Protein 5WBI (pdb70)

Nearest PDB structures (foldseek):
  5wbj-assembly1_A  TM=9.954E-01  e=0.000E+00  Arabidopsis thaliana
  5wbl-assembly1_A  TM=9.939E-01  e=0.000E+00  Arabidopsis thaliana
  6bcu-assembly1_W  TM=9.319E-01  e=3.996E-87  Homo sapiens
  7ux2-assembly1_A  TM=9.245E-01  e=2.785E-86  Homo sapiens
  6zpn-assembly1_A  TM=8.623E-01  e=1.006E-73  Thermochaetoides thermophila DSM 1495

Secondary structure (DSSP, 8-state):
-GGGGGS-----S-SGGG--SS--TTTTSPPPPP--S--------EEEEEEEEEE-SS---SSS---SS-----SS--GGGGHHHHHHHHHHHHHHHHHHTTSSSSEEEEEES--HHHHHHHHHHHHHH-SSSEEEEEEEEEESPPPPTT-EEEEE-SSS-SEEEEEHHHHHHHS-SSEEEEEESSS-HHHHHHHHTTSPS-SSSSSS--SSEEEEESS-TT------TTS-S-HHHHHHHSHHHHHHHHHIIIII-SSSS-TTTTTT-SS-SS-TTSHHHHHHHHHHHHHHHHHHHHS-HHHHHHHHHS-HHHHHHHHHHHHHHHHHHTTT---EESS-----TT-TTHHHHHHHHHHHHHHHHHHHHS-----PPPTHHHHHHHHHHHHHHSS-SSSS--S-HHHHHHHTT-TTTHHHHHHHHHHHHHT-HHHHHHHHHHT-HHHHHHGGG---GGGHHHHHHHHHHHHTT-TTHHHHHHHTTTHHHHHHHHH-SS--HHHHHHHHHHHHHHHTT-HHHHHHHHHTTHHHHHHHH---HHHHHHHHHHHHHHHTT-HHHHHHHHHTTHHHHHGGGGSSS-HHHHHHHHHHHHHT-------THHHHHHHHHHHHHHHTT-S-HHHHHHHHHHHHHHHHHTHHHHHHHHHHH--HHHHHHHHHHHHHT-SSHHHHHHHHHHHHHTT----SSSPPP-HHHHHGGGTTS---HHHHHHHHHHHHHHHHHHHHHHHSPP---BSS-S--EE---SS-EEEEEE-SSSSEEEEEETT-EEEEEETTTTEEEEEEES---SS--EEEEEEE-TTSS-EEEEEETTSEEEEEESTTSTT--EEEEEEE------EEEEETTTTEEEEESSSSEEEEEETTTTEEEEEEE--SSS-EEEEEE-SSSTTEEEEEETTS-EEEEETTSSS-EEEEE--S-S-S-EEE--BPSSSSSEE---EETTSEEEEEETTT-SS-SEEEE--SS-EEEEEE-SSSSEEEEEESSSEEEEEETT--EEEEEE---SSTT-------EEEE-SSSSEEEEE-SSSEEEEEE--

Foldseek 3Di:
DLCCLLPFPFAFLPDCLLDADPDPQNWFDFFDDADFDQDDPFQAEAAAEEAEAAAQPPQAEPDDQPDPLFFAQALNDDLVVQDRPVSQVVSQVSLVVLLCVLPVRHYYHYDYLDDLVVVVVVLQVSCVRPVPHEYEYEYAHRRYDDADLQAWDWGAHDVRPDTDTDHPLSSDVSHFARYEYEDLFFAFVSNLVSVLVNDDADCDDDDGDHGNYKYKFQFHNPGGFFGDNLAHSHLLSCLQRVVLLSVLSCCLVPPVVNPPFPSCLSVVQDDDCCDCLGLNNVLNLLLLLLLLLLLVQQDDLVVNCVQQPRYSSSNSSNSSSLSSCASSVVRRGHIAMSVGGDRRYPDVRVVLSSVVSVVSSVCSVPCVVDVPSPDDRDCSLVVVLVQLVCCCPPVVDVPRDSSCLSSLQSCCPPPVCNQSSLVSLLSQLQAFLVSLSVNVSSPNPVSLLVVLPDPPPSNQLSSLSNLLSNCLRPLVCLVVCLVSVSLLSLLVCLVPPDDDLVSNLSSLLSLLSNLQVHVSSLVSCVVVVSVVSLLVVLCPQSNLLSSLSNLLSSLAVDQVSLVVCLVVVVCVSLLVQCVDLAVSSNLSSLSNLLRSDDVDDDDSVVVSLLSSLVSLLVCLQFQFVSNNLSSLLSLLRSCLNVLVPLLVLVVVVLVSSVSSNVSLVCQLVFQPVSSNVSSCLSCVSNPNNVVVSRDDTHSSSSSSVVSSHRPDVVQVVLLVVVVVLQVVLLVCQFPVDFFFWDQDFLDQQFPVQQFKWQAKDAQQPAQKIWTAHQQGWIWIARSVVGDTQEIDRSDDDPDGGWADWDWAPSSGQTWIWTAGQQQKIWTWGPRRHNYRIDTSGIHHDDCARKHWDAASNQQWIWIFWQDQWIFIARSNSSGRPDTHGPPDNGTFQEKEDDNSDPQWIWTWGQQQKIFIFNNPDPNGTPDIAREDDHGGTQNYWYQAADNARWTQTGCGQCAKTFTGHPPPDRYGPDIDRGDNGAWQDKEHANRHQKIKTDGLQFKIWIAGNVGDTSDIHGHDDDDPDRGQRSQNYWYARHSFRKIWTIGRHGTITIIHRD

Organism: Arabidopsis thaliana (NCBI:txid3702)

Solvent-accessible surface area: 46013 Å² total; per-residue (Å²): 115,107,37,80,33,21,4,20,124,42,80,5,5,73,98,104,26,11,54,35,94,181,49,90,40,33,10,28,68,59,66,167,134,73,140,47,142,27,114,76,197,128,140,36,88,0,9,0,0,1,0,1,1,0,2,28,17,88,90,61,16,113,58,81,50,186,82,112,88,37,8,33,60,1,3,54,25,62,2,113,82,75,57,89,81,132,0,22,100,38,3,0,148,48,4,14,76,21,0,70,76,37,14,92,187,8,142,39,49,61,50,62,10,2,24,22,70,81,2,102,150,9,1,88,65,0,37,167,127,5,174,95,77,2,2,0,6,0,6,2,7,22,0,5,22,64,6,31,90,135,5,41,5,52,2,4,29,177,76,124,106,114,57,43,59,2,39,2,65,64,1,5,61,25,1,106,77,14,1,0,0,0,0,0,2,18,0,0,80,40,0,14,65,14,13,37,133,54,69,122,180,45,111,70,86,73,126,33,38,50,61,34,8,1,1,0,0,0,0,33,58,141,16,53,23,21,37,47,80,73,10,3,14,4,3,0,0,1,0,0,1,22,0,7,52,1,4,0,17,16,22,0,53,119,64,53,127,105,155,155,25,78,41,53,18,7,82,136,18,47,38,156,70,136,52,100,142,32,8,35,0,10,4,11,17,1,3,28,0,0,0,5,0,0,1,26,56,47,14,85,53,139,40,2,20,67,0,8,47,31,1,109,0,1,3,7,0,0,28,0,1,1,1,0,8,27,0,0,76,43,8,131,2,60,9,12,1,39,15,111,13,57,106,2,72,118,39,120,0,0,78,27,6,34,116,5,0,79,63,6,2,74,19,2,50,118,12,36,155,80,134,38,119,132,33,132,91,14,57,8,1,67,103,19,1,67,42,0,50,95,42,7,77,168,36,55,87,136,140,176,63,5,31,17,0,0,0,0,11,27,0,0,67,17,144,101,31,45,81,71,0,0,55,8,0,1,113,0,0,27,41,14,66,62,0,3,31,40,0,6,8,0,17,0,19,68,66,0,25,116,5,15,152,38,126,60,96,110,5,46,83,26,1,0,41,0,0,0,8,0,5,22,43,0,74,34,0,12,78,43,0,4,157,93,36,3,23,50,31,0,10,178,8,0,99,15,116,43,68,122,39,64,41,48,0,12,0,0,1,0,0,0,5,0,0,13,73,28,140,148,0,8,75,6,0,18,160,36,85,0,2,37,17,0,6,47,53,13,181,115,56,38,12,28,13,0,0,0,0,1,1,0,20,0,0,48,43,9,126,100,0,7,61,73,0,36,111,33,74,0,51,110,57,0,24,77,17,18,81,54,44,54,0,32,0,0,0,0,0,0,13,0,0,2,4,2,1,82,187,205,89,105,71,128,70,58,164,18,11,35,29,2,0,97,17,0,16,114,10,16,50,18,2,0,19,7,0,6,4,2,0,0,15,1,0,0,21,3,0,64,41,35,40,146,78,0,84,138,20,8,66,102,107,117,118,23,59,34,75,0,0,129,6,1,55,54,3,10,150,6,4,13,88,82,1,0,47,5,0,120,90,0,13,26,14,7,56,59,185,120,148,107,89,18,14,125,31,9,0,13,12,45,6,14,29,75,1,63,84,84,89,115,161,123,105,63,60,113,26,82,122,52,22,116,66,0,65,111,33,8,46,117,6,83,153,70,111,28,64,164,18,58,92,112,60,102,13,105,17,57,4,177,3,132,59,0,0,47,29,9,19,5,20,2,41,40,33,17,0,0,0,0,1,69,44,2,68,0,51,0,18,23,37,125,119,68,59,103,47,8,44,10,77,0,18,131,59,119,125,79,13,17,33,59,10,11,12,0,4,39,13,20,95,15,3,0,0,0,0,3,44,95,0,7,0,11,0,27,34,61,8,28,53,184,51,149,54,52,42,11,2,0,2,51,0,25,139,90,98,2,29,1,14,14,0,30,59,19,1,29,0,0,0,1,0,94,48,80,41,1,8,2,2,15,2,115,72,2,33,63,67,70,59,1,67,1,117,33,182,41,4,1,30,6,15,12,3,3,81,19,69,18,0,28,1,0,0,0,0,35,35,0,5,1,30,9,2,40,6,143,20,122,107,20,44,80,38,57,16,118,18,11,181,128,101,49,117,0,36,12,16,23,24,28,25,25,67,84,38,10,1,0,0,0,0,0,47,20,1,21,0,13,1,0,30,34,144,114,77,172,92,41,155,49,68,12,123,1,13,236,24,46,3,31,5,26,7,28,3,70,11,0,38,0,0,0,0,0,1,37,116,25,29,1,33,0,10,10,20,135,30,116,89,15,14,68,12,150,23,162,43,103,155,196,42,131,146,6,31,26,0,43,2,11,30,17,3,14,4,62,35,19,0,0,0,0,0,25,38,20,62,0,7,1,15,31,20,157

B-factor: mean 74.92, std 31.13, range [25.06, 229.4]

Sequence (1058 aa):
ATSMAYLPQTIVLCELRHDASEASAPLGTSEIVLVPKWRLKERMKTGCVALVLCLNITVDPPDVIKISPCARIEAWIDPFSMAPPKALETIGKNLSTQYERWQPRARYKVQLDPTVDEVRKLCLTCRKYAKTERVLFHYNGHGVPKPTANGEIWVFNKSYTQYIPLPISELDSWLKTPSIYVFDCSAARMILNAFAELHDWGSSGSSGSSRDCILLAACDVHETLPQSVEFPADVFTSCLTTPIKMALKWFCRRSLLKEIIDESLIDRIPGRQNDRKTLLGELNWIFTAVTDTIAWNVLPHELFQRLFRQDLLVASLFRNFLLAERIMRSANCNPISHPMLPPTHQHHMWDAWDMAAEICLSQLPQLVLDPSTEFQPSPFFTEQLTAFEVWLDHGSEHKKPPEQLPIVLQVLLSQCHRFRALVLLGRFLDMGSWAVDLALSVGIFPYVLKLLQTTTNELRQILVFIWTKILALDKSCQIDLVKDGGHTYFIRFLDSSGAFPEQRAMAAFVLAVIVDGHRRGQEACLEANLIGVCLGHLEEPLFLQWLCLCLGKLWEDFMEAQIMGREANAFEKLAPLLSEPQPEVRAAAVFALGTLLDEFDDDEKIRAEDAIIKSLLDVVSDGSPLVRAEVAVALARFAFGHKQHLKLAAASYWAVYSQCVRAMFALAKDPSPRIASLGRRVLSIIGIEERSLLPLSTIYGWSCGHFSKPLSQEIAAKREEKEKFALEHIAKCQHSSISKLNNNPIANWDTRFETGTKTALLHPFSPIVVAADENERIRVWNYEEATLLNGFDNHDFPDKGISKLCLINELDDSLLLVASCDGSVRIWKNYATKGKQKLVTGFSSIQLNAVVDWQQQSGYLYASGETSTVTLWDLEKEQLVRSVPSESECGVTALSASQVHGGQLAAGFADGSLRLYDVRSPEPLVCATRPHQKVERVVGLSFQPGLDPAKVVSASQAGDIQFLDLRTTRDTYLTIDAHRGSLTALAVHRHAPIIASGSAKQLIKVFSLQGEQLGIIRYYPSFMAQKIGSVSCLTFHPYQVLLAAGAADSFVSIYTHD

Structure (mmCIF, N/CA/C/O backbone):
data_5WBI
#
_entry.id   5WBI
#
_cell.length_a   89.123
_cell.length_b   112.551
_cell.length_c   134.127
_cell.angle_alpha   90.00
_cell.angle_beta   90.00
_cell.angle_gamma   90.00
#
_symmetry.space_group_name_H-M   'P 21 21 21'
#
loop_
_atom_site.group_PDB
_atom_site.id
_atom_site.type_symbol
_atom_site.label_atom_id
_atom_site.label_alt_id
_atom_site.label_comp_id
_atom_site.label_asym_id
_atom_site.label_entity_id
_atom_site.label_seq_id
_atom_site.pdbx_PDB_ins_code
_atom_site.Cartn_x
_atom_site.Cartn_y
_atom_site.Cartn_z
_atom_site.occupancy
_atom_site.B_iso_or_equiv
_atom_site.auth_seq_id
_atom_site.auth_comp_id
_atom_site.auth_asym_id
_atom_site.auth_atom_id
_atom_site.pdbx_PDB_model_num
ATOM 1 N N . ALA A 1 64 ? -17.445 -2.837 -18.022 1.00 117.53 61 ALA A N 1
ATOM 2 C CA . ALA A 1 64 ? -16.916 -1.566 -18.618 1.00 119.66 61 ALA A CA 1
ATOM 3 C C . ALA A 1 64 ? -16.398 -0.600 -17.535 1.00 121.56 61 ALA A C 1
ATOM 4 O O . ALA A 1 64 ? -16.409 -0.929 -16.347 1.00 118.57 61 ALA A O 1
ATOM 6 N N . THR A 1 65 ? -15.925 0.575 -17.956 1.00 125.59 62 THR A N 1
ATOM 7 C CA . THR A 1 65 ? -15.412 1.621 -17.043 1.00 120.82 62 THR A CA 1
ATOM 8 C C . THR A 1 65 ? -16.452 2.141 -16.040 1.00 112.87 62 THR A C 1
ATOM 9 O O . THR A 1 65 ? -16.096 2.564 -14.937 1.00 105.54 62 THR A O 1
ATOM 13 N N . SER A 1 66 ? -17.727 2.106 -16.428 1.00 113.32 63 SER A N 1
ATOM 14 C CA . SER A 1 66 ? -18.834 2.554 -15.574 1.00 110.87 63 SER A CA 1
ATOM 15 C C . SER A 1 66 ? -19.074 1.698 -14.316 1.00 110.62 63 SER A C 1
ATOM 16 O O . SER A 1 66 ? -19.884 2.078 -13.469 1.00 110.80 63 SER A O 1
ATOM 19 N N . MET A 1 67 ? -18.379 0.562 -14.190 1.00 109.72 64 MET A N 1
ATOM 20 C CA . MET A 1 67 ? -18.395 -0.234 -12.954 1.00 105.23 64 MET A CA 1
ATOM 21 C C . MET A 1 67 ? -17.747 0.468 -11.754 1.00 94.01 64 MET A C 1
ATOM 22 O O . MET A 1 67 ? -17.912 0.014 -10.624 1.00 91.79 64 MET A O 1
ATOM 27 N N . ALA A 1 68 ? -17.013 1.558 -11.993 1.00 88.00 65 ALA A N 1
ATOM 28 C CA . ALA A 1 68 ? -16.542 2.442 -10.918 1.00 79.14 65 ALA A CA 1
ATOM 29 C C . ALA A 1 68 ? -17.667 3.222 -10.217 1.00 73.39 65 ALA A C 1
ATOM 30 O O . ALA A 1 68 ? -17.416 3.835 -9.181 1.00 73.62 65 ALA A O 1
ATOM 32 N N . TYR A 1 69 ? -18.880 3.223 -10.783 1.00 69.63 66 TYR A N 1
ATOM 33 C CA . TYR A 1 69 ? -20.092 3.670 -10.065 1.00 67.55 66 TYR A CA 1
ATOM 34 C C . TYR A 1 69 ? -20.728 2.586 -9.171 1.00 66.35 66 TYR A C 1
ATOM 35 O O . TYR A 1 69 ? -21.667 2.874 -8.429 1.00 63.88 66 TYR A O 1
ATOM 44 N N . LEU A 1 70 ? -20.207 1.362 -9.216 1.00 69.17 67 LEU A N 1
ATOM 45 C CA . LEU A 1 70 ? -20.952 0.175 -8.809 1.00 71.46 67 LEU A CA 1
ATOM 46 C C . LEU A 1 70 ? -20.075 -0.742 -7.928 1.00 70.83 67 LEU A C 1
ATOM 47 O O . LEU A 1 70 ? -19.814 -1.900 -8.279 1.00 71.08 67 LEU A O 1
ATOM 52 N N . PRO A 1 71 ? -19.629 -0.229 -6.765 1.00 67.57 68 PRO A N 1
ATOM 53 C CA . PRO A 1 71 ? -18.616 -0.933 -5.975 1.00 68.72 68 PRO A CA 1
ATOM 54 C C . PRO A 1 71 ? -19.137 -2.174 -5.243 1.00 72.36 68 PRO A C 1
ATOM 55 O O . PRO A 1 71 ? -20.081 -2.080 -4.457 1.00 70.52 68 PRO A O 1
ATOM 59 N N . GLN A 1 72 ? -18.516 -3.323 -5.507 1.00 79.24 69 GLN A N 1
ATOM 60 C CA . GLN A 1 72 ? -18.781 -4.551 -4.746 1.00 82.48 69 GLN A CA 1
ATOM 61 C C . GLN A 1 72 ? -17.966 -4.470 -3.459 1.00 82.30 69 GLN A C 1
ATOM 62 O O . GLN A 1 72 ? -16.893 -5.063 -3.350 1.00 88.69 69 GLN A O 1
ATOM 68 N N . THR A 1 73 ? -18.473 -3.700 -2.501 1.00 77.34 70 THR A N 1
ATOM 69 C CA . THR A 1 73 ? -17.736 -3.378 -1.281 1.00 77.15 70 THR A CA 1
ATOM 70 C C . THR A 1 73 ? -18.723 -3.180 -0.134 1.00 76.42 70 THR A C 1
ATOM 71 O O . THR A 1 73 ? -19.118 -2.058 0.180 1.00 82.51 70 THR A O 1
ATOM 75 N N . ILE A 1 74 ? -19.116 -4.291 0.477 1.00 74.47 71 ILE A N 1
ATOM 76 C CA . ILE A 1 74 ? -20.061 -4.293 1.594 1.00 72.30 71 ILE A CA 1
ATOM 77 C C . ILE A 1 74 ? -19.291 -4.048 2.901 1.00 70.20 71 ILE A C 1
ATOM 78 O O . ILE A 1 74 ? -18.134 -4.453 3.040 1.00 69.73 71 ILE A O 1
ATOM 83 N N . VAL A 1 75 ? -19.949 -3.376 3.844 1.00 68.68 72 VAL A N 1
ATOM 84 C CA . VAL A 1 75 ? -19.327 -2.869 5.077 1.00 65.01 72 VAL A CA 1
ATOM 85 C C . VAL A 1 75 ? -20.333 -2.962 6.246 1.00 62.22 72 VAL A C 1
ATOM 86 O O . VAL A 1 75 ? -21.525 -2.711 6.060 1.00 58.28 72 VAL A O 1
ATOM 90 N N . LEU A 1 76 ? -19.837 -3.324 7.435 1.00 61.33 73 LEU A N 1
ATOM 91 C CA . LEU A 1 76 ? -20.643 -3.431 8.674 1.00 59.15 73 LEU A CA 1
ATOM 92 C C . LEU A 1 76 ? -21.750 -4.500 8.613 1.00 60.53 73 LEU A C 1
ATOM 93 O O . LEU A 1 76 ? -22.877 -4.268 9.059 1.00 60.37 73 LEU A O 1
ATOM 98 N N . CYS A 1 77 ? -21.417 -5.668 8.065 1.00 61.79 74 CYS A N 1
ATOM 99 C CA . CYS A 1 77 ? -22.367 -6.787 7.932 1.00 63.91 74 CYS A CA 1
ATOM 100 C C . CYS A 1 77 ? -21.936 -8.064 8.647 1.00 67.39 74 CYS A C 1
ATOM 101 O O . CYS A 1 77 ? -22.594 -9.104 8.532 1.00 70.02 74 CYS A O 1
ATOM 104 N N . GLU A 1 78 ? -20.859 -7.978 9.416 1.00 78.26 75 GLU A N 1
ATOM 105 C CA . GLU A 1 78 ? -20.315 -9.138 10.093 1.00 78.53 75 GLU A CA 1
ATOM 106 C C . GLU A 1 78 ? -21.208 -9.502 11.283 1.00 79.63 75 GLU A C 1
ATOM 107 O O . GLU A 1 78 ? -22.161 -8.782 11.620 1.00 80.77 75 GLU A O 1
ATOM 113 N N . LEU A 1 79 ? -20.885 -10.626 11.913 1.00 77.40 76 LEU A N 1
ATOM 114 C CA . LEU A 1 79 ? -21.636 -11.123 13.062 1.00 76.08 76 LEU A CA 1
ATOM 115 C C . LEU A 1 79 ? -21.376 -10.322 14.342 1.00 73.77 76 LEU A C 1
ATOM 116 O O . LEU A 1 79 ? -22.121 -10.471 15.306 1.00 75.59 76 LEU A O 1
ATOM 121 N N . ARG A 1 80 ? -20.330 -9.488 14.361 1.00 70.73 77 ARG A N 1
ATOM 122 C CA . ARG A 1 80 ? -20.061 -8.598 15.505 1.00 67.26 77 ARG A CA 1
ATOM 123 C C . ARG A 1 80 ? -21.030 -7.417 15.632 1.00 70.69 77 ARG A C 1
ATOM 124 O O . ARG A 1 80 ? -21.103 -6.821 16.704 1.00 70.84 77 ARG A O 1
ATOM 132 N N . HIS A 1 81 ? -21.759 -7.086 14.558 1.00 75.98 78 HIS A N 1
ATOM 133 C CA . HIS A 1 81 ? -22.795 -6.032 14.582 1.00 80.57 78 HIS A CA 1
ATOM 134 C C . HIS A 1 81 ? -24.202 -6.651 14.403 1.00 94.78 78 HIS A C 1
ATOM 135 O O . HIS A 1 81 ? -25.094 -6.018 13.825 1.00 99.44 78 HIS A O 1
ATOM 142 N N . ASP A 1 82 ? -24.411 -7.864 14.919 1.00 104.97 79 ASP A N 1
ATOM 143 C CA . ASP A 1 82 ? -25.554 -8.707 14.491 1.00 114.14 79 ASP A CA 1
ATOM 144 C C . ASP A 1 82 ? -26.952 -8.196 14.896 1.00 122.67 79 ASP A C 1
ATOM 145 O O . ASP A 1 82 ? -27.087 -7.249 15.675 1.00 119.64 79 ASP A O 1
ATOM 150 N N . ALA A 1 83 ? -27.977 -8.885 14.385 1.00 135.70 80 ALA A N 1
ATOM 151 C CA . ALA A 1 83 ? -29.300 -8.304 14.147 1.00 144.72 80 ALA A CA 1
ATOM 152 C C . ALA A 1 83 ? -30.448 -8.772 15.075 1.00 152.29 80 ALA A C 1
ATOM 153 O O . ALA A 1 83 ? -30.479 -8.394 16.250 1.00 146.04 80 ALA A O 1
ATOM 155 N N . SER A 1 84 ? -31.368 -9.595 14.557 1.00 161.21 81 SER A N 1
ATOM 156 C CA . SER A 1 84 ? -32.737 -9.684 15.091 1.00 167.12 81 SER A CA 1
ATOM 157 C C . SER A 1 84 ? -32.868 -10.569 16.331 1.00 173.10 81 SER A C 1
ATOM 158 O O . SER A 1 84 ? -32.957 -10.049 17.445 1.00 180.10 81 SER A O 1
ATOM 161 N N . GLU A 1 85 ? -32.848 -11.892 16.150 1.00 171.26 82 GLU A N 1
ATOM 162 C CA . GLU A 1 85 ? -33.068 -12.838 17.259 1.00 166.36 82 GLU A CA 1
ATOM 163 C C . GLU A 1 85 ? -31.778 -13.173 18.044 1.00 170.23 82 GLU A C 1
ATOM 164 O O . GLU A 1 85 ? -31.638 -14.277 18.581 1.00 169.84 82 GLU A O 1
ATOM 170 N N . ALA A 1 86 ? -30.847 -12.215 18.102 1.00 173.87 83 ALA A N 1
ATOM 171 C CA . ALA A 1 86 ? -29.702 -12.260 19.007 1.00 177.66 83 ALA A CA 1
ATOM 172 C C . ALA A 1 86 ? -29.141 -10.849 19.227 1.00 182.53 83 ALA A C 1
ATOM 173 O O . ALA A 1 86 ? -28.675 -10.208 18.280 1.00 180.35 83 ALA A O 1
ATOM 175 N N . SER A 1 87 ? -29.198 -10.378 20.477 1.00 189.52 84 SER A N 1
ATOM 176 C CA . SER A 1 87 ? -28.448 -9.194 20.924 1.00 186.68 84 SER A CA 1
ATOM 177 C C . SER A 1 87 ? -27.090 -9.589 21.547 1.00 191.24 84 SER A C 1
ATOM 178 O O . SER A 1 87 ? -26.539 -8.853 22.371 1.00 193.92 84 SER A O 1
ATOM 181 N N . ALA A 1 88 ? -26.570 -10.753 21.141 1.00 191.00 85 ALA A N 1
ATOM 182 C CA . ALA A 1 88 ? -25.230 -11.242 21.496 1.00 181.19 85 ALA A CA 1
ATOM 183 C C . ALA A 1 88 ? -24.060 -10.259 21.289 1.00 179.38 85 ALA A C 1
ATOM 184 O O . ALA A 1 88 ? -23.192 -10.184 22.160 1.00 181.57 85 ALA A O 1
ATOM 186 N N . PRO A 1 89 ? -24.016 -9.527 20.144 1.00 174.12 86 PRO A N 1
ATOM 187 C CA . PRO A 1 89 ? -22.888 -8.618 19.835 1.00 167.91 86 PRO A CA 1
ATOM 188 C C . PRO A 1 89 ? -22.437 -7.626 20.941 1.00 162.15 86 PRO A C 1
ATOM 189 O O . PRO A 1 89 ? -22.842 -6.462 20.942 1.00 158.07 86 PRO A O 1
ATOM 193 N N . LEU A 1 90 ? -21.593 -8.126 21.853 1.00 163.41 87 LEU A N 1
ATOM 194 C CA . LEU A 1 90 ? -20.959 -7.360 22.965 1.00 165.21 87 LEU A CA 1
ATOM 195 C C . LEU A 1 90 ? -21.885 -6.406 23.749 1.00 165.57 87 LEU A C 1
ATOM 196 O O . LEU A 1 90 ? -21.999 -5.211 23.444 1.00 152.39 87 LEU A O 1
ATOM 201 N N . GLY A 1 91 ? -22.509 -6.956 24.787 1.00 171.01 88 GLY A N 1
ATOM 202 C CA . GLY A 1 91 ? -23.497 -6.236 25.591 1.00 175.86 88 GLY A CA 1
ATOM 203 C C . GLY A 1 91 ? -24.147 -7.149 26.616 1.00 181.03 88 GLY A C 1
ATOM 204 O O . GLY A 1 91 ? -24.187 -6.833 27.807 1.00 178.18 88 GLY A O 1
ATOM 205 N N . THR A 1 92 ? -24.665 -8.277 26.129 1.00 190.05 89 THR A N 1
ATOM 206 C CA . THR A 1 92 ? -25.161 -9.373 26.974 1.00 194.87 89 THR A CA 1
ATOM 207 C C . THR A 1 92 ? -24.068 -10.429 27.184 1.00 206.04 89 THR A C 1
ATOM 208 O O . THR A 1 92 ? -23.198 -10.610 26.327 1.00 212.17 89 THR A O 1
ATOM 212 N N . SER A 1 93 ? -24.130 -11.124 28.320 1.00 215.99 90 SER A N 1
ATOM 213 C CA . SER A 1 93 ? -23.231 -12.251 28.604 1.00 212.18 90 SER A CA 1
ATOM 214 C C . SER A 1 93 ? -23.670 -13.488 27.817 1.00 219.40 90 SER A C 1
ATOM 215 O O . SER A 1 93 ? -24.771 -13.512 27.255 1.00 229.15 90 SER A O 1
ATOM 218 N N . GLU A 1 94 ? -22.811 -14.510 27.780 1.00 213.28 91 GLU A N 1
ATOM 219 C CA . GLU A 1 94 ? -23.133 -15.763 27.075 1.00 209.87 91 GLU A CA 1
ATOM 220 C C . GLU A 1 94 ? -24.249 -16.537 27.782 1.00 214.41 91 GLU A C 1
ATOM 221 O O . GLU A 1 94 ? -24.392 -16.458 29.006 1.00 229.40 91 GLU A O 1
ATOM 227 N N . ILE A 1 95 ? -25.028 -17.279 26.996 1.00 202.87 92 ILE A N 1
ATOM 228 C CA . ILE A 1 95 ? -26.197 -18.010 27.499 1.00 194.53 92 ILE A CA 1
ATOM 229 C C . ILE A 1 95 ? -25.737 -19.171 28.394 1.00 185.85 92 ILE A C 1
ATOM 230 O O . ILE A 1 95 ? -24.885 -19.969 27.996 1.00 174.80 92 ILE A O 1
ATOM 235 N N . VAL A 1 96 ? -26.306 -19.240 29.601 1.00 184.83 93 VAL A N 1
ATOM 236 C CA . VAL A 1 96 ? -25.952 -20.255 30.606 1.00 177.07 93 VAL A CA 1
ATOM 237 C C . VAL A 1 96 ? -26.762 -21.533 30.334 1.00 178.24 93 VAL A C 1
ATOM 238 O O . VAL A 1 96 ? -27.928 -21.465 29.932 1.00 187.18 93 VAL A O 1
ATOM 242 N N . LEU A 1 97 ? -26.139 -22.686 30.586 1.00 167.71 94 LEU A N 1
ATOM 243 C CA . LEU A 1 97 ? -26.635 -24.000 30.115 1.00 158.06 94 LEU A CA 1
ATOM 244 C C . LEU A 1 97 ? -27.469 -24.788 31.143 1.00 150.93 94 LEU A C 1
ATOM 245 O O . LEU A 1 97 ? -27.503 -24.448 32.328 1.00 149.34 94 LEU A O 1
ATOM 250 N N . VAL A 1 98 ? -28.142 -25.835 30.655 1.00 159.90 95 VAL A N 1
ATOM 251 C CA . VAL A 1 98 ? -28.950 -26.748 31.487 1.00 157.28 95 VAL A CA 1
ATOM 252 C C . VAL A 1 98 ? -28.988 -28.175 30.865 1.00 149.47 95 VAL A C 1
ATOM 253 O O . VAL A 1 98 ? -29.983 -28.574 30.252 1.00 150.62 95 VAL A O 1
ATOM 257 N N . PRO A 1 99 ? -27.887 -28.950 31.018 1.00 137.12 96 PRO A N 1
ATOM 258 C CA . PRO A 1 99 ? -27.804 -30.292 30.421 1.00 128.23 96 PRO A CA 1
ATOM 259 C C . PRO A 1 99 ? -28.578 -31.364 31.191 1.00 125.87 96 PRO A C 1
ATOM 260 O O . PRO A 1 99 ? -28.998 -31.132 32.325 1.00 128.46 96 PRO A O 1
ATOM 264 N N . LYS A 1 100 ? -28.747 -32.529 30.565 1.00 121.91 97 LYS A N 1
ATOM 265 C CA . LYS A 1 100 ? -29.507 -33.647 31.147 1.00 123.15 97 LYS A CA 1
ATOM 266 C C . LYS A 1 100 ? -28.918 -35.023 30.772 1.00 114.91 97 LYS A C 1
ATOM 267 O O . LYS A 1 100 ? -29.645 -35.948 30.388 1.00 113.98 97 LYS A O 1
ATOM 273 N N . TRP A 1 101 ? -27.597 -35.140 30.902 1.00 106.45 98 TRP A N 1
ATOM 274 C CA . TRP A 1 101 ? -26.871 -36.412 30.727 1.00 100.35 98 TRP A CA 1
ATOM 275 C C . TRP A 1 101 ? -25.979 -36.706 31.946 1.00 102.78 98 TRP A C 1
ATOM 276 O O . TRP A 1 101 ? -25.037 -37.497 31.865 1.00 92.46 98 TRP A O 1
ATOM 287 N N . ARG A 1 102 ? -26.329 -36.107 33.086 1.00 118.80 99 ARG A N 1
ATOM 288 C CA . ARG A 1 102 ? -25.423 -35.964 34.232 1.00 127.72 99 ARG A CA 1
ATOM 289 C C . ARG A 1 102 ? -25.703 -36.978 35.352 1.00 133.08 99 ARG A C 1
ATOM 290 O O . ARG A 1 102 ? -25.931 -36.597 36.511 1.00 135.63 99 ARG A O 1
ATOM 298 N N . LEU A 1 103 ? -25.667 -38.266 35.004 1.00 136.47 100 LEU A N 1
ATOM 299 C CA . LEU A 1 103 ? -25.766 -39.338 35.999 1.00 132.42 100 LEU A CA 1
ATOM 300 C C . LEU A 1 103 ? -24.413 -39.461 36.695 1.00 136.75 100 LEU A C 1
ATOM 301 O O . LEU A 1 103 ? -23.394 -39.682 36.038 1.00 136.56 100 LEU A O 1
ATOM 306 N N . LYS A 1 104 ? -24.400 -39.268 38.011 1.00 142.97 101 LYS A N 1
ATOM 307 C CA . LYS A 1 104 ? -23.182 -39.442 38.813 1.00 143.71 101 LYS A CA 1
ATOM 308 C C . LYS A 1 104 ? -23.125 -40.820 39.482 1.00 142.70 101 LYS A C 1
ATOM 309 O O . LYS A 1 104 ? -22.036 -41.369 39.683 1.00 142.98 101 LYS A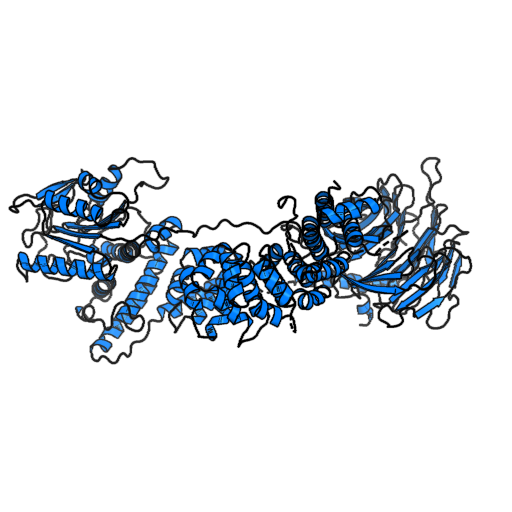 O 1
ATOM 315 N N . GLU A 1 105 ? -24.295 -41.370 39.817 1.00 137.63 102 GLU A N 1
ATOM 316 C CA . GLU A 1 105 ? -24.397 -42.675 40.465 1.00 131.11 102 GLU A CA 1
ATOM 317 C C . GLU A 1 105 ? -24.081 -43.775 39.460 1.00 122.97 102 GLU A C 1
ATOM 318 O O . GLU A 1 105 ? -24.873 -44.028 38.556 1.00 119.24 102 GLU A O 1
ATOM 324 N N . ARG A 1 106 ? -22.905 -44.388 39.595 1.00 120.00 103 ARG A N 1
ATOM 325 C CA . ARG A 1 106 ? -22.583 -45.628 38.886 1.00 114.00 103 ARG A CA 1
ATOM 326 C C . ARG A 1 106 ? -22.652 -46.714 39.969 1.00 110.96 103 ARG A C 1
ATOM 327 O O . ARG A 1 106 ? -21.885 -46.691 40.935 1.00 114.03 103 ARG A O 1
ATOM 335 N N . MET A 1 107 ? -23.624 -47.617 39.830 1.00 103.97 104 MET A N 1
ATOM 336 C CA . MET A 1 107 ? -23.915 -48.632 40.845 1.00 101.95 104 MET A CA 1
ATOM 337 C C . MET A 1 107 ? -23.223 -49.952 40.547 1.00 97.04 104 MET A C 1
ATOM 338 O O . MET A 1 107 ? -22.926 -50.265 39.391 1.00 93.04 104 MET A O 1
ATOM 343 N N . LYS A 1 108 ? -22.998 -50.725 41.607 1.00 97.24 105 LYS A N 1
ATOM 344 C CA . LYS A 1 108 ? -22.258 -51.982 41.543 1.00 95.75 105 LYS A CA 1
ATOM 345 C C . LYS A 1 108 ? -23.067 -53.085 42.218 1.00 93.59 105 LYS A C 1
ATOM 346 O O . LYS A 1 108 ? -23.400 -52.968 43.397 1.00 96.60 105 LYS A O 1
ATOM 352 N N . THR A 1 109 ? -23.403 -54.138 41.471 1.00 86.46 106 THR A N 1
ATOM 353 C CA . THR A 1 109 ? -24.065 -55.318 42.043 1.00 84.76 106 THR A CA 1
ATOM 354 C C . THR A 1 109 ? -22.994 -56.183 42.718 1.00 84.81 106 THR A C 1
ATOM 355 O O . THR A 1 109 ? -22.274 -56.928 42.049 1.00 83.71 106 THR A O 1
ATOM 359 N N . GLY A 1 110 ? -22.910 -56.080 44.045 1.00 86.85 107 GLY A N 1
ATOM 360 C CA . GLY A 1 110 ? -21.821 -56.674 44.829 1.00 88.04 107 GLY A CA 1
ATOM 361 C C . GLY A 1 110 ? -21.993 -58.134 45.216 1.00 87.37 107 GLY A C 1
ATOM 362 O O . GLY A 1 110 ? -21.045 -58.914 45.116 1.00 87.74 107 GLY A O 1
ATOM 363 N N . CYS A 1 111 ? -23.189 -58.497 45.678 1.00 87.14 108 CYS A N 1
ATOM 364 C CA . CYS A 1 111 ? -23.488 -59.871 46.114 1.00 87.25 108 CYS A CA 1
ATOM 365 C C . CYS A 1 111 ? -24.472 -60.547 45.152 1.00 84.65 108 CYS A C 1
ATOM 366 O O . CYS A 1 111 ? -25.356 -59.891 44.597 1.00 82.00 108 CYS A O 1
ATOM 369 N N . VAL A 1 112 ? -24.297 -61.856 44.955 1.00 84.96 109 VAL A N 1
ATOM 370 C CA . VAL A 1 112 ? -25.108 -62.650 44.020 1.00 83.37 109 VAL A CA 1
ATOM 371 C C . VAL A 1 112 ? -25.466 -63.999 44.661 1.00 85.65 109 VAL A C 1
ATOM 372 O O . VAL A 1 112 ? -24.617 -64.884 44.764 1.00 85.67 109 VAL A O 1
ATOM 376 N N . ALA A 1 113 ? -26.719 -64.140 45.093 1.00 88.16 110 ALA A N 1
ATOM 377 C CA . ALA A 1 113 ? -27.239 -65.406 45.621 1.00 90.54 110 ALA A CA 1
ATOM 378 C C . ALA A 1 113 ? -27.925 -66.194 44.510 1.00 89.67 110 ALA A C 1
ATOM 379 O O . ALA A 1 113 ? -28.691 -65.622 43.732 1.00 87.70 110 ALA A O 1
ATOM 381 N N . LEU A 1 114 ? -27.655 -67.499 44.453 1.00 92.59 111 LEU A N 1
ATOM 382 C CA . LEU A 1 114 ? -28.200 -68.395 43.422 1.00 93.12 111 LEU A CA 1
ATOM 383 C C . LEU A 1 114 ? -29.022 -69.525 44.065 1.00 97.99 111 LEU A C 1
ATOM 384 O O . LEU A 1 114 ? -28.467 -70.534 44.510 1.00 98.70 111 LEU A O 1
ATOM 389 N N . VAL A 1 115 ? -30.343 -69.336 44.113 1.00 101.79 112 VAL A N 1
ATOM 390 C CA . VAL A 1 115 ? -31.275 -70.300 44.719 1.00 106.54 112 VAL A CA 1
ATOM 391 C C . VAL A 1 115 ? -31.779 -71.290 43.667 1.00 106.55 112 VAL A C 1
ATOM 392 O O . VAL A 1 115 ? -32.291 -70.886 42.619 1.00 104.27 112 VAL A O 1
ATOM 396 N N . LEU A 1 116 ? -31.656 -72.580 43.977 1.00 109.73 113 LEU A N 1
ATOM 397 C CA . LEU A 1 116 ? -31.982 -73.661 43.049 1.00 109.75 113 LEU A CA 1
ATOM 398 C C . LEU A 1 116 ? -32.925 -74.681 43.684 1.00 111.50 113 LEU A C 1
ATOM 399 O O . LEU A 1 116 ? -32.492 -75.564 44.431 1.00 112.48 113 LEU A O 1
ATOM 404 N N . CYS A 1 117 ? -34.217 -74.534 43.389 1.00 110.36 114 CYS A N 1
ATOM 405 C CA . CYS A 1 117 ? -35.240 -75.494 43.796 1.00 112.75 114 CYS A CA 1
ATOM 406 C C . CYS A 1 117 ? -35.550 -76.437 42.629 1.00 113.34 114 CYS A C 1
ATOM 407 O O . CYS A 1 117 ? -36.405 -76.151 41.785 1.00 114.70 114 CYS A O 1
ATOM 410 N N . LEU A 1 118 ? -34.825 -77.552 42.580 1.00 112.80 115 LEU A N 1
ATOM 411 C CA . LEU A 1 118 ? -35.048 -78.594 41.575 1.00 112.69 115 LEU A CA 1
ATOM 412 C C . LEU A 1 118 ? -34.707 -79.972 42.140 1.00 115.20 115 LEU A C 1
ATOM 413 O O . LEU A 1 118 ? -33.568 -80.440 42.030 1.00 115.39 115 LEU A O 1
ATOM 418 N N . ASN A 1 119 ? -35.706 -80.608 42.750 1.00 115.90 116 ASN A N 1
ATOM 419 C CA . ASN A 1 119 ? -35.553 -81.955 43.301 1.00 118.74 116 ASN A CA 1
ATOM 420 C C . ASN A 1 119 ? -35.408 -82.918 42.122 1.00 120.94 116 ASN A C 1
ATOM 421 O O . ASN A 1 119 ? -36.362 -83.142 41.377 1.00 121.72 116 ASN A O 1
ATOM 426 N N . ILE A 1 120 ? -34.204 -83.458 41.949 1.00 123.66 117 ILE A N 1
ATOM 427 C CA . ILE A 1 120 ? -33.834 -84.178 40.724 1.00 125.78 117 ILE A CA 1
ATOM 428 C C . ILE A 1 120 ? -34.577 -85.516 40.624 1.00 130.21 117 ILE A C 1
ATOM 429 O O . ILE A 1 120 ? -34.472 -86.354 41.518 1.00 132.91 117 ILE A O 1
ATOM 434 N N . THR A 1 121 ? -35.332 -85.674 39.530 1.00 132.10 118 THR A N 1
ATOM 435 C CA . THR A 1 121 ? -36.225 -86.826 39.245 1.00 137.55 118 THR A CA 1
ATOM 436 C C . THR A 1 121 ? -37.621 -86.677 39.876 1.00 137.73 118 THR A C 1
ATOM 437 O O . THR A 1 121 ? -38.622 -86.985 39.222 1.00 138.04 118 THR A O 1
ATOM 441 N N . VAL A 1 122 ? -37.685 -86.216 41.127 1.00 137.47 119 VAL A N 1
ATOM 442 C CA . VAL A 1 122 ? -38.963 -85.954 41.808 1.00 137.93 119 VAL A CA 1
ATOM 443 C C . VAL A 1 122 ? -39.599 -84.692 41.198 1.00 134.44 119 VAL A C 1
ATOM 444 O O . VAL A 1 122 ? -39.330 -83.570 41.637 1.00 134.89 119 VAL A O 1
ATOM 448 N N . ASP A 1 123 ? -40.437 -84.896 40.181 1.00 131.70 120 ASP A N 1
ATOM 449 C CA . ASP A 1 123 ? -41.076 -83.796 39.443 1.00 126.43 120 ASP A CA 1
ATOM 450 C C . ASP A 1 123 ? -42.286 -83.279 40.231 1.00 127.23 120 ASP A C 1
ATOM 451 O O . ASP A 1 123 ? -42.918 -84.056 40.949 1.00 131.16 120 ASP A O 1
ATOM 456 N N . PRO A 1 124 ? -42.621 -81.973 40.102 1.00 124.36 121 PRO A N 1
ATOM 457 C CA . PRO A 1 124 ? -43.752 -81.425 40.864 1.00 124.06 121 PRO A CA 1
ATOM 458 C C . PRO A 1 124 ? -45.108 -81.838 40.275 1.00 124.38 121 PRO A C 1
ATOM 459 O O . PRO A 1 124 ? -45.174 -82.191 39.092 1.00 122.57 121 PRO A O 1
ATOM 463 N N . PRO A 1 125 ? -46.191 -81.767 41.079 1.00 125.72 122 PRO A N 1
ATOM 464 C CA . PRO A 1 125 ? -47.507 -82.238 40.638 1.00 128.15 122 PRO A CA 1
ATOM 465 C C . PRO A 1 125 ? -48.329 -81.216 39.819 1.00 128.22 122 PRO A C 1
ATOM 466 O O . PRO A 1 125 ? -49.561 -81.255 39.865 1.00 132.13 122 PRO A O 1
ATOM 470 N N . ASP A 1 126 ? -47.667 -80.348 39.050 1.00 126.11 123 ASP A N 1
ATOM 471 C CA . ASP A 1 126 ? -48.346 -79.280 38.306 1.00 126.64 123 ASP A CA 1
ATOM 472 C C . ASP A 1 126 ? -48.855 -79.731 36.935 1.00 131.04 123 ASP A C 1
ATOM 473 O O . ASP A 1 126 ? -50.067 -79.766 36.720 1.00 132.09 123 ASP A O 1
ATOM 478 N N . VAL A 1 127 ? -47.938 -80.050 36.012 1.00 135.95 124 VAL A N 1
ATOM 479 C CA . VAL A 1 127 ? -48.293 -80.455 34.631 1.00 139.15 124 VAL A CA 1
ATOM 480 C C . VAL A 1 127 ? -47.387 -81.586 34.102 1.00 141.56 124 VAL A C 1
ATOM 481 O O . VAL A 1 127 ? -47.827 -82.734 33.995 1.00 141.48 124 VAL A O 1
ATOM 485 N N . ILE A 1 128 ? -46.131 -81.248 33.793 1.00 143.53 125 ILE A N 1
ATOM 486 C CA . ILE A 1 128 ? -45.150 -82.132 33.112 1.00 147.11 125 ILE A CA 1
ATOM 487 C C . ILE A 1 128 ? -45.791 -83.090 32.059 1.00 150.10 125 ILE A C 1
ATOM 488 O O . ILE A 1 128 ? -46.352 -82.603 31.077 1.00 147.29 125 ILE A O 1
ATOM 493 N N . LYS A 1 129 ? -45.686 -84.410 32.235 1.00 155.36 126 LYS A N 1
ATOM 494 C CA . LYS A 1 129 ? -46.389 -85.436 31.439 1.00 159.28 126 LYS A CA 1
ATOM 495 C C . LYS A 1 129 ? -45.915 -85.733 29.992 1.00 157.01 126 LYS A C 1
ATOM 496 O O . LYS A 1 129 ? -46.373 -86.717 29.407 1.00 162.43 126 LYS A O 1
ATOM 502 N N . ILE A 1 130 ? -45.016 -84.920 29.428 1.00 148.35 127 ILE A N 1
ATOM 503 C CA . ILE A 1 130 ? -44.456 -85.192 28.090 1.00 146.45 127 ILE A CA 1
ATOM 504 C C . ILE A 1 130 ? -43.289 -86.179 28.222 1.00 147.48 127 ILE A C 1
ATOM 505 O O . ILE A 1 130 ? -42.455 -86.033 29.113 1.00 144.23 127 ILE A O 1
ATOM 510 N N . SER A 1 131 ? -43.244 -87.176 27.333 1.00 151.53 128 SER A N 1
ATOM 511 C CA . SER A 1 131 ? -42.244 -88.262 27.398 1.00 152.66 128 SER A CA 1
ATOM 512 C C . SER A 1 131 ? -40.817 -87.873 26.971 1.00 150.02 128 SER A C 1
ATOM 513 O O . SER A 1 131 ? -39.857 -88.393 27.550 1.00 149.77 128 SER A O 1
ATOM 516 N N . PRO A 1 132 ? -40.666 -87.005 25.943 1.00 147.18 129 PRO A N 1
ATOM 517 C CA . PRO A 1 132 ? -39.348 -86.386 25.736 1.00 141.64 129 PRO A CA 1
ATOM 518 C C . PRO A 1 132 ? -38.851 -85.605 26.968 1.00 134.99 129 PRO A C 1
ATOM 519 O O . PRO A 1 132 ? -37.867 -86.025 27.577 1.00 134.08 129 PRO A O 1
ATOM 523 N N . CYS A 1 133 ? -39.544 -84.521 27.336 1.00 129.20 130 CYS A N 1
ATOM 524 C CA . CYS A 1 133 ? -39.255 -83.714 28.539 1.00 124.26 130 CYS A CA 1
ATOM 525 C C . CYS A 1 133 ? -37.834 -83.124 28.605 1.00 120.12 130 CYS A C 1
ATOM 526 O O . CYS A 1 133 ? -36.859 -83.846 28.820 1.00 124.97 130 CYS A O 1
ATOM 529 N N . ALA A 1 134 ? -37.726 -81.808 28.442 1.00 111.80 131 ALA A N 1
ATOM 530 C CA . ALA A 1 134 ? -36.446 -81.120 28.590 1.00 106.13 131 ALA A CA 1
ATOM 531 C C . ALA A 1 134 ? -36.077 -81.026 30.064 1.00 106.82 131 ALA A C 1
ATOM 532 O O . ALA A 1 134 ? -36.933 -80.747 30.903 1.00 106.09 131 ALA A O 1
ATOM 534 N N . ARG A 1 135 ? -34.811 -81.291 30.372 1.00 110.34 132 ARG A N 1
ATOM 535 C CA . ARG A 1 135 ? -34.260 -81.040 31.707 1.00 113.35 132 ARG A CA 1
ATOM 536 C C . ARG A 1 135 ? -32.744 -80.802 31.645 1.00 107.14 132 ARG A C 1
ATOM 537 O O . ARG A 1 135 ? -31.985 -81.355 32.436 1.00 107.08 132 ARG A O 1
ATOM 545 N N . ILE A 1 136 ? -32.316 -79.980 30.687 1.00 101.35 133 ILE A N 1
ATOM 546 C CA . ILE A 1 136 ? -30.943 -79.480 30.639 1.00 98.02 133 ILE A CA 1
ATOM 547 C C . ILE A 1 136 ? -30.944 -78.157 31.397 1.00 94.83 133 ILE A C 1
ATOM 548 O O . ILE A 1 136 ? -31.739 -77.270 31.084 1.00 91.36 133 ILE A O 1
ATOM 553 N N . GLU A 1 137 ? -30.063 -78.036 32.391 1.00 95.87 134 GLU A N 1
ATOM 554 C CA . GLU A 1 137 ? -29.984 -76.838 33.238 1.00 95.64 134 GLU A CA 1
ATOM 555 C C . GLU A 1 137 ? -28.530 -76.413 33.471 1.00 94.29 134 GLU A C 1
ATOM 556 O O . GLU A 1 137 ? -27.747 -77.158 34.068 1.00 97.58 134 GLU A O 1
ATOM 562 N N . ALA A 1 138 ? -28.199 -75.208 32.994 1.00 88.71 135 ALA A N 1
ATOM 563 C CA . ALA A 1 138 ? -26.823 -74.707 32.893 1.00 86.49 135 ALA A CA 1
ATOM 564 C C . ALA A 1 138 ? -25.925 -75.631 32.047 1.00 89.20 135 ALA A C 1
ATOM 565 O O . ALA A 1 138 ? -24.739 -75.799 32.340 1.00 92.34 135 ALA A O 1
ATOM 567 N N . TRP A 1 139 ? -26.514 -76.213 30.996 1.00 89.93 136 TRP A N 1
ATOM 568 C CA . TRP A 1 139 ? -25.826 -77.098 30.032 1.00 90.55 136 TRP A CA 1
ATOM 569 C C . TRP A 1 139 ? -25.281 -78.406 30.636 1.00 94.42 136 TRP A C 1
ATOM 570 O O . TRP A 1 139 ? -24.163 -78.832 30.330 1.00 94.27 136 TRP A O 1
ATOM 581 N N . ILE A 1 140 ? -26.097 -79.030 31.488 1.00 98.51 137 ILE A N 1
ATOM 582 C CA . ILE A 1 140 ? -25.778 -80.311 32.144 1.00 104.65 137 ILE A CA 1
ATOM 583 C C . ILE A 1 140 ? -27.045 -81.170 32.183 1.00 108.15 137 ILE A C 1
ATOM 584 O O . ILE A 1 140 ? -28.152 -80.638 32.250 1.00 108.30 137 ILE A O 1
ATOM 589 N N . ASP A 1 141 ? -26.872 -82.490 32.148 1.00 112.87 138 ASP A N 1
ATOM 590 C CA . ASP A 1 141 ? -27.960 -83.443 32.383 1.00 116.26 138 ASP A CA 1
ATOM 591 C C . ASP A 1 141 ? -27.902 -83.907 33.852 1.00 120.90 138 ASP A C 1
ATOM 592 O O . ASP A 1 141 ? -26.920 -84.543 34.250 1.00 124.61 138 ASP A O 1
ATOM 597 N N . PRO A 1 142 ? -28.944 -83.599 34.658 1.00 121.14 139 PRO A N 1
ATOM 598 C CA . PRO A 1 142 ? -28.938 -83.980 36.077 1.00 123.31 139 PRO A CA 1
ATOM 599 C C . PRO A 1 142 ? -29.183 -85.470 36.344 1.00 127.40 139 PRO A C 1
ATOM 600 O O . PRO A 1 142 ? -28.871 -85.949 37.438 1.00 129.32 139 PRO A O 1
ATOM 604 N N . PHE A 1 143 ? -29.744 -86.184 35.366 1.00 128.19 140 PHE A N 1
ATOM 605 C CA . PHE A 1 143 ? -29.945 -87.634 35.469 1.00 132.30 140 PHE A CA 1
ATOM 606 C C . PHE A 1 143 ? -28.633 -88.419 35.306 1.00 134.87 140 PHE A C 1
ATOM 607 O O . PHE A 1 143 ? -28.537 -89.562 35.760 1.00 137.91 140 PHE A O 1
ATOM 615 N N . SER A 1 144 ? -27.633 -87.804 34.667 1.00 132.93 141 SER A N 1
ATOM 616 C CA . SER A 1 144 ? -26.324 -88.433 34.440 1.00 135.41 141 SER A CA 1
ATOM 617 C C . SER A 1 144 ? -25.279 -88.187 35.551 1.00 136.62 141 SER A C 1
ATOM 618 O O . SER A 1 144 ? -24.096 -88.479 35.343 1.00 139.79 141 SER A O 1
ATOM 621 N N . MET A 1 145 ? -25.697 -87.652 36.705 1.00 134.63 142 MET A N 1
ATOM 622 C CA . MET A 1 145 ? -24.790 -87.426 37.849 1.00 133.35 142 MET A CA 1
ATOM 623 C C . MET A 1 145 ? -25.437 -87.629 39.239 1.00 132.69 142 MET A C 1
ATOM 624 O O . MET A 1 145 ? -24.945 -87.077 40.229 1.00 132.94 142 MET A O 1
ATOM 629 N N . ALA A 1 146 ? -26.512 -88.423 39.320 1.00 131.76 143 ALA A N 1
ATOM 630 C CA . ALA A 1 146 ? -27.258 -88.661 40.577 1.00 132.67 143 ALA A CA 1
ATOM 631 C C . ALA A 1 146 ? -27.880 -87.370 41.164 1.00 129.34 143 ALA A C 1
ATOM 632 O O . ALA A 1 146 ? -27.756 -86.301 40.564 1.00 124.75 143 ALA A O 1
ATOM 634 N N . PRO A 1 147 ? -28.607 -87.472 42.299 1.00 131.98 144 PRO A N 1
ATOM 635 C CA . PRO A 1 147 ? -29.041 -86.242 42.983 1.00 129.78 144 PRO A CA 1
ATOM 636 C C . PRO A 1 147 ? -27.939 -85.244 43.419 1.00 128.16 144 PRO A C 1
ATOM 637 O O . PRO A 1 147 ? -27.997 -84.085 43.005 1.00 123.83 144 PRO A O 1
ATOM 641 N N . PRO A 1 148 ? -26.944 -85.682 44.228 1.00 131.76 145 PRO A N 1
ATOM 642 C CA . PRO A 1 148 ? -26.049 -84.701 44.869 1.00 130.56 145 PRO A CA 1
ATOM 643 C C . PRO A 1 148 ? -25.031 -84.012 43.947 1.00 127.25 145 PRO A C 1
ATOM 644 O O . PRO A 1 148 ? -24.943 -82.782 43.953 1.00 122.85 145 PRO A O 1
ATOM 648 N N . LYS A 1 149 ? -24.282 -84.791 43.169 1.00 129.13 146 LYS A N 1
ATOM 649 C CA . LYS A 1 149 ? -23.183 -84.250 42.357 1.00 128.44 146 LYS A CA 1
ATOM 650 C C . LYS A 1 149 ? -23.628 -83.597 41.036 1.00 124.85 146 LYS A C 1
ATOM 651 O O . LYS A 1 149 ? -22.846 -82.873 40.418 1.00 125.27 146 LYS A O 1
ATOM 657 N N . ALA A 1 150 ? -24.863 -83.858 40.603 1.00 122.10 147 ALA A N 1
ATOM 658 C CA . ALA A 1 150 ? -25.496 -83.077 39.530 1.00 116.39 147 ALA A CA 1
ATOM 659 C C . ALA A 1 150 ? -25.791 -81.664 40.021 1.00 112.17 147 ALA A C 1
ATOM 660 O O . ALA A 1 150 ? -25.464 -80.676 39.361 1.00 106.76 147 ALA A O 1
ATOM 662 N N . LEU A 1 151 ? -26.416 -81.600 41.193 1.00 113.41 148 LEU A N 1
ATOM 663 C CA . LEU A 1 151 ? -26.833 -80.342 41.815 1.00 111.46 148 LEU A CA 1
ATOM 664 C C . LEU A 1 151 ? -25.645 -79.447 42.211 1.00 109.40 148 LEU A C 1
ATOM 665 O O . LEU A 1 151 ? -25.775 -78.220 42.218 1.00 107.34 148 LEU A O 1
ATOM 670 N N . GLU A 1 152 ? -24.503 -80.061 42.540 1.00 109.22 149 GLU A N 1
ATOM 671 C CA . GLU A 1 152 ? -23.240 -79.329 42.737 1.00 106.45 149 GLU A CA 1
ATOM 672 C C . GLU A 1 152 ? -22.784 -78.658 41.448 1.00 104.43 149 GLU A C 1
ATOM 673 O O . GLU A 1 152 ? -22.510 -77.456 41.428 1.00 102.85 149 GLU A O 1
ATOM 679 N N . THR A 1 153 ? -22.699 -79.457 40.383 1.00 104.75 150 THR A N 1
ATOM 680 C CA . THR A 1 153 ? -22.188 -79.006 39.082 1.00 101.72 150 THR A CA 1
ATOM 681 C C . THR A 1 153 ? -23.099 -77.972 38.409 1.00 98.27 150 THR A C 1
ATOM 682 O O . THR A 1 153 ? -22.606 -77.032 37.781 1.00 96.32 150 THR A O 1
ATOM 686 N N . ILE A 1 154 ? -24.414 -78.146 38.542 1.00 97.42 151 ILE A N 1
ATOM 687 C CA . ILE A 1 154 ? -25.379 -77.159 38.039 1.00 94.53 151 ILE A CA 1
ATOM 688 C C . ILE A 1 154 ? -25.247 -75.866 38.846 1.00 93.21 151 ILE A C 1
ATOM 689 O O . ILE A 1 154 ? -25.272 -74.775 38.273 1.00 92.58 151 ILE A O 1
ATOM 694 N N . GLY A 1 155 ? -25.090 -75.995 40.162 1.00 94.81 152 GLY A N 1
ATOM 695 C CA . GLY A 1 155 ? -24.806 -74.855 41.036 1.00 94.02 152 GLY A CA 1
ATOM 696 C C . GLY A 1 155 ? -23.494 -74.154 40.718 1.00 93.07 152 GLY A C 1
ATOM 697 O O . GLY A 1 155 ? -23.423 -72.922 40.759 1.00 92.16 152 GLY A O 1
ATOM 698 N N . LYS A 1 156 ? -22.462 -74.940 40.401 1.00 93.47 153 LYS A N 1
ATOM 699 C CA . LYS A 1 156 ? -21.143 -74.409 40.033 1.00 91.96 153 LYS A CA 1
ATOM 700 C C . LYS A 1 156 ? -21.151 -73.724 38.671 1.00 88.80 153 LYS A C 1
ATOM 701 O O . LYS A 1 156 ? -20.571 -72.647 38.517 1.00 88.89 153 LYS A O 1
ATOM 707 N N . ASN A 1 157 ? -21.778 -74.364 37.685 1.00 87.16 154 ASN A N 1
ATOM 708 C CA . ASN A 1 157 ? -21.819 -73.826 36.320 1.00 84.33 154 ASN A CA 1
ATOM 709 C C . ASN A 1 157 ? -22.594 -72.519 36.237 1.00 80.85 154 ASN A C 1
ATOM 710 O O . ASN A 1 157 ? -22.106 -71.555 35.651 1.00 77.84 154 ASN A O 1
ATOM 715 N N . LEU A 1 158 ? -23.783 -72.492 36.839 1.00 80.97 155 LEU A N 1
ATOM 716 C CA . LEU A 1 158 ? -24.631 -71.292 36.849 1.00 79.01 155 LEU A CA 1
ATOM 717 C C . LEU A 1 158 ? -23.937 -70.059 37.453 1.00 76.87 155 LEU A C 1
ATOM 718 O O . LEU A 1 158 ? -24.151 -68.940 36.982 1.00 73.41 155 LEU A O 1
ATOM 723 N N . SER A 1 159 ? -23.124 -70.265 38.490 1.00 77.91 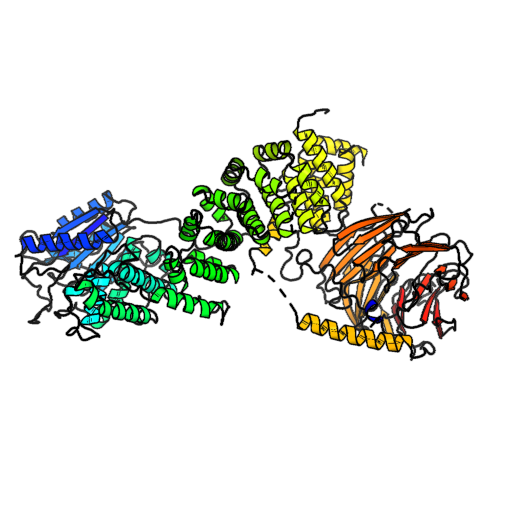156 SER A N 1
ATOM 724 C CA . SER A 1 159 ? -22.289 -69.189 39.031 1.00 77.61 156 SER A CA 1
ATOM 725 C C . SER A 1 159 ? -21.182 -68.821 38.033 1.00 76.55 156 SER A C 1
ATOM 726 O O . SER A 1 159 ? -20.946 -67.640 37.796 1.00 75.63 156 SER A O 1
ATOM 729 N N . THR A 1 160 ? -20.536 -69.829 37.440 1.00 76.30 157 THR A N 1
ATOM 730 C CA . THR A 1 160 ? -19.496 -69.611 36.414 1.00 75.15 157 THR A CA 1
ATOM 731 C C . THR A 1 160 ? -20.031 -68.841 35.190 1.00 72.18 157 THR A C 1
ATOM 732 O O . THR A 1 160 ? -19.314 -68.018 34.615 1.00 70.56 157 THR A O 1
ATOM 736 N N . GLN A 1 161 ? -21.283 -69.111 34.809 1.00 71.36 158 GLN A N 1
ATOM 737 C CA . GLN A 1 161 ? -21.960 -68.386 33.721 1.00 68.67 158 GLN A CA 1
ATOM 738 C C . GLN A 1 161 ? -22.258 -66.922 34.091 1.00 68.35 158 GLN A C 1
ATOM 739 O O . GLN A 1 161 ? -22.054 -66.016 33.274 1.00 67.05 158 GLN A O 1
ATOM 745 N N . TYR A 1 162 ? -22.769 -66.709 35.305 1.00 69.76 159 TYR A N 1
ATOM 746 C CA . TYR A 1 162 ? -22.997 -65.355 35.857 1.00 69.55 159 TYR A CA 1
ATOM 747 C C . TYR A 1 162 ? -21.701 -64.577 36.126 1.00 71.17 159 TYR A C 1
ATOM 748 O O . TYR A 1 162 ? -21.678 -63.347 36.035 1.00 69.79 159 TYR A O 1
ATOM 757 N N . GLU A 1 163 ? -20.638 -65.302 36.475 1.00 74.13 160 GLU A N 1
ATOM 758 C CA . GLU A 1 163 ? -19.351 -64.701 36.847 1.00 76.36 160 GLU A CA 1
ATOM 759 C C . GLU A 1 163 ? -18.690 -63.948 35.699 1.00 75.20 160 GLU A C 1
ATOM 760 O O . GLU A 1 163 ? -17.977 -62.980 35.938 1.00 75.71 160 GLU A O 1
ATOM 766 N N . ARG A 1 164 ? -18.931 -64.382 34.462 1.00 74.52 161 ARG A N 1
ATOM 767 C CA . ARG A 1 164 ? -18.315 -63.744 33.289 1.00 74.58 161 ARG A CA 1
ATOM 768 C C . ARG A 1 164 ? -18.846 -62.317 33.001 1.00 74.39 161 ARG A C 1
ATOM 769 O O . ARG A 1 164 ? -18.134 -61.502 32.409 1.00 73.26 161 ARG A O 1
ATOM 777 N N . TRP A 1 165 ? -20.082 -62.029 33.421 1.00 75.12 162 TRP A N 1
ATOM 778 C CA . TRP A 1 165 ? -20.670 -60.686 33.283 1.00 75.55 162 TRP A CA 1
ATOM 779 C C . TRP A 1 165 ? -20.169 -59.712 34.357 1.00 80.37 162 TRP A C 1
ATOM 780 O O . TRP A 1 165 ? -19.887 -58.549 34.055 1.00 80.75 162 TRP A O 1
ATOM 791 N N . GLN A 1 166 ? -20.073 -60.187 35.600 1.00 84.30 163 GLN A N 1
ATOM 792 C CA . GLN A 1 166 ? -19.493 -59.416 36.705 1.00 87.69 163 GLN A CA 1
ATOM 793 C C . GLN A 1 166 ? -18.455 -60.287 37.431 1.00 91.72 163 GLN A C 1
ATOM 794 O O . GLN A 1 166 ? -18.811 -61.049 38.330 1.00 93.48 163 GLN A O 1
ATOM 800 N N . PRO A 1 167 ? -17.168 -60.187 37.035 1.00 95.33 164 PRO A N 1
ATOM 801 C CA . PRO A 1 167 ? -16.131 -61.055 37.617 1.00 97.58 164 PRO A CA 1
ATOM 802 C C . PRO A 1 167 ? -15.754 -60.728 39.060 1.00 98.40 164 PRO A C 1
ATOM 803 O O . PRO A 1 167 ? -15.349 -61.627 39.798 1.00 98.36 164 PRO A O 1
ATOM 807 N N . ARG A 1 168 ? -15.897 -59.462 39.447 1.00 98.40 165 ARG A N 1
ATOM 808 C CA . ARG A 1 168 ? -15.505 -58.999 40.777 1.00 100.97 165 ARG A CA 1
ATOM 809 C C . ARG A 1 168 ? -16.772 -58.728 41.584 1.00 100.23 165 ARG A C 1
ATOM 810 O O . ARG A 1 168 ? -17.163 -57.585 41.822 1.00 101.94 165 ARG A O 1
ATOM 818 N N . ALA A 1 169 ? -17.418 -59.832 41.951 1.00 98.66 166 ALA A N 1
ATOM 819 C CA . ALA A 1 169 ? -18.542 -59.864 42.889 1.00 99.71 166 ALA A CA 1
ATOM 820 C C . ALA A 1 169 ? -18.472 -61.185 43.655 1.00 102.08 166 ALA A C 1
ATOM 821 O O . ALA A 1 169 ? -17.630 -62.033 43.344 1.00 101.35 166 ALA A O 1
ATOM 823 N N . ARG A 1 170 ? -19.344 -61.357 44.650 1.00 105.25 167 ARG A N 1
ATOM 824 C CA . ARG A 1 170 ? -19.401 -62.606 45.426 1.00 108.04 167 ARG A CA 1
ATOM 825 C C . ARG A 1 170 ? -20.626 -63.434 45.085 1.00 105.00 167 ARG A C 1
ATOM 826 O O . ARG A 1 170 ? -21.719 -62.900 44.899 1.00 103.80 167 ARG A O 1
ATOM 834 N N . TYR A 1 171 ? -20.417 -64.748 45.033 1.00 104.58 168 TYR A N 1
ATOM 835 C CA . TYR A 1 171 ? -21.374 -65.689 44.464 1.00 103.45 168 TYR A CA 1
ATOM 836 C C . TYR A 1 171 ? -21.728 -66.793 45.462 1.00 105.03 168 TYR A C 1
ATOM 837 O O . TYR A 1 171 ? -20.932 -67.698 45.710 1.00 105.89 168 TYR A O 1
ATOM 846 N N . LYS A 1 172 ? -22.931 -66.694 46.027 1.00 106.31 169 LYS A N 1
ATOM 847 C CA . LYS A 1 172 ? -23.420 -67.626 47.041 1.00 110.51 169 LYS A CA 1
ATOM 848 C C . LYS A 1 172 ? -24.404 -68.615 46.413 1.00 109.25 169 LYS A C 1
ATOM 849 O O . LYS A 1 172 ? -25.362 -68.208 45.756 1.00 107.39 169 LYS A O 1
ATOM 855 N N . VAL A 1 173 ? -24.158 -69.909 46.618 1.00 110.56 170 VAL A N 1
ATOM 856 C CA . VAL A 1 173 ? -24.970 -70.980 46.030 1.00 110.72 170 VAL A CA 1
ATOM 857 C C . VAL A 1 173 ? -25.663 -71.778 47.144 1.00 114.96 170 VAL A C 1
ATOM 858 O O . VAL A 1 173 ? -25.024 -72.158 48.128 1.00 118.11 170 VAL A O 1
ATOM 862 N N . GLN A 1 174 ? -26.967 -72.016 46.980 1.00 115.50 171 GLN A N 1
ATOM 863 C CA . GLN A 1 174 ? -27.740 -72.892 47.873 1.00 118.88 171 GLN A CA 1
ATOM 864 C C . GLN A 1 174 ? -28.702 -73.780 47.085 1.00 117.45 171 GLN A C 1
ATOM 865 O O . GLN A 1 174 ? -29.246 -73.368 46.057 1.00 115.14 171 GLN A O 1
ATOM 871 N N . LEU A 1 175 ? -28.920 -74.987 47.603 1.00 119.22 172 LEU A N 1
ATOM 872 C CA . LEU A 1 175 ? -29.514 -76.088 46.846 1.00 119.56 172 LEU A CA 1
ATOM 873 C C . LEU A 1 175 ? -30.727 -76.671 47.584 1.00 124.46 172 LEU A C 1
ATOM 874 O O . LEU A 1 175 ? -30.579 -77.234 48.673 1.00 128.81 172 LEU A O 1
ATOM 879 N N . ASP A 1 176 ? -31.915 -76.528 46.987 1.00 124.32 173 ASP A N 1
ATOM 880 C CA . ASP A 1 176 ? -33.188 -77.003 47.566 1.00 126.86 173 ASP A CA 1
ATOM 881 C C . ASP A 1 176 ? -33.375 -76.559 49.027 1.00 129.25 173 ASP A C 1
ATOM 882 O O . ASP A 1 176 ? -33.565 -77.396 49.914 1.00 134.40 173 ASP A O 1
ATOM 887 N N . PRO A 1 177 ? -33.329 -75.238 49.278 1.00 126.73 174 PRO A N 1
ATOM 888 C CA . PRO A 1 177 ? -33.204 -74.751 50.649 1.00 129.09 174 PRO A CA 1
ATOM 889 C C . PRO A 1 177 ? -34.502 -74.764 51.469 1.00 131.46 174 PRO A C 1
ATOM 890 O O . PRO A 1 177 ? -35.598 -74.883 50.916 1.00 128.98 174 PRO A O 1
ATOM 894 N N . THR A 1 178 ? -34.342 -74.660 52.789 1.00 134.63 175 THR A N 1
ATOM 895 C CA . THR A 1 178 ? -35.439 -74.416 53.733 1.00 135.62 175 THR A CA 1
ATOM 896 C C . THR A 1 178 ? -35.800 -72.926 53.672 1.00 134.37 175 THR A C 1
ATOM 897 O O . THR A 1 178 ? -35.065 -72.129 53.080 1.00 133.50 175 THR A O 1
ATOM 901 N N . VAL A 1 179 ? -36.927 -72.552 54.273 1.00 135.93 176 VAL A N 1
ATOM 902 C CA . VAL A 1 179 ? -37.295 -71.135 54.420 1.00 135.85 176 VAL A CA 1
ATOM 903 C C . VAL A 1 179 ? -36.200 -70.371 55.170 1.00 137.57 176 VAL A C 1
ATOM 904 O O . VAL A 1 179 ? -35.735 -69.327 54.703 1.00 137.10 176 VAL A O 1
ATOM 908 N N . ASP A 1 180 ? -35.789 -70.912 56.316 1.00 139.29 177 ASP A N 1
ATOM 909 C CA . ASP A 1 180 ? -34.786 -70.271 57.180 1.00 138.19 177 ASP A CA 1
ATOM 910 C C . ASP A 1 180 ? -33.352 -70.293 56.617 1.00 134.13 177 ASP A C 1
ATOM 911 O O . ASP A 1 180 ? -32.503 -69.523 57.074 1.00 136.51 177 ASP A O 1
ATOM 916 N N . GLU A 1 181 ? -33.087 -71.165 55.642 1.00 128.27 178 GLU A N 1
ATOM 917 C CA . GLU A 1 181 ? -31.809 -71.167 54.912 1.00 124.42 178 GLU A CA 1
ATOM 918 C C . GLU A 1 181 ? -31.703 -69.988 53.937 1.00 120.53 178 GLU A C 1
ATOM 919 O O . GLU A 1 181 ? -30.642 -69.369 53.818 1.00 117.58 178 GLU A O 1
ATOM 925 N N . VAL A 1 182 ? -32.806 -69.698 53.245 1.00 120.02 179 VAL A N 1
ATOM 926 C CA . VAL A 1 182 ? -32.928 -68.508 52.381 1.00 118.20 179 VAL A CA 1
ATOM 927 C C . VAL A 1 182 ? -32.877 -67.212 53.222 1.00 120.70 179 VAL A C 1
ATOM 928 O O . VAL A 1 182 ? -32.342 -66.193 52.772 1.00 121.59 179 VAL A O 1
ATOM 932 N N . ARG A 1 183 ? -33.430 -67.273 54.434 1.00 121.67 180 ARG A N 1
ATOM 933 C CA . ARG A 1 183 ? -33.383 -66.172 55.417 1.00 121.52 180 ARG A CA 1
ATOM 934 C C . ARG A 1 183 ? -31.947 -65.765 55.759 1.00 118.82 180 ARG A C 1
ATOM 935 O O . ARG A 1 183 ? -31.634 -64.576 55.837 1.00 117.21 180 ARG A O 1
ATOM 943 N N . LYS A 1 184 ? -31.090 -66.766 55.957 1.00 117.72 181 LYS A N 1
ATOM 944 C CA . LYS A 1 184 ? -29.670 -66.553 56.277 1.00 118.09 181 LYS A CA 1
ATOM 945 C C . LYS A 1 184 ? -28.780 -66.262 55.058 1.00 115.46 181 LYS A C 1
ATOM 946 O O . LYS A 1 184 ? -27.599 -65.958 55.224 1.00 113.33 181 LYS A O 1
ATOM 952 N N . LEU A 1 185 ? -29.333 -66.375 53.850 1.00 116.46 182 LEU A N 1
ATOM 953 C CA . LEU A 1 185 ? -28.702 -65.806 52.648 1.00 118.43 182 LEU A CA 1
ATOM 954 C C . LEU A 1 185 ? -28.974 -64.305 52.592 1.00 121.11 182 LEU A C 1
ATOM 955 O O . LEU A 1 185 ? -28.049 -63.494 52.660 1.00 122.57 182 LEU A O 1
ATOM 960 N N . CYS A 1 186 ? -30.256 -63.959 52.488 1.00 123.13 183 CYS A N 1
ATOM 961 C CA . CYS A 1 186 ? -30.699 -62.583 52.232 1.00 125.47 183 CYS A CA 1
ATOM 962 C C . CYS A 1 186 ? -30.202 -61.545 53.249 1.00 128.69 183 CYS A C 1
ATOM 963 O O . CYS A 1 186 ? -29.898 -60.412 52.868 1.00 130.47 183 CYS A O 1
ATOM 966 N N . LEU A 1 187 ? -30.114 -61.932 54.523 1.00 130.77 184 LEU A N 1
ATOM 967 C CA . LEU A 1 187 ? -29.585 -61.039 55.574 1.00 132.00 184 LEU A CA 1
ATOM 968 C C . LEU A 1 187 ? -28.074 -60.814 55.452 1.00 128.58 184 LEU A C 1
ATOM 969 O O . LEU A 1 187 ? -27.598 -59.697 55.670 1.00 130.58 184 LEU A O 1
ATOM 974 N N . THR A 1 188 ? -27.333 -61.873 55.120 1.00 122.91 185 THR A N 1
ATOM 975 C CA . THR A 1 188 ? -25.882 -61.781 54.910 1.00 120.48 185 THR A CA 1
ATOM 976 C C . THR A 1 188 ? -25.545 -60.942 53.677 1.00 117.77 185 THR A C 1
ATOM 977 O O . THR A 1 188 ? -24.557 -60.204 53.677 1.00 121.07 185 THR A O 1
ATOM 981 N N . CYS A 1 189 ? -26.365 -61.068 52.634 1.00 112.77 186 CYS A N 1
ATOM 982 C CA . CYS A 1 189 ? -26.179 -60.321 51.389 1.00 107.70 186 CYS A CA 1
ATOM 983 C C . CYS A 1 189 ? -26.417 -58.808 51.534 1.00 106.87 186 CYS A C 1
ATOM 984 O O . CYS A 1 189 ? -25.843 -58.026 50.774 1.00 106.42 186 CYS A O 1
ATOM 987 N N . ARG A 1 190 ? -27.256 -58.403 52.493 1.00 107.15 187 ARG A N 1
ATOM 988 C CA . ARG A 1 190 ? -27.357 -56.988 52.898 1.00 108.17 187 ARG A CA 1
ATOM 989 C C . ARG A 1 190 ? -26.139 -56.548 53.703 1.00 109.32 187 ARG A C 1
ATOM 990 O O . ARG A 1 190 ? -25.592 -55.469 53.472 1.00 109.41 187 ARG A O 1
ATOM 998 N N . LYS A 1 191 ? -25.741 -57.380 54.661 1.00 110.07 188 LYS A N 1
ATOM 999 C CA . LYS A 1 191 ? -24.560 -57.117 55.488 1.00 111.91 188 LYS A CA 1
ATOM 1000 C C . LYS A 1 191 ? -23.244 -57.131 54.698 1.00 108.86 188 LYS A C 1
ATOM 1001 O O . LYS A 1 191 ? -22.277 -56.484 55.107 1.00 111.80 188 LYS A O 1
ATOM 1007 N N . TYR A 1 192 ? -23.209 -57.862 53.583 1.00 103.21 189 TYR A N 1
ATOM 1008 C CA . TYR A 1 192 ? -22.056 -57.844 52.679 1.00 100.06 189 TYR A CA 1
ATOM 1009 C C . TYR A 1 192 ? -22.050 -56.626 51.748 1.00 97.58 189 TYR A C 1
ATOM 1010 O O . TYR A 1 192 ? -20.981 -56.105 51.420 1.00 97.06 189 TYR A O 1
ATOM 1019 N N . ALA A 1 193 ? -23.237 -56.198 51.316 1.00 95.95 190 ALA A N 1
ATOM 1020 C CA . ALA A 1 193 ? -23.396 -55.087 50.372 1.00 94.44 190 ALA A CA 1
ATOM 1021 C C . ALA A 1 193 ? -24.537 -54.168 50.808 1.00 95.73 190 ALA A C 1
ATOM 1022 O O . ALA A 1 193 ? -25.673 -54.322 50.352 1.00 95.34 190 ALA A O 1
ATOM 1024 N N . LYS A 1 194 ? -24.235 -53.217 51.691 1.00 98.43 191 LYS A N 1
ATOM 1025 C CA . LYS A 1 194 ? -25.275 -52.348 52.267 1.00 100.34 191 LYS A CA 1
ATOM 1026 C C . LYS A 1 194 ? -25.983 -51.487 51.206 1.00 97.62 191 LYS A C 1
ATOM 1027 O O . LYS A 1 194 ? -27.197 -51.622 51.015 1.00 96.31 191 LYS A O 1
ATOM 1033 N N . THR A 1 195 ? -25.222 -50.639 50.512 1.00 96.37 192 THR A N 1
ATOM 1034 C CA . THR A 1 195 ? -25.746 -49.758 49.459 1.00 94.28 192 THR A CA 1
ATOM 1035 C C . THR A 1 195 ? -25.538 -50.355 48.060 1.00 89.75 192 THR A C 1
ATOM 1036 O O . THR A 1 195 ? -26.232 -49.978 47.113 1.00 87.26 192 THR A O 1
ATOM 1040 N N . GLU A 1 196 ? -24.571 -51.265 47.932 1.00 88.84 193 GLU A N 1
ATOM 1041 C CA . GLU A 1 196 ? -24.367 -52.008 46.691 1.00 86.00 193 GLU A CA 1
ATOM 1042 C C . GLU A 1 196 ? -25.513 -52.995 46.470 1.00 85.44 193 GLU A C 1
ATOM 1043 O O . GLU A 1 196 ? -26.093 -53.521 47.425 1.00 85.64 193 GLU A O 1
ATOM 1049 N N . ARG A 1 197 ? -25.816 -53.240 45.197 1.00 84.91 194 ARG A N 1
ATOM 1050 C CA . ARG A 1 197 ? -26.977 -54.040 44.802 1.00 84.96 194 ARG A CA 1
ATOM 1051 C C . ARG A 1 197 ? -26.715 -55.535 45.019 1.00 86.23 194 ARG A C 1
ATOM 1052 O O . ARG A 1 197 ? -25.564 -55.984 45.019 1.00 86.43 194 ARG A O 1
ATOM 1060 N N . VAL A 1 198 ? -27.798 -56.283 45.230 1.00 87.76 195 VAL A N 1
ATOM 1061 C CA . VAL A 1 198 ? -27.761 -57.740 45.389 1.00 87.64 195 VAL A CA 1
ATOM 1062 C C . VAL A 1 198 ? -28.640 -58.369 44.309 1.00 85.77 195 VAL A C 1
ATOM 1063 O O . VAL A 1 198 ? -29.697 -57.827 43.969 1.00 85.84 195 VAL A O 1
ATOM 1067 N N . LEU A 1 199 ? -28.193 -59.512 43.788 1.00 84.34 196 LEU A N 1
ATOM 1068 C CA . LEU A 1 199 ? -28.912 -60.262 42.758 1.00 82.51 196 LEU A CA 1
ATOM 1069 C C . LEU A 1 199 ? -29.387 -61.609 43.311 1.00 84.25 196 LEU A C 1
ATOM 1070 O O . LEU A 1 199 ? -28.578 -62.509 43.535 1.00 86.13 196 LEU A O 1
ATOM 1075 N N . PHE A 1 200 ? -30.695 -61.734 43.531 1.00 85.14 197 PHE A N 1
ATOM 1076 C CA . PHE A 1 200 ? -31.310 -62.976 44.017 1.00 87.19 197 PHE A CA 1
ATOM 1077 C C . PHE A 1 200 ? -31.914 -63.763 42.847 1.00 87.07 197 PHE A C 1
ATOM 1078 O O . PHE A 1 200 ? -33.018 -63.459 42.386 1.00 87.72 197 PHE A O 1
ATOM 1086 N N . HIS A 1 201 ? -31.181 -64.767 42.371 1.00 87.29 198 HIS A N 1
ATOM 1087 C CA . HIS A 1 201 ? -31.632 -65.623 41.268 1.00 86.32 198 HIS A CA 1
ATOM 1088 C C . HIS A 1 201 ? -32.425 -66.806 41.822 1.00 87.15 198 HIS A C 1
ATOM 1089 O O . HIS A 1 201 ? -31.936 -67.523 42.699 1.00 87.65 198 HIS A O 1
ATOM 1096 N N . TYR A 1 202 ? -33.636 -67.007 41.300 1.00 87.29 199 TYR A N 1
ATOM 1097 C CA . TYR A 1 202 ? -34.501 -68.121 41.708 1.00 90.05 199 TYR A CA 1
ATOM 1098 C C . TYR A 1 202 ? -34.751 -69.083 40.541 1.00 87.90 199 TYR A C 1
ATOM 1099 O O . TYR A 1 202 ? -34.897 -68.657 39.390 1.00 86.93 199 TYR A O 1
ATOM 1108 N N . ASN A 1 203 ? -34.790 -70.378 40.859 1.00 87.44 200 ASN A N 1
ATOM 1109 C CA . ASN A 1 203 ? -35.050 -71.443 39.888 1.00 85.89 200 ASN A CA 1
ATOM 1110 C C . ASN A 1 203 ? -36.021 -72.447 40.518 1.00 87.67 200 ASN A C 1
ATOM 1111 O O . ASN A 1 203 ? -35.648 -73.168 41.448 1.00 88.52 200 ASN A O 1
ATOM 1116 N N . GLY A 1 204 ? -37.253 -72.484 40.002 1.00 87.68 201 GLY A N 1
ATOM 1117 C CA . GLY A 1 204 ? -38.327 -73.336 40.539 1.00 89.57 201 GLY A CA 1
ATOM 1118 C C . GLY A 1 204 ? -38.885 -74.336 39.538 1.00 89.11 201 GLY A C 1
ATOM 1119 O O . GLY A 1 204 ? -40.089 -74.343 39.267 1.00 89.44 201 GLY A O 1
ATOM 1120 N N . HIS A 1 205 ? -38.009 -75.184 39.001 1.00 87.86 202 HIS A N 1
ATOM 1121 C CA . HIS A 1 205 ? -38.396 -76.220 38.035 1.00 87.95 202 HIS A CA 1
ATOM 1122 C C . HIS A 1 205 ? -38.823 -77.522 38.700 1.00 90.28 202 HIS A C 1
ATOM 1123 O O . HIS A 1 205 ? -39.572 -78.294 38.097 1.00 90.29 202 HIS A O 1
ATOM 1130 N N . GLY A 1 206 ? -38.328 -77.774 39.916 1.00 91.95 203 GLY A N 1
ATOM 1131 C CA . GLY A 1 206 ? -38.735 -78.941 40.716 1.00 95.61 203 GLY A CA 1
ATOM 1132 C C . GLY A 1 206 ? -39.601 -78.622 41.923 1.00 97.01 203 GLY A C 1
ATOM 1133 O O . GLY A 1 206 ? -39.514 -79.301 42.948 1.00 100.18 203 GLY A O 1
ATOM 1134 N N . VAL A 1 207 ? -40.438 -77.592 41.798 1.00 94.67 204 VAL A N 1
ATOM 1135 C CA . VAL A 1 207 ? -41.412 -77.218 42.827 1.00 95.27 204 VAL A CA 1
ATOM 1136 C C . VAL A 1 207 ? -42.694 -76.750 42.145 1.00 94.28 204 VAL A C 1
ATOM 1137 O O . VAL A 1 207 ? -42.668 -76.433 40.954 1.00 91.64 204 VAL A O 1
ATOM 1141 N N . PRO A 1 208 ? -43.821 -76.708 42.887 1.00 96.62 205 PRO A N 1
ATOM 1142 C CA . PRO A 1 208 ? -45.034 -76.118 42.309 1.00 96.18 205 PRO A CA 1
ATOM 1143 C C . PRO A 1 208 ? -44.888 -74.629 41.980 1.00 93.78 205 PRO A C 1
ATOM 1144 O O . PRO A 1 208 ? -44.012 -73.950 42.520 1.00 92.51 205 PRO A O 1
ATOM 1148 N N . LYS A 1 209 ? -45.745 -74.147 41.086 1.00 93.83 206 LYS A N 1
ATOM 1149 C CA . LYS A 1 209 ? -45.671 -72.768 40.591 1.00 92.82 206 LYS A CA 1
ATOM 1150 C C . LYS A 1 209 ? -46.207 -71.748 41.611 1.00 93.87 206 LYS A C 1
ATOM 1151 O O . LYS A 1 209 ? -46.955 -72.128 42.511 1.00 96.32 206 LYS A O 1
ATOM 1157 N N . PRO A 1 210 ? -45.824 -70.454 41.478 1.00 93.41 207 PRO A N 1
ATOM 1158 C CA . PRO A 1 210 ? -46.242 -69.458 42.474 1.00 95.21 207 PRO A CA 1
ATOM 1159 C C . PRO A 1 210 ? -47.739 -69.153 42.470 1.00 97.59 207 PRO A C 1
ATOM 1160 O O . PRO A 1 210 ? -48.413 -69.296 41.443 1.00 96.16 207 PRO A O 1
ATOM 1164 N N . THR A 1 211 ? -48.227 -68.706 43.622 1.00 100.90 208 THR A N 1
ATOM 1165 C CA . THR A 1 211 ? -49.655 -68.562 43.872 1.00 105.25 208 THR A CA 1
ATOM 1166 C C . THR A 1 211 ? -50.157 -67.161 43.539 1.00 106.71 208 THR A C 1
ATOM 1167 O O . THR A 1 211 ? -49.368 -66.230 43.363 1.00 104.45 208 THR A O 1
ATOM 1171 N N . ALA A 1 212 ? -51.481 -67.028 43.477 1.00 111.37 209 ALA A N 1
ATOM 1172 C CA . ALA A 1 212 ? -52.148 -65.727 43.338 1.00 114.56 209 ALA A CA 1
ATOM 1173 C C . ALA A 1 212 ? -51.908 -64.817 44.551 1.00 118.79 209 ALA A C 1
ATOM 1174 O O . ALA A 1 212 ? -51.893 -63.590 44.418 1.00 119.21 209 ALA A O 1
ATOM 1176 N N . ASN A 1 213 ? -51.727 -65.427 45.723 1.00 122.55 210 ASN A N 1
ATOM 1177 C CA . ASN A 1 213 ? -51.384 -64.700 46.951 1.00 125.63 210 ASN A CA 1
ATOM 1178 C C . ASN A 1 213 ? -49.981 -64.070 46.927 1.00 124.76 210 ASN A C 1
ATOM 1179 O O . ASN A 1 213 ? -49.748 -63.076 47.618 1.00 129.32 210 ASN A O 1
ATOM 1184 N N . GLY A 1 214 ? -49.065 -64.639 46.138 1.00 120.25 211 GLY A N 1
ATOM 1185 C CA . GLY A 1 214 ? -47.669 -64.197 46.089 1.00 115.82 211 GLY A CA 1
ATOM 1186 C C . GLY A 1 214 ? -46.852 -65.058 47.028 1.00 115.13 211 GLY A C 1
ATOM 1187 O O . GLY A 1 214 ? -46.458 -64.615 48.111 1.00 113.93 211 GLY A O 1
ATOM 1188 N N . GLU A 1 215 ? -46.599 -66.292 46.598 1.00 114.70 212 GLU A N 1
ATOM 1189 C CA . GLU A 1 215 ? -46.041 -67.331 47.466 1.00 116.16 212 GLU A CA 1
ATOM 1190 C C . GLU A 1 215 ? -45.095 -68.238 46.664 1.00 113.77 212 GLU A C 1
ATOM 1191 O O . GLU A 1 215 ? -45.537 -69.145 45.953 1.00 114.41 212 GLU A O 1
ATOM 1197 N N . ILE A 1 216 ? -43.797 -67.951 46.764 1.00 110.72 213 ILE A N 1
ATOM 1198 C CA . ILE A 1 216 ? -42.743 -68.780 46.165 1.00 107.52 213 ILE A CA 1
ATOM 1199 C C . ILE A 1 216 ? -42.590 -70.065 46.987 1.00 108.86 213 ILE A C 1
ATOM 1200 O O . ILE A 1 216 ? -42.563 -70.010 48.216 1.00 113.28 213 ILE A O 1
ATOM 1205 N N . TRP A 1 217 ? -42.482 -71.207 46.303 1.00 105.99 214 TRP A N 1
ATOM 1206 C CA . TRP A 1 217 ? -42.391 -72.520 46.958 1.00 106.83 214 TRP A CA 1
ATOM 1207 C C . TRP A 1 217 ? -40.937 -72.965 47.151 1.00 106.96 214 TRP A C 1
ATOM 1208 O O . TRP A 1 217 ? -40.121 -72.852 46.236 1.00 105.28 214 TRP A O 1
ATOM 1219 N N . VAL A 1 218 ? -40.632 -73.466 48.348 1.00 110.00 215 VAL A N 1
ATOM 1220 C CA . VAL A 1 218 ? -39.297 -73.977 48.698 1.00 110.89 215 VAL A CA 1
ATOM 1221 C C . VAL A 1 218 ? -39.492 -75.340 49.385 1.00 114.59 215 VAL A C 1
ATOM 1222 O O . VAL A 1 218 ? -40.613 -75.846 49.421 1.00 116.97 215 VAL A O 1
ATOM 1226 N N . PHE A 1 219 ? -38.419 -75.929 49.918 1.00 115.67 216 PHE A N 1
ATOM 1227 C CA . PHE A 1 219 ? -38.474 -77.255 50.562 1.00 119.17 216 PHE A CA 1
ATOM 1228 C C . PHE A 1 219 ? -38.419 -77.182 52.092 1.00 123.64 216 PHE A C 1
ATOM 1229 O O . PHE A 1 219 ? -38.360 -76.095 52.669 1.00 126.26 216 PHE A O 1
ATOM 1237 N N . ASN A 1 220 ? -38.488 -78.348 52.733 1.00 125.36 217 ASN A N 1
ATOM 1238 C CA . ASN A 1 220 ? -38.211 -78.495 54.164 1.00 127.83 217 ASN A CA 1
ATOM 1239 C C . ASN A 1 220 ? -36.936 -79.334 54.352 1.00 128.22 217 ASN A C 1
ATOM 1240 O O . ASN A 1 220 ? -36.266 -79.673 53.374 1.00 125.76 217 ASN A O 1
ATOM 1245 N N . LYS A 1 221 ? -36.608 -79.660 55.603 1.00 131.80 218 LYS A N 1
ATOM 1246 C CA . LYS A 1 221 ? -35.378 -80.395 55.936 1.00 132.87 218 LYS A CA 1
ATOM 1247 C C . LYS A 1 221 ? -35.355 -81.802 55.330 1.00 134.56 218 LYS A C 1
ATOM 1248 O O . LYS A 1 221 ? -34.400 -82.170 54.641 1.00 134.08 218 LYS A O 1
ATOM 1254 N N . SER A 1 222 ? -36.424 -82.561 55.574 1.00 136.70 219 SER A N 1
ATOM 1255 C CA . SER A 1 222 ? -36.538 -83.966 55.140 1.00 137.07 219 SER A CA 1
ATOM 1256 C C . SER A 1 222 ? -36.925 -84.186 53.665 1.00 133.20 219 SER A C 1
ATOM 1257 O O . SER A 1 222 ? -36.919 -85.326 53.199 1.00 133.05 219 SER A O 1
ATOM 1260 N N . TYR A 1 223 ? -37.264 -83.108 52.952 1.00 129.88 220 TYR A N 1
ATOM 1261 C CA . TYR A 1 223 ? -37.695 -83.149 51.539 1.00 127.28 220 TYR A CA 1
ATOM 1262 C C . TYR A 1 223 ? -39.033 -83.875 51.337 1.00 128.51 220 TYR A C 1
ATOM 1263 O O . TYR A 1 223 ? -39.216 -84.610 50.361 1.00 127.10 220 TYR A O 1
ATOM 1272 N N . THR A 1 224 ? -39.960 -83.641 52.268 1.00 130.72 221 THR A N 1
ATOM 1273 C CA . THR A 1 224 ? -41.320 -84.184 52.216 1.00 133.43 221 THR A CA 1
ATOM 1274 C C . THR A 1 224 ? -42.320 -83.165 51.661 1.00 131.08 221 THR A C 1
ATOM 1275 O O . THR A 1 224 ? -43.078 -83.473 50.739 1.00 130.01 221 THR A O 1
ATOM 1279 N N . GLN A 1 225 ? -42.309 -81.958 52.230 1.00 130.77 222 GLN A N 1
ATOM 1280 C CA . GLN A 1 225 ? -43.270 -80.898 51.901 1.00 129.72 222 GLN A CA 1
ATOM 1281 C C . GLN A 1 225 ? -42.660 -79.770 51.068 1.00 126.07 222 GLN A C 1
ATOM 1282 O O . GLN A 1 225 ? -41.463 -79.484 51.174 1.00 123.88 222 GLN A O 1
ATOM 1288 N N . TYR A 1 226 ? -43.504 -79.128 50.258 1.00 125.84 223 TYR A N 1
ATOM 1289 C CA . TYR A 1 226 ? -43.176 -77.852 49.616 1.00 123.76 223 TYR A CA 1
ATOM 1290 C C . TYR A 1 226 ? -43.621 -76.710 50.541 1.00 125.07 223 TYR A C 1
ATOM 1291 O O . TYR A 1 226 ? -44.817 -76.454 50.673 1.00 126.06 223 TYR A O 1
ATOM 1300 N N . ILE A 1 227 ? -42.665 -76.038 51.184 1.00 124.98 224 ILE A N 1
ATOM 1301 C CA . ILE A 1 227 ? -42.973 -74.978 52.156 1.00 125.86 224 ILE A CA 1
ATOM 1302 C C . ILE A 1 227 ? -43.270 -73.661 51.416 1.00 124.02 224 ILE A C 1
ATOM 1303 O O . ILE A 1 227 ? -42.508 -73.278 50.529 1.00 120.66 224 ILE A O 1
ATOM 1308 N N . PRO A 1 228 ? -44.375 -72.968 51.777 1.00 127.08 225 PRO A N 1
ATOM 1309 C CA . PRO A 1 228 ? -44.698 -71.677 51.160 1.00 125.17 225 PRO A CA 1
ATOM 1310 C C . PRO A 1 228 ? -43.934 -70.497 51.778 1.00 124.42 225 PRO A C 1
ATOM 1311 O O . PRO A 1 228 ? -44.116 -70.198 52.959 1.00 127.03 225 PRO A O 1
ATOM 1315 N N . LEU A 1 229 ? -43.094 -69.843 50.974 1.00 121.71 226 LEU A N 1
ATOM 1316 C CA . LEU A 1 229 ? -42.360 -68.637 51.378 1.00 120.48 226 LEU A CA 1
ATOM 1317 C C . LEU A 1 229 ? -42.957 -67.416 50.666 1.00 119.53 226 LEU A C 1
ATOM 1318 O O . LEU A 1 229 ? -42.797 -67.283 49.449 1.00 114.52 226 LEU A O 1
ATOM 1323 N N . PRO A 1 230 ? -43.649 -66.523 51.412 1.00 123.71 227 PRO A N 1
ATOM 1324 C CA . PRO A 1 230 ? -44.224 -65.337 50.762 1.00 123.15 227 PRO A CA 1
ATOM 1325 C C . PRO A 1 230 ? -43.195 -64.336 50.232 1.00 120.27 227 PRO A C 1
ATOM 1326 O O . PRO A 1 230 ? -42.032 -64.335 50.649 1.00 119.08 227 PRO A O 1
ATOM 1330 N N . ILE A 1 231 ? -43.659 -63.487 49.322 1.00 118.17 228 ILE A N 1
ATOM 1331 C CA . ILE A 1 231 ? -42.841 -62.442 48.711 1.00 114.92 228 ILE A CA 1
ATOM 1332 C C . ILE A 1 231 ? -42.563 -61.322 49.713 1.00 117.45 228 ILE A C 1
ATOM 1333 O O . ILE A 1 231 ? -41.485 -60.730 49.690 1.00 116.51 228 ILE A O 1
ATOM 1338 N N . SER A 1 232 ? -43.540 -61.038 50.577 1.00 121.46 229 SER A N 1
ATOM 1339 C CA . SER A 1 232 ? -43.407 -60.035 51.644 1.00 124.77 229 SER A CA 1
ATOM 1340 C C . SER A 1 232 ? -42.175 -60.251 52.526 1.00 126.05 229 SER A C 1
ATOM 1341 O O . SER A 1 232 ? -41.495 -59.291 52.898 1.00 129.66 229 SER A O 1
ATOM 1344 N N . GLU A 1 233 ? -41.897 -61.512 52.851 1.00 124.59 230 GLU A N 1
ATOM 1345 C CA . GLU A 1 233 ? -40.758 -61.865 53.702 1.00 124.57 230 GLU A CA 1
ATOM 1346 C C . GLU A 1 233 ? -39.414 -61.746 52.976 1.00 119.67 230 GLU A C 1
ATOM 1347 O O . GLU A 1 233 ? -38.438 -61.309 53.575 1.00 120.72 230 GLU A O 1
ATOM 1353 N N . LEU A 1 234 ? -39.369 -62.114 51.694 1.00 114.24 231 LEU A N 1
ATOM 1354 C CA . LEU A 1 234 ? -38.186 -61.874 50.850 1.00 109.55 231 LEU A CA 1
ATOM 1355 C C . LEU A 1 234 ? -37.804 -60.395 50.806 1.00 108.13 231 LEU A C 1
ATOM 1356 O O . LEU A 1 234 ? -36.671 -60.032 51.126 1.00 107.54 231 LEU A O 1
ATOM 1361 N N . ASP A 1 235 ? -38.769 -59.559 50.422 1.00 107.30 232 ASP A N 1
ATOM 1362 C CA . ASP A 1 235 ? -38.566 -58.111 50.245 1.00 106.72 232 ASP A CA 1
ATOM 1363 C C . ASP A 1 235 ? -38.185 -57.378 51.539 1.00 109.89 232 ASP A C 1
ATOM 1364 O O . ASP A 1 235 ? -37.528 -56.338 51.488 1.00 110.28 232 ASP A O 1
ATOM 1369 N N . SER A 1 236 ? -38.598 -57.917 52.685 1.00 112.73 233 SER A N 1
ATOM 1370 C CA . SER A 1 236 ? -38.167 -57.403 53.990 1.00 117.10 233 SER A CA 1
ATOM 1371 C C . SER A 1 236 ? -36.694 -57.713 54.319 1.00 117.94 233 SER A C 1
ATOM 1372 O O . SER A 1 236 ? -36.104 -57.047 55.173 1.00 120.75 233 SER A O 1
ATOM 1375 N N . TRP A 1 237 ? -36.118 -58.723 53.660 1.00 116.39 234 TRP A N 1
ATOM 1376 C CA . TRP A 1 237 ? -34.687 -59.059 53.792 1.00 117.07 234 TRP A CA 1
ATOM 1377 C C . TRP A 1 237 ? -33.802 -58.426 52.707 1.00 114.12 234 TRP A C 1
ATOM 1378 O O . TRP A 1 237 ? -32.579 -58.395 52.857 1.00 113.75 234 TRP A O 1
ATOM 1389 N N . LEU A 1 238 ? -34.411 -57.944 51.621 1.00 112.37 235 LEU A N 1
ATOM 1390 C CA . LEU A 1 238 ? -33.686 -57.344 50.496 1.00 110.06 235 LEU A CA 1
ATOM 1391 C C . LEU A 1 238 ? -34.341 -56.023 50.081 1.00 108.03 235 LEU A C 1
ATOM 1392 O O . LEU A 1 238 ? -35.351 -56.020 49.371 1.00 107.26 235 LEU A O 1
ATOM 1397 N N . LYS A 1 239 ? -33.758 -54.908 50.520 1.00 107.62 236 LYS A N 1
ATOM 1398 C CA . LYS A 1 239 ? -34.359 -53.578 50.354 1.00 108.59 236 LYS A CA 1
ATOM 1399 C C . LYS A 1 239 ? -33.558 -52.688 49.395 1.00 106.12 236 LYS A C 1
ATOM 1400 O O . LYS A 1 239 ? -32.466 -53.064 48.981 1.00 102.46 236 LYS A O 1
ATOM 1406 N N . THR A 1 240 ? -34.124 -51.513 49.086 1.00 109.26 237 THR A N 1
ATOM 1407 C CA . THR A 1 240 ? -33.721 -50.583 47.991 1.00 110.58 237 THR A CA 1
ATOM 1408 C C . THR A 1 240 ? -32.845 -51.184 46.854 1.00 108.69 237 THR A C 1
ATOM 1409 O O . THR A 1 240 ? -33.420 -51.676 45.877 1.00 108.25 237 THR A O 1
ATOM 1413 N N . PRO A 1 241 ? -31.486 -51.154 46.958 1.00 107.57 238 PRO A N 1
ATOM 1414 C CA . PRO A 1 241 ? -30.756 -51.687 45.802 1.00 102.24 238 PRO A CA 1
ATOM 1415 C C . PRO A 1 241 ? -30.815 -53.220 45.743 1.00 98.74 238 PRO A C 1
ATOM 1416 O O . PRO A 1 241 ? -30.074 -53.898 46.448 1.00 100.22 238 PRO A O 1
ATOM 1420 N N . SER A 1 242 ? -31.716 -53.746 44.916 1.00 94.11 239 SER A N 1
ATOM 1421 C CA . SER A 1 242 ? -31.836 -55.194 44.706 1.00 90.18 239 SER A CA 1
ATOM 1422 C C . SER A 1 242 ? -32.375 -55.515 43.311 1.00 85.83 239 SER A C 1
ATOM 1423 O O . SER A 1 242 ? -33.016 -54.673 42.672 1.00 85.26 239 SER A O 1
ATOM 1426 N N . ILE A 1 243 ? -32.094 -56.733 42.849 1.00 82.16 240 ILE A N 1
ATOM 1427 C CA . ILE A 1 243 ? -32.596 -57.228 41.561 1.00 78.81 240 ILE A CA 1
ATOM 1428 C C . ILE A 1 243 ? -32.875 -58.735 41.633 1.00 76.34 240 ILE A C 1
ATOM 1429 O O . ILE A 1 243 ? -32.063 -59.497 42.147 1.00 75.38 240 ILE A O 1
ATOM 1434 N N . TYR A 1 244 ? -34.036 -59.145 41.126 1.00 75.64 241 TYR A N 1
ATOM 1435 C CA . TYR A 1 244 ? -34.456 -60.546 41.141 1.00 75.72 241 TYR A CA 1
ATOM 1436 C C . TYR A 1 244 ? -34.540 -61.097 39.725 1.00 73.65 241 TYR A C 1
ATOM 1437 O O . TYR A 1 244 ? -34.885 -60.369 38.794 1.00 73.61 241 TYR A O 1
ATOM 1446 N N . VAL A 1 245 ? -34.227 -62.383 39.577 1.00 73.62 242 VAL A N 1
ATOM 1447 C CA . VAL A 1 245 ? -34.438 -63.128 38.329 1.00 72.95 242 VAL A CA 1
ATOM 1448 C C . VAL A 1 245 ? -35.271 -64.351 38.694 1.00 75.89 242 VAL A C 1
ATOM 1449 O O . VAL A 1 245 ? -34.826 -65.181 39.494 1.00 78.49 242 VAL A O 1
ATOM 1453 N N . PHE A 1 246 ? -36.468 -64.455 38.115 1.00 76.45 243 PHE A N 1
ATOM 1454 C CA . PHE A 1 246 ? -37.366 -65.586 38.369 1.00 78.51 243 PHE A CA 1
ATOM 1455 C C . PHE A 1 246 ? -37.470 -66.489 37.138 1.00 78.73 243 PHE A C 1
ATOM 1456 O O . PHE A 1 246 ? -38.157 -66.153 36.168 1.00 78.37 243 PHE A O 1
ATOM 1464 N N . ASP A 1 247 ? -36.757 -67.617 37.185 1.00 79.97 244 ASP A N 1
ATOM 1465 C CA . ASP A 1 247 ? -36.860 -68.669 36.173 1.00 82.15 244 ASP A CA 1
ATOM 1466 C C . ASP A 1 247 ? -37.714 -69.802 36.737 1.00 85.31 244 ASP A C 1
ATOM 1467 O O . ASP A 1 247 ? -37.219 -70.867 37.115 1.00 86.38 244 ASP A O 1
ATOM 1472 N N . CYS A 1 248 ? -39.010 -69.526 36.814 1.00 88.25 245 CYS A N 1
ATOM 1473 C CA . CYS A 1 248 ? -40.023 -70.505 37.191 1.00 92.37 245 CYS A CA 1
ATOM 1474 C C . CYS A 1 248 ? -41.140 -70.416 36.157 1.00 93.30 245 CYS A C 1
ATOM 1475 O O . CYS A 1 248 ? -41.027 -69.653 35.193 1.00 93.21 245 CYS A O 1
ATOM 1478 N N . SER A 1 249 ? -42.207 -71.191 36.346 1.00 95.46 246 SER A N 1
ATOM 1479 C CA . SER A 1 249 ? -43.346 -71.167 35.427 1.00 94.79 246 SER A CA 1
ATOM 1480 C C . SER A 1 249 ? -44.114 -69.838 35.548 1.00 92.73 246 SER A C 1
ATOM 1481 O O . SER A 1 249 ? -43.698 -68.852 34.946 1.00 91.76 246 SER A O 1
ATOM 1484 N N . ALA A 1 250 ? -45.190 -69.783 36.334 1.00 91.71 247 ALA A N 1
ATOM 1485 C CA . ALA A 1 250 ? -46.028 -68.580 36.385 1.00 90.58 247 ALA A CA 1
ATOM 1486 C C . ALA A 1 250 ? -45.325 -67.440 37.135 1.00 89.34 247 ALA A C 1
ATOM 1487 O O . ALA A 1 250 ? -45.529 -67.252 38.335 1.00 92.14 247 ALA A O 1
ATOM 1489 N N . ALA A 1 251 ? -44.502 -66.682 36.411 1.00 85.37 248 ALA A N 1
ATOM 1490 C CA . ALA A 1 251 ? -43.622 -65.671 37.018 1.00 83.39 248 ALA A CA 1
ATOM 1491 C C . ALA A 1 251 ? -44.322 -64.352 37.360 1.00 82.89 248 ALA A C 1
ATOM 1492 O O . ALA A 1 251 ? -43.994 -63.733 38.371 1.00 81.95 248 ALA A O 1
ATOM 1494 N N . ARG A 1 252 ? -45.273 -63.926 36.525 1.00 83.31 249 ARG A N 1
ATOM 1495 C CA . ARG A 1 252 ? -46.141 -62.763 36.822 1.00 85.03 249 ARG A CA 1
ATOM 1496 C C . ARG A 1 252 ? -46.781 -62.817 38.212 1.00 89.45 249 ARG A C 1
ATOM 1497 O O . ARG A 1 252 ? -46.978 -61.782 38.851 1.00 90.74 249 ARG A O 1
ATOM 1505 N N . MET A 1 253 ? -47.113 -64.026 38.662 1.00 92.38 250 MET A N 1
ATOM 1506 C CA . MET A 1 253 ? -47.636 -64.247 40.017 1.00 96.78 250 MET A CA 1
ATOM 1507 C C . MET A 1 253 ? -46.678 -63.756 41.120 1.00 98.68 250 MET A C 1
ATOM 1508 O O . MET A 1 253 ? -47.109 -63.537 42.256 1.00 101.58 250 MET A O 1
ATOM 1513 N N . ILE A 1 254 ? -45.392 -63.609 40.784 1.00 97.09 251 ILE A N 1
ATOM 1514 C CA . ILE A 1 254 ? -44.395 -62.964 41.647 1.00 96.97 251 ILE A CA 1
ATOM 1515 C C . ILE A 1 254 ? -44.321 -61.446 41.412 1.00 97.89 251 ILE A C 1
ATOM 1516 O O . ILE A 1 254 ? -44.326 -60.674 42.373 1.00 100.15 251 ILE A O 1
ATOM 1521 N N . LEU A 1 255 ? -44.243 -61.022 40.148 1.00 96.45 252 LEU A N 1
ATOM 1522 C CA . LEU A 1 255 ? -44.164 -59.585 39.812 1.00 95.86 252 LEU A CA 1
ATOM 1523 C C . LEU A 1 255 ? -45.384 -58.797 40.289 1.00 98.40 252 LEU A C 1
ATOM 1524 O O . LEU A 1 255 ? -45.243 -57.670 40.761 1.00 99.35 252 LEU A O 1
ATOM 1529 N N . ASN A 1 256 ? -46.571 -59.393 40.153 1.00 100.57 253 ASN A N 1
ATOM 1530 C CA . ASN A 1 256 ? -47.816 -58.799 40.666 1.00 103.74 253 ASN A CA 1
ATOM 1531 C C . ASN A 1 256 ? -47.832 -58.741 42.195 1.00 104.42 253 ASN A C 1
ATOM 1532 O O . ASN A 1 256 ? -48.374 -57.796 42.772 1.00 106.69 253 ASN A O 1
ATOM 1537 N N . ALA A 1 257 ? -47.253 -59.758 42.836 1.00 102.13 254 ALA A N 1
ATOM 1538 C CA . ALA A 1 257 ? -47.131 -59.802 44.299 1.00 103.53 254 ALA A CA 1
ATOM 1539 C C . ALA A 1 257 ? -46.199 -58.714 44.835 1.00 103.10 254 ALA A C 1
ATOM 1540 O O . ALA A 1 257 ? -46.493 -58.090 45.857 1.00 105.08 254 ALA A O 1
ATOM 1542 N N . PHE A 1 258 ? -45.081 -58.503 44.143 1.00 100.19 255 PHE A N 1
ATOM 1543 C CA . PHE A 1 258 ? -44.147 -57.417 44.471 1.00 100.12 255 PHE A CA 1
ATOM 1544 C C . PHE A 1 258 ? -44.768 -56.026 44.311 1.00 102.90 255 PHE A C 1
ATOM 1545 O O . PHE A 1 258 ? -44.551 -55.156 45.154 1.00 105.46 255 PHE A O 1
ATOM 1553 N N . ALA A 1 259 ? -45.531 -55.824 43.237 1.00 103.99 256 ALA A N 1
ATOM 1554 C CA . ALA A 1 259 ? -46.189 -54.536 42.966 1.00 108.13 256 ALA A CA 1
ATOM 1555 C C . ALA A 1 259 ? -47.202 -54.133 44.050 1.00 115.44 256 ALA A C 1
ATOM 1556 O O . ALA A 1 259 ? -47.378 -52.941 44.330 1.00 117.58 256 ALA A O 1
ATOM 1558 N N . GLU A 1 260 ? -47.851 -55.132 44.651 1.00 119.19 257 GLU A N 1
ATOM 1559 C CA . GLU A 1 260 ? -48.840 -54.921 45.713 1.00 124.35 257 GLU A CA 1
ATOM 1560 C C . GLU A 1 260 ? -48.257 -54.905 47.137 1.00 128.78 257 GLU A C 1
ATOM 1561 O O . GLU A 1 260 ? -49.013 -54.750 48.102 1.00 135.75 257 GLU A O 1
ATOM 1567 N N . LEU A 1 261 ? -46.939 -55.062 47.279 1.00 127.67 258 LEU A N 1
ATOM 1568 C CA . LEU A 1 261 ? -46.276 -54.879 48.578 1.00 131.55 258 LEU A CA 1
ATOM 1569 C C . LEU A 1 261 ? -46.349 -53.421 49.011 1.00 138.57 258 LEU A C 1
ATOM 1570 O O . LEU A 1 261 ? -46.880 -53.106 50.080 1.00 141.81 258 LEU A O 1
ATOM 1575 N N . HIS A 1 262 ? -45.817 -52.546 48.158 1.00 142.38 259 HIS A N 1
ATOM 1576 C CA . HIS A 1 262 ? -45.641 -51.129 48.473 1.00 150.07 259 HIS A CA 1
ATOM 1577 C C . HIS A 1 262 ? -46.706 -50.269 47.791 1.00 154.38 259 HIS A C 1
ATOM 1578 O O . HIS A 1 262 ? -47.139 -50.564 46.672 1.00 149.21 259 HIS A O 1
ATOM 1585 N N . ASP A 1 263 ? -47.104 -49.201 48.483 1.00 162.86 260 ASP A N 1
ATOM 1586 C CA . ASP A 1 263 ? -48.257 -48.382 48.101 1.00 166.76 260 ASP A CA 1
ATOM 1587 C C . ASP A 1 263 ? -48.012 -47.576 46.821 1.00 170.71 260 ASP A C 1
ATOM 1588 O O . ASP A 1 263 ? -46.884 -47.162 46.540 1.00 169.93 260 ASP A O 1
ATOM 1593 N N . TRP A 1 264 ? -49.087 -47.362 46.060 1.00 175.75 261 TRP A N 1
ATOM 1594 C CA . TRP A 1 264 ? -49.040 -46.570 44.830 1.00 176.92 261 TRP A CA 1
ATOM 1595 C C . TRP A 1 264 ? -48.997 -45.076 45.146 1.00 184.42 261 TRP A C 1
ATOM 1596 O O . TRP A 1 264 ? -49.620 -44.609 46.104 1.00 186.58 261 TRP A O 1
ATOM 1607 N N . GLY A 1 265 ? -48.272 -44.342 44.308 1.00 188.33 262 GLY A N 1
ATOM 1608 C CA . GLY A 1 265 ? -47.885 -42.957 44.574 1.00 196.83 262 GLY A CA 1
ATOM 1609 C C . GLY A 1 265 ? -46.394 -42.834 44.315 1.00 201.34 262 GLY A C 1
ATOM 1610 O O . GLY A 1 265 ? -45.889 -43.423 43.358 1.00 196.82 262 GLY A O 1
ATOM 1611 N N . SER A 1 266 ? -45.696 -42.083 45.171 1.00 211.08 263 SER A N 1
ATOM 1612 C CA . SER A 1 266 ? -44.232 -41.900 45.102 1.00 212.67 263 SER A CA 1
ATOM 1613 C C . SER A 1 266 ? -43.751 -41.262 43.784 1.00 211.68 263 SER A C 1
ATOM 1614 O O . SER A 1 266 ? -43.372 -40.088 43.772 1.00 212.88 263 SER A O 1
ATOM 1617 N N . SER A 1 267 ? -43.773 -42.035 42.694 1.00 207.78 264 SER A N 1
ATOM 1618 C CA . SER A 1 267 ? -43.410 -41.562 41.353 1.00 201.82 264 SER A CA 1
ATOM 1619 C C . SER A 1 267 ? -44.650 -41.466 40.460 1.00 197.17 264 SER A C 1
ATOM 1620 O O . SER A 1 267 ? -45.729 -41.948 40.821 1.00 197.19 264 SER A O 1
ATOM 1623 N N . GLY A 1 268 ? -44.480 -40.847 39.291 1.00 189.04 265 GLY A N 1
ATOM 1624 C CA . GLY A 1 268 ? -45.572 -40.646 38.325 1.00 183.27 265 GLY A CA 1
ATOM 1625 C C . GLY A 1 268 ? -45.622 -41.631 37.164 1.00 174.48 265 GLY A C 1
ATOM 1626 O O . GLY A 1 268 ? -46.240 -41.341 36.138 1.00 165.78 265 GLY A O 1
ATOM 1627 N N . SER A 1 269 ? -44.993 -42.796 37.331 1.00 175.94 266 SER A N 1
ATOM 1628 C CA . SER A 1 269 ? -44.888 -43.815 36.278 1.00 176.17 266 SER A CA 1
ATOM 1629 C C . SER A 1 269 ? -46.098 -44.784 36.310 1.00 178.56 266 SER A C 1
ATOM 1630 O O . SER A 1 269 ? -47.119 -44.478 36.938 1.00 177.52 266 SER A O 1
ATOM 1633 N N . SER A 1 270 ? -45.992 -45.923 35.613 1.00 175.74 267 SER A N 1
ATOM 1634 C CA . SER A 1 270 ? -47.085 -46.909 35.501 1.00 169.44 267 SER A CA 1
ATOM 1635 C C . SER A 1 270 ? -47.510 -47.517 36.846 1.00 164.33 267 SER A C 1
ATOM 1636 O O . SER A 1 270 ? -48.676 -47.410 37.238 1.00 161.52 267 SER A O 1
ATOM 1639 N N . GLY A 1 271 ? -46.565 -48.153 37.538 1.00 158.03 268 GLY A N 1
ATOM 1640 C CA . GLY A 1 271 ? -46.824 -48.751 38.855 1.00 153.76 268 GLY A CA 1
ATOM 1641 C C . GLY A 1 271 ? -45.554 -49.166 39.578 1.00 146.28 268 GLY A C 1
ATOM 1642 O O . GLY A 1 271 ? -45.255 -50.356 39.681 1.00 143.25 268 GLY A O 1
ATOM 1643 N N . SER A 1 272 ? -44.823 -48.174 40.091 1.00 144.47 269 SER A N 1
ATOM 1644 C CA . SER A 1 272 ? -43.493 -48.382 40.681 1.00 141.67 269 SER A CA 1
ATOM 1645 C C . SER A 1 272 ? -43.089 -47.245 41.639 1.00 142.93 269 SER A C 1
ATOM 1646 O O . SER A 1 272 ? -43.516 -46.099 41.470 1.00 142.82 269 SER A O 1
ATOM 1649 N N . SER A 1 273 ? -42.262 -47.581 42.633 1.00 142.93 270 SER A N 1
ATOM 1650 C CA . SER A 1 273 ? -41.766 -46.612 43.637 1.00 144.87 270 SER A CA 1
ATOM 1651 C C . SER A 1 273 ? -40.323 -46.899 44.099 1.00 141.37 270 SER A C 1
ATOM 1652 O O . SER A 1 273 ? -39.464 -46.011 44.058 1.00 140.44 270 SER A O 1
ATOM 1655 N N . ARG A 1 274 ? -40.080 -48.131 44.549 1.00 135.73 271 ARG A N 1
ATOM 1656 C CA . ARG A 1 274 ? -38.748 -48.596 44.985 1.00 128.30 271 ARG A CA 1
ATOM 1657 C C . ARG A 1 274 ? -37.696 -48.652 43.874 1.00 119.56 271 ARG A C 1
ATOM 1658 O O . ARG A 1 274 ? -38.003 -48.465 42.696 1.00 118.00 271 ARG A O 1
ATOM 1666 N N . ASP A 1 275 ? -36.457 -48.937 44.282 1.00 113.98 272 ASP A N 1
ATOM 1667 C CA . ASP A 1 275 ? -35.358 -49.295 43.376 1.00 107.56 272 ASP A CA 1
ATOM 1668 C C . ASP A 1 275 ? -35.218 -50.832 43.266 1.00 102.87 272 ASP A C 1
ATOM 1669 O O . ASP A 1 275 ? -34.106 -51.355 43.138 1.00 101.74 272 ASP A O 1
ATOM 1674 N N . CYS A 1 276 ? -36.352 -51.542 43.290 1.00 99.77 273 CYS A N 1
ATOM 1675 C CA . CYS A 1 276 ? -36.395 -53.007 43.225 1.00 94.83 273 CYS A CA 1
ATOM 1676 C C . CYS A 1 276 ? -36.735 -53.468 41.803 1.00 91.22 273 CYS A C 1
ATOM 1677 O O . CYS A 1 276 ? -37.875 -53.330 41.353 1.00 90.66 273 CYS A O 1
ATOM 1680 N N . ILE A 1 277 ? -35.740 -54.025 41.114 1.00 89.17 274 ILE A N 1
ATOM 1681 C CA . ILE A 1 277 ? -35.840 -54.389 39.695 1.00 87.47 274 ILE A CA 1
ATOM 1682 C C . ILE A 1 277 ? -36.116 -55.888 39.566 1.00 84.67 274 ILE A C 1
ATOM 1683 O O . ILE A 1 277 ? -35.541 -56.683 40.304 1.00 84.10 274 ILE A O 1
ATOM 1688 N N . LEU A 1 278 ? -36.965 -56.275 38.613 1.00 82.71 275 LEU A N 1
ATOM 1689 C CA . LEU A 1 278 ? -37.397 -57.679 38.479 1.00 82.33 275 LEU A CA 1
ATOM 1690 C C . LEU A 1 278 ? -37.291 -58.167 37.033 1.00 80.41 275 LEU A C 1
ATOM 1691 O O . LEU A 1 278 ? -37.528 -57.405 36.099 1.00 81.42 275 LEU A O 1
ATOM 1696 N N . LEU A 1 279 ? -36.907 -59.435 36.871 1.00 78.67 276 LEU A N 1
ATOM 1697 C CA . LEU A 1 279 ? -36.872 -60.118 35.574 1.00 75.57 276 LEU A CA 1
ATOM 1698 C C . LEU A 1 279 ? -37.642 -61.434 35.693 1.00 75.09 276 LEU A C 1
ATOM 1699 O O . LEU A 1 279 ? -37.292 -62.284 36.520 1.00 73.95 276 LEU A O 1
ATOM 1704 N N . ALA A 1 280 ? -38.678 -61.590 34.865 1.00 74.86 277 ALA A N 1
ATOM 1705 C CA . ALA A 1 280 ? -39.619 -62.713 34.961 1.00 75.99 277 ALA A CA 1
ATOM 1706 C C . ALA A 1 280 ? -39.803 -63.451 33.628 1.00 74.24 277 ALA A C 1
ATOM 1707 O O . ALA A 1 280 ? -39.932 -62.827 32.573 1.00 72.26 277 ALA A O 1
ATOM 1709 N N . ALA A 1 281 ? -39.858 -64.781 33.706 1.00 74.80 278 ALA A N 1
ATOM 1710 C CA . ALA A 1 281 ? -39.783 -65.661 32.528 1.00 74.35 278 ALA A CA 1
ATOM 1711 C C . ALA A 1 281 ? -41.040 -65.691 31.650 1.00 75.39 278 ALA A C 1
ATOM 1712 O O . ALA A 1 281 ? -40.927 -65.720 30.424 1.00 73.77 278 ALA A O 1
ATOM 1714 N N . CYS A 1 282 ? -42.222 -65.721 32.269 1.00 78.19 279 CYS A N 1
ATOM 1715 C CA . CYS A 1 282 ? -43.493 -65.777 31.530 1.00 80.10 279 CYS A CA 1
ATOM 1716 C C . CYS A 1 282 ? -44.700 -65.343 32.382 1.00 83.05 279 CYS A C 1
ATOM 1717 O O . CYS A 1 282 ? -44.550 -65.059 33.570 1.00 83.90 279 CYS A O 1
ATOM 1720 N N . ASP A 1 283 ? -45.886 -65.301 31.763 1.00 84.96 280 ASP A N 1
ATOM 1721 C CA . ASP A 1 283 ? -47.132 -64.811 32.410 1.00 86.62 280 ASP A CA 1
ATOM 1722 C C . ASP A 1 283 ? -47.693 -65.710 33.526 1.00 87.36 280 ASP A C 1
ATOM 1723 O O . ASP A 1 283 ? -47.152 -66.780 33.809 1.00 86.64 280 ASP A O 1
ATOM 1728 N N . VAL A 1 284 ? -48.779 -65.242 34.151 1.00 88.67 281 VAL A N 1
ATOM 1729 C CA . VAL A 1 284 ? -49.551 -66.003 35.152 1.00 90.68 281 VAL A CA 1
ATOM 1730 C C . VAL A 1 284 ? -50.007 -67.356 34.596 1.00 90.85 281 VAL A C 1
ATOM 1731 O O . VAL A 1 284 ? -49.844 -68.389 35.245 1.00 91.05 281 VAL A O 1
ATOM 1735 N N . HIS A 1 285 ? -50.581 -67.319 33.394 1.00 90.64 282 HIS A N 1
ATOM 1736 C CA . HIS A 1 285 ? -51.188 -68.498 32.754 1.00 92.16 282 HIS A CA 1
ATOM 1737 C C . HIS A 1 285 ? -50.232 -69.381 31.933 1.00 89.63 282 HIS A C 1
ATOM 1738 O O . HIS A 1 285 ? -50.660 -70.398 31.393 1.00 91.25 282 HIS A O 1
ATOM 1745 N N . GLU A 1 286 ? -48.958 -69.004 31.842 1.00 86.45 283 GLU A N 1
ATOM 1746 C CA . GLU A 1 286 ? -48.016 -69.663 30.941 1.00 85.33 283 GLU A CA 1
ATOM 1747 C C . GLU A 1 286 ? -47.070 -70.602 31.688 1.00 86.11 283 GLU A C 1
ATOM 1748 O O . GLU A 1 286 ? -46.657 -70.316 32.815 1.00 85.44 283 GLU A O 1
ATOM 1754 N N . THR A 1 287 ? -46.751 -71.724 31.037 1.00 87.73 284 THR A N 1
ATOM 1755 C CA . THR A 1 287 ? -45.828 -72.741 31.549 1.00 87.30 284 THR A CA 1
ATOM 1756 C C . THR A 1 287 ? -44.551 -72.704 30.721 1.00 84.72 284 THR A C 1
ATOM 1757 O O . THR A 1 287 ? -44.601 -72.426 29.522 1.00 83.90 284 THR A O 1
ATOM 1761 N N . LEU A 1 288 ? -43.414 -72.989 31.357 1.00 84.16 285 LEU A N 1
ATOM 1762 C CA . LEU A 1 288 ? -42.129 -73.063 30.645 1.00 82.64 285 LEU A CA 1
ATOM 1763 C C . LEU A 1 288 ? -42.095 -74.283 29.722 1.00 84.91 285 LEU A C 1
ATOM 1764 O O . LEU A 1 288 ? -42.765 -75.282 29.999 1.00 87.32 285 LEU A O 1
ATOM 1769 N N . PRO A 1 289 ? -41.320 -74.206 28.619 1.00 84.91 286 PRO A N 1
ATOM 1770 C CA . PRO A 1 289 ? -41.354 -75.296 27.640 1.00 86.02 286 PRO A CA 1
ATOM 1771 C C . PRO A 1 289 ? -40.819 -76.624 28.174 1.00 87.68 286 PRO A C 1
ATOM 1772 O O . PRO A 1 289 ? -39.895 -76.645 28.996 1.00 87.68 286 PRO A O 1
ATOM 1776 N N . GLN A 1 290 ? -41.431 -77.708 27.705 1.00 88.92 287 GLN A N 1
ATOM 1777 C CA . GLN A 1 290 ? -41.022 -79.075 28.017 1.00 90.37 287 GLN A CA 1
ATOM 1778 C C . GLN A 1 290 ? -40.352 -79.752 26.807 1.00 90.37 287 GLN A C 1
ATOM 1779 O O . GLN A 1 290 ? -39.960 -80.917 26.887 1.00 92.10 287 GLN A O 1
ATOM 1785 N N . SER A 1 291 ? -40.198 -79.009 25.709 1.00 88.82 288 SER A N 1
ATOM 1786 C CA . SER A 1 291 ? -39.648 -79.529 24.457 1.00 90.24 288 SER A CA 1
ATOM 1787 C C . SER A 1 291 ? -38.121 -79.637 24.532 1.00 90.76 288 SER A C 1
ATOM 1788 O O . SER A 1 291 ? -37.463 -78.715 25.018 1.00 88.76 288 SER A O 1
ATOM 1791 N N . VAL A 1 292 ? -37.575 -80.738 24.003 1.00 92.97 289 VAL A N 1
ATOM 1792 C CA . VAL A 1 292 ? -36.141 -81.084 24.152 1.00 92.72 289 VAL A CA 1
ATOM 1793 C C . VAL A 1 292 ? -35.232 -80.130 23.356 1.00 89.87 289 VAL A C 1
ATOM 1794 O O . VAL A 1 292 ? -34.083 -79.904 23.742 1.00 87.50 289 VAL A O 1
ATOM 1798 N N . GLU A 1 293 ? -35.749 -79.587 22.250 1.00 89.98 290 GLU A N 1
ATOM 1799 C CA . GLU A 1 293 ? -35.081 -78.494 21.515 1.00 88.73 290 GLU A CA 1
ATOM 1800 C C . GLU A 1 293 ? -34.764 -77.261 22.382 1.00 85.11 290 GLU A C 1
ATOM 1801 O O . GLU A 1 293 ? -33.844 -76.513 22.068 1.00 83.21 290 GLU A O 1
ATOM 1807 N N . PHE A 1 294 ? -35.542 -77.040 23.442 1.00 83.75 291 PHE A N 1
ATOM 1808 C CA . PHE A 1 294 ? -35.192 -76.077 24.487 1.00 79.86 291 PHE A CA 1
ATOM 1809 C C . PHE A 1 294 ? -34.624 -76.829 25.693 1.00 79.46 291 PHE A C 1
ATOM 1810 O O . PHE A 1 294 ? -34.903 -78.017 25.866 1.00 80.97 291 PHE A O 1
ATOM 1818 N N . PRO A 1 295 ? -33.806 -76.148 26.517 1.00 77.13 292 PRO A N 1
ATOM 1819 C CA . PRO A 1 295 ? -33.515 -76.669 27.858 1.00 78.24 292 PRO A CA 1
ATOM 1820 C C . PRO A 1 295 ? -34.656 -76.358 28.834 1.00 78.29 292 PRO A C 1
ATOM 1821 O O . PRO A 1 295 ? -35.603 -75.656 28.476 1.00 76.42 292 PRO A O 1
ATOM 1825 N N . ALA A 1 296 ? -34.550 -76.859 30.063 1.00 80.52 293 ALA A N 1
ATOM 1826 C CA . ALA A 1 296 ? -35.483 -76.491 31.138 1.00 82.16 293 ALA A CA 1
ATOM 1827 C C . ALA A 1 296 ? -35.019 -75.209 31.834 1.00 81.87 293 ALA A C 1
ATOM 1828 O O . ALA A 1 296 ? -35.391 -74.941 32.975 1.00 83.76 293 ALA A O 1
ATOM 1830 N N . ASP A 1 297 ? -34.235 -74.407 31.122 1.00 80.18 294 ASP A N 1
ATOM 1831 C CA . ASP A 1 297 ? -33.420 -73.366 31.711 1.00 77.58 294 ASP A CA 1
ATOM 1832 C C . ASP A 1 297 ? -33.248 -72.238 30.699 1.00 74.80 294 ASP A C 1
ATOM 1833 O O . ASP A 1 297 ? -32.201 -71.598 30.644 1.00 74.92 294 ASP A O 1
ATOM 1838 N N . VAL A 1 298 ? -34.301 -71.985 29.924 1.00 74.23 295 VAL A N 1
ATOM 1839 C CA . VAL A 1 298 ? -34.205 -71.181 28.700 1.00 72.49 295 VAL A CA 1
ATOM 1840 C C . VAL A 1 298 ? -33.996 -69.724 29.080 1.00 71.11 295 VAL A C 1
ATOM 1841 O O . VAL A 1 298 ? -33.184 -69.026 28.472 1.00 70.82 295 VAL A O 1
ATOM 1845 N N . PHE A 1 299 ? -34.734 -69.281 30.092 1.00 70.78 296 PHE A N 1
ATOM 1846 C CA . PHE A 1 299 ? -34.643 -67.908 30.567 1.00 69.65 296 PHE A CA 1
ATOM 1847 C C . PHE A 1 299 ? -33.261 -67.623 31.163 1.00 67.96 296 PHE A C 1
ATOM 1848 O O . PHE A 1 299 ? -32.621 -66.640 30.794 1.00 66.49 296 PHE A O 1
ATOM 1856 N N . THR A 1 300 ? -32.799 -68.499 32.055 1.00 67.56 297 THR A N 1
ATOM 1857 C CA . THR A 1 300 ? -31.460 -68.378 32.656 1.00 66.36 297 THR A CA 1
ATOM 1858 C C . THR A 1 300 ? -30.342 -68.458 31.614 1.00 64.88 297 THR A C 1
ATOM 1859 O O . THR A 1 300 ? -29.338 -67.752 31.723 1.00 63.36 297 THR A O 1
ATOM 1863 N N . SER A 1 301 ? -30.519 -69.330 30.622 1.00 64.97 298 SER A N 1
ATOM 1864 C CA . SER A 1 301 ? -29.566 -69.458 29.515 1.00 63.31 298 SER A CA 1
ATOM 1865 C C . SER A 1 301 ? -29.603 -68.260 28.570 1.00 60.52 298 SER A C 1
ATOM 1866 O O . SER A 1 301 ? -28.565 -67.851 28.071 1.00 58.94 298 SER A O 1
ATOM 1869 N N . CYS A 1 302 ? -30.788 -67.704 28.328 1.00 59.92 299 CYS A N 1
ATOM 1870 C CA . CYS A 1 302 ? -30.917 -66.475 27.534 1.00 58.52 299 CYS A CA 1
ATOM 1871 C C . CYS A 1 302 ? -30.201 -65.306 28.206 1.00 57.92 299 CYS A C 1
ATOM 1872 O O . CYS A 1 302 ? -29.426 -64.611 27.562 1.00 57.71 299 CYS A O 1
ATOM 1875 N N . LEU A 1 303 ? -30.461 -65.110 29.497 1.00 58.53 300 LEU A N 1
ATOM 1876 C CA . LEU A 1 303 ? -29.895 -63.987 30.261 1.00 58.39 300 LEU A CA 1
ATOM 1877 C C . LEU A 1 303 ? -28.393 -64.121 30.508 1.00 57.96 300 LEU A C 1
ATOM 1878 O O . LEU A 1 303 ? -27.665 -63.125 30.509 1.00 56.45 300 LEU A O 1
ATOM 1883 N N . THR A 1 304 ? -27.946 -65.354 30.734 1.00 58.72 301 THR A N 1
ATOM 1884 C CA . THR A 1 304 ? -26.591 -65.620 31.204 1.00 59.48 301 THR A CA 1
ATOM 1885 C C . THR A 1 304 ? -25.651 -66.145 30.108 1.00 58.31 301 THR A C 1
ATOM 1886 O O . THR A 1 304 ? -24.466 -65.815 30.117 1.00 58.18 301 THR A O 1
ATOM 1890 N N . THR A 1 305 ? -26.172 -66.942 29.175 1.00 57.78 302 THR A N 1
ATOM 1891 C CA . THR A 1 305 ? -25.394 -67.461 28.037 1.00 57.12 302 THR A CA 1
ATOM 1892 C C . THR A 1 305 ? -26.104 -67.140 26.706 1.00 56.45 302 THR A C 1
ATOM 1893 O O . THR A 1 305 ? -26.550 -68.053 26.003 1.00 57.42 302 THR A O 1
ATOM 1897 N N . PRO A 1 306 ? -26.221 -65.838 26.363 1.00 54.87 303 PRO A N 1
ATOM 1898 C CA . PRO A 1 306 ? -27.039 -65.380 25.235 1.00 54.13 303 PRO A CA 1
ATOM 1899 C C . PRO A 1 306 ? -26.566 -65.825 23.845 1.00 54.83 303 PRO A C 1
ATOM 1900 O O . PRO A 1 306 ? -27.409 -66.169 23.024 1.00 54.82 303 PRO A O 1
ATOM 1904 N N . ILE A 1 307 ? -25.253 -65.817 23.586 1.00 46.43 304 ILE A N 1
ATOM 1905 C CA . ILE A 1 307 ? -24.703 -66.182 22.261 1.00 46.85 304 ILE A CA 1
ATOM 1906 C C . ILE A 1 307 ? -24.894 -67.678 21.987 1.00 48.37 304 ILE A C 1
ATOM 1907 O O . ILE A 1 307 ? -25.369 -68.062 20.916 1.00 48.18 304 ILE A O 1
ATOM 1912 N N . LYS A 1 308 ? -24.503 -68.502 22.957 1.00 49.47 305 LYS A N 1
ATOM 1913 C CA . LYS A 1 308 ? -24.691 -69.951 22.889 1.00 51.17 305 LYS A CA 1
ATOM 1914 C C . LYS A 1 308 ? -26.164 -70.289 22.681 1.00 53.13 305 LYS A C 1
ATOM 1915 O O . LYS A 1 308 ? -26.510 -71.070 21.802 1.00 55.31 305 LYS A O 1
ATOM 1921 N N . MET A 1 309 ? -27.023 -69.677 23.489 1.00 53.50 306 MET A N 1
ATOM 1922 C CA . MET A 1 309 ? -28.468 -69.859 23.377 1.00 54.55 306 MET A CA 1
ATOM 1923 C C . MET A 1 309 ? -29.042 -69.320 22.055 1.00 54.27 306 MET A C 1
ATOM 1924 O O . MET A 1 309 ? -29.901 -69.963 21.451 1.00 56.82 306 MET A O 1
ATOM 1929 N N . ALA A 1 310 ? -28.574 -68.153 21.614 1.00 52.73 307 ALA A N 1
ATOM 1930 C CA . ALA A 1 310 ? -29.057 -67.539 20.364 1.00 52.76 307 ALA A CA 1
ATOM 1931 C C . ALA A 1 310 ? -28.707 -68.362 19.123 1.00 53.67 307 ALA A C 1
ATOM 1932 O O . ALA A 1 310 ? -29.524 -68.467 18.207 1.00 54.52 307 ALA A O 1
ATOM 1934 N N . LEU A 1 311 ? -27.500 -68.933 19.102 1.00 53.51 308 LEU A N 1
ATOM 1935 C CA . LEU A 1 311 ? -27.030 -69.747 17.972 1.00 54.35 308 LEU A CA 1
ATOM 1936 C C . LEU A 1 311 ? -27.704 -71.120 17.906 1.00 57.62 308 LEU A C 1
ATOM 1937 O O . LEU A 1 311 ? -28.083 -71.563 16.824 1.00 59.83 308 LEU A O 1
ATOM 1942 N N . LYS A 1 312 ? -27.832 -71.796 19.047 1.00 59.40 309 LYS A N 1
ATOM 1943 C CA . LYS A 1 312 ? -28.523 -73.097 19.108 1.00 63.19 309 LYS A CA 1
ATOM 1944 C C . LYS A 1 312 ? -29.991 -72.973 18.703 1.00 64.88 309 LYS A C 1
ATOM 1945 O O . LYS A 1 312 ? -30.526 -73.843 18.016 1.00 68.15 309 LYS A O 1
ATOM 1951 N N . TRP A 1 313 ? -30.622 -71.880 19.123 1.00 63.94 310 TRP A N 1
ATOM 1952 C CA . TRP A 1 313 ? -31.979 -71.531 18.693 1.00 65.73 310 TRP A CA 1
ATOM 1953 C C . TRP A 1 313 ? -32.060 -71.230 17.193 1.00 67.18 310 TRP A C 1
ATOM 1954 O O . TRP A 1 313 ? -33.029 -71.596 16.537 1.00 69.47 310 TRP A O 1
ATOM 1965 N N . PHE A 1 314 ? -31.048 -70.545 16.672 1.00 68.44 311 PHE A N 1
ATOM 1966 C CA . PHE A 1 314 ? -30.945 -70.253 15.238 1.00 73.77 311 PHE A CA 1
ATOM 1967 C C . PHE A 1 314 ? -30.828 -71.518 14.377 1.00 77.96 311 PHE A C 1
ATOM 1968 O O . PHE A 1 314 ? -31.334 -71.547 13.257 1.00 79.88 311 PHE A O 1
ATOM 1976 N N . CYS A 1 315 ? -30.154 -72.548 14.890 1.00 80.26 312 CYS A N 1
ATOM 1977 C CA . CYS A 1 315 ? -30.022 -73.822 14.173 1.00 84.36 312 CYS A CA 1
ATOM 1978 C C . CYS A 1 315 ? -31.351 -74.556 14.130 1.00 89.32 312 CYS A C 1
ATOM 1979 O O . CYS A 1 315 ? -31.868 -74.840 13.054 1.00 93.63 312 CYS A O 1
ATOM 1982 N N . ARG A 1 316 ? -31.901 -74.826 15.313 1.00 91.48 313 ARG A N 1
ATOM 1983 C CA . ARG A 1 316 ? -33.144 -75.589 15.466 1.00 96.57 313 ARG A CA 1
ATOM 1984 C C . ARG A 1 316 ? -34.341 -74.887 14.823 1.00 100.34 313 ARG A C 1
ATOM 1985 O O . ARG A 1 316 ? -35.118 -75.516 14.105 1.00 101.36 313 ARG A O 1
ATOM 1993 N N . ARG A 1 317 ? -34.468 -73.584 15.075 1.00 107.94 314 ARG A N 1
ATOM 1994 C CA . ARG A 1 317 ? -35.679 -72.824 14.739 1.00 117.17 314 ARG A CA 1
ATOM 1995 C C . ARG A 1 317 ? -35.505 -71.834 13.564 1.00 122.80 314 ARG A C 1
ATOM 1996 O O . ARG A 1 317 ? -36.069 -70.737 13.592 1.00 124.54 314 ARG A O 1
ATOM 2004 N N . SER A 1 318 ? -34.741 -72.223 12.538 1.00 130.01 315 SER A N 1
ATOM 2005 C CA . SER A 1 318 ? -34.649 -71.446 11.275 1.00 136.26 315 SER A CA 1
ATOM 2006 C C . SER A 1 318 ? -33.929 -72.192 10.133 1.00 135.26 315 SER A C 1
ATOM 2007 O O . SER A 1 318 ? -34.479 -72.320 9.037 1.00 138.46 315 SER A O 1
ATOM 2010 N N . LEU A 1 319 ? -32.710 -72.665 10.390 1.00 130.63 316 LEU A N 1
ATOM 2011 C CA . LEU A 1 319 ? -31.937 -73.442 9.403 1.00 133.02 316 LEU A CA 1
ATOM 2012 C C . LEU A 1 319 ? -32.276 -74.939 9.385 1.00 131.33 316 LEU A C 1
ATOM 2013 O O . LEU A 1 319 ? -31.821 -75.660 8.495 1.00 124.68 316 LEU A O 1
ATOM 2018 N N . LEU A 1 320 ? -33.055 -75.392 10.373 1.00 135.00 317 LEU A N 1
ATOM 2019 C CA . LEU A 1 320 ? -33.444 -76.805 10.552 1.00 141.86 317 LEU A CA 1
ATOM 2020 C C . LEU A 1 320 ? -32.306 -77.743 11.024 1.00 141.00 317 LEU A C 1
ATOM 2021 O O . LEU A 1 320 ? -32.418 -78.961 10.886 1.00 147.84 317 LEU A O 1
ATOM 2026 N N . LYS A 1 321 ? -31.224 -77.173 11.565 1.00 135.22 318 LYS A N 1
ATOM 2027 C CA . LYS A 1 321 ? -30.172 -77.876 12.346 1.00 131.82 318 LYS A CA 1
ATOM 2028 C C . LYS A 1 321 ? -29.342 -79.012 11.703 1.00 128.48 318 LYS A C 1
ATOM 2029 O O . LYS A 1 321 ? -28.129 -79.058 11.908 1.00 127.67 318 LYS A O 1
ATOM 2035 N N . GLU A 1 322 ? -29.971 -79.902 10.936 1.00 128.09 319 GLU A N 1
ATOM 2036 C CA . GLU A 1 322 ? -29.337 -81.159 10.482 1.00 129.08 319 GLU A CA 1
ATOM 2037 C C . GLU A 1 322 ? -28.129 -81.029 9.534 1.00 127.15 319 GLU A C 1
ATOM 2038 O O . GLU A 1 322 ? -27.471 -82.032 9.245 1.00 129.27 319 GLU A O 1
ATOM 2044 N N . ILE A 1 323 ? -27.848 -79.812 9.058 1.00 122.27 320 ILE A N 1
ATOM 2045 C CA . ILE A 1 323 ? -26.616 -79.501 8.315 1.00 116.94 320 ILE A CA 1
ATOM 2046 C C . ILE A 1 323 ? -25.460 -79.197 9.273 1.00 111.75 320 ILE A C 1
ATOM 2047 O O . ILE A 1 323 ? -24.435 -79.885 9.255 1.00 110.96 320 ILE A O 1
ATOM 2052 N N . ILE A 1 324 ? -25.644 -78.165 10.102 1.00 106.81 321 ILE A N 1
ATOM 2053 C CA . ILE A 1 324 ? -24.557 -77.589 10.925 1.00 99.57 321 ILE A CA 1
ATOM 2054 C C . ILE A 1 324 ? -24.533 -78.192 12.325 1.00 95.31 321 ILE A C 1
ATOM 2055 O O . ILE A 1 324 ? -25.376 -77.868 13.161 1.00 92.83 321 ILE A O 1
ATOM 2060 N N . ASP A 1 325 ? -23.558 -79.074 12.552 1.00 95.05 322 ASP A N 1
ATOM 2061 C CA . ASP A 1 325 ? -23.353 -79.750 13.836 1.00 94.27 322 ASP A CA 1
ATOM 2062 C C . ASP A 1 325 ? -23.450 -78.759 15.004 1.00 90.96 322 ASP A C 1
ATOM 2063 O O . ASP A 1 325 ? -22.752 -77.743 15.027 1.00 85.92 322 ASP A O 1
ATOM 2068 N N . GLU A 1 326 ? -24.333 -79.072 15.951 1.00 93.20 323 GLU A N 1
ATOM 2069 C CA . GLU A 1 326 ? -24.705 -78.157 17.030 1.00 92.20 323 GLU A CA 1
ATOM 2070 C C . GLU A 1 326 ? -23.757 -78.207 18.237 1.00 95.07 323 GLU A C 1
ATOM 2071 O O . GLU A 1 326 ? -23.855 -77.365 19.133 1.00 95.48 323 GLU A O 1
ATOM 2077 N N . SER A 1 327 ? -22.854 -79.190 18.267 1.00 98.65 324 SER A N 1
ATOM 2078 C CA . SER A 1 327 ? -21.751 -79.200 19.234 1.00 99.57 324 SER A CA 1
ATOM 2079 C C . SER A 1 327 ? -20.590 -78.282 18.809 1.00 98.53 324 SER A C 1
ATOM 2080 O O . SER A 1 327 ? -19.677 -78.059 19.602 1.00 104.71 324 SER A O 1
ATOM 2083 N N . LEU A 1 328 ? -20.615 -77.767 17.573 1.00 91.76 325 LEU A N 1
ATOM 2084 C CA . LEU A 1 328 ? -19.679 -76.709 17.144 1.00 85.06 325 LEU A CA 1
ATOM 2085 C C . LEU A 1 328 ? -19.930 -75.382 17.859 1.00 81.27 325 LEU A C 1
ATOM 2086 O O . LEU A 1 328 ? -19.016 -74.568 17.982 1.00 80.73 325 LEU A O 1
ATOM 2091 N N . ILE A 1 329 ? -21.164 -75.167 18.314 1.00 79.43 326 ILE A N 1
ATOM 2092 C CA . ILE A 1 329 ? -21.530 -73.976 19.083 1.00 76.86 326 ILE A CA 1
ATOM 2093 C C . ILE A 1 329 ? -20.889 -74.014 20.479 1.00 79.64 326 ILE A C 1
ATOM 2094 O O . ILE A 1 329 ? -20.545 -72.968 21.035 1.00 79.02 326 ILE A O 1
ATOM 2099 N N . ASP A 1 330 ? -20.733 -75.216 21.034 1.00 83.67 327 ASP A N 1
ATOM 2100 C CA . ASP A 1 330 ? -19.963 -75.416 22.272 1.00 86.09 327 ASP A CA 1
ATOM 2101 C C . ASP A 1 330 ? -18.459 -75.185 22.049 1.00 87.81 327 ASP A C 1
ATOM 2102 O O . ASP A 1 330 ? -17.742 -74.833 22.986 1.00 87.52 327 ASP A O 1
ATOM 2107 N N . ARG A 1 331 ? -18.003 -75.399 20.810 1.00 90.53 328 ARG A N 1
ATOM 2108 C CA . ARG A 1 331 ? -16.593 -75.305 20.408 1.00 91.82 328 ARG A CA 1
ATOM 2109 C C . ARG A 1 331 ? -16.280 -74.103 19.498 1.00 88.05 328 ARG A C 1
ATOM 2110 O O . ARG A 1 331 ? -15.482 -74.233 18.560 1.00 90.19 328 ARG A O 1
ATOM 2118 N N . ILE A 1 332 ? -16.897 -72.947 19.755 1.00 82.08 329 ILE A N 1
ATOM 2119 C CA . ILE A 1 332 ? -16.648 -71.745 18.940 1.00 77.92 329 ILE A CA 1
ATOM 2120 C C . ILE A 1 332 ? -15.258 -71.203 19.296 1.00 76.24 329 ILE A C 1
ATOM 2121 O O . ILE A 1 332 ? -14.951 -71.055 20.482 1.00 75.06 329 ILE A O 1
ATOM 2126 N N . PRO A 1 333 ? -14.414 -70.914 18.278 1.00 76.84 330 PRO A N 1
ATOM 2127 C CA . PRO A 1 333 ? -13.036 -70.481 18.539 1.00 78.64 330 PRO A CA 1
ATOM 2128 C C . PRO A 1 333 ? -12.919 -69.075 19.126 1.00 77.53 330 PRO A C 1
ATOM 2129 O O . PRO A 1 333 ? -13.677 -68.177 18.748 1.00 74.29 330 PRO A O 1
ATOM 2133 N N . GLY A 1 334 ? -11.961 -68.909 20.039 1.00 80.97 331 GLY A N 1
ATOM 2134 C CA . GLY A 1 334 ? -11.688 -67.631 20.695 1.00 80.85 331 GLY A CA 1
ATOM 2135 C C . GLY A 1 334 ? -12.381 -67.493 22.036 1.00 80.43 331 GLY A C 1
ATOM 2136 O O . GLY A 1 334 ? -12.964 -68.452 22.549 1.00 81.66 331 GLY A O 1
ATOM 2137 N N . ARG A 1 335 ? -12.309 -66.285 22.593 1.00 80.72 332 ARG A N 1
ATOM 2138 C CA . ARG A 1 335 ? -12.945 -65.948 23.877 1.00 81.19 332 ARG A CA 1
ATOM 2139 C C . ARG A 1 335 ? -13.830 -64.708 23.713 1.00 77.31 332 ARG A C 1
ATOM 2140 O O . ARG A 1 335 ? -13.770 -64.017 22.686 1.00 74.66 332 ARG A O 1
ATOM 2148 N N . GLN A 1 336 ? -14.649 -64.456 24.734 1.00 76.12 333 GLN A N 1
ATOM 2149 C CA . GLN A 1 336 ? -15.680 -63.401 24.723 1.00 75.42 333 GLN A CA 1
ATOM 2150 C C . GLN A 1 336 ? -15.133 -61.978 24.573 1.00 76.43 333 GLN A C 1
ATOM 2151 O O . GLN A 1 336 ? -15.781 -61.124 23.967 1.00 76.79 333 GLN A O 1
ATOM 2157 N N . ASN A 1 337 ? -13.945 -61.741 25.124 1.00 79.25 334 ASN A N 1
ATOM 2158 C CA . ASN A 1 337 ? -13.330 -60.410 25.161 1.00 80.20 334 ASN A CA 1
ATOM 2159 C C . ASN A 1 337 ? -12.592 -60.030 23.871 1.00 78.81 334 ASN A C 1
ATOM 2160 O O . ASN A 1 337 ? -12.576 -58.858 23.503 1.00 81.36 334 ASN A O 1
ATOM 2165 N N . ASP A 1 338 ? -11.971 -61.003 23.201 1.00 77.26 335 ASP A N 1
ATOM 2166 C CA . ASP A 1 338 ? -11.230 -60.738 21.962 1.00 76.51 335 ASP A CA 1
ATOM 2167 C C . ASP A 1 338 ? -12.165 -60.426 20.808 1.00 72.22 335 ASP A C 1
ATOM 2168 O O . ASP A 1 338 ? -12.744 -61.333 20.218 1.00 73.37 335 ASP A O 1
ATOM 2173 N N . ARG A 1 339 ? -12.287 -59.144 20.480 1.00 69.21 336 ARG A N 1
ATOM 2174 C CA . ARG A 1 339 ? -13.046 -58.700 19.305 1.00 66.51 336 ARG A CA 1
ATOM 2175 C C . ARG A 1 339 ? -12.394 -59.087 17.969 1.00 67.50 336 ARG A C 1
ATOM 2176 O O . ARG A 1 339 ? -13.058 -59.074 16.933 1.00 64.96 336 ARG A O 1
ATOM 2184 N N . LYS A 1 340 ? -11.104 -59.426 17.998 1.00 72.08 337 LYS A N 1
ATOM 2185 C CA . LYS A 1 340 ? -10.406 -59.960 16.827 1.00 77.73 337 LYS A CA 1
ATOM 2186 C C . LYS A 1 340 ? -10.561 -61.491 16.650 1.00 76.00 337 LYS A C 1
ATOM 2187 O O . LYS A 1 340 ? -9.943 -62.068 15.753 1.00 80.54 337 LYS A O 1
ATOM 2193 N N . THR A 1 341 ? -11.376 -62.140 17.488 1.00 70.87 338 THR A N 1
ATOM 2194 C CA . THR A 1 341 ? -11.745 -63.555 17.311 1.00 68.80 338 THR A CA 1
ATOM 2195 C C . THR A 1 341 ? -13.233 -63.687 16.982 1.00 64.38 338 THR A C 1
ATOM 2196 O O . THR A 1 341 ? -13.986 -62.715 17.069 1.00 63.61 338 THR A O 1
ATOM 2200 N N . LEU A 1 342 ? -13.649 -64.894 16.606 1.00 61.90 339 LEU A N 1
ATOM 2201 C CA . LEU A 1 342 ? -15.032 -65.136 16.200 1.00 58.69 339 LEU A CA 1
ATOM 2202 C C . LEU A 1 342 ? -15.985 -65.000 17.376 1.00 56.13 339 LEU A C 1
ATOM 2203 O O . LEU A 1 342 ? -16.927 -64.213 17.311 1.00 54.45 339 LEU A O 1
ATOM 2208 N N . LEU A 1 343 ? -15.738 -65.760 18.442 1.00 56.01 340 LEU A N 1
ATOM 2209 C CA . LEU A 1 343 ? -16.616 -65.745 19.619 1.00 54.69 340 LEU A CA 1
ATOM 2210 C C . LEU A 1 343 ? -16.818 -64.331 20.171 1.00 54.19 340 LEU A C 1
ATOM 2211 O O . LEU A 1 343 ? -17.929 -63.973 20.554 1.00 51.89 340 LEU A O 1
ATOM 2216 N N . GLY A 1 344 ? -15.741 -63.544 20.200 1.00 56.12 341 GLY A N 1
ATOM 2217 C CA . GLY A 1 344 ? -15.778 -62.188 20.731 1.00 55.64 341 GLY A CA 1
ATOM 2218 C C . GLY A 1 344 ? -16.491 -61.199 19.829 1.00 54.46 341 GLY A C 1
ATOM 2219 O O . GLY A 1 344 ? -17.333 -60.439 20.303 1.00 55.42 341 GLY A O 1
ATOM 2220 N N . GLU A 1 345 ? -16.168 -61.204 18.536 1.00 53.43 342 GLU A N 1
ATOM 2221 C CA . GLU A 1 345 ? -16.852 -60.341 17.559 1.00 52.11 342 GLU A CA 1
ATOM 2222 C C . GLU A 1 345 ? -18.349 -60.635 17.504 1.00 50.53 342 GLU A C 1
ATOM 2223 O O . GLU A 1 345 ? -19.169 -59.727 17.386 1.00 49.68 342 GLU A O 1
ATOM 2229 N N . LEU A 1 346 ? -18.681 -61.917 17.570 1.00 50.68 343 LEU A N 1
ATOM 2230 C CA . LEU A 1 346 ? -20.063 -62.373 17.626 1.00 50.30 343 LEU A CA 1
ATOM 2231 C C . LEU A 1 346 ? -20.745 -61.857 18.886 1.00 49.47 343 LEU A C 1
ATOM 2232 O O . LEU A 1 346 ? -21.895 -61.437 18.839 1.00 51.37 343 LEU A O 1
ATOM 2237 N N . ASN A 1 347 ? -20.015 -61.885 20.000 1.00 48.61 344 ASN A N 1
ATOM 2238 C CA . ASN A 1 347 ? -20.472 -61.325 21.283 1.00 47.34 344 ASN A CA 1
ATOM 2239 C C . ASN A 1 347 ? -20.610 -59.798 21.243 1.00 45.63 344 ASN A C 1
ATOM 2240 O O . ASN A 1 347 ? -21.605 -59.233 21.705 1.00 44.68 344 ASN A O 1
ATOM 2245 N N . TRP A 1 348 ? -19.578 -59.160 20.700 1.00 44.85 345 TRP A N 1
ATOM 2246 C CA . TRP A 1 348 ? -19.505 -57.717 20.477 1.00 44.20 345 TRP A CA 1
ATOM 2247 C C . TRP A 1 348 ? -20.663 -57.201 19.621 1.00 44.55 345 TRP A C 1
ATOM 2248 O O . TRP A 1 348 ? -21.282 -56.197 19.971 1.00 45.96 345 TRP A O 1
ATOM 2259 N N . ILE A 1 349 ? -20.954 -57.881 18.514 1.00 44.87 346 ILE A N 1
ATOM 2260 C CA . ILE A 1 349 ? -22.060 -57.479 17.625 1.00 45.87 346 ILE A CA 1
ATOM 2261 C C . ILE A 1 349 ? -23.414 -57.517 18.351 1.00 45.44 346 ILE A C 1
ATOM 2262 O O . ILE A 1 349 ? -24.221 -56.596 18.203 1.00 44.42 346 ILE A O 1
ATOM 2267 N N . PHE A 1 350 ? -23.637 -58.583 19.124 1.00 45.80 347 PHE A N 1
ATOM 2268 C CA . PHE A 1 350 ? -24.861 -58.776 19.926 1.00 46.12 347 PHE A CA 1
ATOM 2269 C C . PHE A 1 350 ? -25.075 -57.662 20.958 1.00 46.44 347 PHE A C 1
ATOM 2270 O O . PHE A 1 350 ? -26.207 -57.242 21.200 1.00 46.88 347 PHE A O 1
ATOM 2278 N N . THR A 1 351 ? -23.990 -57.207 21.576 1.00 46.41 348 THR A N 1
ATOM 2279 C CA . THR A 1 351 ? -24.054 -56.065 22.480 1.00 47.71 348 THR A CA 1
ATOM 2280 C C . THR A 1 351 ? -24.452 -54.804 21.705 1.00 47.99 348 THR A C 1
ATOM 2281 O O . THR A 1 351 ? -25.387 -54.114 22.095 1.00 49.03 348 THR A O 1
ATOM 2285 N N . ALA A 1 352 ? -23.754 -54.532 20.604 1.00 47.39 349 ALA A N 1
ATOM 2286 C CA . ALA A 1 352 ? -24.083 -53.414 19.716 1.00 47.36 349 ALA A CA 1
ATOM 2287 C C . ALA A 1 352 ? -25.534 -53.460 19.218 1.00 47.90 349 ALA A C 1
ATOM 2288 O O . ALA A 1 352 ? -26.235 -52.448 19.259 1.00 47.94 349 ALA A O 1
ATOM 2290 N N . VAL A 1 353 ? -25.973 -54.633 18.761 1.00 48.47 350 VAL A N 1
ATOM 2291 C CA . VAL A 1 353 ? -27.348 -54.833 18.272 1.00 49.89 350 VAL A CA 1
ATOM 2292 C C . VAL A 1 353 ? -28.358 -54.551 19.369 1.00 50.52 350 VAL A C 1
ATOM 2293 O O . VAL A 1 353 ? -29.232 -53.702 19.224 1.00 51.69 350 VAL A O 1
ATOM 2297 N N . THR A 1 354 ? -28.219 -55.280 20.464 1.00 50.79 351 THR A N 1
ATOM 2298 C CA . THR A 1 354 ? -29.205 -55.269 21.529 1.00 52.10 351 THR A CA 1
ATOM 2299 C C . THR A 1 354 ? -29.252 -53.930 22.272 1.00 51.75 351 THR A C 1
ATOM 2300 O O . THR A 1 354 ? -30.334 -53.459 22.626 1.00 52.45 351 THR A O 1
ATOM 2304 N N . ASP A 1 355 ? -28.088 -53.326 22.494 1.00 50.66 352 ASP A N 1
ATOM 2305 C CA . ASP A 1 355 ? -27.998 -51.964 23.033 1.00 50.94 352 ASP A CA 1
ATOM 2306 C C . ASP A 1 355 ? -28.636 -50.908 22.112 1.00 52.10 352 ASP A C 1
ATOM 2307 O O . ASP A 1 355 ? -29.209 -49.932 22.599 1.00 53.89 352 ASP A O 1
ATOM 2312 N N . THR A 1 356 ? -28.521 -51.095 20.798 1.00 51.78 353 THR A N 1
ATOM 2313 C CA . THR A 1 356 ? -29.203 -50.232 19.820 1.00 53.88 353 THR A CA 1
ATOM 2314 C C . THR A 1 356 ? -30.727 -50.383 19.867 1.00 56.19 353 THR A C 1
ATOM 2315 O O . THR A 1 356 ? -31.453 -49.403 19.683 1.00 57.57 353 THR A O 1
ATOM 2319 N N . ILE A 1 357 ? -31.203 -51.607 20.096 1.00 57.85 354 ILE A N 1
ATOM 2320 C CA . ILE A 1 357 ? -32.638 -51.859 20.279 1.00 60.77 354 ILE A CA 1
ATOM 2321 C C . ILE A 1 357 ? -33.132 -51.149 21.544 1.00 62.84 354 ILE A C 1
ATOM 2322 O O . ILE A 1 357 ? -34.197 -50.541 21.540 1.00 66.27 354 ILE A O 1
ATOM 2327 N N . ALA A 1 358 ? -32.351 -51.223 22.615 1.00 62.33 355 ALA A N 1
ATOM 2328 C CA . ALA A 1 358 ? -32.705 -50.566 23.871 1.00 64.16 355 ALA A CA 1
ATOM 2329 C C . ALA A 1 358 ? -32.734 -49.039 23.763 1.00 65.68 355 ALA A C 1
ATOM 2330 O O . ALA A 1 358 ? -33.594 -48.402 24.366 1.00 68.28 355 ALA A O 1
ATOM 2332 N N . TRP A 1 359 ? -31.814 -48.456 22.996 1.00 65.58 356 TRP A N 1
ATOM 2333 C CA . TRP A 1 359 ? -31.718 -46.994 22.899 1.00 68.94 356 TRP A CA 1
ATOM 2334 C C . TRP A 1 359 ? -32.823 -46.363 22.053 1.00 72.21 356 TRP A C 1
ATOM 2335 O O . TRP A 1 359 ? -33.374 -45.332 22.439 1.00 77.97 356 TRP A O 1
ATOM 2346 N N . ASN A 1 360 ? -33.126 -46.960 20.902 1.00 71.55 357 ASN A N 1
ATOM 2347 C CA . ASN A 1 360 ? -34.203 -46.461 20.031 1.00 72.83 357 ASN A CA 1
ATOM 2348 C C . ASN A 1 360 ? -35.598 -46.606 20.635 1.00 72.81 357 ASN A C 1
ATOM 2349 O O . ASN A 1 360 ? -36.468 -45.782 20.373 1.00 77.23 357 ASN A O 1
ATOM 2354 N N . VAL A 1 361 ? -35.798 -47.641 21.446 1.00 70.49 358 VAL A N 1
ATOM 2355 C CA . VAL A 1 361 ? -37.125 -48.009 21.943 1.00 72.56 358 VAL A CA 1
ATOM 2356 C C . VAL A 1 361 ? -37.483 -47.318 23.264 1.00 74.29 358 VAL A C 1
ATOM 2357 O O . VAL A 1 361 ? -38.606 -46.831 23.409 1.00 77.89 358 VAL A O 1
ATOM 2361 N N . LEU A 1 362 ? -36.545 -47.283 24.214 1.00 73.30 359 LEU A N 1
ATOM 2362 C CA . LEU A 1 362 ? -36.787 -46.701 25.551 1.00 74.22 359 LEU A CA 1
ATOM 2363 C C . LEU A 1 362 ? -36.547 -45.189 25.623 1.00 77.15 359 LEU A C 1
ATOM 2364 O O . LEU A 1 362 ? -35.742 -44.656 24.856 1.00 76.59 359 LEU A O 1
ATOM 2369 N N . PRO A 1 363 ? -37.229 -44.498 26.567 1.00 81.45 360 PRO A N 1
ATOM 2370 C CA . PRO A 1 363 ? -36.928 -43.083 26.817 1.00 83.15 360 PRO A CA 1
ATOM 2371 C C . PRO A 1 363 ? -35.596 -42.906 27.549 1.00 80.71 360 PRO A C 1
ATOM 2372 O O . PRO A 1 363 ? -35.156 -43.813 28.261 1.00 77.70 360 PRO A O 1
ATOM 2376 N N . HIS A 1 364 ? -34.978 -41.741 27.362 1.00 81.83 361 HIS A N 1
ATOM 2377 C CA . HIS A 1 364 ? -33.659 -41.420 27.926 1.00 82.31 361 HIS A CA 1
ATOM 2378 C C . HIS A 1 364 ? -33.501 -41.911 29.369 1.00 81.23 361 HIS A C 1
ATOM 2379 O O . HIS A 1 364 ? -32.550 -42.626 29.678 1.00 79.27 361 HIS A O 1
ATOM 2386 N N . GLU A 1 365 ? -34.455 -41.551 30.226 1.00 82.70 362 GLU A N 1
ATOM 2387 C CA . GLU A 1 365 ? -34.361 -41.793 31.677 1.00 82.36 362 GLU A CA 1
ATOM 2388 C C . GLU A 1 365 ? -34.328 -43.279 32.059 1.00 77.01 362 GLU A C 1
ATOM 2389 O O . GLU A 1 365 ? -33.574 -43.675 32.950 1.00 75.20 362 GLU A O 1
ATOM 2395 N N . LEU A 1 366 ? -35.147 -44.088 31.391 1.00 74.19 363 LEU A N 1
ATOM 2396 C CA . LEU A 1 366 ? -35.201 -45.530 31.660 1.00 71.32 363 LEU A CA 1
ATOM 2397 C C . LEU A 1 366 ? -34.006 -46.245 31.052 1.00 67.84 363 LEU A C 1
ATOM 2398 O O . LEU A 1 366 ? -33.380 -47.082 31.709 1.00 66.73 363 LEU A O 1
ATOM 2403 N N . PHE A 1 367 ? -33.717 -45.926 29.790 1.00 65.75 364 PHE A N 1
ATOM 2404 C CA . PHE A 1 367 ? -32.545 -46.462 29.101 1.00 61.96 364 PHE A CA 1
ATOM 2405 C C . PHE A 1 367 ? -31.281 -46.226 29.910 1.00 60.94 364 PHE A C 1
ATOM 2406 O O . PHE A 1 367 ? -30.512 -47.148 30.161 1.00 59.09 364 PHE A O 1
ATOM 2414 N N . GLN A 1 368 ? -31.082 -44.978 30.309 1.00 63.31 365 GLN A N 1
ATOM 2415 C CA . GLN A 1 368 ? -29.927 -44.604 31.113 1.00 65.07 365 GLN A CA 1
ATOM 2416 C C . GLN A 1 368 ? -29.850 -45.445 32.400 1.00 65.90 365 GLN A C 1
ATOM 2417 O O . GLN A 1 368 ? -28.775 -45.924 32.761 1.00 65.70 365 GLN A O 1
ATOM 2423 N N . ARG A 1 369 ? -30.992 -45.642 33.063 1.00 66.79 366 ARG A N 1
ATOM 2424 C CA . ARG A 1 369 ? -31.048 -46.405 34.318 1.00 67.51 366 ARG A CA 1
ATOM 2425 C C . ARG A 1 369 ? -30.622 -47.866 34.148 1.00 67.09 366 ARG A C 1
ATOM 2426 O O . ARG A 1 369 ? -29.719 -48.341 34.844 1.00 66.87 366 ARG A O 1
ATOM 2434 N N . LEU A 1 370 ? -31.287 -48.564 33.227 1.00 67.28 367 LEU A N 1
ATOM 2435 C CA . LEU A 1 370 ? -31.152 -50.019 33.089 1.00 66.42 367 LEU A CA 1
ATOM 2436 C C . LEU A 1 370 ? -29.919 -50.467 32.307 1.00 64.73 367 LEU A C 1
ATOM 2437 O O . LEU A 1 370 ? -29.332 -51.496 32.636 1.00 64.36 367 LEU A O 1
ATOM 2442 N N . PHE A 1 371 ? -29.532 -49.693 31.292 1.00 63.83 368 PHE A N 1
ATOM 2443 C CA . PHE A 1 371 ? -28.424 -50.050 30.389 1.00 62.00 368 PHE A CA 1
ATOM 2444 C C . PHE A 1 371 ? -27.105 -49.261 30.576 1.00 60.49 368 PHE A C 1
ATOM 2445 O O . PHE A 1 371 ? -26.133 -49.548 29.873 1.00 59.56 368 PHE A O 1
ATOM 2453 N N . ARG A 1 372 ? -27.063 -48.289 31.496 1.00 59.68 369 ARG A N 1
ATOM 2454 C CA . ARG A 1 372 ? -25.843 -47.483 31.743 1.00 59.81 369 ARG A CA 1
ATOM 2455 C C . ARG A 1 372 ? -25.305 -47.431 33.176 1.00 61.07 369 ARG A C 1
ATOM 2456 O O . ARG A 1 372 ? -24.102 -47.271 33.365 1.00 61.46 369 ARG A O 1
ATOM 2464 N N . GLN A 1 373 ? -26.179 -47.567 34.168 1.00 62.47 370 GLN A N 1
ATOM 2465 C CA . GLN A 1 373 ? -25.831 -47.309 35.571 1.00 65.48 370 GLN A CA 1
ATOM 2466 C C . GLN A 1 373 ? -25.003 -48.444 36.187 1.00 64.83 370 GLN A C 1
ATOM 2467 O O . GLN A 1 373 ? -23.960 -48.198 36.789 1.00 66.46 370 GLN A O 1
ATOM 2473 N N . ASP A 1 374 ? -25.489 -49.676 36.029 1.00 62.60 371 ASP A N 1
ATOM 2474 C CA . ASP A 1 374 ? -24.853 -50.883 36.568 1.00 62.69 371 ASP A CA 1
ATOM 2475 C C . ASP A 1 374 ? -24.584 -51.840 35.421 1.00 58.94 371 ASP A C 1
ATOM 2476 O O . ASP A 1 374 ? -25.486 -52.148 34.653 1.00 56.88 371 ASP A O 1
ATOM 2481 N N . LEU A 1 375 ? -23.354 -52.338 35.339 1.00 64.03 372 LEU A N 1
ATOM 2482 C CA . LEU A 1 375 ? -22.920 -53.158 34.205 1.00 62.15 372 LEU A CA 1
ATOM 2483 C C . LEU A 1 375 ? -23.594 -54.525 34.159 1.00 60.95 372 LEU A C 1
ATOM 2484 O O . LEU A 1 375 ? -23.838 -55.053 33.069 1.00 59.61 372 LEU A O 1
ATOM 2489 N N . LEU A 1 376 ? -23.880 -55.100 35.329 1.00 61.64 373 LEU A N 1
ATOM 2490 C CA . LEU A 1 376 ? -24.588 -56.380 35.404 1.00 60.76 373 LEU A CA 1
ATOM 2491 C C . LEU A 1 376 ? -26.055 -56.209 35.045 1.00 60.59 373 LEU A C 1
ATOM 2492 O O . LEU A 1 376 ? -26.600 -57.004 34.281 1.00 59.79 373 LEU A O 1
ATOM 2497 N N . VAL A 1 377 ? -26.679 -55.163 35.590 1.00 61.96 374 VAL A N 1
ATOM 2498 C CA . VAL A 1 377 ? -28.085 -54.843 35.294 1.00 61.59 374 VAL A CA 1
ATOM 2499 C C . VAL A 1 377 ? -28.251 -54.503 33.805 1.00 60.59 374 VAL A C 1
ATOM 2500 O O . VAL A 1 377 ? -29.272 -54.844 33.212 1.00 61.09 374 VAL A O 1
ATOM 2504 N N . ALA A 1 378 ? -27.251 -53.849 33.210 1.00 60.03 375 ALA A N 1
ATOM 2505 C CA . ALA A 1 378 ? -27.204 -53.654 31.752 1.00 58.65 375 ALA A CA 1
ATOM 2506 C C . ALA A 1 378 ? -27.149 -54.986 30.997 1.00 57.82 375 ALA A C 1
ATOM 2507 O O . ALA A 1 378 ? -27.973 -55.233 30.114 1.00 57.65 375 ALA A O 1
ATOM 2509 N N . SER A 1 379 ? -26.184 -55.834 31.356 1.00 57.82 376 SER A N 1
ATOM 2510 C CA . SER A 1 379 ? -25.999 -57.142 30.710 1.00 56.28 376 SER A CA 1
ATOM 2511 C C . SER A 1 379 ? -27.247 -58.003 30.802 1.00 55.25 376 SER A C 1
ATOM 2512 O O . SER A 1 379 ? -27.671 -58.589 29.806 1.00 54.65 376 SER A O 1
ATOM 2515 N N . LEU A 1 380 ? -27.836 -58.062 31.992 1.00 55.36 377 LEU A N 1
ATOM 2516 C CA . LEU A 1 380 ? -29.061 -58.829 32.196 1.00 55.12 377 LEU A CA 1
ATOM 2517 C C . LEU A 1 380 ? -30.225 -58.287 31.374 1.00 54.62 377 LEU A C 1
ATOM 2518 O O . LEU A 1 380 ? -30.988 -59.072 30.814 1.00 55.23 377 LEU A O 1
ATOM 2523 N N . PHE A 1 381 ? -30.348 -56.964 31.274 1.00 54.26 378 PHE A N 1
ATOM 2524 C CA . PHE A 1 381 ? -31.407 -56.362 30.440 1.00 53.98 378 PHE A CA 1
ATOM 2525 C C . PHE A 1 381 ? -31.151 -56.444 28.935 1.00 52.23 378 PHE A C 1
ATOM 2526 O O . PHE A 1 381 ? -32.100 -56.542 28.156 1.00 51.57 378 PHE A O 1
ATOM 2534 N N . ARG A 1 382 ? -29.884 -56.400 28.533 1.00 51.57 379 ARG A N 1
ATOM 2535 C CA . ARG A 1 382 ? -29.515 -56.649 27.132 1.00 50.62 379 ARG A CA 1
ATOM 2536 C C . ARG A 1 382 ? -29.891 -58.091 26.761 1.00 50.30 379 ARG A C 1
ATOM 2537 O O . ARG A 1 382 ? -30.634 -58.337 25.811 1.00 49.39 379 ARG A O 1
ATOM 2545 N N . ASN A 1 383 ? -29.415 -59.036 27.557 1.00 50.71 380 ASN A N 1
ATOM 2546 C CA . ASN A 1 383 ? -29.674 -60.448 27.293 1.00 51.13 380 ASN A CA 1
ATOM 2547 C C . ASN A 1 383 ? -31.153 -60.835 27.528 1.00 52.14 380 ASN A C 1
ATOM 2548 O O . ASN A 1 383 ? -31.632 -61.826 26.968 1.00 52.60 380 ASN A O 1
ATOM 2553 N N . PHE A 1 384 ? -31.871 -60.055 28.338 1.00 52.67 381 PHE A N 1
ATOM 2554 C CA . PHE A 1 384 ? -33.329 -60.202 28.461 1.00 53.22 381 PHE A CA 1
ATOM 2555 C C . PHE A 1 384 ? -34.046 -60.006 27.120 1.00 53.17 381 PHE A C 1
ATOM 2556 O O . PHE A 1 384 ? -35.007 -60.710 26.836 1.00 53.79 381 PHE A O 1
ATOM 2564 N N . LEU A 1 385 ? -33.579 -59.063 26.301 1.00 53.17 382 LEU A N 1
ATOM 2565 C CA . LEU A 1 385 ? -34.179 -58.827 24.979 1.00 53.98 382 LEU A CA 1
ATOM 2566 C C . LEU A 1 385 ? -34.056 -60.025 24.014 1.00 54.51 382 LEU A C 1
ATOM 2567 O O . LEU A 1 385 ? -34.838 -60.120 23.060 1.00 55.31 382 LEU A O 1
ATOM 2572 N N . LEU A 1 386 ? -33.085 -60.916 24.253 1.00 54.14 383 LEU A N 1
ATOM 2573 C CA . LEU A 1 386 ? -33.044 -62.225 23.582 1.00 54.36 383 LEU A CA 1
ATOM 2574 C C . LEU A 1 386 ? -34.166 -63.129 24.096 1.00 55.29 383 LEU A C 1
ATOM 2575 O O . LEU A 1 386 ? -34.887 -63.726 23.298 1.00 55.67 383 LEU A O 1
ATOM 2580 N N . ALA A 1 387 ? -34.295 -63.236 25.420 1.00 55.67 384 ALA A N 1
ATOM 2581 C CA . ALA A 1 387 ? -35.378 -64.013 26.037 1.00 57.19 384 ALA A CA 1
ATOM 2582 C C . ALA A 1 387 ? -36.726 -63.559 25.507 1.00 58.62 384 ALA A C 1
ATOM 2583 O O . ALA A 1 387 ? -37.530 -64.377 25.066 1.00 59.81 384 ALA A O 1
ATOM 2585 N N . GLU A 1 388 ? -36.948 -62.247 25.522 1.00 59.68 385 GLU A N 1
ATOM 2586 C CA . GLU A 1 388 ? -38.122 -61.629 24.885 1.00 61.82 385 GLU A CA 1
ATOM 2587 C C . GLU A 1 388 ? -38.501 -62.356 23.588 1.00 60.78 385 GLU A C 1
ATOM 2588 O O . GLU A 1 388 ? -39.632 -62.814 23.429 1.00 61.00 385 GLU A O 1
ATOM 2594 N N . ARG A 1 389 ? -37.517 -62.495 22.705 1.00 58.82 386 ARG A N 1
ATOM 2595 C CA . ARG A 1 389 ? -37.691 -63.078 21.378 1.00 58.97 386 ARG A CA 1
ATOM 2596 C C . ARG A 1 389 ? -37.742 -64.618 21.351 1.00 60.58 386 ARG A C 1
ATOM 2597 O O . ARG A 1 389 ? -38.601 -65.201 20.674 1.00 61.89 386 ARG A O 1
ATOM 2605 N N . ILE A 1 390 ? -36.811 -65.263 22.060 1.00 60.98 387 ILE A N 1
ATOM 2606 C CA . ILE A 1 390 ? -36.692 -66.738 22.075 1.00 61.99 387 ILE A CA 1
ATOM 2607 C C . ILE A 1 390 ? -37.828 -67.392 22.863 1.00 64.35 387 ILE A C 1
ATOM 2608 O O . ILE A 1 390 ? -38.414 -68.368 22.393 1.00 65.80 387 ILE A O 1
ATOM 2613 N N . MET A 1 391 ? -38.133 -66.857 24.048 1.00 65.45 388 MET A N 1
ATOM 2614 C CA . MET A 1 391 ? -39.251 -67.360 24.870 1.00 68.04 388 MET A CA 1
ATOM 2615 C C . MET A 1 391 ? -40.592 -67.233 24.132 1.00 70.02 388 MET A C 1
ATOM 2616 O O . MET A 1 391 ? -41.501 -68.028 24.364 1.00 70.29 388 MET A O 1
ATOM 2621 N N . ARG A 1 392 ? -40.698 -66.241 23.243 1.00 72.23 389 ARG A N 1
ATOM 2622 C CA . ARG A 1 392 ? -41.881 -66.036 22.385 1.00 75.56 389 ARG A CA 1
ATOM 2623 C C . ARG A 1 392 ? -42.202 -67.254 21.506 1.00 76.76 389 ARG A C 1
ATOM 2624 O O . ARG A 1 392 ? -43.371 -67.573 21.296 1.00 78.67 389 ARG A O 1
ATOM 2632 N N . SER A 1 393 ? -41.163 -67.931 21.010 1.00 76.54 390 SER A N 1
ATOM 2633 C CA . SER A 1 393 ? -41.325 -69.166 20.219 1.00 77.51 390 SER A CA 1
ATOM 2634 C C . SER A 1 393 ? -41.649 -70.421 21.053 1.00 79.29 390 SER A C 1
ATOM 2635 O O . SER A 1 393 ? -41.871 -71.493 20.484 1.00 81.68 390 SER A O 1
ATOM 2638 N N . ALA A 1 394 ? -41.660 -70.287 22.381 1.00 79.89 391 ALA A N 1
ATOM 2639 C CA . ALA A 1 394 ? -41.956 -71.381 23.308 1.00 82.79 391 ALA A CA 1
ATOM 2640 C C . ALA A 1 394 ? -43.225 -71.113 24.147 1.00 85.25 391 ALA A C 1
ATOM 2641 O O . ALA A 1 394 ? -43.339 -71.599 25.280 1.00 85.65 391 ALA A O 1
ATOM 2643 N N . ASN A 1 395 ? -44.174 -70.361 23.575 1.00 86.79 392 ASN A N 1
ATOM 2644 C CA . ASN A 1 395 ? -45.456 -70.016 24.225 1.00 88.62 392 ASN A CA 1
ATOM 2645 C C . ASN A 1 395 ? -45.281 -69.293 25.569 1.00 85.83 392 ASN A C 1
ATOM 2646 O O . ASN A 1 395 ? -46.005 -69.578 26.531 1.00 87.26 392 ASN A O 1
ATOM 2651 N N . CYS A 1 396 ? -44.326 -68.362 25.621 1.00 82.37 393 CYS A N 1
ATOM 2652 C CA . CYS A 1 396 ? -44.001 -67.615 26.848 1.00 80.18 393 CYS A CA 1
ATOM 2653 C C . CYS A 1 396 ? -43.760 -66.127 26.557 1.00 78.71 393 CYS A C 1
ATOM 2654 O O . CYS A 1 396 ? -43.083 -65.781 25.585 1.00 76.57 393 CYS A O 1
ATOM 2657 N N . ASN A 1 397 ? -44.316 -65.264 27.412 1.00 79.46 394 ASN A N 1
ATOM 2658 C CA . ASN A 1 397 ? -44.184 -63.803 27.301 1.00 78.10 394 ASN A CA 1
ATOM 2659 C C . ASN A 1 397 ? -43.505 -63.252 28.558 1.00 75.79 394 ASN A C 1
ATOM 2660 O O . ASN A 1 397 ? -44.169 -63.081 29.584 1.00 76.70 394 ASN A O 1
ATOM 2665 N N . PRO A 1 398 ? -42.186 -62.965 28.489 1.00 72.96 395 PRO A N 1
ATOM 2666 C CA . PRO A 1 398 ? -41.500 -62.557 29.709 1.00 72.20 395 PRO A CA 1
ATOM 2667 C C . PRO A 1 398 ? -41.741 -61.089 30.023 1.00 71.98 395 PRO A C 1
ATOM 2668 O O . PRO A 1 398 ? -42.135 -60.315 29.139 1.00 70.15 395 PRO A O 1
ATOM 2672 N N . ILE A 1 399 ? -41.488 -60.727 31.279 1.00 72.98 396 ILE A N 1
ATOM 2673 C CA . ILE A 1 399 ? -41.771 -59.385 31.797 1.00 74.82 396 ILE A CA 1
ATOM 2674 C C . ILE A 1 399 ? -40.671 -58.951 32.760 1.00 74.93 396 ILE A C 1
ATOM 2675 O O . ILE A 1 399 ? -39.969 -59.777 33.353 1.00 74.61 396 ILE A O 1
ATOM 2680 N N . SER A 1 400 ? -40.548 -57.637 32.900 1.00 75.08 397 SER A N 1
ATOM 2681 C CA . SER A 1 400 ? -39.602 -57.007 33.802 1.00 75.39 397 SER A CA 1
ATOM 2682 C C . SER A 1 400 ? -40.358 -55.954 34.589 1.00 77.95 397 SER A C 1
ATOM 2683 O O . SER A 1 400 ? -41.380 -55.466 34.112 1.00 77.40 397 SER A O 1
ATOM 2686 N N . HIS A 1 401 ? -39.878 -55.599 35.783 1.00 81.75 398 HIS A N 1
ATOM 2687 C CA . HIS A 1 401 ? -40.626 -54.653 36.629 1.00 86.62 398 HIS A CA 1
ATOM 2688 C C . HIS A 1 401 ? -40.595 -53.233 36.062 1.00 88.94 398 HIS A C 1
ATOM 2689 O O . HIS A 1 401 ? -41.645 -52.577 36.002 1.00 95.71 398 HIS A O 1
ATOM 2696 N N . PRO A 1 402 ? -39.405 -52.742 35.667 1.00 84.66 399 PRO A N 1
ATOM 2697 C CA . PRO A 1 402 ? -39.425 -51.611 34.735 1.00 84.34 399 PRO A CA 1
ATOM 2698 C C . PRO A 1 402 ? -39.841 -52.126 33.347 1.00 82.61 399 PRO A C 1
ATOM 2699 O O . PRO A 1 402 ? -39.003 -52.404 32.491 1.00 82.31 399 PRO A O 1
ATOM 2703 N N . MET A 1 403 ? -41.155 -52.252 33.166 1.00 83.85 400 MET A N 1
ATOM 2704 C CA . MET A 1 403 ? -41.772 -53.002 32.059 1.00 84.00 400 MET A CA 1
ATOM 2705 C C . MET A 1 403 ? -40.989 -53.094 30.757 1.00 82.77 400 MET A C 1
ATOM 2706 O O . MET A 1 403 ? -40.722 -54.193 30.275 1.00 85.43 400 MET A O 1
ATOM 2711 N N . LEU A 1 404 ? -40.636 -51.931 30.215 1.00 80.36 401 LEU A N 1
ATOM 2712 C CA . LEU A 1 404 ? -40.120 -51.764 28.847 1.00 78.20 401 LEU A CA 1
ATOM 2713 C C . LEU A 1 404 ? -41.051 -52.306 27.728 1.00 76.52 401 LEU A C 1
ATOM 2714 O O . LEU A 1 404 ? -41.571 -53.416 27.835 1.00 74.40 401 LEU A O 1
ATOM 2719 N N . PRO A 1 405 ? -41.262 -51.523 26.645 1.00 77.42 402 PRO A N 1
ATOM 2720 C CA . PRO A 1 405 ? -42.247 -51.910 25.627 1.00 78.56 402 PRO A CA 1
ATOM 2721 C C . PRO A 1 405 ? -41.739 -52.993 24.658 1.00 77.37 402 PRO A C 1
ATOM 2722 O O . PRO A 1 405 ? -40.554 -53.336 24.705 1.00 76.37 402 PRO A O 1
ATOM 2726 N N . PRO A 1 406 ? -42.628 -53.536 23.792 1.00 78.69 403 PRO A N 1
ATOM 2727 C CA . PRO A 1 406 ? -42.236 -54.624 22.880 1.00 77.97 403 PRO A CA 1
ATOM 2728 C C . PRO A 1 406 ? -40.926 -54.392 22.100 1.00 76.16 403 PRO A C 1
ATOM 2729 O O . PRO A 1 406 ? -40.764 -53.357 21.449 1.00 75.23 403 PRO A O 1
ATOM 2733 N N . THR A 1 407 ? -40.008 -55.354 22.210 1.00 75.66 404 THR A N 1
ATOM 2734 C CA . THR A 1 407 ? -38.693 -55.319 21.547 1.00 75.69 404 THR A CA 1
ATOM 2735 C C . THR A 1 407 ? -38.480 -56.385 20.457 1.00 74.47 404 THR A C 1
ATOM 2736 O O . THR A 1 407 ? -37.654 -56.187 19.562 1.00 70.96 404 THR A O 1
ATOM 2740 N N . HIS A 1 408 ? -39.208 -57.503 20.531 1.00 73.32 405 HIS A N 1
ATOM 2741 C CA . HIS A 1 408 ? -39.103 -58.570 19.525 1.00 74.19 405 HIS A CA 1
ATOM 2742 C C . HIS A 1 408 ? -39.531 -58.100 18.135 1.00 75.80 405 HIS A C 1
ATOM 2743 O O . HIS A 1 408 ? -40.379 -57.221 17.994 1.00 76.79 405 HIS A O 1
ATOM 2750 N N . GLN A 1 409 ? -38.933 -58.721 17.123 1.00 76.93 406 GLN A N 1
ATOM 2751 C CA . GLN A 1 409 ? -39.027 -58.290 15.719 1.00 79.47 406 GLN A CA 1
ATOM 2752 C C . GLN A 1 409 ? -38.996 -56.769 15.497 1.00 75.09 406 GLN A C 1
ATOM 2753 O O . GLN A 1 409 ? -39.873 -56.188 14.859 1.00 74.60 406 GLN A O 1
ATOM 2759 N N . HIS A 1 410 ? -37.964 -56.148 16.060 1.00 71.17 407 HIS A N 1
ATOM 2760 C CA . HIS A 1 410 ? -37.549 -54.806 15.679 1.00 70.79 407 HIS A CA 1
ATOM 2761 C C . HIS A 1 410 ? -36.569 -54.943 14.518 1.00 71.11 407 HIS A C 1
ATOM 2762 O O . HIS A 1 410 ? -35.735 -55.852 14.514 1.00 67.38 407 HIS A O 1
ATOM 2769 N N . HIS A 1 411 ? -36.693 -54.057 13.528 1.00 76.88 408 HIS A N 1
ATOM 2770 C CA . HIS A 1 411 ? -35.650 -53.868 12.512 1.00 80.26 408 HIS A CA 1
ATOM 2771 C C . HIS A 1 411 ? -34.334 -53.576 13.238 1.00 81.19 408 HIS A C 1
ATOM 2772 O O . HIS A 1 411 ? -34.106 -52.450 13.684 1.00 90.14 408 HIS A O 1
ATOM 2779 N N . MET A 1 412 ? -33.513 -54.619 13.368 1.00 75.61 409 MET A N 1
ATOM 2780 C CA . MET A 1 412 ? -32.209 -54.606 14.067 1.00 70.86 409 MET A CA 1
ATOM 2781 C C . MET A 1 412 ? -31.807 -56.037 14.422 1.00 66.08 409 MET A C 1
ATOM 2782 O O . MET A 1 412 ? -30.632 -56.398 14.327 1.00 66.15 409 MET A O 1
ATOM 2787 N N . TRP A 1 413 ? -32.779 -56.835 14.866 1.00 62.22 410 TRP A N 1
ATOM 2788 C CA . TRP A 1 413 ? -32.612 -58.291 14.950 1.00 59.01 410 TRP A CA 1
ATOM 2789 C C . TRP A 1 413 ? -32.341 -58.912 13.565 1.00 58.31 410 TRP A C 1
ATOM 2790 O O . TRP A 1 413 ? -31.635 -59.915 13.462 1.00 57.90 410 TRP A O 1
ATOM 2801 N N . ASP A 1 414 ? -32.918 -58.320 12.518 1.00 57.94 411 ASP A N 1
ATOM 2802 C CA . ASP A 1 414 ? -32.561 -58.622 11.127 1.00 57.99 411 ASP A CA 1
ATOM 2803 C C . ASP A 1 414 ? -31.046 -58.602 10.919 1.00 56.02 411 ASP A C 1
ATOM 2804 O O . ASP A 1 414 ? -30.470 -59.570 10.412 1.00 56.15 411 ASP A O 1
ATOM 2809 N N . ALA A 1 415 ? -30.412 -57.506 11.334 1.00 54.64 412 ALA A N 1
ATOM 2810 C CA . ALA A 1 415 ? -28.947 -57.356 11.247 1.00 53.33 412 ALA A CA 1
ATOM 2811 C C . ALA A 1 415 ? -28.180 -58.415 12.044 1.00 51.08 412 ALA A C 1
ATOM 2812 O O . ALA A 1 415 ? -27.111 -58.858 11.612 1.00 50.45 412 ALA A O 1
ATOM 2814 N N . TRP A 1 416 ? -28.721 -58.797 13.203 1.00 50.14 413 TRP A N 1
ATOM 2815 C CA . TRP A 1 416 ? -28.154 -59.882 14.019 1.00 48.95 413 TRP A CA 1
ATOM 2816 C C . TRP A 1 416 ? -28.290 -61.240 13.345 1.00 51.55 413 TRP A C 1
ATOM 2817 O O . TRP A 1 416 ? -27.363 -62.053 13.399 1.00 51.17 413 TRP A O 1
ATOM 2828 N N . ASP A 1 417 ? -29.456 -61.491 12.749 1.00 55.30 414 ASP A N 1
ATOM 2829 C CA . ASP A 1 417 ? -29.734 -62.780 12.100 1.00 58.31 414 ASP A CA 1
ATOM 2830 C C . ASP A 1 417 ? -28.816 -62.967 10.910 1.00 61.76 414 ASP A C 1
ATOM 2831 O O . ASP A 1 417 ? -28.265 -64.053 10.705 1.00 62.65 414 ASP A O 1
ATOM 2836 N N . MET A 1 418 ? -28.665 -61.895 10.135 1.00 65.19 415 MET A N 1
ATOM 2837 C CA . MET A 1 418 ? -27.644 -61.819 9.096 1.00 69.44 415 MET A CA 1
ATOM 2838 C C . MET A 1 418 ? -26.253 -62.149 9.638 1.00 66.31 415 MET A C 1
ATOM 2839 O O . MET A 1 418 ? -25.580 -63.038 9.119 1.00 68.40 415 MET A O 1
ATOM 2844 N N . ALA A 1 419 ? -25.853 -61.443 10.690 1.00 62.98 416 ALA A N 1
ATOM 2845 C CA . ALA A 1 419 ? -24.533 -61.614 11.309 1.00 61.95 416 ALA A CA 1
ATOM 2846 C C . ALA A 1 419 ? -24.268 -63.032 11.820 1.00 60.53 416 ALA A C 1
ATOM 2847 O O . ALA A 1 419 ? -23.192 -63.579 11.590 1.00 62.54 416 ALA A O 1
ATOM 2849 N N . ALA A 1 420 ? -25.249 -63.611 12.509 1.00 59.61 417 ALA A N 1
ATOM 2850 C CA . ALA A 1 420 ? -25.136 -64.968 13.059 1.00 59.03 417 ALA A CA 1
ATOM 2851 C C . ALA A 1 420 ? -25.055 -66.060 11.989 1.00 61.03 417 ALA A C 1
ATOM 2852 O O . ALA A 1 420 ? -24.285 -67.011 12.145 1.00 60.49 417 ALA A O 1
ATOM 2854 N N . GLU A 1 421 ? -25.846 -65.932 10.919 1.00 63.06 418 GLU A N 1
ATOM 2855 C CA . GLU A 1 421 ? -25.866 -66.943 9.845 1.00 65.68 418 GLU A CA 1
ATOM 2856 C C . GLU A 1 421 ? -24.514 -67.017 9.131 1.00 66.19 418 GLU A C 1
ATOM 2857 O O . GLU A 1 421 ? -23.961 -68.107 8.960 1.00 67.23 418 GLU A O 1
ATOM 2863 N N . ILE A 1 422 ? -23.993 -65.856 8.730 1.00 65.66 419 ILE A N 1
ATOM 2864 C CA . ILE A 1 422 ? -22.677 -65.754 8.073 1.00 67.40 419 ILE A CA 1
ATOM 2865 C C . ILE A 1 422 ? -21.604 -66.355 8.979 1.00 71.42 419 ILE A C 1
ATOM 2866 O O . ILE A 1 422 ? -20.757 -67.113 8.512 1.00 75.25 419 ILE A O 1
ATOM 2871 N N . CYS A 1 423 ? -21.658 -66.014 10.268 1.00 74.54 420 CYS A N 1
ATOM 2872 C CA . CYS A 1 423 ? -20.769 -66.595 11.286 1.00 77.86 420 CYS A CA 1
ATOM 2873 C C . CYS A 1 423 ? -20.890 -68.121 11.375 1.00 79.85 420 CYS A C 1
ATOM 2874 O O . CYS A 1 423 ? -19.875 -68.819 11.428 1.00 81.97 420 CYS A O 1
ATOM 2877 N N . LEU A 1 424 ? -22.123 -68.626 11.400 1.00 80.11 421 LEU A N 1
ATOM 2878 C CA . LEU A 1 424 ? -22.370 -70.075 11.483 1.00 81.69 421 LEU A CA 1
ATOM 2879 C C . LEU A 1 424 ? -21.897 -70.854 10.246 1.00 83.08 421 LEU A C 1
ATOM 2880 O O . LEU A 1 424 ? -21.504 -72.013 10.375 1.00 86.88 421 LEU A O 1
ATOM 2885 N N . SER A 1 425 ? -21.932 -70.234 9.065 1.00 81.60 422 SER A N 1
ATOM 2886 C CA . SER A 1 425 ? -21.430 -70.880 7.841 1.00 84.73 422 SER A CA 1
ATOM 2887 C C . SER A 1 425 ? -19.906 -71.038 7.875 1.00 85.48 422 SER A C 1
ATOM 2888 O O . SER A 1 425 ? -19.357 -72.031 7.390 1.00 91.16 422 SER A O 1
ATOM 2891 N N . GLN A 1 426 ? -19.242 -70.050 8.466 1.00 82.32 423 GLN A N 1
ATOM 2892 C CA . GLN A 1 426 ? -17.788 -70.053 8.659 1.00 81.98 423 GLN A CA 1
ATOM 2893 C C . GLN A 1 426 ? -17.308 -71.078 9.705 1.00 79.03 423 GLN A C 1
ATOM 2894 O O . GLN A 1 426 ? -16.159 -71.519 9.657 1.00 80.56 423 GLN A O 1
ATOM 2900 N N . LEU A 1 427 ? -18.195 -71.442 10.635 1.00 74.95 424 LEU A N 1
ATOM 2901 C CA . LEU A 1 427 ? -17.881 -72.312 11.783 1.00 73.16 424 LEU A CA 1
ATOM 2902 C C . LEU A 1 427 ? -17.421 -73.722 11.398 1.00 75.62 424 LEU A C 1
ATOM 2903 O O . LEU A 1 427 ? -16.585 -74.319 12.088 1.00 76.85 424 LEU A O 1
ATOM 2908 N N . PRO A 1 428 ? -17.977 -74.248 10.308 1.00 75.67 425 PRO A N 1
ATOM 2909 C CA . PRO A 1 428 ? -17.567 -75.540 9.752 1.00 77.47 425 PRO A CA 1
ATOM 2910 C C . PRO A 1 428 ? -16.056 -75.623 9.480 1.00 79.31 425 PRO A C 1
ATOM 2911 O O . PRO A 1 428 ? -15.418 -76.635 9.769 1.00 80.79 425 PRO A O 1
ATOM 2913 N N . GLN A 1 429 ? -15.496 -74.542 8.946 1.00 79.01 426 GLN A N 1
ATOM 2914 C CA . GLN A 1 429 ? -14.105 -74.511 8.486 1.00 80.85 426 GLN A CA 1
ATOM 2915 C C . GLN A 1 429 ? -13.102 -74.256 9.612 1.00 79.12 426 GLN A C 1
ATOM 2916 O O . GLN A 1 429 ? -12.043 -74.888 9.656 1.00 80.09 426 GLN A O 1
ATOM 2922 N N . LEU A 1 430 ? -13.429 -73.324 10.508 1.00 75.28 427 LEU A N 1
ATOM 2923 C CA . LEU A 1 430 ? -12.510 -72.922 11.578 1.00 74.34 427 LEU A CA 1
ATOM 2924 C C . LEU A 1 430 ? -12.210 -74.041 12.563 1.00 76.18 427 LEU A C 1
ATOM 2925 O O . LEU A 1 430 ? -11.100 -74.122 13.083 1.00 79.93 427 LEU A O 1
ATOM 2930 N N . VAL A 1 431 ? -13.196 -74.894 12.825 1.00 76.16 428 VAL A N 1
ATOM 2931 C CA . VAL A 1 431 ? -13.013 -76.032 13.733 1.00 77.88 428 VAL A CA 1
ATOM 2932 C C . VAL A 1 431 ? -12.133 -77.128 13.115 1.00 81.85 428 VAL A C 1
ATOM 2933 O O . VAL A 1 431 ? -11.365 -77.759 13.841 1.00 83.22 428 VAL A O 1
ATOM 2937 N N . LEU A 1 432 ? -12.245 -77.347 11.798 1.00 84.14 429 LEU A N 1
ATOM 2938 C CA . LEU A 1 432 ? -11.444 -78.365 11.088 1.00 88.84 429 LEU A CA 1
ATOM 2939 C C . LEU A 1 432 ? -9.961 -78.193 11.380 1.00 93.79 429 LEU A C 1
ATOM 2940 O O . LEU A 1 432 ? -9.311 -79.115 11.880 1.00 96.48 429 LEU A O 1
ATOM 2945 N N . ASP A 1 433 ? -9.448 -77.007 11.058 1.00 97.76 430 ASP A N 1
ATOM 2946 C CA . ASP A 1 433 ? -8.080 -76.604 11.411 1.00 103.51 430 ASP A CA 1
ATOM 2947 C C . ASP A 1 433 ? -8.102 -75.166 11.937 1.00 101.87 430 ASP A C 1
ATOM 2948 O O . ASP A 1 433 ? -8.761 -74.311 11.336 1.00 98.03 430 ASP A O 1
ATOM 2953 N N . PRO A 1 434 ? -7.406 -74.888 13.064 1.00 105.21 431 PRO A N 1
ATOM 2954 C CA . PRO A 1 434 ? -7.300 -73.487 13.481 1.00 106.98 431 PRO A CA 1
ATOM 2955 C C . PRO A 1 434 ? -6.393 -72.697 12.524 1.00 113.64 431 PRO A C 1
ATOM 2956 O O . PRO A 1 434 ? -5.221 -72.441 12.812 1.00 115.62 431 PRO A O 1
ATOM 2960 N N . SER A 1 435 ? -6.969 -72.331 11.380 1.00 118.43 432 SER A N 1
ATOM 2961 C CA . SER A 1 435 ? -6.284 -71.559 10.350 1.00 124.03 432 SER A CA 1
ATOM 2962 C C . SER A 1 435 ? -6.383 -70.064 10.630 1.00 129.43 432 SER A C 1
ATOM 2963 O O . SER A 1 435 ? -5.711 -69.273 9.966 1.00 134.19 432 SER A O 1
ATOM 2966 N N . THR A 1 436 ? -7.231 -69.693 11.599 1.00 133.20 433 THR A N 1
ATOM 2967 C CA . THR A 1 436 ? -7.640 -68.306 11.875 1.00 137.98 433 THR A CA 1
ATOM 2968 C C . THR A 1 436 ? -7.923 -67.490 10.597 1.00 140.74 433 THR A C 1
ATOM 2969 O O . THR A 1 436 ? -7.634 -66.292 10.532 1.00 148.29 433 THR A O 1
ATOM 2973 N N . GLU A 1 437 ? -8.525 -68.153 9.603 1.00 135.42 434 GLU A N 1
ATOM 2974 C CA . GLU A 1 437 ? -8.976 -67.505 8.374 1.00 129.93 434 GLU A CA 1
ATOM 2975 C C . GLU A 1 437 ? -10.373 -66.993 8.684 1.00 120.68 434 GLU A C 1
ATOM 2976 O O . GLU A 1 437 ? -11.380 -67.490 8.169 1.00 122.66 434 GLU A O 1
ATOM 2982 N N . PHE A 1 438 ? -10.394 -65.980 9.546 1.00 109.10 435 PHE A N 1
ATOM 2983 C CA . PHE A 1 438 ? -11.593 -65.491 10.203 1.00 100.42 435 PHE A CA 1
ATOM 2984 C C . PHE A 1 438 ? -11.946 -64.143 9.582 1.00 96.98 435 PHE A C 1
ATOM 2985 O O . PHE A 1 438 ? -11.288 -63.135 9.854 1.00 99.29 435 PHE A O 1
ATOM 2993 N N . GLN A 1 439 ? -12.960 -64.146 8.717 1.00 90.32 436 GLN A N 1
ATOM 2994 C CA . GLN A 1 439 ? -13.473 -62.915 8.123 1.00 85.95 436 GLN A CA 1
ATOM 2995 C C . GLN A 1 439 ? -14.207 -62.131 9.208 1.00 79.16 436 GLN A C 1
ATOM 2996 O O . GLN A 1 439 ? -15.077 -62.696 9.875 1.00 76.98 436 GLN A O 1
ATOM 3002 N N . PRO A 1 440 ? -13.838 -60.848 9.422 1.00 76.58 437 PRO A N 1
ATOM 3003 C CA . PRO A 1 440 ? -14.686 -59.997 10.262 1.00 72.50 437 PRO A CA 1
ATOM 3004 C C . PRO A 1 440 ? -16.040 -59.759 9.590 1.00 71.19 437 PRO A C 1
ATOM 3005 O O . PRO A 1 440 ? -16.092 -59.579 8.369 1.00 73.42 437 PRO A O 1
ATOM 3009 N N . SER A 1 441 ? -17.121 -59.796 10.368 1.00 87.52 438 SER A N 1
ATOM 3010 C CA . SER A 1 441 ? -18.456 -59.513 9.839 1.00 83.80 438 SER A CA 1
ATOM 3011 C C . SER A 1 441 ? -18.523 -58.084 9.319 1.00 79.87 438 SER A C 1
ATOM 3012 O O . SER A 1 441 ? -17.949 -57.181 9.927 1.00 80.43 438 SER A O 1
ATOM 3015 N N . PRO A 1 442 ? -19.232 -57.869 8.201 1.00 78.19 439 PRO A N 1
ATOM 3016 C CA . PRO A 1 442 ? -19.389 -56.513 7.674 1.00 75.51 439 PRO A CA 1
ATOM 3017 C C . PRO A 1 442 ? -20.328 -55.604 8.495 1.00 71.88 439 PRO A C 1
ATOM 3018 O O . PRO A 1 442 ? -20.413 -54.411 8.199 1.00 71.34 439 PRO A O 1
ATOM 3022 N N . PHE A 1 443 ? -21.021 -56.172 9.489 1.00 69.83 440 PHE A N 1
ATOM 3023 C CA . PHE A 1 443 ? -21.910 -55.449 10.418 1.00 66.31 440 PHE A CA 1
ATOM 3024 C C . PHE A 1 443 ? -21.524 -54.010 10.769 1.00 64.86 440 PHE A C 1
ATOM 3025 O O . PHE A 1 443 ? -22.360 -53.108 10.680 1.00 65.52 440 PHE A O 1
ATOM 3033 N N . PHE A 1 444 ? -20.282 -53.798 11.197 1.00 64.82 441 PHE A N 1
ATOM 3034 C CA . PHE A 1 444 ? -19.843 -52.459 11.626 1.00 63.34 441 PHE A CA 1
ATOM 3035 C C . PHE A 1 444 ? -19.628 -51.508 10.446 1.00 64.80 441 PHE A C 1
ATOM 3036 O O . PHE A 1 444 ? -20.059 -50.350 10.499 1.00 64.41 441 PHE A O 1
ATOM 3044 N N . THR A 1 445 ? -18.974 -51.995 9.390 1.00 67.33 442 THR A N 1
ATOM 3045 C CA . THR A 1 445 ? -18.814 -51.227 8.146 1.00 67.53 442 THR A CA 1
ATOM 3046 C C . THR A 1 445 ? -20.175 -50.852 7.555 1.00 66.77 442 THR A C 1
ATOM 3047 O O . THR A 1 445 ? -20.393 -49.699 7.170 1.00 65.19 442 THR A O 1
ATOM 3051 N N . GLU A 1 446 ? -21.079 -51.829 7.499 1.00 67.42 443 GLU A N 1
ATOM 3052 C CA . GLU A 1 446 ? -22.404 -51.638 6.903 1.00 67.62 443 GLU A CA 1
ATOM 3053 C C . GLU A 1 446 ? -23.209 -50.548 7.594 1.00 66.46 443 GLU A C 1
ATOM 3054 O O . GLU A 1 446 ? -23.726 -49.647 6.927 1.00 67.15 443 GLU A O 1
ATOM 3060 N N . GLN A 1 447 ? -23.292 -50.611 8.922 1.00 65.13 444 GLN A N 1
ATOM 3061 C CA . GLN A 1 447 ? -24.121 -49.654 9.664 1.00 63.65 444 GLN A CA 1
ATOM 3062 C C . GLN A 1 447 ? -23.493 -48.270 9.846 1.00 60.47 444 GLN A C 1
ATOM 3063 O O . GLN A 1 447 ? -24.216 -47.292 10.022 1.00 59.87 444 GLN A O 1
ATOM 3069 N N . LEU A 1 448 ? -22.173 -48.170 9.760 1.00 58.97 445 LEU A N 1
ATOM 3070 C CA . LEU A 1 448 ? -21.546 -46.860 9.608 1.00 58.31 445 LEU A CA 1
ATOM 3071 C C . LEU A 1 448 ? -21.955 -46.213 8.278 1.00 60.41 445 LEU A C 1
ATOM 3072 O O . LEU A 1 448 ? -22.191 -45.007 8.227 1.00 60.63 445 LEU A O 1
ATOM 3077 N N . THR A 1 449 ? -22.048 -47.011 7.211 1.00 63.53 446 THR A N 1
ATOM 3078 C CA . THR A 1 449 ? -22.554 -46.522 5.915 1.00 64.45 446 THR A CA 1
ATOM 3079 C C . THR A 1 449 ? -24.042 -46.165 6.014 1.00 64.59 446 THR A C 1
ATOM 3080 O O . THR A 1 449 ? -24.486 -45.212 5.379 1.00 66.06 446 THR A O 1
ATOM 3084 N N . ALA A 1 450 ? -24.802 -46.925 6.804 1.00 63.43 447 ALA A N 1
ATOM 3085 C CA . ALA A 1 450 ? -26.204 -46.593 7.094 1.00 64.08 447 ALA A CA 1
ATOM 3086 C C . ALA A 1 450 ? -26.347 -45.291 7.885 1.00 63.49 447 ALA A C 1
ATOM 3087 O O . ALA A 1 450 ? -27.266 -44.515 7.628 1.00 66.12 447 ALA A O 1
ATOM 3089 N N . PHE A 1 451 ? -25.446 -45.070 8.843 1.00 61.88 448 PHE A N 1
ATOM 3090 C CA . PHE A 1 451 ? -25.350 -43.798 9.587 1.00 61.03 448 PHE A CA 1
ATOM 3091 C C . PHE A 1 451 ? -25.029 -42.619 8.653 1.00 61.50 448 PHE A C 1
ATOM 3092 O O . PHE A 1 451 ? -25.573 -41.528 8.822 1.00 60.57 448 PHE A O 1
ATOM 3100 N N . GLU A 1 452 ? -24.141 -42.854 7.682 1.00 63.39 449 GLU A N 1
ATOM 3101 C CA . GLU A 1 452 ? -23.813 -41.869 6.633 1.00 66.27 449 GLU A CA 1
ATOM 3102 C C . GLU A 1 452 ? -25.011 -41.413 5.804 1.00 69.64 449 GLU A C 1
ATOM 3103 O O . GLU A 1 452 ? -25.095 -40.243 5.424 1.00 70.19 449 GLU A O 1
ATOM 3109 N N . VAL A 1 453 ? -25.904 -42.349 5.492 1.00 72.03 450 VAL A N 1
ATOM 3110 C CA . VAL A 1 453 ? -27.104 -42.054 4.703 1.00 76.74 450 VAL A CA 1
ATOM 3111 C C . VAL A 1 453 ? -28.041 -41.097 5.459 1.00 79.05 450 VAL A C 1
ATOM 3112 O O . VAL A 1 453 ? -28.737 -40.291 4.837 1.00 82.56 450 VAL A O 1
ATOM 3116 N N . TRP A 1 454 ? -28.043 -41.184 6.789 1.00 77.75 451 TRP A N 1
ATOM 3117 C CA . TRP A 1 454 ? -28.812 -40.268 7.634 1.00 78.89 451 TRP A CA 1
ATOM 3118 C C . TRP A 1 454 ? -28.211 -38.861 7.665 1.00 81.25 451 TRP A C 1
ATOM 3119 O O . TRP A 1 454 ? -28.943 -37.874 7.594 1.00 85.86 451 TRP A O 1
ATOM 3130 N N . LEU A 1 455 ? -26.886 -38.778 7.784 1.00 81.10 452 LEU A N 1
ATOM 3131 C CA . LEU A 1 455 ? -26.172 -37.491 7.775 1.00 81.94 452 LEU A CA 1
ATOM 3132 C C . LEU A 1 455 ? -26.261 -36.769 6.422 1.00 87.32 452 LEU A C 1
ATOM 3133 O O . LEU A 1 455 ? -26.422 -35.552 6.386 1.00 89.31 452 LEU A O 1
ATOM 3138 N N . ASP A 1 456 ? -26.142 -37.518 5.325 1.00 91.62 453 ASP A N 1
ATOM 3139 C CA . ASP A 1 456 ? -26.190 -36.944 3.976 1.00 97.74 453 ASP A CA 1
ATOM 3140 C C . ASP A 1 456 ? -27.618 -36.538 3.594 1.00 106.10 453 ASP A C 1
ATOM 3141 O O . ASP A 1 456 ? -27.944 -35.350 3.604 1.00 106.37 453 ASP A O 1
ATOM 3146 N N . HIS A 1 457 ? -28.461 -37.528 3.291 1.00 116.46 454 HIS A N 1
ATOM 3147 C CA . HIS A 1 457 ? -29.840 -37.300 2.831 1.00 126.57 454 HIS A CA 1
ATOM 3148 C C . HIS A 1 457 ? -30.817 -37.416 4.012 1.00 131.87 454 HIS A C 1
ATOM 3149 O O . HIS A 1 457 ? -31.063 -38.512 4.521 1.00 131.51 454 HIS A O 1
ATOM 3156 N N . GLY A 1 458 ? -31.370 -36.276 4.429 1.00 136.38 455 GLY A N 1
ATOM 3157 C CA . GLY A 1 458 ? -32.211 -36.181 5.625 1.00 138.20 455 GLY A CA 1
ATOM 3158 C C . GLY A 1 458 ? -31.401 -35.697 6.813 1.00 138.49 455 GLY A C 1
ATOM 3159 O O . GLY A 1 458 ? -31.423 -36.309 7.881 1.00 138.07 455 GLY A O 1
ATOM 3160 N N . SER A 1 459 ? -30.709 -34.575 6.623 1.00 144.59 456 SER A N 1
ATOM 3161 C CA . SER A 1 459 ? -29.759 -34.029 7.602 1.00 147.22 456 SER A CA 1
ATOM 3162 C C . SER A 1 459 ? -30.440 -33.050 8.575 1.00 149.43 456 SER A C 1
ATOM 3163 O O . SER A 1 459 ? -30.012 -31.899 8.721 1.00 155.88 456 SER A O 1
ATOM 3166 N N . GLU A 1 460 ? -31.479 -33.530 9.259 1.00 140.90 457 GLU A N 1
ATOM 3167 C CA . GLU A 1 460 ? -32.390 -32.678 10.039 1.00 134.23 457 GLU A CA 1
ATOM 3168 C C . GLU A 1 460 ? -32.587 -33.249 11.442 1.00 127.62 457 GLU A C 1
ATOM 3169 O O . GLU A 1 460 ? -32.004 -34.279 11.779 1.00 117.62 457 GLU A O 1
ATOM 3175 N N . HIS A 1 461 ? -33.413 -32.579 12.251 1.00 130.30 458 HIS A N 1
ATOM 3176 C CA . HIS A 1 461 ? -33.891 -33.149 13.522 1.00 125.61 458 HIS A CA 1
ATOM 3177 C C . HIS A 1 461 ? -35.188 -33.898 13.166 1.00 127.88 458 HIS A C 1
ATOM 3178 O O . HIS A 1 461 ? -36.297 -33.446 13.477 1.00 129.82 458 HIS A O 1
ATOM 3185 N N . LYS A 1 462 ? -35.029 -35.030 12.478 1.00 123.81 459 LYS A N 1
ATOM 3186 C CA . LYS A 1 462 ? -36.149 -35.859 12.019 1.00 125.77 459 LYS A CA 1
ATOM 3187 C C . LYS A 1 462 ? -36.027 -37.246 12.649 1.00 122.85 459 LYS A C 1
ATOM 3188 O O . LYS A 1 462 ? -35.847 -38.254 11.956 1.00 123.63 459 LYS A O 1
ATOM 3194 N N . LYS A 1 463 ? -36.127 -37.258 13.980 1.00 118.19 460 LYS A N 1
ATOM 3195 C CA . LYS A 1 463 ? -35.999 -38.456 14.826 1.00 113.02 460 LYS A CA 1
ATOM 3196 C C . LYS A 1 463 ? -34.573 -39.040 14.761 1.00 106.42 460 LYS A C 1
ATOM 3197 O O . LYS A 1 463 ? -34.075 -39.316 13.669 1.00 103.87 460 LYS A O 1
ATOM 3203 N N . PRO A 1 464 ? -33.912 -39.229 15.930 1.00 103.17 461 PRO A N 1
ATOM 3204 C CA . PRO A 1 464 ? -32.488 -39.613 16.016 1.00 96.13 461 PRO A CA 1
ATOM 3205 C C . PRO A 1 464 ? -32.022 -40.742 15.077 1.00 92.19 461 PRO A C 1
ATOM 3206 O O . PRO A 1 464 ? -32.817 -41.617 14.729 1.00 90.92 461 PRO A O 1
ATOM 3210 N N . PRO A 1 465 ? -30.722 -40.742 14.710 1.00 89.92 462 PRO A N 1
ATOM 3211 C CA . PRO A 1 465 ? -30.174 -41.546 13.607 1.00 87.27 462 PRO A CA 1
ATOM 3212 C C . PRO A 1 465 ? -30.113 -43.072 13.782 1.00 86.21 462 PRO A C 1
ATOM 3213 O O . PRO A 1 465 ? -29.753 -43.754 12.822 1.00 89.69 462 PRO A O 1
ATOM 3217 N N . GLU A 1 466 ? -30.401 -43.600 14.976 1.00 83.62 463 GLU A N 1
ATOM 3218 C CA . GLU A 1 466 ? -30.510 -45.065 15.229 1.00 81.15 463 GLU A CA 1
ATOM 3219 C C . GLU A 1 466 ? -29.172 -45.823 15.317 1.00 75.39 463 GLU A C 1
ATOM 3220 O O . GLU A 1 466 ? -29.056 -46.772 16.091 1.00 72.59 463 GLU A O 1
ATOM 3226 N N . GLN A 1 467 ? -28.176 -45.405 14.540 1.00 72.43 464 GLN A N 1
ATOM 3227 C CA . GLN A 1 467 ? -26.860 -46.045 14.531 1.00 69.36 464 GLN A CA 1
ATOM 3228 C C . GLN A 1 467 ? -25.930 -45.469 15.613 1.00 65.67 464 GLN A C 1
ATOM 3229 O O . GLN A 1 467 ? -24.859 -46.030 15.852 1.00 65.02 464 GLN A O 1
ATOM 3235 N N . LEU A 1 468 ? -26.322 -44.352 16.236 1.00 63.13 465 LEU A N 1
ATOM 3236 C CA . LEU A 1 468 ? -25.551 -43.720 17.329 1.00 60.22 465 LEU A CA 1
ATOM 3237 C C . LEU A 1 468 ? -24.917 -44.687 18.336 1.00 58.74 465 LEU A C 1
ATOM 3238 O O . LEU A 1 468 ? -23.733 -44.550 18.642 1.00 60.48 465 LEU A O 1
ATOM 3243 N N . PRO A 1 469 ? -25.704 -45.638 18.880 1.00 56.83 466 PRO A N 1
ATOM 3244 C CA . PRO A 1 469 ? -25.096 -46.640 19.766 1.00 55.82 466 PRO A CA 1
ATOM 3245 C C . PRO A 1 469 ? -24.034 -47.535 19.103 1.00 54.20 466 PRO A C 1
ATOM 3246 O O . PRO A 1 469 ? -23.116 -47.985 19.779 1.00 53.21 466 PRO A O 1
ATOM 3250 N N . ILE A 1 470 ? -24.174 -47.795 17.805 1.00 54.36 467 ILE A N 1
ATOM 3251 C CA . ILE A 1 470 ? -23.203 -48.593 17.044 1.00 54.50 467 ILE A CA 1
ATOM 3252 C C . ILE A 1 470 ? -21.993 -47.746 16.642 1.00 53.56 467 ILE A C 1
ATOM 3253 O O . ILE A 1 470 ? -20.882 -48.265 16.537 1.00 53.53 467 ILE A O 1
ATOM 3258 N N . VAL A 1 471 ? -22.206 -46.453 16.421 1.00 54.32 468 VAL A N 1
ATOM 3259 C CA . VAL A 1 471 ? -21.096 -45.496 16.266 1.00 56.41 468 VAL A CA 1
ATOM 3260 C C . VAL A 1 471 ? -20.252 -45.424 17.556 1.00 56.69 468 VAL A C 1
ATOM 3261 O O . VAL A 1 471 ? -19.053 -45.172 17.501 1.00 56.81 468 VAL A O 1
ATOM 3265 N N . LEU A 1 472 ? -20.891 -45.647 18.703 1.00 58.37 469 LEU A N 1
ATOM 3266 C CA . LEU A 1 472 ? -20.209 -45.764 19.995 1.00 59.40 469 LEU A CA 1
ATOM 3267 C C . LEU A 1 472 ? -19.352 -47.037 20.129 1.00 57.57 469 LEU A C 1
ATOM 3268 O O . LEU A 1 472 ? -18.188 -46.966 20.513 1.00 56.15 469 LEU A O 1
ATOM 3273 N N . GLN A 1 473 ? -19.950 -48.190 19.836 1.00 57.72 470 GLN A N 1
ATOM 3274 C CA . GLN A 1 473 ? -19.297 -49.505 19.986 1.00 58.93 470 GLN A CA 1
ATOM 3275 C C . GLN A 1 473 ? -18.036 -49.665 19.140 1.00 61.52 470 GLN A C 1
ATOM 3276 O O . GLN A 1 473 ? -17.104 -50.379 19.515 1.00 64.88 470 GLN A O 1
ATOM 3282 N N . VAL A 1 474 ? -18.025 -48.998 17.996 1.00 62.24 471 VAL A N 1
ATOM 3283 C CA . VAL A 1 474 ? -16.893 -49.007 17.080 1.00 65.37 471 VAL A CA 1
ATOM 3284 C C . VAL A 1 474 ? -15.681 -48.184 17.569 1.00 65.16 471 VAL A C 1
ATOM 3285 O O . VAL A 1 474 ? -14.544 -48.507 17.227 1.00 66.50 471 VAL A O 1
ATOM 3289 N N . LEU A 1 475 ? -15.922 -47.150 18.376 1.00 65.07 472 LEU A N 1
ATOM 3290 C CA . LEU A 1 475 ? -14.928 -46.087 18.652 1.00 67.09 472 LEU A CA 1
ATOM 3291 C C . LEU A 1 475 ? -13.488 -46.467 19.024 1.00 69.95 472 LEU A C 1
ATOM 3292 O O . LEU A 1 475 ? -12.603 -45.633 18.841 1.00 73.77 472 LEU A O 1
ATOM 3297 N N . LEU A 1 476 ? -13.249 -47.665 19.571 1.00 69.77 473 LEU A N 1
ATOM 3298 C CA . LEU A 1 476 ? -11.874 -48.098 19.921 1.00 70.23 473 LEU A CA 1
ATOM 3299 C C . LEU A 1 476 ? -11.313 -49.260 19.075 1.00 72.59 473 LEU A C 1
ATOM 3300 O O . LEU A 1 476 ? -10.175 -49.679 19.304 1.00 78.93 473 LEU A O 1
ATOM 3305 N N . SER A 1 477 ? -12.078 -49.762 18.102 1.00 69.21 474 SER A N 1
ATOM 3306 C CA . SER A 1 477 ? -11.563 -50.755 17.147 1.00 70.40 474 SER A CA 1
ATOM 3307 C C . SER A 1 477 ? -10.779 -50.049 16.048 1.00 70.11 474 SER A C 1
ATOM 3308 O O . SER A 1 477 ? -11.334 -49.187 15.380 1.00 67.99 474 SER A O 1
ATOM 3311 N N . GLN A 1 478 ? -9.520 -50.444 15.844 1.00 73.36 475 GLN A N 1
ATOM 3312 C CA . GLN A 1 478 ? -8.629 -49.811 14.854 1.00 74.51 475 GLN A CA 1
ATOM 3313 C C . GLN A 1 478 ? -9.173 -49.782 13.413 1.00 73.85 475 GLN A C 1
ATOM 3314 O O . GLN A 1 478 ? -9.012 -48.778 12.716 1.00 72.89 475 GLN A O 1
ATOM 3320 N N . CYS A 1 479 ? -9.813 -50.871 12.982 1.00 75.07 476 CYS A N 1
ATOM 3321 C CA . CYS A 1 479 ? -10.281 -51.008 11.586 1.00 75.65 476 CYS A CA 1
ATOM 3322 C C . CYS A 1 479 ? -11.423 -50.043 11.184 1.00 73.53 476 CYS A C 1
ATOM 3323 O O . CYS A 1 479 ? -11.556 -49.734 10.000 1.00 75.54 476 CYS A O 1
ATOM 3326 N N . HIS A 1 480 ? -12.235 -49.574 12.135 1.00 72.01 477 HIS A N 1
ATOM 3327 C CA . HIS A 1 480 ? -13.281 -48.568 11.832 1.00 70.91 477 HIS A CA 1
ATOM 3328 C C . HIS A 1 480 ? -13.240 -47.318 12.745 1.00 67.66 477 HIS A C 1
ATOM 3329 O O . HIS A 1 480 ? -14.205 -46.543 12.798 1.00 62.56 477 HIS A O 1
ATOM 3336 N N . ARG A 1 481 ? -12.111 -47.105 13.419 1.00 70.05 478 ARG A N 1
ATOM 3337 C CA . ARG A 1 481 ? -11.965 -46.027 14.408 1.00 68.45 478 ARG A CA 1
ATOM 3338 C C . ARG A 1 481 ? -12.121 -44.647 13.789 1.00 66.32 478 ARG A C 1
ATOM 3339 O O . ARG A 1 481 ? -12.970 -43.862 14.211 1.00 65.85 478 ARG A O 1
ATOM 3347 N N . PHE A 1 482 ? -11.294 -44.375 12.782 1.00 66.57 479 PHE A N 1
ATOM 3348 C CA . PHE A 1 482 ? -11.160 -43.040 12.208 1.00 63.81 479 PHE A CA 1
ATOM 3349 C C . PHE A 1 482 ? -12.465 -42.518 11.613 1.00 60.75 479 PHE A C 1
ATOM 3350 O O . PHE A 1 482 ? -12.908 -41.432 11.978 1.00 59.46 479 PHE A O 1
ATOM 3358 N N . ARG A 1 483 ? -13.086 -43.294 10.724 1.00 60.73 480 ARG A N 1
ATOM 3359 C CA . ARG A 1 483 ? -14.327 -42.856 10.059 1.00 59.66 480 ARG A CA 1
ATOM 3360 C C . ARG A 1 483 ? -15.512 -42.698 11.025 1.00 58.52 480 ARG A C 1
ATOM 3361 O O . ARG A 1 483 ? -16.349 -41.815 10.827 1.00 58.09 480 ARG A O 1
ATOM 3369 N N . ALA A 1 484 ? -15.570 -43.546 12.057 1.00 57.71 481 ALA A N 1
ATOM 3370 C CA . ALA A 1 484 ? -16.601 -43.453 13.103 1.00 54.98 481 ALA A CA 1
ATOM 3371 C C . ALA A 1 484 ? -16.528 -42.127 13.867 1.00 52.86 481 ALA A C 1
ATOM 3372 O O . ALA A 1 484 ? -17.556 -41.505 14.144 1.00 50.99 481 ALA A O 1
ATOM 3374 N N . LEU A 1 485 ? -15.309 -41.710 14.201 1.00 52.87 482 LEU A N 1
ATOM 3375 C CA . LEU A 1 485 ? -15.073 -40.390 14.789 1.00 52.67 482 LEU A CA 1
ATOM 3376 C C . LEU A 1 485 ? -15.378 -39.259 13.800 1.00 53.55 482 LEU A C 1
ATOM 3377 O O . LEU A 1 485 ? -16.001 -38.266 14.176 1.00 55.00 482 LEU A O 1
ATOM 3382 N N . VAL A 1 486 ? -14.946 -39.407 12.548 1.00 53.54 483 VAL A N 1
ATOM 3383 C CA . VAL A 1 486 ? -15.242 -38.413 11.509 1.00 53.66 483 VAL A CA 1
ATOM 3384 C C . VAL A 1 486 ? -16.755 -38.248 11.350 1.00 52.61 483 VAL A C 1
ATOM 3385 O O . VAL A 1 486 ? -17.263 -37.130 11.360 1.00 53.07 483 VAL A O 1
ATOM 3389 N N . LEU A 1 487 ? -17.468 -39.359 11.215 1.00 52.79 484 LEU A N 1
ATOM 3390 C CA . LEU A 1 487 ? -18.931 -39.320 11.114 1.00 53.74 484 LEU A CA 1
ATOM 3391 C C . LEU A 1 487 ? -19.592 -38.791 12.386 1.00 53.91 484 LEU A C 1
ATOM 3392 O O . LEU A 1 487 ? -20.608 -38.100 12.307 1.00 54.95 484 LEU A O 1
ATOM 3397 N N . LEU A 1 488 ? -19.019 -39.108 13.546 1.00 53.91 485 LEU A N 1
ATOM 3398 C CA . LEU A 1 488 ? -19.499 -38.552 14.810 1.00 54.15 485 LEU A CA 1
ATOM 3399 C C . LEU A 1 488 ? -19.344 -37.025 14.854 1.00 54.54 485 LEU A C 1
ATOM 3400 O O . LEU A 1 488 ? -20.264 -36.324 15.265 1.00 53.78 485 LEU A O 1
ATOM 3405 N N . GLY A 1 489 ? -18.191 -36.518 14.420 1.00 55.94 486 GLY A N 1
ATOM 3406 C CA . GLY A 1 489 ? -17.961 -35.068 14.326 1.00 57.55 486 GLY A CA 1
ATOM 3407 C C . GLY A 1 489 ? -18.932 -34.388 13.371 1.00 59.08 486 GLY A C 1
ATOM 3408 O O . GLY A 1 489 ? -19.533 -33.361 13.694 1.00 59.71 486 GLY A O 1
ATOM 3409 N N . ARG A 1 490 ? -19.084 -34.986 12.195 1.00 59.04 487 ARG A N 1
ATOM 3410 C CA . ARG A 1 490 ? -20.097 -34.584 11.220 1.00 59.67 487 ARG A CA 1
ATOM 3411 C C . ARG A 1 490 ? -21.492 -34.510 11.855 1.00 59.41 487 ARG A C 1
ATOM 3412 O O . ARG A 1 490 ? -22.248 -33.584 11.588 1.00 59.75 487 ARG A O 1
ATOM 3420 N N . PHE A 1 491 ? -21.810 -35.488 12.702 1.00 60.51 488 PHE A N 1
ATOM 3421 C CA . PHE A 1 491 ? -23.066 -35.509 13.461 1.00 63.02 488 PHE A CA 1
ATOM 3422 C C . PHE A 1 491 ? -23.139 -34.436 14.556 1.00 64.47 488 PHE A C 1
ATOM 3423 O O . PHE A 1 491 ? -24.167 -33.776 14.704 1.00 67.25 488 PHE A O 1
ATOM 3431 N N . LEU A 1 492 ? -22.069 -34.278 15.334 1.00 63.10 489 LEU A N 1
ATOM 3432 C CA . LEU A 1 492 ? -22.027 -33.245 16.388 1.00 63.41 489 LEU A CA 1
ATOM 3433 C C . LEU A 1 492 ? -22.177 -31.827 15.816 1.00 65.48 489 LEU A C 1
ATOM 3434 O O . LEU A 1 492 ? -22.725 -30.947 16.480 1.00 66.69 489 LEU A O 1
ATOM 3439 N N . ASP A 1 493 ? -21.688 -31.629 14.588 1.00 67.59 490 ASP A N 1
ATOM 3440 C CA . ASP A 1 493 ? -21.700 -30.331 13.892 1.00 70.59 490 ASP A CA 1
ATOM 3441 C C . ASP A 1 493 ? -23.081 -29.704 13.720 1.00 71.55 490 ASP A C 1
ATOM 3442 O O . ASP A 1 493 ? -23.247 -28.505 13.947 1.00 74.97 490 ASP A O 1
ATOM 3447 N N . MET A 1 494 ? -24.060 -30.514 13.324 1.00 70.51 491 MET A N 1
ATOM 3448 C CA . MET A 1 494 ? -25.395 -29.998 12.952 1.00 73.03 491 MET A CA 1
ATOM 3449 C C . MET A 1 494 ? -26.209 -29.326 14.079 1.00 74.38 491 MET A C 1
ATOM 3450 O O . MET A 1 494 ? -27.201 -28.643 13.790 1.00 78.37 491 MET A O 1
ATOM 3455 N N . GLY A 1 495 ? -25.794 -29.492 15.337 1.00 70.95 492 GLY A N 1
ATOM 3456 C CA . GLY A 1 495 ? -26.311 -28.651 16.423 1.00 71.96 492 GLY A CA 1
ATOM 3457 C C . GLY A 1 495 ? -25.988 -29.109 17.831 1.00 69.37 492 GLY A C 1
ATOM 3458 O O . GLY A 1 495 ? -25.295 -30.101 18.030 1.00 68.83 492 GLY A O 1
ATOM 3459 N N . SER A 1 496 ? -26.497 -28.363 18.806 1.00 69.99 493 SER A N 1
ATOM 3460 C CA . SER A 1 496 ? -26.375 -28.708 20.224 1.00 68.74 493 SER A CA 1
ATOM 3461 C C . SER A 1 496 ? -27.178 -29.961 20.561 1.00 68.84 493 SER A C 1
ATOM 3462 O O . SER A 1 496 ? -26.705 -30.822 21.300 1.00 67.02 493 SER A O 1
ATOM 3465 N N . TRP A 1 497 ? -28.399 -30.029 20.029 1.00 72.24 494 TRP A N 1
ATOM 3466 C CA . TRP A 1 497 ? -29.277 -31.215 20.107 1.00 73.34 494 TRP A CA 1
ATOM 3467 C C . TRP A 1 497 ? -28.574 -32.542 19.799 1.00 70.64 494 TRP A C 1
ATOM 3468 O O . TRP A 1 497 ? -28.859 -33.559 20.439 1.00 70.00 494 TRP A O 1
ATOM 3479 N N . ALA A 1 498 ? -27.669 -32.515 18.817 1.00 69.49 495 ALA A N 1
ATOM 3480 C CA . ALA A 1 498 ? -26.892 -33.689 18.405 1.00 67.55 495 ALA A CA 1
ATOM 3481 C C . ALA A 1 498 ? -25.816 -34.035 19.429 1.00 65.93 495 ALA A C 1
ATOM 3482 O O . ALA A 1 498 ? -25.591 -35.211 19.726 1.00 66.77 495 ALA A O 1
ATOM 3484 N N . VAL A 1 499 ? -25.158 -33.006 19.959 1.00 64.94 496 VAL A N 1
ATOM 3485 C CA . VAL A 1 499 ? -24.143 -33.173 21.003 1.00 63.72 496 VAL A CA 1
ATOM 3486 C C . VAL A 1 499 ? -24.779 -33.759 22.270 1.00 63.50 496 VAL A C 1
ATOM 3487 O O . VAL A 1 499 ? -24.169 -34.593 22.938 1.00 61.95 496 VAL A O 1
ATOM 3491 N N . ASP A 1 500 ? -26.001 -33.331 22.585 1.00 65.86 497 ASP A N 1
ATOM 3492 C CA . ASP A 1 500 ? -26.718 -33.824 23.763 1.00 67.65 497 ASP A CA 1
ATOM 3493 C C . ASP A 1 500 ? -27.082 -35.301 23.648 1.00 66.65 497 ASP A C 1
ATOM 3494 O O . ASP A 1 500 ? -27.045 -36.019 24.647 1.00 66.10 497 ASP A O 1
ATOM 3499 N N . LEU A 1 501 ? -27.452 -35.731 22.437 1.00 66.09 498 LEU A N 1
ATOM 3500 C CA . LEU A 1 501 ? -27.731 -37.150 22.140 1.00 64.35 498 LEU A CA 1
ATOM 3501 C C . LEU A 1 501 ? -26.471 -37.996 22.225 1.00 61.36 498 LEU A C 1
ATOM 3502 O O . LEU A 1 501 ? -26.484 -39.079 22.808 1.00 60.67 498 LEU A O 1
ATOM 3507 N N . ALA A 1 502 ? -25.399 -37.498 21.612 1.00 59.92 499 ALA A N 1
ATOM 3508 C CA . ALA A 1 502 ? -24.094 -38.154 21.640 1.00 59.03 499 ALA A CA 1
ATOM 3509 C C . ALA A 1 502 ? -23.637 -38.428 23.079 1.00 61.86 499 ALA A C 1
ATOM 3510 O O . ALA A 1 502 ? -23.381 -39.583 23.451 1.00 63.77 499 ALA A O 1
ATOM 3512 N N . LEU A 1 503 ? -23.575 -37.365 23.880 1.00 62.94 500 LEU A N 1
ATOM 3513 C CA . LEU A 1 503 ? -23.221 -37.459 25.306 1.00 64.36 500 LEU A CA 1
ATOM 3514 C C . LEU A 1 503 ? -24.203 -38.343 26.097 1.00 65.79 500 LEU A C 1
ATOM 3515 O O . LEU A 1 503 ? -23.795 -39.082 26.995 1.00 65.43 500 LEU A O 1
ATOM 3520 N N . SER A 1 504 ? -25.487 -38.254 25.749 1.00 67.20 501 SER A N 1
ATOM 3521 C CA . SER A 1 504 ? -26.541 -39.074 26.362 1.00 69.75 501 SER A CA 1
ATOM 3522 C C . SER A 1 504 ? -26.355 -40.584 26.159 1.00 68.32 501 SER A C 1
ATOM 3523 O O . SER A 1 504 ? -26.588 -41.364 27.089 1.00 67.94 501 SER A O 1
ATOM 3526 N N . VAL A 1 505 ? -25.964 -40.991 24.950 1.00 67.55 502 VAL A N 1
ATOM 3527 C CA . VAL A 1 505 ? -25.729 -42.409 24.648 1.00 67.86 502 VAL A CA 1
ATOM 3528 C C . VAL A 1 505 ? -24.592 -42.926 25.526 1.00 69.12 502 VAL A C 1
ATOM 3529 O O . VAL A 1 505 ? -24.826 -43.741 26.416 1.00 75.10 502 VAL A O 1
ATOM 3533 N N . GLY A 1 506 ? -23.377 -42.445 25.282 1.00 64.75 503 GLY A N 1
ATOM 3534 C CA . GLY A 1 506 ? -22.253 -42.715 26.184 1.00 62.99 503 GLY A CA 1
ATOM 3535 C C . GLY A 1 506 ? -20.894 -42.409 25.601 1.00 60.56 503 GLY A C 1
ATOM 3536 O O . GLY A 1 506 ? -19.940 -43.149 25.827 1.00 59.90 503 GLY A O 1
ATOM 3537 N N . ILE A 1 507 ? -20.802 -41.294 24.884 1.00 60.04 504 ILE A N 1
ATOM 3538 C CA . ILE A 1 507 ? -19.625 -40.964 24.073 1.00 60.05 504 ILE A CA 1
ATOM 3539 C C . ILE A 1 507 ? -18.469 -40.422 24.908 1.00 60.87 504 ILE A C 1
ATOM 3540 O O . ILE A 1 507 ? -17.304 -40.621 24.545 1.00 62.59 504 ILE A O 1
ATOM 3545 N N . PHE A 1 508 ? -18.798 -39.773 26.027 1.00 59.06 505 PHE A N 1
ATOM 3546 C CA . PHE A 1 508 ? -17.828 -39.014 26.812 1.00 56.90 505 PHE A CA 1
ATOM 3547 C C . PHE A 1 508 ? -16.562 -39.782 27.233 1.00 57.20 505 PHE A C 1
ATOM 3548 O O . PHE A 1 508 ? -15.458 -39.324 26.945 1.00 57.77 505 PHE A O 1
ATOM 3556 N N . PRO A 1 509 ? -16.709 -40.942 27.901 1.00 57.97 506 PRO A N 1
ATOM 3557 C CA . PRO A 1 509 ? -15.505 -41.638 28.375 1.00 59.68 506 PRO A CA 1
ATOM 3558 C C . PRO A 1 509 ? -14.604 -42.189 27.263 1.00 60.01 506 PRO A C 1
ATOM 3559 O O . PRO A 1 509 ? -13.387 -42.264 27.451 1.00 60.79 506 PRO A O 1
ATOM 3563 N N . TYR A 1 510 ? -15.197 -42.569 26.128 1.00 59.82 507 TYR A N 1
ATOM 3564 C CA . TYR A 1 510 ? -14.433 -43.072 24.979 1.00 60.13 507 TYR A CA 1
ATOM 3565 C C . TYR A 1 510 ? -13.653 -41.943 24.317 1.00 57.92 507 TYR A C 1
ATOM 3566 O O . TYR A 1 510 ? -12.443 -42.046 24.099 1.00 57.93 507 TYR A O 1
ATOM 3575 N N . VAL A 1 511 ? -14.371 -40.872 24.008 1.00 55.96 508 VAL A N 1
ATOM 3576 C CA . VAL A 1 511 ? -13.790 -39.621 23.521 1.00 54.32 508 VAL A CA 1
ATOM 3577 C C . VAL A 1 511 ? -12.693 -39.078 24.460 1.00 56.25 508 VAL A C 1
ATOM 3578 O O . VAL A 1 511 ? -11.698 -38.519 23.992 1.00 56.60 508 VAL A O 1
ATOM 3582 N N . LEU A 1 512 ? -12.870 -39.253 25.769 1.00 58.43 509 LEU A N 1
ATOM 3583 C CA . LEU A 1 512 ? -11.836 -38.893 26.751 1.00 61.16 509 LEU A CA 1
ATOM 3584 C C . LEU A 1 512 ? -10.645 -39.866 26.712 1.00 64.42 509 LEU A C 1
ATOM 3585 O O . LEU A 1 512 ? -9.496 -39.437 26.831 1.00 65.80 509 LEU A O 1
ATOM 3590 N N . LYS A 1 513 ? -10.922 -41.164 26.557 1.00 66.92 510 LYS A N 1
ATOM 3591 C CA . LYS A 1 513 ? -9.863 -42.188 26.409 1.00 70.82 510 LYS A CA 1
ATOM 3592 C C . LYS A 1 513 ? -8.962 -41.943 25.193 1.00 69.38 510 LYS A C 1
ATOM 3593 O O . LYS A 1 513 ? -7.739 -42.084 25.290 1.00 71.32 510 LYS A O 1
ATOM 3599 N N . LEU A 1 514 ? -9.573 -41.563 24.069 1.00 65.98 511 LEU A N 1
ATOM 3600 C CA . LEU A 1 514 ? -8.848 -41.281 22.815 1.00 65.61 511 LEU A CA 1
ATOM 3601 C C . LEU A 1 514 ? -7.870 -40.086 22.861 1.00 66.89 511 LEU A C 1
ATOM 3602 O O . LEU A 1 514 ? -7.070 -39.918 21.940 1.00 67.86 511 LEU A O 1
ATOM 3607 N N . LEU A 1 515 ? -7.919 -39.271 23.919 1.00 66.85 512 LEU A N 1
ATOM 3608 C CA . LEU A 1 515 ? -6.905 -38.225 24.153 1.00 67.65 512 LEU A CA 1
ATOM 3609 C C . LEU A 1 515 ? -5.510 -38.761 24.501 1.00 69.82 512 LEU A C 1
ATOM 3610 O O . LEU A 1 515 ? -4.566 -37.984 24.601 1.00 70.65 512 LEU A O 1
ATOM 3615 N N . GLN A 1 516 ? -5.382 -40.070 24.702 1.00 71.79 513 GLN A N 1
ATOM 3616 C CA . GLN A 1 516 ? -4.097 -40.698 25.000 1.00 76.79 513 GLN A CA 1
ATOM 3617 C C . GLN A 1 516 ? -3.403 -41.337 23.787 1.00 79.16 513 GLN A C 1
ATOM 3618 O O . GLN A 1 516 ? -2.321 -41.901 23.929 1.00 81.54 513 GLN A O 1
ATOM 3624 N N . THR A 1 517 ? -4.003 -41.236 22.602 1.00 80.73 514 THR A N 1
ATOM 3625 C CA . THR A 1 517 ? -3.479 -41.910 21.413 1.00 86.69 514 THR A CA 1
ATOM 3626 C C . THR A 1 517 ? -2.282 -41.155 20.865 1.00 89.54 514 THR A C 1
ATOM 3627 O O . THR A 1 517 ? -2.343 -39.939 20.692 1.00 90.31 514 THR A O 1
ATOM 3631 N N . THR A 1 518 ? -1.199 -41.880 20.596 1.00 94.74 515 THR A N 1
ATOM 3632 C CA . THR A 1 518 ? -0.043 -41.317 19.890 1.00 100.12 515 THR A CA 1
ATOM 3633 C C . THR A 1 518 ? -0.349 -41.143 18.392 1.00 103.80 515 THR A C 1
ATOM 3634 O O . THR A 1 518 ? 0.162 -40.218 17.756 1.00 105.42 515 THR A O 1
ATOM 3638 N N . THR A 1 519 ? -1.162 -42.052 17.844 1.00 106.90 516 THR A N 1
ATOM 3639 C CA . THR A 1 519 ? -1.707 -41.963 16.477 1.00 107.88 516 THR A CA 1
ATOM 3640 C C . THR A 1 519 ? -2.080 -40.531 16.077 1.00 102.06 516 THR A C 1
ATOM 3641 O O . THR A 1 519 ? -3.138 -40.017 16.462 1.00 98.81 516 THR A O 1
ATOM 3645 N N . ASN A 1 520 ? -1.200 -39.905 15.298 1.00 100.41 517 ASN A N 1
ATOM 3646 C CA . ASN A 1 520 ? -1.414 -38.539 14.816 1.00 98.04 517 ASN A CA 1
ATOM 3647 C C . ASN A 1 520 ? -2.530 -38.423 13.773 1.00 94.41 517 ASN A C 1
ATOM 3648 O O . ASN A 1 520 ? -3.003 -37.320 13.510 1.00 92.19 517 ASN A O 1
ATOM 3653 N N . GLU A 1 521 ? -2.944 -39.543 13.179 1.00 95.99 518 GLU A N 1
ATOM 3654 C CA . GLU A 1 521 ? -4.080 -39.549 12.249 1.00 97.37 518 GLU A CA 1
ATOM 3655 C C . GLU A 1 521 ? -5.409 -39.190 12.923 1.00 92.16 518 GLU A C 1
ATOM 3656 O O . GLU A 1 521 ? -6.277 -38.578 12.297 1.00 92.45 518 GLU A O 1
ATOM 3662 N N . LEU A 1 522 ? -5.559 -39.571 14.191 1.00 88.19 519 LEU A N 1
ATOM 3663 C CA . LEU A 1 522 ? -6.793 -39.328 14.949 1.00 82.98 519 LEU A CA 1
ATOM 3664 C C . LEU A 1 522 ? -6.863 -37.955 15.619 1.00 79.12 519 LEU A C 1
ATOM 3665 O O . LEU A 1 522 ? -7.906 -37.595 16.172 1.00 75.49 519 LEU A O 1
ATOM 3670 N N . ARG A 1 523 ? -5.775 -37.190 15.578 1.00 78.57 520 ARG A N 1
ATOM 3671 C CA . ARG A 1 523 ? -5.607 -36.099 16.531 1.00 78.17 520 ARG A CA 1
ATOM 3672 C C . ARG A 1 523 ? -6.349 -34.802 16.182 1.00 74.98 520 ARG A C 1
ATOM 3673 O O . ARG A 1 523 ? -6.831 -34.118 17.084 1.00 73.53 520 ARG A O 1
ATOM 3681 N N . GLN A 1 524 ? -6.458 -34.477 14.896 1.00 74.54 521 GLN A N 1
ATOM 3682 C CA . GLN A 1 524 ? -7.202 -33.284 14.458 1.00 72.36 521 GLN A CA 1
ATOM 3683 C C . GLN A 1 524 ? -8.723 -33.414 14.634 1.00 66.33 521 GLN A C 1
ATOM 3684 O O . GLN A 1 524 ? -9.375 -32.457 15.048 1.00 65.96 521 GLN A O 1
ATOM 3690 N N . ILE A 1 525 ? -9.275 -34.589 14.324 1.00 62.29 522 ILE A N 1
ATOM 3691 C CA . ILE A 1 525 ? -10.726 -34.836 14.427 1.00 57.80 522 ILE A CA 1
ATOM 3692 C C . ILE A 1 525 ? -11.204 -34.856 15.899 1.00 55.63 522 ILE A C 1
ATOM 3693 O O . ILE A 1 525 ? -12.291 -34.365 16.205 1.00 55.94 522 ILE A O 1
ATOM 3698 N N . LEU A 1 526 ? -10.391 -35.406 16.801 1.00 53.89 523 LEU A N 1
ATOM 3699 C CA . LEU A 1 526 ? -10.664 -35.327 18.246 1.00 51.78 523 LEU A CA 1
ATOM 3700 C C . LEU A 1 526 ? -10.839 -33.887 18.748 1.00 49.88 523 LEU A C 1
ATOM 3701 O O . LEU A 1 526 ? -11.685 -33.634 19.611 1.00 49.11 523 LEU A O 1
ATOM 3706 N N . VAL A 1 527 ? -10.045 -32.957 18.212 1.00 48.83 524 VAL A N 1
ATOM 3707 C CA . VAL A 1 527 ? -10.159 -31.539 18.581 1.00 47.84 524 VAL A CA 1
ATOM 3708 C C . VAL A 1 527 ? -11.507 -30.968 18.142 1.00 45.64 524 VAL A C 1
ATOM 3709 O O . VAL A 1 527 ? -12.130 -30.208 18.890 1.00 45.28 524 VAL A O 1
ATOM 3713 N N . PHE A 1 528 ? -11.951 -31.332 16.939 1.00 44.50 525 PHE A N 1
ATOM 3714 C CA . PHE A 1 528 ? -13.280 -30.940 16.466 1.00 43.71 525 PHE A CA 1
ATOM 3715 C C . PHE A 1 528 ? -14.380 -31.450 17.390 1.00 43.46 525 PHE A C 1
ATOM 3716 O O . PHE A 1 528 ? -15.307 -30.718 17.717 1.00 43.76 525 PHE A O 1
ATOM 3724 N N . ILE A 1 529 ? -14.261 -32.706 17.805 1.00 43.93 526 ILE A N 1
ATOM 3725 C CA . ILE A 1 529 ? -15.233 -33.338 18.700 1.00 44.08 526 ILE A CA 1
ATOM 3726 C C . ILE A 1 529 ? -15.284 -32.619 20.047 1.00 44.84 526 ILE A C 1
ATOM 3727 O O . ILE A 1 529 ? -16.361 -32.250 20.515 1.00 45.70 526 ILE A O 1
ATOM 3732 N N . TRP A 1 530 ? -14.119 -32.412 20.649 1.00 45.41 527 TRP A N 1
ATOM 3733 C CA . TRP A 1 530 ? -14.025 -31.675 21.913 1.00 46.68 527 TRP A CA 1
ATOM 3734 C C . TRP A 1 530 ? -14.408 -30.200 21.811 1.00 47.28 527 TRP A C 1
ATOM 3735 O O . TRP A 1 530 ? -14.885 -29.620 22.789 1.00 47.99 527 TRP A O 1
ATOM 3746 N N . THR A 1 531 ? -14.199 -29.595 20.643 1.00 47.05 528 THR A N 1
ATOM 3747 C CA . THR A 1 531 ? -14.657 -28.228 20.400 1.00 48.05 528 THR A CA 1
ATOM 3748 C C . THR A 1 531 ? -16.189 -28.156 20.465 1.00 48.66 528 THR A C 1
ATOM 3749 O O . THR A 1 531 ? -16.746 -27.278 21.115 1.00 49.79 528 THR A O 1
ATOM 3753 N N . LYS A 1 532 ? -16.858 -29.097 19.810 1.00 49.04 529 LYS A N 1
ATOM 3754 C CA . LYS A 1 532 ? -18.327 -29.120 19.760 1.00 50.64 529 LYS A CA 1
ATOM 3755 C C . LYS A 1 532 ? -18.964 -29.514 21.098 1.00 51.69 529 LYS A C 1
ATOM 3756 O O . LYS A 1 532 ? -20.044 -29.009 21.438 1.00 54.31 529 LYS A O 1
ATOM 3762 N N . ILE A 1 533 ? -18.298 -30.406 21.843 1.00 50.01 530 ILE A N 1
ATOM 3763 C CA . ILE A 1 533 ? -18.733 -30.802 23.197 1.00 50.17 530 ILE A CA 1
ATOM 3764 C C . ILE A 1 533 ? -18.608 -29.648 24.199 1.00 51.51 530 ILE A C 1
ATOM 3765 O O . ILE A 1 533 ? -19.597 -29.261 24.825 1.00 53.37 530 ILE A O 1
ATOM 3770 N N . LEU A 1 534 ? -17.401 -29.107 24.344 1.00 50.68 531 LEU A N 1
ATOM 3771 C CA . LEU A 1 534 ? -17.152 -28.008 25.285 1.00 52.10 531 LEU A CA 1
ATOM 3772 C C . LEU A 1 534 ? -17.959 -26.745 24.968 1.00 53.73 531 LEU A C 1
ATOM 3773 O O . LEU A 1 534 ? -18.341 -26.017 25.879 1.00 56.38 531 LEU A O 1
ATOM 3778 N N . ALA A 1 535 ? -18.230 -26.501 23.688 1.00 53.21 532 ALA A N 1
ATOM 3779 C CA . ALA A 1 535 ? -19.106 -25.398 23.274 1.00 55.64 532 ALA A CA 1
ATOM 3780 C C . ALA A 1 535 ? -20.575 -25.602 23.683 1.00 57.47 532 ALA A C 1
ATOM 3781 O O . ALA A 1 535 ? -21.352 -24.644 23.678 1.00 59.75 532 ALA A O 1
ATOM 3783 N N . LEU A 1 536 ? -20.955 -26.844 23.995 1.00 56.97 533 LEU A N 1
ATOM 3784 C CA . LEU A 1 536 ? -22.235 -27.141 24.643 1.00 59.15 533 LEU A CA 1
ATOM 3785 C C . LEU A 1 536 ? -22.071 -27.102 26.154 1.00 61.60 533 LEU A C 1
ATOM 3786 O O . LEU A 1 536 ? -22.650 -26.243 26.812 1.00 65.87 533 LEU A O 1
ATOM 3791 N N . ASP A 1 537 ? -21.283 -28.029 26.697 1.00 61.25 534 ASP A N 1
ATOM 3792 C CA . ASP A 1 537 ? -21.193 -28.225 28.149 1.00 64.74 534 ASP A CA 1
ATOM 3793 C C . ASP A 1 537 ? -19.831 -27.787 28.672 1.00 65.81 534 ASP A C 1
ATOM 3794 O O . ASP A 1 537 ? -18.830 -28.467 28.458 1.00 64.89 534 ASP A O 1
ATOM 3799 N N . LYS A 1 538 ? -19.806 -26.645 29.356 1.00 55.81 535 LYS A N 1
ATOM 3800 C CA . LYS A 1 538 ? -18.575 -26.113 29.946 1.00 56.00 535 LYS A CA 1
ATOM 3801 C C . LYS A 1 538 ? -18.081 -27.007 31.086 1.00 55.29 535 LYS A C 1
ATOM 3802 O O . LYS A 1 538 ? -16.874 -27.187 31.251 1.00 52.16 535 LYS A O 1
ATOM 3808 N N . SER A 1 539 ? -19.007 -27.596 31.844 1.00 58.02 536 SER A N 1
ATOM 3809 C CA . SER A 1 539 ? -18.647 -28.399 33.024 1.00 61.35 536 SER A CA 1
ATOM 3810 C C . SER A 1 539 ? -17.611 -29.509 32.765 1.00 61.66 536 SER A C 1
ATOM 3811 O O . SER A 1 539 ? -16.930 -29.934 33.700 1.00 63.82 536 SER A O 1
ATOM 3814 N N . CYS A 1 540 ? -17.483 -29.956 31.510 1.00 60.64 537 CYS A N 1
ATOM 3815 C CA . CYS A 1 540 ? -16.429 -30.904 31.097 1.00 59.79 537 CYS A CA 1
ATOM 3816 C C . CYS A 1 540 ? -14.992 -30.451 31.407 1.00 60.10 537 CYS A C 1
ATOM 3817 O O . CYS A 1 540 ? -14.073 -31.275 31.382 1.00 62.29 537 CYS A O 1
ATOM 3820 N N . GLN A 1 541 ? -14.800 -29.153 31.663 1.00 59.64 538 GLN A N 1
ATOM 3821 C CA . GLN A 1 541 ? -13.643 -28.639 32.419 1.00 60.64 538 GLN A CA 1
ATOM 3822 C C . GLN A 1 541 ? -13.073 -29.643 33.412 1.00 61.18 538 GLN A C 1
ATOM 3823 O O . GLN A 1 541 ? -11.893 -29.991 33.369 1.00 60.73 538 GLN A O 1
ATOM 3829 N N . ILE A 1 542 ? -13.954 -30.087 34.306 1.00 61.33 539 ILE A N 1
ATOM 3830 C CA . ILE A 1 542 ? -13.580 -30.809 35.513 1.00 62.54 539 ILE A CA 1
ATOM 3831 C C . ILE A 1 542 ? -13.056 -32.184 35.133 1.00 61.18 539 ILE A C 1
ATOM 3832 O O . ILE A 1 542 ? -12.018 -32.612 35.627 1.00 63.01 539 ILE A O 1
ATOM 3837 N N . ASP A 1 543 ? -13.774 -32.853 34.238 1.00 59.68 540 ASP A N 1
ATOM 3838 C CA . ASP A 1 543 ? -13.415 -34.202 33.806 1.00 59.56 540 ASP A CA 1
ATOM 3839 C C . ASP A 1 543 ? -12.088 -34.203 33.066 1.00 57.82 540 ASP A C 1
ATOM 3840 O O . ASP A 1 543 ? -11.232 -35.052 33.315 1.00 59.72 540 ASP A O 1
ATOM 3845 N N . LEU A 1 544 ? -11.937 -33.253 32.148 1.00 55.51 541 LEU A N 1
ATOM 3846 C CA . LEU A 1 544 ? -10.729 -33.144 31.336 1.00 55.38 541 LEU A CA 1
ATOM 3847 C C . LEU A 1 544 ? -9.473 -32.994 32.179 1.00 56.94 541 LEU A C 1
ATOM 3848 O O . LEU A 1 544 ? -8.477 -33.663 31.927 1.00 60.21 541 LEU A O 1
ATOM 3853 N N . VAL A 1 545 ? -9.530 -32.127 33.182 1.00 58.41 542 VAL A N 1
ATOM 3854 C CA . VAL A 1 545 ? -8.365 -31.855 34.027 1.00 61.92 542 VAL A CA 1
ATOM 3855 C C . VAL A 1 545 ? -8.054 -33.055 34.935 1.00 65.69 542 VAL A C 1
ATOM 3856 O O . VAL A 1 545 ? -6.901 -33.473 35.021 1.00 66.26 542 VAL A O 1
ATOM 3860 N N . LYS A 1 546 ? -9.080 -33.609 35.583 1.00 69.67 543 LYS A N 1
ATOM 3861 C CA . LYS A 1 546 ? -8.934 -34.796 36.450 1.00 74.63 543 LYS A CA 1
ATOM 3862 C C . LYS A 1 546 ? -8.237 -35.990 35.784 1.00 75.10 543 LYS A C 1
ATOM 3863 O O . LYS A 1 546 ? -7.522 -36.733 36.456 1.00 77.27 543 LYS A O 1
ATOM 3869 N N . ASP A 1 547 ? -8.449 -36.161 34.478 1.00 74.97 544 ASP A N 1
ATOM 3870 C CA . ASP A 1 547 ? -7.838 -37.248 33.698 1.00 77.14 544 ASP A CA 1
ATOM 3871 C C . ASP A 1 547 ? -6.721 -36.769 32.735 1.00 72.73 544 ASP A C 1
ATOM 3872 O O . ASP A 1 547 ? -6.427 -37.433 31.732 1.00 73.47 544 ASP A O 1
ATOM 3877 N N . GLY A 1 548 ? -6.099 -35.629 33.045 1.00 67.00 545 GLY A N 1
ATOM 3878 C CA . GLY A 1 548 ? -4.942 -35.120 32.292 1.00 64.45 545 GLY A CA 1
ATOM 3879 C C . GLY A 1 548 ? -5.133 -34.802 30.815 1.00 60.97 545 GLY A C 1
ATOM 3880 O O . GLY A 1 548 ? -4.161 -34.743 30.057 1.00 59.25 545 GLY A O 1
ATOM 3881 N N . GLY A 1 549 ? -6.379 -34.583 30.407 1.00 59.39 546 GLY A N 1
ATOM 3882 C CA . GLY A 1 549 ? -6.707 -34.271 29.018 1.00 57.34 546 GLY A CA 1
ATOM 3883 C C . GLY A 1 549 ? -6.276 -32.880 28.594 1.00 54.79 546 GLY A C 1
ATOM 3884 O O . GLY A 1 549 ? -6.097 -32.626 27.407 1.00 55.73 546 GLY A O 1
ATOM 3885 N N . HIS A 1 550 ? -6.124 -31.977 29.562 1.00 52.75 547 HIS A N 1
ATOM 3886 C CA . HIS A 1 550 ? -5.617 -30.621 29.308 1.00 51.35 547 HIS A CA 1
ATOM 3887 C C . HIS A 1 550 ? -4.249 -30.584 28.602 1.00 54.80 547 HIS A C 1
ATOM 3888 O O . HIS A 1 550 ? -3.975 -29.656 27.843 1.00 55.90 547 HIS A O 1
ATOM 3895 N N . THR A 1 551 ? -3.400 -31.581 28.861 1.00 59.34 548 THR A N 1
ATOM 3896 C CA . THR A 1 551 ? -2.085 -31.699 28.207 1.00 61.98 548 THR A CA 1
ATOM 3897 C C . THR A 1 551 ? -2.206 -31.870 26.695 1.00 60.19 548 THR A C 1
ATOM 3898 O O . THR A 1 551 ? -1.438 -31.279 25.941 1.00 63.30 548 THR A O 1
ATOM 3902 N N . TYR A 1 552 ? -3.163 -32.690 26.271 1.00 58.08 549 TYR A N 1
ATOM 3903 C CA . TYR A 1 552 ? -3.358 -33.031 24.857 1.00 58.73 549 TYR A CA 1
ATOM 3904 C C . TYR A 1 552 ? -3.485 -31.818 23.935 1.00 58.24 549 TYR A C 1
ATOM 3905 O O . TYR A 1 552 ? -2.943 -31.822 22.828 1.00 61.18 549 TYR A O 1
ATOM 3914 N N . PHE A 1 553 ? -4.199 -30.796 24.403 1.00 55.31 550 PHE A N 1
ATOM 3915 C CA . PHE A 1 553 ? -4.480 -29.596 23.612 1.00 54.31 550 PHE A CA 1
ATOM 3916 C C . PHE A 1 553 ? -3.335 -28.588 23.622 1.00 54.17 550 PHE A C 1
ATOM 3917 O O . PHE A 1 553 ? -3.165 -27.840 22.659 1.00 54.59 550 PHE A O 1
ATOM 3925 N N . ILE A 1 554 ? -2.552 -28.582 24.700 1.00 54.13 551 ILE A N 1
ATOM 3926 C CA . ILE A 1 554 ? -1.326 -27.780 24.782 1.00 54.50 551 ILE A CA 1
ATOM 3927 C C . ILE A 1 554 ? -0.272 -28.339 23.815 1.00 58.59 551 ILE A C 1
ATOM 3928 O O . ILE A 1 554 ? 0.406 -27.570 23.125 1.00 61.16 551 ILE A O 1
ATOM 3933 N N . ARG A 1 555 ? -0.129 -29.667 23.778 1.00 60.42 552 ARG A N 1
ATOM 3934 C CA . ARG A 1 555 ? 0.761 -30.327 22.814 1.00 64.59 552 ARG A CA 1
ATOM 3935 C C . ARG A 1 555 ? 0.319 -30.071 21.365 1.00 64.49 552 ARG A C 1
ATOM 3936 O O . ARG A 1 555 ? 1.159 -29.896 20.479 1.00 67.03 552 ARG A O 1
ATOM 3944 N N . PHE A 1 556 ? -0.994 -30.033 21.137 1.00 62.34 553 PHE A N 1
ATOM 3945 C CA . PHE A 1 556 ? -1.547 -29.731 19.812 1.00 63.42 553 PHE A CA 1
ATOM 3946 C C . PHE A 1 556 ? -1.176 -28.330 19.324 1.00 67.13 553 PHE A C 1
ATOM 3947 O O . PHE A 1 556 ? -0.894 -28.165 18.140 1.00 71.94 553 PHE A O 1
ATOM 3955 N N . LEU A 1 557 ? -1.191 -27.330 20.210 1.00 66.77 554 LEU A N 1
ATOM 3956 C CA . LEU A 1 557 ? -0.797 -25.958 19.829 1.00 67.98 554 LEU A CA 1
ATOM 3957 C C . LEU A 1 557 ? 0.656 -25.871 19.353 1.00 73.94 554 LEU A C 1
ATOM 3958 O O . LEU A 1 557 ? 0.941 -25.143 18.398 1.00 73.65 554 LEU A O 1
ATOM 3963 N N . ASP A 1 558 ? 1.556 -26.608 20.014 1.00 79.07 555 ASP A N 1
ATOM 3964 C CA . ASP A 1 558 ? 2.951 -26.747 19.552 1.00 87.48 555 ASP A CA 1
ATOM 3965 C C . ASP A 1 558 ? 3.065 -27.499 18.222 1.00 94.58 555 ASP A C 1
ATOM 3966 O O . ASP A 1 558 ? 4.049 -27.322 17.504 1.00 100.02 555 ASP A O 1
ATOM 3971 N N . SER A 1 559 ? 2.081 -28.357 17.939 1.00 94.47 556 SER A N 1
ATOM 3972 C CA . SER A 1 559 ? 1.795 -28.897 16.595 1.00 98.17 556 SER A CA 1
ATOM 3973 C C . SER A 1 559 ? 2.994 -29.336 15.742 1.00 106.58 556 SER A C 1
ATOM 3974 O O . SER A 1 559 ? 3.643 -28.516 15.084 1.00 106.12 556 SER A O 1
ATOM 3977 N N . SER A 1 560 ? 3.272 -30.637 15.759 1.00 118.04 557 SER A N 1
ATOM 3978 C CA . SER A 1 560 ? 4.046 -31.268 14.684 1.00 130.62 557 SER A CA 1
ATOM 3979 C C . SER A 1 560 ? 3.297 -31.084 13.355 1.00 140.67 557 SER A C 1
ATOM 3980 O O . SER A 1 560 ? 3.917 -30.889 12.306 1.00 152.91 557 SER A O 1
ATOM 3983 N N . GLY A 1 561 ? 1.963 -31.131 13.421 1.00 135.82 558 GLY A N 1
ATOM 3984 C CA . GLY A 1 561 ? 1.098 -30.818 12.287 1.00 131.20 558 GLY A CA 1
ATOM 3985 C C . GLY A 1 561 ? 1.005 -29.331 11.986 1.00 126.95 558 GLY A C 1
ATOM 3986 O O . GLY A 1 561 ? 1.908 -28.557 12.315 1.00 125.07 558 GLY A O 1
ATOM 3987 N N . ALA A 1 562 ? -0.104 -28.941 11.365 1.00 124.78 559 ALA A N 1
ATOM 3988 C CA . ALA A 1 562 ? -0.272 -27.596 10.814 1.00 123.31 559 ALA A CA 1
ATOM 3989 C C . ALA A 1 562 ? -1.752 -27.174 10.846 1.00 119.37 559 ALA A C 1
ATOM 3990 O O . ALA A 1 562 ? -2.543 -27.749 11.602 1.00 109.36 559 ALA A O 1
ATOM 3992 N N . PHE A 1 563 ? -2.106 -26.159 10.051 1.00 124.92 560 PHE A N 1
ATOM 3993 C CA . PHE A 1 563 ? -3.486 -25.683 9.874 1.00 124.92 560 PHE A CA 1
ATOM 3994 C C . PHE A 1 563 ? -3.876 -24.818 11.086 1.00 117.96 560 PHE A C 1
ATOM 3995 O O . PHE A 1 563 ? -4.215 -25.359 12.138 1.00 117.25 560 PHE A O 1
ATOM 4003 N N . PRO A 1 564 ? -3.809 -23.471 10.953 1.00 115.59 561 PRO A N 1
ATOM 4004 C CA . PRO A 1 564 ? -4.129 -22.598 12.097 1.00 112.30 561 PRO A CA 1
ATOM 4005 C C . PRO A 1 564 ? -5.615 -22.530 12.493 1.00 110.78 561 PRO A C 1
ATOM 4006 O O . PRO A 1 564 ? -5.925 -22.007 13.563 1.00 107.09 561 PRO A O 1
ATOM 4010 N N . GLU A 1 565 ? -6.512 -23.042 11.649 1.00 114.77 562 GLU A N 1
ATOM 4011 C CA . GLU A 1 565 ? -7.937 -23.156 11.997 1.00 111.54 562 GLU A CA 1
ATOM 4012 C C . GLU A 1 565 ? -8.183 -24.317 12.968 1.00 105.20 562 GLU A C 1
ATOM 4013 O O . GLU A 1 565 ? -9.155 -24.301 13.728 1.00 103.43 562 GLU A O 1
ATOM 4019 N N . GLN A 1 566 ? -7.305 -25.319 12.929 1.00 98.99 563 GLN A N 1
ATOM 4020 C CA . GLN A 1 566 ? -7.312 -26.416 13.901 1.00 90.77 563 GLN A CA 1
ATOM 4021 C C . GLN A 1 566 ? -6.765 -25.934 15.247 1.00 82.02 563 GLN A C 1
ATOM 4022 O O . GLN A 1 566 ? -7.275 -26.314 16.298 1.00 82.32 563 GLN A O 1
ATOM 4028 N N . ARG A 1 567 ? -5.718 -25.109 15.204 1.00 74.81 564 ARG A N 1
ATOM 4029 C CA . ARG A 1 567 ? -5.081 -24.584 16.416 1.00 69.23 564 ARG A CA 1
ATOM 4030 C C . ARG A 1 567 ? -5.969 -23.611 17.197 1.00 63.23 564 ARG A C 1
ATOM 4031 O O . ARG A 1 567 ? -5.898 -23.561 18.422 1.00 64.63 564 ARG A O 1
ATOM 4039 N N . ALA A 1 568 ? -6.791 -22.838 16.494 1.00 58.75 565 ALA A N 1
ATOM 4040 C CA . ALA A 1 568 ? -7.755 -21.954 17.143 1.00 55.19 565 ALA A CA 1
ATOM 4041 C C . ALA A 1 568 ? -8.736 -22.767 17.984 1.00 53.37 565 ALA A C 1
ATOM 4042 O O . ALA A 1 568 ? -8.994 -22.429 19.140 1.00 50.50 565 ALA A O 1
ATOM 4044 N N . MET A 1 569 ? -9.261 -23.843 17.397 1.00 54.98 566 MET A N 1
ATOM 4045 C CA . MET A 1 569 ? -10.127 -24.801 18.111 1.00 54.51 566 MET A CA 1
ATOM 4046 C C . MET A 1 569 ? -9.473 -25.358 19.380 1.00 53.83 566 MET A C 1
ATOM 4047 O O . MET A 1 569 ? -10.135 -25.510 20.406 1.00 53.88 566 MET A O 1
ATOM 4052 N N . ALA A 1 570 ? -8.180 -25.657 19.304 1.00 54.18 567 ALA A N 1
ATOM 4053 C CA . ALA A 1 570 ? -7.430 -26.137 20.467 1.00 55.15 567 ALA A CA 1
ATOM 4054 C C . ALA A 1 570 ? -7.217 -25.046 21.523 1.00 55.13 567 ALA A C 1
ATOM 4055 O O . ALA A 1 570 ? -7.187 -25.345 22.719 1.00 56.88 567 ALA A O 1
ATOM 4057 N N . ALA A 1 571 ? -7.062 -23.797 21.086 1.00 54.82 568 ALA A N 1
ATOM 4058 C CA . ALA A 1 571 ? -6.996 -22.651 22.007 1.00 54.74 568 ALA A CA 1
ATOM 4059 C C . ALA A 1 571 ? -8.358 -22.328 22.643 1.00 54.49 568 ALA A C 1
ATOM 4060 O O . ALA A 1 571 ? -8.411 -21.872 23.785 1.00 55.95 568 ALA A O 1
ATOM 4062 N N . PHE A 1 572 ? -9.445 -22.546 21.901 1.00 53.37 569 PHE A N 1
ATOM 4063 C CA . PHE A 1 572 ? -10.810 -22.408 22.439 1.00 52.31 569 PHE A CA 1
ATOM 4064 C C . PHE A 1 572 ? -11.040 -23.405 23.563 1.00 53.25 569 PHE A C 1
ATOM 4065 O O . PHE A 1 572 ? -11.434 -23.026 24.663 1.00 55.82 569 PHE A O 1
ATOM 4073 N N . VAL A 1 573 ? -10.779 -24.676 23.269 1.00 53.11 570 VAL A N 1
ATOM 4074 C CA . VAL A 1 573 ? -10.877 -25.760 24.254 1.00 52.62 570 VAL A CA 1
ATOM 4075 C C . VAL A 1 573 ? -10.102 -25.421 25.532 1.00 50.90 570 VAL A C 1
ATOM 4076 O O . VAL A 1 573 ? -10.631 -25.558 26.639 1.00 50.78 570 VAL A O 1
ATOM 4080 N N . LEU A 1 574 ? -8.862 -24.965 25.367 1.00 49.13 571 LEU A N 1
ATOM 4081 C CA . LEU A 1 574 ? -8.020 -24.581 26.504 1.00 48.69 571 LEU A CA 1
ATOM 4082 C C . LEU A 1 574 ? -8.567 -23.383 27.279 1.00 47.82 571 LEU A C 1
ATOM 4083 O O . LEU A 1 574 ? -8.455 -23.336 28.508 1.00 49.05 571 LEU A O 1
ATOM 4088 N N . ALA A 1 575 ? -9.151 -22.422 26.567 1.00 45.45 572 ALA A N 1
ATOM 4089 C CA . ALA A 1 575 ? -9.811 -21.292 27.213 1.00 45.11 572 ALA A CA 1
ATOM 4090 C C . ALA A 1 575 ? -10.960 -21.777 28.083 1.00 44.01 572 ALA A C 1
ATOM 4091 O O . ALA A 1 575 ? -11.096 -21.338 29.226 1.00 42.78 572 ALA A O 1
ATOM 4093 N N . VAL A 1 576 ? -11.750 -22.707 27.543 1.00 43.75 573 VAL A N 1
ATOM 4094 C CA . VAL A 1 576 ? -12.884 -23.296 28.265 1.00 45.24 573 VAL A CA 1
ATOM 4095 C C . VAL A 1 576 ? -12.422 -24.173 29.448 1.00 46.57 573 VAL A C 1
ATOM 4096 O O . VAL A 1 576 ? -13.015 -24.088 30.521 1.00 48.40 573 VAL A O 1
ATOM 4100 N N . ILE A 1 577 ? -11.380 -24.992 29.262 1.00 45.70 574 ILE A N 1
ATOM 4101 C CA . ILE A 1 577 ? -10.790 -25.791 30.366 1.00 48.16 574 ILE A CA 1
ATOM 4102 C C . ILE A 1 577 ? -10.446 -24.923 31.591 1.00 48.83 574 ILE A C 1
ATOM 4103 O O . ILE A 1 577 ? -10.622 -25.337 32.740 1.00 51.25 574 ILE A O 1
ATOM 4108 N N . VAL A 1 578 ? -9.972 -23.715 31.316 1.00 47.19 575 VAL A N 1
ATOM 4109 C CA . VAL A 1 578 ? -9.460 -22.787 32.318 1.00 46.43 575 VAL A CA 1
ATOM 4110 C C . VAL A 1 578 ? -10.539 -21.850 32.910 1.00 46.63 575 VAL A C 1
ATOM 4111 O O . VAL A 1 578 ? -10.425 -21.423 34.061 1.00 45.93 575 VAL A O 1
ATOM 4115 N N . ASP A 1 579 ? -11.572 -21.552 32.119 1.00 47.03 576 ASP A N 1
ATOM 4116 C CA . ASP A 1 579 ? -12.601 -20.533 32.421 1.00 48.49 576 ASP A CA 1
ATOM 4117 C C . ASP A 1 579 ? -13.258 -20.648 33.808 1.00 51.42 576 ASP A C 1
ATOM 4118 O O . ASP A 1 579 ? -14.231 -21.379 33.986 1.00 53.03 576 ASP A O 1
ATOM 4123 N N . GLY A 1 580 ? -12.732 -19.896 34.773 1.00 53.47 577 GLY A N 1
ATOM 4124 C CA . GLY A 1 580 ? -13.265 -19.883 36.138 1.00 57.12 577 GLY A CA 1
ATOM 4125 C C . GLY A 1 580 ? -13.065 -21.215 36.836 1.00 59.49 577 GLY A C 1
ATOM 4126 O O . GLY A 1 580 ? -13.974 -21.717 37.502 1.00 62.83 577 GLY A O 1
ATOM 4127 N N . HIS A 1 581 ? -11.862 -21.767 36.685 1.00 59.28 578 HIS A N 1
ATOM 4128 C CA . HIS A 1 581 ? -11.552 -23.139 37.075 1.00 60.13 578 HIS A CA 1
ATOM 4129 C C . HIS A 1 581 ? -10.108 -23.201 37.566 1.00 60.09 578 HIS A C 1
ATOM 4130 O O . HIS A 1 581 ? -9.212 -23.573 36.809 1.00 58.93 578 HIS A O 1
ATOM 4137 N N . ARG A 1 582 ? -9.880 -22.836 38.829 1.00 63.50 579 ARG A N 1
ATOM 4138 C CA . ARG A 1 582 ? -8.500 -22.651 39.332 1.00 66.19 579 ARG A CA 1
ATOM 4139 C C . ARG A 1 582 ? -7.622 -23.899 39.313 1.00 64.19 579 ARG A C 1
ATOM 4140 O O . ARG A 1 582 ? -6.409 -23.785 39.132 1.00 63.01 579 ARG A O 1
ATOM 4148 N N . ARG A 1 583 ? -8.221 -25.075 39.479 1.00 63.81 580 ARG A N 1
ATOM 4149 C CA . ARG A 1 583 ? -7.467 -26.327 39.365 1.00 64.18 580 ARG A CA 1
ATOM 4150 C C . ARG A 1 583 ? -7.042 -26.575 37.906 1.00 59.76 580 ARG A C 1
ATOM 4151 O O . ARG A 1 583 ? -6.012 -27.206 37.667 1.00 58.81 580 ARG A O 1
ATOM 4159 N N . GLY A 1 584 ? -7.825 -26.064 36.950 1.00 57.10 581 GLY A N 1
ATOM 4160 C CA . GLY A 1 584 ? -7.476 -26.086 35.518 1.00 53.45 581 GLY A CA 1
ATOM 4161 C C . GLY A 1 584 ? -6.566 -24.959 35.065 1.00 51.40 581 GLY A C 1
ATOM 4162 O O . GLY A 1 584 ? -5.776 -25.139 34.139 1.00 49.91 581 GLY A O 1
ATOM 4163 N N . GLN A 1 585 ? -6.708 -23.787 35.687 1.00 52.16 582 GLN A N 1
ATOM 4164 C CA . GLN A 1 585 ? -5.737 -22.697 35.539 1.00 52.79 582 GLN A CA 1
ATOM 4165 C C . GLN A 1 585 ? -4.360 -23.171 35.996 1.00 55.25 582 GLN A C 1
ATOM 4166 O O . GLN A 1 585 ? -3.387 -23.063 35.254 1.00 55.56 582 GLN A O 1
ATOM 4172 N N . GLU A 1 586 ? -4.306 -23.705 37.217 1.00 57.91 583 GLU A N 1
ATOM 4173 C CA . GLU A 1 586 ? -3.082 -24.287 37.791 1.00 59.93 583 GLU A CA 1
ATOM 4174 C C . GLU A 1 586 ? -2.470 -25.414 36.958 1.00 60.93 583 GLU A C 1
ATOM 4175 O O . GLU A 1 586 ? -1.244 -25.516 36.861 1.00 62.89 583 GLU A O 1
ATOM 4181 N N . ALA A 1 587 ? -3.324 -26.258 36.380 1.00 60.95 584 ALA A N 1
ATOM 4182 C CA . ALA A 1 587 ? -2.878 -27.389 35.558 1.00 62.46 584 ALA A CA 1
ATOM 4183 C C . ALA A 1 587 ? -2.250 -26.927 34.249 1.00 62.33 584 ALA A C 1
ATOM 4184 O O . ALA A 1 587 ? -1.198 -27.429 33.849 1.00 66.23 584 ALA A O 1
ATOM 4186 N N . CYS A 1 588 ? -2.908 -25.981 33.586 1.00 60.74 585 CYS A N 1
ATOM 4187 C CA . CYS A 1 588 ? -2.406 -25.417 32.335 1.00 60.29 585 CYS A CA 1
ATOM 4188 C C . CYS A 1 588 ? -1.157 -24.560 32.527 1.00 63.53 585 CYS A C 1
ATOM 4189 O O . CYS A 1 588 ? -0.326 -24.477 31.620 1.00 65.58 585 CYS A O 1
ATOM 4192 N N . LEU A 1 589 ? -1.027 -23.935 33.701 1.00 65.09 586 LEU A N 1
ATOM 4193 C CA . LEU A 1 589 ? 0.120 -23.061 34.000 1.00 64.93 586 LEU A CA 1
ATOM 4194 C C . LEU A 1 589 ? 1.407 -23.882 34.128 1.00 67.62 586 LEU A C 1
ATOM 4195 O O . LEU A 1 589 ? 2.428 -23.542 33.533 1.00 67.80 586 LEU A O 1
ATOM 4200 N N . GLU A 1 590 ? 1.335 -24.970 34.895 1.00 69.97 587 GLU A N 1
ATOM 4201 C CA . GLU A 1 590 ? 2.458 -25.907 35.058 1.00 73.81 587 GLU A CA 1
ATOM 4202 C C . GLU A 1 590 ? 2.943 -26.538 33.739 1.00 73.60 587 GLU A C 1
ATOM 4203 O O . GLU A 1 590 ? 4.098 -26.963 33.649 1.00 77.17 587 GLU A O 1
ATOM 4209 N N . ALA A 1 591 ? 2.065 -26.594 32.733 1.00 68.65 588 ALA A N 1
ATOM 4210 C CA . ALA A 1 591 ? 2.413 -27.058 31.387 1.00 66.38 588 ALA A CA 1
ATOM 4211 C C . ALA A 1 591 ? 2.791 -25.921 30.415 1.00 66.18 588 ALA A C 1
ATOM 4212 O O . ALA A 1 591 ? 2.625 -26.064 29.204 1.00 64.80 588 ALA A O 1
ATOM 4214 N N . ASN A 1 592 ? 3.307 -24.810 30.947 1.00 68.72 589 ASN A N 1
ATOM 4215 C CA . ASN A 1 592 ? 3.755 -23.648 30.157 1.00 71.78 589 ASN A CA 1
ATOM 4216 C C . ASN A 1 592 ? 2.818 -23.232 29.013 1.00 67.43 589 ASN A C 1
ATOM 4217 O O . ASN A 1 592 ? 3.257 -23.020 27.885 1.00 69.21 589 ASN A O 1
ATOM 4222 N N . LEU A 1 593 ? 1.528 -23.107 29.318 1.00 62.13 590 LEU A N 1
ATOM 4223 C CA . LEU A 1 593 ? 0.551 -22.644 28.325 1.00 59.43 590 LEU A CA 1
ATOM 4224 C C . LEU A 1 593 ? 0.784 -21.185 27.940 1.00 59.01 590 LEU A C 1
ATOM 4225 O O . LEU A 1 593 ? 0.440 -20.779 26.825 1.00 59.07 590 LEU A O 1
ATOM 4230 N N . ILE A 1 594 ? 1.364 -20.405 28.855 1.00 58.59 591 ILE A N 1
ATOM 4231 C CA . ILE A 1 594 ? 1.728 -19.016 28.562 1.00 58.46 591 ILE A CA 1
ATOM 4232 C C . ILE A 1 594 ? 2.824 -19.006 27.492 1.00 62.03 591 ILE A C 1
ATOM 4233 O O . ILE A 1 594 ? 2.733 -18.256 26.518 1.00 63.91 591 ILE A O 1
ATOM 4238 N N . GLY A 1 595 ? 3.842 -19.848 27.672 1.00 62.94 592 GLY A N 1
ATOM 4239 C CA . GLY A 1 595 ? 4.920 -19.993 26.690 1.00 64.55 592 GLY A CA 1
ATOM 4240 C C . GLY A 1 595 ? 4.456 -20.414 25.303 1.00 63.33 592 GLY A C 1
ATOM 4241 O O . GLY A 1 595 ? 4.891 -19.844 24.300 1.00 65.76 592 GLY A O 1
ATOM 4242 N N . VAL A 1 596 ? 3.567 -21.403 25.250 1.00 60.32 593 VAL A N 1
ATOM 4243 C CA . VAL A 1 596 ? 3.039 -21.915 23.982 1.00 60.20 593 VAL A CA 1
ATOM 4244 C C . VAL A 1 596 ? 2.213 -20.843 23.271 1.00 59.94 593 VAL A C 1
ATOM 4245 O O . VAL A 1 596 ? 2.414 -20.601 22.079 1.00 63.12 593 VAL A O 1
ATOM 4249 N N . CYS A 1 597 ? 1.291 -20.219 24.006 1.00 57.38 594 CYS A N 1
ATOM 4250 C CA . CYS A 1 597 ? 0.426 -19.163 23.458 1.00 57.52 594 CYS A CA 1
ATOM 4251 C C . CYS A 1 597 ? 1.216 -17.936 22.990 1.00 59.85 594 CYS A C 1
ATOM 4252 O O . CYS A 1 597 ? 0.988 -17.436 21.885 1.00 61.17 594 CYS A O 1
ATOM 4255 N N . LEU A 1 598 ? 2.134 -17.461 23.832 1.00 60.45 595 LEU A N 1
ATOM 4256 C CA . LEU A 1 598 ? 2.974 -16.307 23.492 1.00 63.07 595 LEU A CA 1
ATOM 4257 C C . LEU A 1 598 ? 3.920 -16.615 22.337 1.00 66.24 595 LEU A C 1
ATOM 4258 O O . LEU A 1 598 ? 4.264 -15.715 21.563 1.00 68.87 595 LEU A O 1
ATOM 4263 N N . GLY A 1 599 ? 4.330 -17.879 22.225 1.00 66.09 596 GLY A N 1
ATOM 4264 C CA . GLY A 1 599 ? 5.129 -18.350 21.097 1.00 69.09 596 GLY A CA 1
ATOM 4265 C C . GLY A 1 599 ? 4.535 -17.992 19.748 1.00 69.95 596 GLY A C 1
ATOM 4266 O O . GLY A 1 599 ? 5.241 -17.491 18.872 1.00 73.52 596 GLY A O 1
ATOM 4267 N N . HIS A 1 600 ? 3.233 -18.226 19.595 1.00 68.24 597 HIS A N 1
ATOM 4268 C CA . HIS A 1 600 ? 2.526 -17.927 18.341 1.00 70.15 597 HIS A CA 1
ATOM 4269 C C . HIS A 1 600 ? 2.273 -16.429 18.106 1.00 72.24 597 HIS A C 1
ATOM 4270 O O . HIS A 1 600 ? 1.988 -16.025 16.979 1.00 73.61 597 HIS A O 1
ATOM 4277 N N . LEU A 1 601 ? 2.395 -15.612 19.153 1.00 73.30 598 LEU A N 1
ATOM 4278 C CA . LEU A 1 601 ? 2.345 -14.151 19.028 1.00 75.65 598 LEU A CA 1
ATOM 4279 C C . LEU A 1 601 ? 3.736 -13.546 18.770 1.00 83.24 598 LEU A C 1
ATOM 4280 O O . LEU A 1 601 ? 4.182 -12.651 19.496 1.00 87.88 598 LEU A O 1
ATOM 4285 N N . GLU A 1 602 ? 4.404 -14.036 17.723 1.00 87.72 599 GLU A N 1
ATOM 4286 C CA . GLU A 1 602 ? 5.722 -13.542 17.305 1.00 92.22 599 GLU A CA 1
ATOM 4287 C C . GLU A 1 602 ? 5.977 -13.877 15.840 1.00 94.96 599 GLU A C 1
ATOM 4288 O O . GLU A 1 602 ? 6.614 -13.105 15.126 1.00 99.85 599 GLU A O 1
ATOM 4294 N N . GLU A 1 612 ? -3.287 -15.980 11.689 1.00 66.53 609 GLU A N 1
ATOM 4295 C CA . GLU A 1 612 ? -4.588 -15.617 11.127 1.00 68.27 609 GLU A CA 1
ATOM 4296 C C . GLU A 1 612 ? -5.587 -15.207 12.215 1.00 64.16 609 GLU A C 1
ATOM 4297 O O . GLU A 1 612 ? -5.487 -15.704 13.337 1.00 65.83 609 GLU A O 1
ATOM 4303 N N . PRO A 1 613 ? -6.570 -14.330 11.880 1.00 59.83 610 PRO A N 1
ATOM 4304 C CA . PRO A 1 613 ? -7.413 -13.627 12.878 1.00 56.13 610 PRO A CA 1
ATOM 4305 C C . PRO A 1 613 ? -8.033 -14.482 13.995 1.00 55.17 610 PRO A C 1
ATOM 4306 O O . PRO A 1 613 ? -7.851 -14.176 15.182 1.00 53.45 610 PRO A O 1
ATOM 4310 N N . LEU A 1 614 ? -8.743 -15.542 13.607 1.00 53.92 611 LEU A N 1
ATOM 4311 C CA . LEU A 1 614 ? -9.403 -16.444 14.553 1.00 51.59 611 LEU A CA 1
ATOM 4312 C C . LEU A 1 614 ? -8.416 -17.051 15.538 1.00 51.46 611 LEU A C 1
ATOM 4313 O O . LEU A 1 614 ? -8.733 -17.186 16.716 1.00 51.99 611 LEU A O 1
ATOM 4318 N N . PHE A 1 615 ? -7.229 -17.420 15.053 1.00 52.12 612 PHE A N 1
ATOM 4319 C CA . PHE A 1 615 ? -6.202 -18.042 15.898 1.00 52.50 612 PHE A CA 1
ATOM 4320 C C . PHE A 1 615 ? -5.638 -17.041 16.901 1.00 50.08 612 PHE A C 1
ATOM 4321 O O . PHE A 1 615 ? -5.569 -17.330 18.096 1.00 48.90 612 PHE A O 1
ATOM 4329 N N . LEU A 1 616 ? -5.254 -15.868 16.399 1.00 49.19 613 LEU A N 1
ATOM 4330 C CA . LEU A 1 616 ? -4.800 -14.756 17.237 1.00 49.31 613 LEU A CA 1
ATOM 4331 C C . LEU A 1 616 ? -5.828 -14.400 18.304 1.00 49.75 613 LEU A C 1
ATOM 4332 O O . LEU A 1 616 ? -5.488 -14.278 19.483 1.00 50.67 613 LEU A O 1
ATOM 4337 N N . GLN A 1 617 ? -7.078 -14.232 17.869 1.00 48.69 614 GLN A N 1
ATOM 4338 C CA . GLN A 1 617 ? -8.208 -13.947 18.760 1.00 46.84 614 GLN A CA 1
ATOM 4339 C C . GLN A 1 617 ? -8.232 -14.909 19.935 1.00 47.07 614 GLN A C 1
ATOM 4340 O O . GLN A 1 617 ? -8.261 -14.483 21.086 1.00 48.55 614 GLN A O 1
ATOM 4346 N N . TRP A 1 618 ? -8.195 -16.203 19.636 1.00 48.19 615 TRP A N 1
ATOM 4347 C CA . TRP A 1 618 ? -8.264 -17.233 20.678 1.00 49.91 615 TRP A CA 1
ATOM 4348 C C . TRP A 1 618 ? -6.964 -17.473 21.437 1.00 50.83 615 TRP A C 1
ATOM 4349 O O . TRP A 1 618 ? -7.002 -18.046 22.517 1.00 52.80 615 TRP A O 1
ATOM 4360 N N . LEU A 1 619 ? -5.828 -17.048 20.891 1.00 50.80 616 LEU A N 1
ATOM 4361 C CA . LEU A 1 619 ? -4.594 -16.998 21.674 1.00 52.12 616 LEU A CA 1
ATOM 4362 C C . LEU A 1 619 ? -4.717 -15.946 22.786 1.00 52.21 616 LEU A C 1
ATOM 4363 O O . LEU A 1 619 ? -4.285 -16.179 23.913 1.00 52.16 616 LEU A O 1
ATOM 4368 N N . CYS A 1 620 ? -5.325 -14.804 22.465 1.00 52.29 617 CYS A N 1
ATOM 4369 C CA . CYS A 1 620 ? -5.564 -13.739 23.449 1.00 50.84 617 CYS A CA 1
ATOM 4370 C C . CYS A 1 620 ? -6.629 -14.105 24.481 1.00 53.25 617 CYS A C 1
ATOM 4371 O O . CYS A 1 620 ? -6.454 -13.841 25.676 1.00 57.38 617 CYS A O 1
ATOM 4374 N N . LEU A 1 621 ? -7.727 -14.702 24.018 1.00 51.08 618 LEU A N 1
ATOM 4375 C CA . LEU A 1 621 ? -8.798 -15.144 24.914 1.00 51.01 618 LEU A CA 1
ATOM 4376 C C . LEU A 1 621 ? -8.341 -16.265 25.858 1.00 51.44 618 LEU A C 1
ATOM 4377 O O . LEU A 1 621 ? -8.741 -16.294 27.026 1.00 54.70 618 LEU A O 1
ATOM 4382 N N . CYS A 1 622 ? -7.499 -17.170 25.352 1.00 49.31 619 CYS A N 1
ATOM 4383 C CA . CYS A 1 622 ? -6.926 -18.267 26.153 1.00 48.32 619 CYS A CA 1
ATOM 4384 C C . CYS A 1 622 ? -6.009 -17.736 27.249 1.00 47.08 619 CYS A C 1
ATOM 4385 O O . CYS A 1 622 ? -6.128 -18.123 28.409 1.00 48.52 619 CYS A O 1
ATOM 4388 N N . LEU A 1 623 ? -5.096 -16.852 26.865 1.00 45.23 620 LEU A N 1
ATOM 4389 C CA . LEU A 1 623 ? -4.233 -16.150 27.816 1.00 45.17 620 LEU A CA 1
ATOM 4390 C C . LEU A 1 623 ? -5.032 -15.414 28.889 1.00 43.94 620 LEU A C 1
ATOM 4391 O O . LEU A 1 623 ? -4.717 -15.513 30.076 1.00 44.23 620 LEU A O 1
ATOM 4396 N N . GLY A 1 624 ? -6.060 -14.681 28.460 1.00 42.53 621 GLY A N 1
ATOM 4397 C CA . GLY A 1 624 ? -6.894 -13.879 29.360 1.00 42.02 621 GLY A CA 1
ATOM 4398 C C . GLY A 1 624 ? -7.560 -14.682 30.466 1.00 43.51 621 GLY A C 1
ATOM 4399 O O . GLY A 1 624 ? -7.524 -14.295 31.631 1.00 43.70 621 GLY A O 1
ATOM 4400 N N . LYS A 1 625 ? -8.158 -15.805 30.084 1.00 44.53 622 LYS A N 1
ATOM 4401 C CA . LYS A 1 625 ? -8.804 -16.728 31.024 1.00 47.67 622 LYS A CA 1
ATOM 4402 C C . LYS A 1 625 ? -7.842 -17.373 32.035 1.00 49.98 622 LYS A C 1
ATOM 4403 O O . LYS A 1 625 ? -8.238 -17.717 33.156 1.00 51.36 622 LYS A O 1
ATOM 4409 N N . LEU A 1 626 ? -6.589 -17.544 31.619 1.00 50.46 623 LEU A N 1
ATOM 4410 C CA . LEU A 1 626 ? -5.531 -18.072 32.471 1.00 52.87 623 LEU A CA 1
ATOM 4411 C C . LEU A 1 626 ? -5.061 -17.040 33.514 1.00 54.73 623 LEU A C 1
ATOM 4412 O O . LEU A 1 626 ? -5.030 -17.360 34.699 1.00 57.58 623 LEU A O 1
ATOM 4417 N N . TRP A 1 627 ? -4.705 -15.821 33.080 1.00 54.60 624 TRP A N 1
ATOM 4418 C CA . TRP A 1 627 ? -4.400 -14.708 34.017 1.00 55.54 624 TRP A CA 1
ATOM 4419 C C . TRP A 1 627 ? -5.544 -14.485 35.005 1.00 55.16 624 TRP A C 1
ATOM 4420 O O . TRP A 1 627 ? -5.313 -14.326 36.197 1.00 56.27 624 TRP A O 1
ATOM 4431 N N . GLU A 1 628 ? -6.763 -14.429 34.456 1.00 54.27 625 GLU A N 1
ATOM 4432 C CA . GLU A 1 628 ? -7.927 -13.774 35.066 1.00 55.24 625 GLU A CA 1
ATOM 4433 C C . GLU A 1 628 ? -8.062 -14.042 36.551 1.00 58.91 625 GLU A C 1
ATOM 4434 O O . GLU A 1 628 ? -8.400 -15.158 36.956 1.00 63.12 625 GLU A O 1
ATOM 4440 N N . ASP A 1 629 ? -7.777 -13.012 37.347 1.00 59.27 626 ASP A N 1
ATOM 4441 C CA . ASP A 1 629 ? -7.889 -13.075 38.806 1.00 62.95 626 ASP A CA 1
ATOM 4442 C C . ASP A 1 629 ? -7.079 -14.247 39.386 1.00 64.06 626 ASP A C 1
ATOM 4443 O O . ASP A 1 629 ? -7.599 -15.059 40.161 1.00 65.72 626 ASP A O 1
ATOM 4448 N N . PHE A 1 630 ? -5.808 -14.324 38.986 1.00 63.16 627 PHE A N 1
ATOM 4449 C CA . PHE A 1 630 ? -4.908 -15.408 39.403 1.00 65.58 627 PHE A CA 1
ATOM 4450 C C . PHE A 1 630 ? -3.455 -14.918 39.454 1.00 68.14 627 PHE A C 1
ATOM 4451 O O . PHE A 1 630 ? -2.732 -14.971 38.452 1.00 65.77 627 PHE A O 1
ATOM 4459 N N . MET A 1 631 ? -3.044 -14.454 40.641 1.00 73.70 628 MET A N 1
ATOM 4460 C CA . MET A 1 631 ? -1.770 -13.734 40.836 1.00 76.69 628 MET A CA 1
ATOM 4461 C C . MET A 1 631 ? -0.554 -14.458 40.268 1.00 74.74 628 MET A C 1
ATOM 4462 O O . MET A 1 631 ? 0.312 -13.826 39.662 1.00 73.65 628 MET A O 1
ATOM 4467 N N . GLU A 1 632 ? -0.515 -15.777 40.421 1.00 74.30 629 GLU A N 1
ATOM 4468 C CA . GLU A 1 632 ? 0.636 -16.561 39.985 1.00 75.21 629 GLU A CA 1
ATOM 4469 C C . GLU A 1 632 ? 0.822 -16.540 38.469 1.00 70.90 629 GLU A C 1
ATOM 4470 O O . GLU A 1 632 ? 1.947 -16.438 37.993 1.00 70.98 629 GLU A O 1
ATOM 4476 N N . ALA A 1 633 ? -0.275 -16.621 37.721 1.00 67.90 630 ALA A N 1
ATOM 4477 C CA . ALA A 1 633 ? -0.214 -16.572 36.252 1.00 66.44 630 ALA A CA 1
ATOM 4478 C C . ALA A 1 633 ? 0.072 -15.165 35.716 1.00 63.55 630 ALA A C 1
ATOM 4479 O O . ALA A 1 633 ? 0.765 -15.010 34.701 1.00 61.28 630 ALA A O 1
ATOM 4481 N N . GLN A 1 634 ? -0.476 -14.154 36.393 1.00 62.10 631 GLN A N 1
ATOM 4482 C CA . GLN A 1 634 ? -0.238 -12.748 36.049 1.00 58.25 631 GLN A CA 1
ATOM 4483 C C . GLN A 1 634 ? 1.232 -12.400 36.227 1.00 58.32 631 GLN A C 1
ATOM 4484 O O . GLN A 1 634 ? 1.835 -11.792 35.344 1.00 56.16 631 GLN A O 1
ATOM 4490 N N . ILE A 1 635 ? 1.795 -12.804 37.368 1.00 60.99 632 ILE A N 1
ATOM 4491 C CA . ILE A 1 635 ? 3.231 -12.643 37.650 1.00 64.10 632 ILE A CA 1
ATOM 4492 C C . ILE A 1 635 ? 4.092 -13.302 36.570 1.00 65.36 632 ILE A C 1
ATOM 4493 O O . ILE A 1 635 ? 5.095 -12.724 36.151 1.00 65.00 632 ILE A O 1
ATOM 4498 N N . MET A 1 636 ? 3.699 -14.497 36.131 1.00 67.54 633 MET A N 1
ATOM 4499 C CA . MET A 1 636 ? 4.388 -15.173 35.030 1.00 72.07 633 MET A CA 1
ATOM 4500 C C . MET A 1 636 ? 4.241 -14.414 33.711 1.00 72.85 633 MET A C 1
ATOM 4501 O O . MET A 1 636 ? 5.212 -14.291 32.970 1.00 76.74 633 MET A O 1
ATOM 4506 N N . GLY A 1 637 ? 3.044 -13.897 33.432 1.00 70.91 634 GLY A N 1
ATOM 4507 C CA . GLY A 1 637 ? 2.798 -13.086 32.233 1.00 69.08 634 GLY A CA 1
ATOM 4508 C C . GLY A 1 637 ? 3.624 -11.809 32.170 1.00 70.13 634 GLY A C 1
ATOM 4509 O O . GLY A 1 637 ? 4.229 -11.508 31.139 1.00 68.67 634 GLY A O 1
ATOM 4510 N N . ARG A 1 638 ? 3.653 -11.069 33.277 1.00 72.54 635 ARG A N 1
ATOM 4511 C CA . ARG A 1 638 ? 4.518 -9.889 33.417 1.00 76.59 635 ARG A CA 1
ATOM 4512 C C . ARG A 1 638 ? 5.965 -10.203 33.030 1.00 78.75 635 ARG A C 1
ATOM 4513 O O . ARG A 1 638 ? 6.505 -9.596 32.104 1.00 79.90 635 ARG A O 1
ATOM 4521 N N . GLU A 1 639 ? 6.574 -11.165 33.728 1.00 78.55 636 GLU A N 1
ATOM 4522 C CA . GLU A 1 639 ? 7.991 -11.506 33.514 1.00 78.38 636 GLU A CA 1
ATOM 4523 C C . GLU A 1 639 ? 8.241 -12.469 32.345 1.00 76.71 636 GLU A C 1
ATOM 4524 O O . GLU A 1 639 ? 9.392 -12.779 32.039 1.00 80.13 636 GLU A O 1
ATOM 4530 N N . ALA A 1 640 ? 7.170 -12.920 31.689 1.00 73.91 637 ALA A N 1
ATOM 4531 C CA . ALA A 1 640 ? 7.253 -13.491 30.335 1.00 74.11 637 ALA A CA 1
ATOM 4532 C C . ALA A 1 640 ? 7.110 -12.419 29.252 1.00 73.09 637 ALA A C 1
ATOM 4533 O O . ALA A 1 640 ? 7.154 -12.735 28.062 1.00 69.48 637 ALA A O 1
ATOM 4535 N N . ASN A 1 641 ? 6.943 -11.162 29.669 1.00 77.93 638 ASN A N 1
ATOM 4536 C CA . ASN A 1 641 ? 6.652 -10.037 28.783 1.00 79.89 638 ASN A CA 1
ATOM 4537 C C . ASN A 1 641 ? 5.404 -10.338 27.950 1.00 80.19 638 ASN A C 1
ATOM 4538 O O . ASN A 1 641 ? 5.468 -10.536 26.733 1.00 82.82 638 ASN A O 1
ATOM 4543 N N . ALA A 1 642 ? 4.276 -10.406 28.657 1.00 78.87 639 ALA A N 1
ATOM 4544 C CA . ALA A 1 642 ? 2.964 -10.650 28.052 1.00 76.59 639 ALA A CA 1
ATOM 4545 C C . ALA A 1 642 ? 2.469 -9.412 27.314 1.00 72.62 639 ALA A C 1
ATOM 4546 O O . ALA A 1 642 ? 2.023 -9.510 26.169 1.00 69.31 639 ALA A O 1
ATOM 4548 N N . PHE A 1 643 ? 2.539 -8.263 27.990 1.00 73.08 640 PHE A N 1
ATOM 4549 C CA . PHE A 1 643 ? 2.172 -6.968 27.405 1.00 73.25 640 PHE A CA 1
ATOM 4550 C C . PHE A 1 643 ? 2.839 -6.720 26.051 1.00 73.61 640 PHE A C 1
ATOM 4551 O O . PHE A 1 643 ? 2.176 -6.312 25.095 1.00 76.30 640 PHE A O 1
ATOM 4559 N N . GLU A 1 644 ? 4.143 -6.966 25.979 1.00 72.52 641 GLU A N 1
ATOM 4560 C CA . GLU A 1 644 ? 4.939 -6.575 24.811 1.00 74.12 641 GLU A CA 1
ATOM 4561 C C . GLU A 1 644 ? 4.625 -7.359 23.540 1.00 69.76 641 GLU A C 1
ATOM 4562 O O . GLU A 1 644 ? 4.878 -6.868 22.443 1.00 68.70 641 GLU A O 1
ATOM 4568 N N . LYS A 1 645 ? 4.088 -8.568 23.693 1.00 67.98 642 LYS A N 1
ATOM 4569 C CA . LYS A 1 645 ? 3.662 -9.391 22.557 1.00 68.02 642 LYS A CA 1
ATOM 4570 C C . LYS A 1 645 ? 2.181 -9.196 22.211 1.00 66.55 642 LYS A C 1
ATOM 4571 O O . LYS A 1 645 ? 1.808 -9.279 21.037 1.00 72.30 642 LYS A O 1
ATOM 4577 N N . LEU A 1 646 ? 1.345 -8.945 23.219 1.00 61.46 643 LEU A N 1
ATOM 4578 C CA . LEU A 1 646 ? -0.082 -8.654 23.002 1.00 58.19 643 LEU A CA 1
ATOM 4579 C C . LEU A 1 646 ? -0.344 -7.270 22.387 1.00 57.12 643 LEU A C 1
ATOM 4580 O O . LEU A 1 646 ? -1.240 -7.125 21.555 1.00 54.47 643 LEU A O 1
ATOM 4585 N N . ALA A 1 647 ? 0.434 -6.270 22.810 1.00 57.87 644 ALA A N 1
ATOM 4586 C CA . ALA A 1 647 ? 0.246 -4.859 22.408 1.00 55.63 644 ALA A CA 1
ATOM 4587 C C . ALA A 1 647 ? 0.068 -4.599 20.902 1.00 54.93 644 ALA A C 1
ATOM 4588 O O . ALA A 1 647 ? -0.857 -3.873 20.528 1.00 54.50 644 ALA A O 1
ATOM 4590 N N . PRO A 1 648 ? 0.935 -5.180 20.035 1.00 54.51 645 PRO A N 1
ATOM 4591 C CA . PRO A 1 648 ? 0.745 -4.989 18.581 1.00 55.32 645 PRO A CA 1
ATOM 4592 C C . PRO A 1 648 ? -0.601 -5.478 18.010 1.00 54.92 645 PRO A C 1
ATOM 4593 O O . PRO A 1 648 ? -1.034 -4.982 16.963 1.00 55.56 645 PRO A O 1
ATOM 4597 N N . LEU A 1 649 ? -1.254 -6.424 18.690 1.00 52.37 646 LEU A N 1
ATOM 4598 C CA . LEU A 1 649 ? -2.582 -6.892 18.275 1.00 50.53 646 LEU A CA 1
ATOM 4599 C C . LEU A 1 649 ? -3.709 -5.906 18.590 1.00 48.37 646 LEU A C 1
ATOM 4600 O O . LEU A 1 649 ? -4.854 -6.144 18.213 1.00 50.29 646 LEU A O 1
ATOM 4605 N N . LEU A 1 650 ? -3.394 -4.817 19.288 1.00 46.05 647 LEU A N 1
ATOM 4606 C CA . LEU A 1 650 ? -4.321 -3.705 19.431 1.00 44.45 647 LEU A CA 1
ATOM 4607 C C . LEU A 1 650 ? -4.466 -2.897 18.135 1.00 45.66 647 LEU A C 1
ATOM 4608 O O . LEU A 1 650 ? -5.414 -2.133 18.012 1.00 47.78 647 LEU A O 1
ATOM 4613 N N . SER A 1 651 ? -3.540 -3.043 17.185 1.00 46.31 648 SER A N 1
ATOM 4614 C CA . SER A 1 651 ? -3.600 -2.303 15.916 1.00 47.58 648 SER A CA 1
ATOM 4615 C C . SER A 1 651 ? -4.015 -3.165 14.714 1.00 47.56 648 SER A C 1
ATOM 4616 O O . SER A 1 651 ? -4.077 -2.666 13.586 1.00 45.43 648 SER A O 1
ATOM 4619 N N . GLU A 1 652 ? -4.312 -4.443 14.954 1.00 48.88 649 GLU A N 1
ATOM 4620 C CA . GLU A 1 652 ? -4.761 -5.353 13.887 1.00 50.38 649 GLU A CA 1
ATOM 4621 C C . GLU A 1 652 ? -6.104 -4.906 13.279 1.00 47.93 649 GLU A C 1
ATOM 4622 O O . GLU A 1 652 ? -6.941 -4.331 13.975 1.00 45.24 649 GLU A O 1
ATOM 4628 N N . PRO A 1 653 ? -6.313 -5.181 11.979 1.00 47.72 650 PRO A N 1
ATOM 4629 C CA . PRO A 1 653 ? -7.499 -4.650 11.302 1.00 49.02 650 PRO A CA 1
ATOM 4630 C C . PRO A 1 653 ? -8.839 -5.267 11.750 1.00 47.92 650 PRO A C 1
ATOM 4631 O O . PRO A 1 653 ? -9.887 -4.653 11.542 1.00 47.65 650 PRO A O 1
ATOM 4635 N N . GLN A 1 654 ? -8.793 -6.450 12.364 1.00 46.16 651 GLN A N 1
ATOM 4636 C CA . GLN A 1 654 ? -9.987 -7.143 12.861 1.00 45.28 651 GLN A CA 1
ATOM 4637 C C . GLN A 1 654 ? -10.326 -6.666 14.283 1.00 44.08 651 GLN A C 1
ATOM 4638 O O . GLN A 1 654 ? -9.503 -6.830 15.187 1.00 44.17 651 GLN A O 1
ATOM 4644 N N . PRO A 1 655 ? -11.526 -6.071 14.493 1.00 43.96 652 PRO A N 1
ATOM 4645 C CA . PRO A 1 655 ? -11.952 -5.703 15.852 1.00 43.80 652 PRO A CA 1
ATOM 4646 C C . PRO A 1 655 ? -11.923 -6.857 16.859 1.00 43.30 652 PRO A C 1
ATOM 4647 O O . PRO A 1 655 ? -11.538 -6.661 18.013 1.00 41.85 652 PRO A O 1
ATOM 4651 N N . GLU A 1 656 ? -12.324 -8.038 16.396 1.00 44.41 653 GLU A N 1
ATOM 4652 C CA . GLU A 1 656 ? -12.372 -9.264 17.202 1.00 45.29 653 GLU A CA 1
ATOM 4653 C C . GLU A 1 656 ? -11.012 -9.571 17.826 1.00 43.30 653 GLU A C 1
ATOM 4654 O O . GLU A 1 656 ? -10.929 -9.957 18.994 1.00 44.27 653 GLU A O 1
ATOM 4660 N N . VAL A 1 657 ? -9.956 -9.376 17.043 1.00 41.74 654 VAL A N 1
ATOM 4661 C CA . VAL A 1 657 ? -8.581 -9.527 17.518 1.00 41.70 654 VAL A CA 1
ATOM 4662 C C . VAL A 1 657 ? -8.235 -8.418 18.518 1.00 40.82 654 VAL A C 1
ATOM 4663 O O . VAL A 1 657 ? -7.700 -8.688 19.598 1.00 39.89 654 VAL A O 1
ATOM 4667 N N . ARG A 1 658 ? -8.539 -7.180 18.141 1.00 40.30 655 ARG A N 1
ATOM 4668 C CA . ARG A 1 658 ? -8.308 -6.023 19.005 1.00 40.26 655 ARG A CA 1
ATOM 4669 C C . ARG A 1 658 ? -9.029 -6.145 20.349 1.00 40.74 655 ARG A C 1
ATOM 4670 O O . ARG A 1 658 ? -8.423 -5.930 21.400 1.00 40.28 655 ARG A O 1
ATOM 4678 N N . ALA A 1 659 ? -10.306 -6.522 20.300 1.00 41.98 656 ALA A N 1
ATOM 4679 C CA . ALA A 1 659 ? -11.143 -6.689 21.500 1.00 42.82 656 ALA A CA 1
ATOM 4680 C C . ALA A 1 659 ? -10.628 -7.783 22.432 1.00 41.77 656 ALA A C 1
ATOM 4681 O O . ALA A 1 659 ? -10.547 -7.580 23.638 1.00 40.25 656 ALA A O 1
ATOM 4683 N N . ALA A 1 660 ? -10.287 -8.936 21.864 1.00 43.27 657 ALA A N 1
ATOM 4684 C CA . ALA A 1 660 ? -9.705 -10.046 22.636 1.00 45.03 657 ALA A CA 1
ATOM 4685 C C . ALA A 1 660 ? -8.346 -9.687 23.258 1.00 42.89 657 ALA A C 1
ATOM 4686 O O . ALA A 1 660 ? -8.032 -10.126 24.367 1.00 41.96 657 ALA A O 1
ATOM 4688 N N . ALA A 1 661 ? -7.548 -8.900 22.537 1.00 41.28 658 ALA A N 1
ATOM 4689 C CA . ALA A 1 661 ? -6.239 -8.469 23.033 1.00 40.95 658 ALA A CA 1
ATOM 4690 C C . ALA A 1 661 ? -6.405 -7.555 24.238 1.00 39.62 658 ALA A C 1
ATOM 4691 O O . ALA A 1 661 ? -5.702 -7.715 25.227 1.00 38.76 658 ALA A O 1
ATOM 4693 N N . VAL A 1 662 ? -7.351 -6.620 24.158 1.00 39.36 659 VAL A N 1
ATOM 4694 C CA . VAL A 1 662 ? -7.698 -5.764 25.300 1.00 39.30 659 VAL A CA 1
ATOM 4695 C C . VAL A 1 662 ? -8.082 -6.603 26.514 1.00 41.21 659 VAL A C 1
ATOM 4696 O O . VAL A 1 662 ? -7.593 -6.344 27.620 1.00 42.78 659 VAL A O 1
ATOM 4700 N N . PHE A 1 663 ? -8.947 -7.596 26.298 1.00 41.34 660 PHE A N 1
ATOM 4701 C CA . PHE A 1 663 ? -9.383 -8.500 27.363 1.00 42.53 660 PHE A CA 1
ATOM 4702 C C . PHE A 1 663 ? -8.179 -9.102 28.088 1.00 44.41 660 PHE A C 1
ATOM 4703 O O . PHE A 1 663 ? -8.092 -9.038 29.325 1.00 44.30 660 PHE A O 1
ATOM 4711 N N . ALA A 1 664 ? -7.248 -9.645 27.303 1.00 46.15 661 ALA A N 1
ATOM 4712 C CA . ALA A 1 664 ? -6.016 -10.248 27.832 1.00 48.31 661 ALA A CA 1
ATOM 4713 C C . ALA A 1 664 ? -5.211 -9.258 28.686 1.00 49.40 661 ALA A C 1
ATOM 4714 O O . ALA A 1 664 ? -4.917 -9.542 29.844 1.00 51.69 661 ALA A O 1
ATOM 4716 N N . LEU A 1 665 ? -4.878 -8.099 28.120 1.00 49.09 662 LEU A N 1
ATOM 4717 C CA . LEU A 1 665 ? -4.233 -7.022 28.882 1.00 49.09 662 LEU A CA 1
ATOM 4718 C C . LEU A 1 665 ? -5.048 -6.644 30.128 1.00 48.73 662 LEU A C 1
ATOM 4719 O O . LEU A 1 665 ? -4.471 -6.411 31.187 1.00 50.03 662 LEU A O 1
ATOM 4724 N N . GLY A 1 666 ? -6.375 -6.594 29.997 1.00 46.92 663 GLY A N 1
ATOM 4725 C CA . GLY A 1 666 ? -7.274 -6.264 31.112 1.00 47.93 663 GLY A CA 1
ATOM 4726 C C . GLY A 1 666 ? -7.208 -7.213 32.302 1.00 49.69 663 GLY A C 1
ATOM 4727 O O . GLY A 1 666 ? -7.238 -6.787 33.458 1.00 49.06 663 GLY A O 1
ATOM 4728 N N . THR A 1 667 ? -7.115 -8.506 32.019 1.00 50.91 664 THR A N 1
ATOM 4729 C CA . THR A 1 667 ? -7.065 -9.523 33.070 1.00 53.31 664 THR A CA 1
ATOM 4730 C C . THR A 1 667 ? -5.667 -9.709 33.705 1.00 53.65 664 THR A C 1
ATOM 4731 O O . THR A 1 667 ? -5.547 -10.407 34.715 1.00 55.99 664 THR A O 1
ATOM 4735 N N . LEU A 1 668 ? -4.625 -9.093 33.137 1.00 51.01 665 LEU A N 1
ATOM 4736 C CA . LEU A 1 668 ? -3.297 -9.056 33.787 1.00 51.46 665 LEU A CA 1
ATOM 4737 C C . LEU A 1 668 ? -3.253 -8.177 35.039 1.00 52.92 665 LEU A C 1
ATOM 4738 O O . LEU A 1 668 ? -2.403 -8.389 35.902 1.00 55.92 665 LEU A O 1
ATOM 4743 N N . LEU A 1 669 ? -4.157 -7.201 35.135 1.00 52.26 666 LEU A N 1
ATOM 4744 C CA . LEU A 1 669 ? -4.119 -6.189 36.203 1.00 53.84 666 LEU A CA 1
ATOM 4745 C C . LEU A 1 669 ? -4.548 -6.702 37.596 1.00 55.54 666 LEU A C 1
ATOM 4746 O O . LEU A 1 669 ? -4.966 -7.849 37.740 1.00 55.81 666 LEU A O 1
ATOM 4751 N N . ASP A 1 670 ? -4.409 -5.831 38.604 1.00 56.81 667 ASP A N 1
ATOM 4752 C CA . ASP A 1 670 ? -4.913 -6.034 39.973 1.00 58.69 667 ASP A CA 1
ATOM 4753 C C . ASP A 1 670 ? -3.999 -7.018 40.694 1.00 60.63 667 ASP A C 1
ATOM 4754 O O . ASP A 1 670 ? -4.375 -7.616 41.698 1.00 63.20 667 ASP A O 1
ATOM 4759 N N . GLU A 1 683 ? 2.047 6.245 46.643 1.00 94.70 680 GLU A N 1
ATOM 4760 C CA . GLU A 1 683 ? 3.110 7.241 46.512 1.00 97.66 680 GLU A CA 1
ATOM 4761 C C . GLU A 1 683 ? 4.066 6.854 45.363 1.00 95.00 680 GLU A C 1
ATOM 4762 O O . GLU A 1 683 ? 3.603 6.321 44.353 1.00 91.59 680 GLU A O 1
ATOM 4768 N N . PHE A 1 684 ? 5.369 7.132 45.493 1.00 96.60 681 PHE A N 1
ATOM 4769 C CA . PHE A 1 684 ? 6.362 6.743 44.490 1.00 94.42 681 PHE A CA 1
ATOM 4770 C C . PHE A 1 684 ? 6.933 5.387 44.878 1.00 95.74 681 PHE A C 1
ATOM 4771 O O . PHE A 1 684 ? 7.589 5.257 45.916 1.00 99.11 681 PHE A O 1
ATOM 4779 N N . ASP A 1 685 ? 6.655 4.384 44.051 1.00 93.46 682 ASP A N 1
ATOM 4780 C CA . ASP A 1 685 ? 7.150 3.028 44.249 1.00 94.90 682 ASP A CA 1
ATOM 4781 C C . ASP A 1 685 ? 7.382 2.390 42.880 1.00 92.01 682 ASP A C 1
ATOM 4782 O O . ASP A 1 685 ? 6.650 2.676 41.933 1.00 90.04 682 ASP A O 1
ATOM 4787 N N . ASP A 1 686 ? 8.422 1.562 42.778 1.00 94.87 683 ASP A N 1
ATOM 4788 C CA . ASP A 1 686 ? 8.715 0.773 41.575 1.00 93.39 683 ASP A CA 1
ATOM 4789 C C . ASP A 1 686 ? 8.928 -0.687 41.958 1.00 95.60 683 ASP A C 1
ATOM 4790 O O . ASP A 1 686 ? 9.967 -1.042 42.529 1.00 101.28 683 ASP A O 1
ATOM 4795 N N . ASP A 1 687 ? 7.934 -1.518 41.663 1.00 91.89 684 ASP A N 1
ATOM 4796 C CA . ASP A 1 687 ? 8.082 -2.970 41.731 1.00 92.45 684 ASP A CA 1
ATOM 4797 C C . ASP A 1 687 ? 7.540 -3.555 40.437 1.00 90.41 684 ASP A C 1
ATOM 4798 O O . ASP A 1 687 ? 6.440 -3.210 40.029 1.00 89.94 684 ASP A O 1
ATOM 4803 N N . GLU A 1 688 ? 8.332 -4.408 39.787 1.00 91.13 685 GLU A N 1
ATOM 4804 C CA . GLU A 1 688 ? 7.977 -5.066 38.514 1.00 87.14 685 GLU A CA 1
ATOM 4805 C C . GLU A 1 688 ? 6.561 -4.795 37.983 1.00 79.04 685 GLU A C 1
ATOM 4806 O O . GLU A 1 688 ? 6.403 -4.280 36.875 1.00 76.09 685 GLU A O 1
ATOM 4812 N N . LYS A 1 689 ? 5.547 -5.152 38.775 1.00 75.81 686 LYS A N 1
ATOM 4813 C CA . LYS A 1 689 ? 4.141 -5.018 38.362 1.00 71.88 686 LYS A CA 1
ATOM 4814 C C . LYS A 1 689 ? 3.681 -3.587 38.076 1.00 70.19 686 LYS A C 1
ATOM 4815 O O . LYS A 1 689 ? 2.815 -3.395 37.237 1.00 69.44 686 LYS A O 1
ATOM 4821 N N . ILE A 1 690 ? 4.234 -2.595 38.771 1.00 71.39 687 ILE A N 1
ATOM 4822 C CA . ILE A 1 690 ? 3.895 -1.185 38.514 1.00 69.55 687 ILE A CA 1
ATOM 4823 C C . ILE A 1 690 ? 4.276 -0.783 37.089 1.00 67.61 687 ILE A C 1
ATOM 4824 O O . ILE A 1 690 ? 3.489 -0.137 36.394 1.00 65.20 687 ILE A O 1
ATOM 4829 N N . ARG A 1 691 ? 5.465 -1.194 36.660 1.00 69.26 688 ARG A N 1
ATOM 4830 C CA . ARG A 1 691 ? 5.943 -0.921 35.301 1.00 69.94 688 ARG A CA 1
ATOM 4831 C C . ARG A 1 691 ? 5.110 -1.658 34.253 1.00 67.32 688 ARG A C 1
ATOM 4832 O O . ARG A 1 691 ? 4.874 -1.132 33.166 1.00 66.60 688 ARG A O 1
ATOM 4840 N N . ALA A 1 692 ? 4.672 -2.871 34.593 1.00 66.70 689 ALA A N 1
ATOM 4841 C CA . ALA A 1 692 ? 3.731 -3.634 33.772 1.00 63.81 689 ALA A CA 1
ATOM 4842 C C . ALA A 1 692 ? 2.335 -3.016 33.794 1.00 61.51 689 ALA A C 1
ATOM 4843 O O . ALA A 1 692 ? 1.752 -2.788 32.741 1.00 62.24 689 ALA A O 1
ATOM 4845 N N . GLU A 1 693 ? 1.813 -2.743 34.989 1.00 62.11 690 GLU A N 1
ATOM 4846 C CA . GLU A 1 693 ? 0.465 -2.169 35.155 1.00 62.25 690 GLU A CA 1
ATOM 4847 C C . GLU A 1 693 ? 0.347 -0.700 34.706 1.00 63.48 690 GLU A C 1
ATOM 4848 O O . GLU A 1 693 ? -0.770 -0.213 34.525 1.00 63.47 690 GLU A O 1
ATOM 4854 N N . ASP A 1 694 ? 1.474 -0.005 34.526 1.00 65.58 691 ASP A N 1
ATOM 4855 C CA . ASP A 1 694 ? 1.472 1.308 33.861 1.00 66.71 691 ASP A CA 1
ATOM 4856 C C . ASP A 1 694 ? 1.576 1.183 32.344 1.00 62.56 691 ASP A C 1
ATOM 4857 O O . ASP A 1 694 ? 0.837 1.845 31.626 1.00 62.05 691 ASP A O 1
ATOM 4862 N N . ALA A 1 695 ? 2.490 0.346 31.860 1.00 61.51 692 ALA A N 1
ATOM 4863 C CA . ALA A 1 695 ? 2.643 0.107 30.413 1.00 59.54 692 ALA A CA 1
ATOM 4864 C C . ALA A 1 695 ? 1.354 -0.411 29.766 1.00 57.84 692 ALA A C 1
ATOM 4865 O O . ALA A 1 695 ? 1.030 -0.026 28.637 1.00 55.38 692 ALA A O 1
ATOM 4867 N N . ILE A 1 696 ? 0.643 -1.281 30.493 1.00 57.69 693 ILE A N 1
ATOM 4868 C CA . ILE A 1 696 ? -0.665 -1.807 30.081 1.00 56.02 693 ILE A CA 1
ATOM 4869 C C . ILE A 1 696 ? -1.690 -0.691 29.926 1.00 56.68 693 ILE A C 1
ATOM 4870 O O . ILE A 1 696 ? -2.275 -0.537 28.852 1.00 60.05 693 ILE A O 1
ATOM 4875 N N . ILE A 1 697 ? -1.919 0.065 30.998 1.00 56.29 694 ILE A N 1
ATOM 4876 C CA . ILE A 1 697 ? -2.980 1.084 31.001 1.00 55.99 694 ILE A CA 1
ATOM 4877 C C . ILE A 1 697 ? -2.697 2.218 29.994 1.00 58.09 694 ILE A C 1
ATOM 4878 O O . ILE A 1 697 ? -3.628 2.783 29.422 1.00 58.23 694 ILE A O 1
ATOM 4883 N N . LYS A 1 698 ? -1.422 2.523 29.757 1.00 60.09 695 LYS A N 1
ATOM 4884 C CA . LYS A 1 698 ? -1.047 3.470 28.703 1.00 62.68 695 LYS A CA 1
ATOM 4885 C C . LYS A 1 698 ? -1.451 2.942 27.331 1.00 60.58 695 LYS A C 1
ATOM 4886 O O . LYS A 1 698 ? -2.108 3.644 26.568 1.00 64.21 695 LYS A O 1
ATOM 4892 N N . SER A 1 699 ? -1.083 1.701 27.031 1.00 58.71 696 SER A N 1
ATOM 4893 C CA . SER A 1 699 ? -1.444 1.085 25.751 1.00 57.65 696 SER A CA 1
ATOM 4894 C C . SER A 1 699 ? -2.950 0.901 25.596 1.00 56.79 696 SER A C 1
ATOM 4895 O O . SER A 1 699 ? -3.452 0.956 24.479 1.00 58.02 696 SER A O 1
ATOM 4898 N N . LEU A 1 700 ? -3.657 0.665 26.703 1.00 57.89 697 LEU A N 1
ATOM 4899 C CA . LEU A 1 700 ? -5.127 0.596 26.695 1.00 58.55 697 LEU A CA 1
ATOM 4900 C C . LEU A 1 700 ? -5.775 1.932 26.372 1.00 56.26 697 LEU A C 1
ATOM 4901 O O . LEU A 1 700 ? -6.773 1.968 25.655 1.00 54.30 697 LEU A O 1
ATOM 4906 N N . LEU A 1 701 ? -5.220 3.019 26.908 1.00 56.60 698 LEU A N 1
ATOM 4907 C CA . LEU A 1 701 ? -5.755 4.366 26.665 1.00 58.14 698 LEU A CA 1
ATOM 4908 C C . LEU A 1 701 ? -5.647 4.815 25.199 1.00 58.88 698 LEU A C 1
ATOM 4909 O O . LEU A 1 701 ? -6.473 5.606 24.734 1.00 60.36 698 LEU A O 1
ATOM 4914 N N . ASP A 1 702 ? -4.647 4.303 24.476 1.00 58.07 699 ASP A N 1
ATOM 4915 C CA . ASP A 1 702 ? -4.561 4.480 23.015 1.00 58.31 699 ASP A CA 1
ATOM 4916 C C . ASP A 1 702 ? -5.785 3.919 22.280 1.00 57.31 699 ASP A C 1
ATOM 4917 O O . ASP A 1 702 ? -6.198 4.459 21.257 1.00 64.70 699 ASP A O 1
ATOM 4922 N N . VAL A 1 703 ? -6.351 2.843 22.815 1.00 53.74 700 VAL A N 1
ATOM 4923 C CA . VAL A 1 703 ? -7.473 2.123 22.214 1.00 50.69 700 VAL A CA 1
ATOM 4924 C C . VAL A 1 703 ? -8.845 2.635 22.716 1.00 49.49 700 VAL A C 1
ATOM 4925 O O . VAL A 1 703 ? -9.881 2.240 22.195 1.00 49.16 700 VAL A O 1
ATOM 4929 N N . VAL A 1 704 ? -8.862 3.519 23.712 1.00 50.33 701 VAL A N 1
ATOM 4930 C CA . VAL A 1 704 ? -10.113 4.143 24.184 1.00 52.12 701 VAL A CA 1
ATOM 4931 C C . VAL A 1 704 ? -10.937 4.738 23.023 1.00 53.11 701 VAL A C 1
ATOM 4932 O O . VAL A 1 704 ? -12.154 4.600 23.004 1.00 51.88 701 VAL A O 1
ATOM 4936 N N . SER A 1 705 ? -10.264 5.364 22.056 1.00 53.97 702 SER A N 1
ATOM 4937 C CA . SER A 1 705 ? -10.920 5.988 20.898 1.00 55.42 702 SER A CA 1
ATOM 4938 C C . SER A 1 705 ? -10.993 5.091 19.636 1.00 54.51 702 SER A C 1
ATOM 4939 O O . SER A 1 705 ? -11.068 5.599 18.509 1.00 55.50 702 SER A O 1
ATOM 4942 N N . ASP A 1 706 ? -11.000 3.770 19.827 1.00 52.04 703 ASP A N 1
ATOM 4943 C CA . ASP A 1 706 ? -11.105 2.804 18.730 1.00 50.77 703 ASP A CA 1
ATOM 4944 C C . ASP A 1 706 ? -12.494 2.862 18.098 1.00 51.85 703 ASP A C 1
ATOM 4945 O O . ASP A 1 706 ? -13.487 3.095 18.783 1.00 54.89 703 ASP A O 1
ATOM 4950 N N . GLY A 1 707 ? -12.555 2.626 16.791 1.00 51.30 704 GLY A N 1
ATOM 4951 C CA . GLY A 1 707 ? -13.784 2.809 16.014 1.00 50.70 704 GLY A CA 1
ATOM 4952 C C . GLY A 1 707 ? -14.915 1.810 16.206 1.00 49.07 704 GLY A C 1
ATOM 4953 O O . GLY A 1 707 ? -16.056 2.103 15.829 1.00 51.60 704 GLY A O 1
ATOM 4954 N N . SER A 1 708 ? -14.624 0.632 16.761 1.00 46.56 705 SER A N 1
ATOM 4955 C CA . SER A 1 708 ? -15.661 -0.394 16.975 1.00 47.08 705 SER A CA 1
ATOM 4956 C C . SER A 1 708 ? -16.100 -0.438 18.461 1.00 46.72 705 SER A C 1
ATOM 4957 O O . SER A 1 708 ? -15.239 -0.402 19.361 1.00 45.91 705 SER A O 1
ATOM 4960 N N . PRO A 1 709 ? -17.432 -0.513 18.723 1.00 44.93 706 PRO A N 1
ATOM 4961 C CA . PRO A 1 709 ? -17.890 -0.664 20.103 1.00 43.67 706 PRO A CA 1
ATOM 4962 C C . PRO A 1 709 ? -17.427 -1.962 20.759 1.00 43.09 706 PRO A C 1
ATOM 4963 O O . PRO A 1 709 ? -17.237 -1.980 21.971 1.00 44.94 706 PRO A O 1
ATOM 4967 N N . LEU A 1 710 ? -17.254 -3.024 19.966 1.00 42.24 707 LEU A N 1
ATOM 4968 C CA . LEU A 1 710 ? -16.694 -4.305 20.434 1.00 41.13 707 LEU A CA 1
ATOM 4969 C C . LEU A 1 710 ? -15.408 -4.100 21.238 1.00 39.41 707 LEU A C 1
ATOM 4970 O O . LEU A 1 710 ? -15.237 -4.687 22.303 1.00 40.94 707 LEU A O 1
ATOM 4975 N N . VAL A 1 711 ? -14.521 -3.256 20.723 1.00 38.17 708 VAL A N 1
ATOM 4976 C CA . VAL A 1 711 ? -13.254 -2.944 21.385 1.00 37.73 708 VAL A CA 1
ATOM 4977 C C . VAL A 1 711 ? -13.459 -2.016 22.581 1.00 38.62 708 VAL A C 1
ATOM 4978 O O . VAL A 1 711 ? -12.909 -2.259 23.650 1.00 38.71 708 VAL A O 1
ATOM 4982 N N . ARG A 1 712 ? -14.233 -0.951 22.391 1.00 41.03 709 ARG A N 1
ATOM 4983 C CA . ARG A 1 712 ? -14.439 0.067 23.443 1.00 42.70 709 ARG A CA 1
ATOM 4984 C C . ARG A 1 712 ? -15.160 -0.431 24.701 1.00 44.70 709 ARG A C 1
ATOM 4985 O O . ARG A 1 712 ? -14.869 0.043 25.806 1.00 45.46 709 ARG A O 1
ATOM 4993 N N . ALA A 1 713 ? -16.100 -1.362 24.530 1.00 45.36 710 ALA A N 1
ATOM 4994 C CA . ALA A 1 713 ? -16.733 -2.040 25.663 1.00 46.69 710 ALA A CA 1
ATOM 4995 C C . ALA A 1 713 ? -15.687 -2.772 26.495 1.00 46.91 710 ALA A C 1
ATOM 4996 O O . ALA A 1 713 ? -15.723 -2.721 27.721 1.00 48.35 710 ALA A O 1
ATOM 4998 N N . GLU A 1 714 ? -14.755 -3.437 25.812 1.00 46.34 711 GLU A N 1
ATOM 4999 C CA . GLU A 1 714 ? -13.658 -4.154 26.463 1.00 45.47 711 GLU A CA 1
ATOM 5000 C C . GLU A 1 714 ? -12.595 -3.248 27.067 1.00 46.14 711 GLU A C 1
ATOM 5001 O O . GLU A 1 714 ? -12.004 -3.612 28.079 1.00 51.46 711 GLU A O 1
ATOM 5007 N N . VAL A 1 715 ? -12.325 -2.095 26.458 1.00 44.30 712 VAL A N 1
ATOM 5008 C CA . VAL A 1 715 ? -11.410 -1.126 27.069 1.00 44.46 712 VAL A CA 1
ATOM 5009 C C . VAL A 1 715 ? -12.033 -0.557 28.344 1.00 46.53 712 VAL A C 1
ATOM 5010 O O . VAL A 1 715 ? -11.326 -0.338 29.323 1.00 49.39 712 VAL A O 1
ATOM 5014 N N . ALA A 1 716 ? -13.344 -0.318 28.331 1.00 47.29 713 ALA A N 1
ATOM 5015 C CA . ALA A 1 716 ? -14.054 0.122 29.540 1.00 49.86 713 ALA A CA 1
ATOM 5016 C C . ALA A 1 716 ? -13.812 -0.832 30.718 1.00 50.51 713 ALA A C 1
ATOM 5017 O O . ALA A 1 716 ? -13.478 -0.398 31.823 1.00 51.31 713 ALA A O 1
ATOM 5019 N N . VAL A 1 717 ? -13.950 -2.127 30.454 1.00 49.42 714 VAL A N 1
ATOM 5020 C CA . VAL A 1 717 ? -13.825 -3.156 31.480 1.00 50.43 714 VAL A CA 1
ATOM 5021 C C . VAL A 1 717 ? -12.395 -3.236 32.033 1.00 50.84 714 VAL A C 1
ATOM 5022 O O . VAL A 1 717 ? -12.205 -3.407 33.235 1.00 52.53 714 VAL A O 1
ATOM 5026 N N . ALA A 1 718 ? -11.399 -3.098 31.167 1.00 51.07 715 ALA A N 1
ATOM 5027 C CA . ALA A 1 718 ? -10.004 -3.030 31.615 1.00 53.56 715 ALA A CA 1
ATOM 5028 C C . ALA A 1 718 ? -9.745 -1.774 32.454 1.00 57.18 715 ALA A C 1
ATOM 5029 O O . ALA A 1 718 ? -8.963 -1.818 33.411 1.00 60.70 715 ALA A O 1
ATOM 5031 N N . LEU A 1 719 ? -10.397 -0.667 32.088 1.00 57.55 716 LEU A N 1
ATOM 5032 C CA . LEU A 1 719 ? -10.345 0.574 32.877 1.00 59.28 716 LEU A CA 1
ATOM 5033 C C . LEU A 1 719 ? -11.043 0.428 34.231 1.00 58.24 716 LEU A C 1
ATOM 5034 O O . LEU A 1 719 ? -10.544 0.926 35.239 1.00 58.36 716 LEU A O 1
ATOM 5039 N N . ALA A 1 720 ? -12.191 -0.247 34.241 1.00 56.56 717 ALA A N 1
ATOM 5040 C CA . ALA A 1 720 ? -12.924 -0.538 35.479 1.00 57.92 717 ALA A CA 1
ATOM 5041 C C . ALA A 1 720 ? -12.096 -1.361 36.463 1.00 57.90 717 ALA A C 1
ATOM 5042 O O . ALA A 1 720 ? -12.150 -1.124 37.671 1.00 58.94 717 ALA A O 1
ATOM 5044 N N . ARG A 1 721 ? -11.346 -2.329 35.942 1.00 56.27 718 ARG A N 1
ATOM 5045 C CA . ARG A 1 721 ? -10.420 -3.110 36.758 1.00 57.13 718 ARG A CA 1
ATOM 5046 C C . ARG A 1 721 ? -9.304 -2.220 37.303 1.00 56.51 718 ARG A C 1
ATOM 5047 O O . ARG A 1 721 ? -9.093 -2.159 38.510 1.00 57.76 718 ARG A O 1
ATOM 5055 N N . PHE A 1 722 ? -8.614 -1.514 36.413 1.00 55.11 719 PHE A N 1
ATOM 5056 C CA . PHE A 1 722 ? -7.553 -0.576 36.815 1.00 55.42 719 PHE A CA 1
ATOM 5057 C C . PHE A 1 722 ? -8.021 0.447 37.853 1.00 57.61 719 PHE A C 1
ATOM 5058 O O . PHE A 1 722 ? -7.294 0.751 38.794 1.00 58.48 719 PHE A O 1
ATOM 5066 N N . ALA A 1 723 ? -9.228 0.973 37.655 1.00 59.23 720 ALA A N 1
ATOM 5067 C CA . ALA A 1 723 ? -9.838 1.959 38.558 1.00 61.69 720 ALA A CA 1
ATOM 5068 C C . ALA A 1 723 ? -10.022 1.421 39.970 1.00 63.65 720 ALA A C 1
ATOM 5069 O O . ALA A 1 723 ? -9.725 2.112 40.944 1.00 64.59 720 ALA A O 1
ATOM 5071 N N . PHE A 1 724 ? -10.517 0.188 40.061 1.00 64.47 721 PHE A N 1
ATOM 5072 C CA . PHE A 1 724 ? -10.689 -0.522 41.340 1.00 65.29 721 PHE A CA 1
ATOM 5073 C C . PHE A 1 724 ? -9.375 -0.655 42.111 1.00 64.58 721 PHE A C 1
ATOM 5074 O O . PHE A 1 724 ? -9.344 -0.472 43.328 1.00 66.46 721 PHE A O 1
ATOM 5082 N N . GLY A 1 725 ? -8.308 -0.987 41.385 1.00 62.35 722 GLY A N 1
ATOM 5083 C CA . GLY A 1 725 ? -6.964 -1.121 41.946 1.00 62.97 722 GLY A CA 1
ATOM 5084 C C . GLY A 1 725 ? -6.220 0.177 42.220 1.00 63.51 722 GLY A C 1
ATOM 5085 O O . GLY A 1 725 ? -5.228 0.169 42.949 1.00 63.98 722 GLY A O 1
ATOM 5086 N N . HIS A 1 726 ? -6.679 1.283 41.627 1.00 64.19 723 HIS A N 1
ATOM 5087 C CA . HIS A 1 726 ? -6.089 2.617 41.844 1.00 67.69 723 HIS A CA 1
ATOM 5088 C C . HIS A 1 726 ? -7.165 3.689 42.133 1.00 73.17 723 HIS A C 1
ATOM 5089 O O . HIS A 1 726 ? -7.101 4.807 41.598 1.00 72.21 723 HIS A O 1
ATOM 5096 N N . LYS A 1 727 ? -8.135 3.342 42.991 1.00 79.77 724 LYS A N 1
ATOM 5097 C CA . LYS A 1 727 ? -9.218 4.261 43.406 1.00 84.05 724 LYS A CA 1
ATOM 5098 C C . LYS A 1 727 ? -8.675 5.507 44.084 1.00 87.53 724 LYS A C 1
ATOM 5099 O O . LYS A 1 727 ? -9.004 6.628 43.690 1.00 88.09 724 LYS A O 1
ATOM 5105 N N . GLN A 1 728 ? -7.850 5.283 45.108 1.00 90.76 725 GLN A N 1
ATOM 5106 C CA . GLN A 1 728 ? -7.337 6.353 45.974 1.00 95.81 725 GLN A CA 1
ATOM 5107 C C . GLN A 1 728 ? -6.602 7.460 45.209 1.00 93.82 725 GLN A C 1
ATOM 5108 O O . GLN A 1 728 ? -6.726 8.633 45.563 1.00 92.87 725 GLN A O 1
ATOM 5114 N N . HIS A 1 729 ? -5.853 7.082 44.171 1.00 91.54 726 HIS A N 1
ATOM 5115 C CA . HIS A 1 729 ? -5.167 8.051 43.300 1.00 90.66 726 HIS A CA 1
ATOM 5116 C C . HIS A 1 729 ? -6.128 8.802 42.378 1.00 87.67 726 HIS A C 1
ATOM 5117 O O . HIS A 1 729 ? -6.089 10.035 42.299 1.00 87.29 726 HIS A O 1
ATOM 5124 N N . LEU A 1 730 ? -6.978 8.045 41.684 1.00 84.06 727 LEU A N 1
ATOM 5125 C CA . LEU A 1 730 ? -7.914 8.596 40.693 1.00 81.16 727 LEU A CA 1
ATOM 5126 C C . LEU A 1 730 ? -8.986 9.516 41.278 1.00 81.00 727 LEU A C 1
ATOM 5127 O O . LEU A 1 730 ? -9.468 10.408 40.582 1.00 78.60 727 LEU A O 1
ATOM 5132 N N . LYS A 1 731 ? -9.367 9.289 42.534 1.00 83.14 728 LYS A N 1
ATOM 5133 C CA . LYS A 1 731 ? -10.268 10.204 43.247 1.00 88.08 728 LYS A CA 1
ATOM 5134 C C . LYS A 1 731 ? -9.643 11.591 43.407 1.00 91.63 728 LYS A C 1
ATOM 5135 O O . LYS A 1 731 ? -10.305 12.605 43.164 1.00 92.43 728 LYS A O 1
ATOM 5141 N N . LEU A 1 732 ? -8.367 11.622 43.792 1.00 93.98 729 LEU A N 1
ATOM 5142 C CA . LEU A 1 732 ? -7.631 12.881 43.973 1.00 96.78 729 LEU A CA 1
ATOM 5143 C C . LEU A 1 732 ? -7.302 13.536 42.630 1.00 94.97 729 LEU A C 1
ATOM 5144 O O . LEU A 1 732 ? -7.287 14.766 42.526 1.00 98.64 729 LEU A O 1
ATOM 5149 N N . ALA A 1 733 ? -7.044 12.714 41.612 1.00 89.31 730 ALA A N 1
ATOM 5150 C CA . ALA A 1 733 ? -6.819 13.199 40.246 1.00 87.57 730 ALA A CA 1
ATOM 5151 C C . ALA A 1 733 ? -8.086 13.768 39.600 1.00 87.88 730 ALA A C 1
ATOM 5152 O O . ALA A 1 733 ? -8.018 14.764 38.877 1.00 86.90 730 ALA A O 1
ATOM 5154 N N . ALA A 1 734 ? -9.228 13.125 39.853 1.00 89.90 731 ALA A N 1
ATOM 5155 C CA . ALA A 1 734 ? -10.522 13.555 39.296 1.00 89.83 731 ALA A CA 1
ATOM 5156 C C . ALA A 1 734 ? -11.065 14.832 39.935 1.00 95.28 731 ALA A C 1
ATOM 5157 O O . ALA A 1 734 ? -11.888 15.516 39.328 1.00 96.06 731 ALA A O 1
ATOM 5159 N N . ALA A 1 735 ? -10.626 15.138 41.157 1.00 101.70 732 ALA A N 1
ATOM 5160 C CA . ALA A 1 735 ? -11.010 16.381 41.836 1.00 110.25 732 ALA A CA 1
ATOM 5161 C C . ALA A 1 735 ? -10.444 17.598 41.105 1.00 116.03 732 ALA A C 1
ATOM 5162 O O . ALA A 1 735 ? -11.182 18.525 40.761 1.00 120.08 732 ALA A O 1
ATOM 5164 N N . SER A 1 736 ? -9.132 17.571 40.867 1.00 118.25 733 SER A N 1
ATOM 5165 C CA . SER A 1 736 ? -8.430 18.623 40.113 1.00 120.34 733 SER A CA 1
ATOM 5166 C C . SER A 1 736 ? -8.941 18.773 38.676 1.00 117.49 733 SER A C 1
ATOM 5167 O O . SER A 1 736 ? -8.895 19.865 38.106 1.00 119.71 733 SER A O 1
ATOM 5170 N N . TYR A 1 737 ? -9.410 17.668 38.101 1.00 115.67 734 TYR A N 1
ATOM 5171 C CA . TYR A 1 737 ? -10.061 17.671 36.791 1.00 113.66 734 TYR A CA 1
ATOM 5172 C C . TYR A 1 737 ? -11.396 18.423 36.844 1.00 114.40 734 TYR A C 1
ATOM 5173 O O . TYR A 1 737 ? -11.691 19.228 35.960 1.00 114.21 734 TYR A O 1
ATOM 5182 N N . TRP A 1 738 ? -12.188 18.154 37.884 1.00 115.36 735 TRP A N 1
ATOM 5183 C CA . TRP A 1 738 ? -13.467 18.840 38.105 1.00 117.63 735 TRP A CA 1
ATOM 5184 C C . TRP A 1 738 ? -13.238 20.250 38.664 1.00 120.09 735 TRP A C 1
ATOM 5185 O O . TRP A 1 738 ? -13.698 20.599 39.755 1.00 119.71 735 TRP A O 1
ATOM 5187 N N . ALA A 1 834 ? -0.197 12.331 35.743 1.00 77.85 831 ALA A N 1
ATOM 5188 C CA . ALA A 1 834 ? 0.145 12.190 34.323 1.00 77.30 831 ALA A CA 1
ATOM 5189 C C . ALA A 1 834 ? -0.734 11.147 33.622 1.00 73.28 831 ALA A C 1
ATOM 5190 O O . ALA A 1 834 ? -1.491 11.475 32.707 1.00 70.15 831 ALA A O 1
ATOM 5192 N N . VAL A 1 835 ? -0.631 9.902 34.081 1.00 73.38 832 VAL A N 1
ATOM 5193 C CA . VAL A 1 835 ? -1.402 8.772 33.546 1.00 70.83 832 VAL A CA 1
ATOM 5194 C C . VAL A 1 835 ? -2.805 8.743 34.169 1.00 69.94 832 VAL A C 1
ATOM 5195 O O . VAL A 1 835 ? -3.768 8.331 33.514 1.00 68.22 832 VAL A O 1
ATOM 5199 N N . TYR A 1 836 ? -2.910 9.172 35.430 1.00 70.68 833 TYR A N 1
ATOM 5200 C CA . TYR A 1 836 ? -4.174 9.143 36.172 1.00 70.22 833 TYR A CA 1
ATOM 5201 C C . TYR A 1 836 ? -5.166 10.200 35.678 1.00 71.16 833 TYR A C 1
ATOM 5202 O O . TYR A 1 836 ? -6.365 9.933 35.623 1.00 70.55 833 TYR A O 1
ATOM 5211 N N . SER A 1 837 ? -4.671 11.384 35.315 1.00 73.23 834 SER A N 1
ATOM 5212 C CA . SER A 1 837 ? -5.513 12.423 34.694 1.00 74.37 834 SER A CA 1
ATOM 5213 C C . SER A 1 837 ? -5.970 12.022 33.286 1.00 70.63 834 SER A C 1
ATOM 5214 O O . SER A 1 837 ? -7.052 12.410 32.842 1.00 68.62 834 SER A O 1
ATOM 5217 N N . GLN A 1 838 ? -5.129 11.261 32.592 1.00 69.68 835 GLN A N 1
ATOM 5218 C CA . GLN A 1 838 ? -5.481 10.690 31.298 1.00 71.34 835 GLN A CA 1
ATOM 5219 C C . GLN A 1 838 ? -6.560 9.611 31.445 1.00 70.55 835 GLN A C 1
ATOM 5220 O O . GLN A 1 838 ? -7.458 9.526 30.606 1.00 71.47 835 GLN A O 1
ATOM 5226 N N . CYS A 1 839 ? -6.464 8.796 32.500 1.00 69.53 836 CYS A N 1
ATOM 5227 C CA . CYS A 1 839 ? -7.471 7.756 32.801 1.00 67.23 836 CYS A CA 1
ATOM 5228 C C . CYS A 1 839 ? -8.858 8.318 33.113 1.00 68.15 836 CYS A C 1
ATOM 5229 O O . CYS A 1 839 ? -9.865 7.704 32.766 1.00 69.53 836 CYS A O 1
ATOM 5232 N N . VAL A 1 840 ? -8.901 9.469 33.781 1.00 68.85 837 VAL A N 1
ATOM 5233 C CA . VAL A 1 840 ? -10.164 10.123 34.136 1.00 69.36 837 VAL A CA 1
ATOM 5234 C C . VAL A 1 840 ? -10.859 10.715 32.899 1.00 69.14 837 VAL A C 1
ATOM 5235 O O . VAL A 1 840 ? -12.084 10.650 32.799 1.00 68.04 837 VAL A O 1
ATOM 5239 N N . ARG A 1 841 ? -10.085 11.288 31.973 1.00 71.25 838 ARG A N 1
ATOM 5240 C CA . ARG A 1 841 ? -10.622 11.799 30.694 1.00 74.42 838 ARG A CA 1
ATOM 5241 C C . ARG A 1 841 ? -11.330 10.718 29.897 1.00 71.39 838 ARG A C 1
ATOM 5242 O O . ARG A 1 841 ? -12.413 10.952 29.351 1.00 71.20 838 ARG A O 1
ATOM 5250 N N . ALA A 1 842 ? -10.689 9.550 29.826 1.00 67.44 839 ALA A N 1
ATOM 5251 C CA . ALA A 1 842 ? -11.218 8.383 29.118 1.00 63.98 839 ALA A CA 1
ATOM 5252 C C . ALA A 1 842 ? -12.552 7.909 29.685 1.00 64.63 839 ALA A C 1
ATOM 5253 O O . ALA A 1 842 ? -13.438 7.511 28.924 1.00 65.70 839 ALA A O 1
ATOM 5255 N N . MET A 1 843 ? -12.684 7.952 31.011 1.00 64.39 840 MET A N 1
ATOM 5256 C CA . MET A 1 843 ? -13.926 7.568 31.688 1.00 65.48 840 MET A CA 1
ATOM 5257 C C . MET A 1 843 ? -15.100 8.471 31.291 1.00 65.54 840 MET A C 1
ATOM 5258 O O . MET A 1 843 ? -16.178 7.979 30.945 1.00 67.45 840 MET A O 1
ATOM 5263 N N . PHE A 1 844 ? -14.881 9.783 31.339 1.00 63.10 841 PHE A N 1
ATOM 5264 C CA . PHE A 1 844 ? -15.903 10.756 30.931 1.00 62.14 841 PHE A CA 1
ATOM 5265 C C . PHE A 1 844 ? -16.192 10.723 29.426 1.00 59.50 841 PHE A C 1
ATOM 5266 O O . PHE A 1 844 ? -17.310 11.032 29.007 1.00 59.76 841 PHE A O 1
ATOM 5274 N N . ALA A 1 845 ? -15.191 10.357 28.626 1.00 55.85 842 ALA A N 1
ATOM 5275 C CA . ALA A 1 845 ? -15.385 10.116 27.195 1.00 54.01 842 ALA A CA 1
ATOM 5276 C C . ALA A 1 845 ? -16.220 8.860 26.962 1.00 53.44 842 ALA A C 1
ATOM 5277 O O . ALA A 1 845 ? -17.106 8.856 26.106 1.00 55.17 842 ALA A O 1
ATOM 5279 N N . LEU A 1 846 ? -15.931 7.803 27.721 1.00 51.78 843 LEU A N 1
ATOM 5280 C CA . LEU A 1 846 ? -16.687 6.543 27.626 1.00 50.96 843 LEU A CA 1
ATOM 5281 C C . LEU A 1 846 ? -18.127 6.657 28.113 1.00 52.51 843 LEU A C 1
ATOM 5282 O O . LEU A 1 846 ? -18.972 5.907 27.654 1.00 52.90 843 LEU A O 1
ATOM 5287 N N . ALA A 1 847 ? -18.398 7.564 29.047 1.00 54.95 844 ALA A N 1
ATOM 5288 C CA . ALA A 1 847 ? -19.767 7.800 29.527 1.00 58.38 844 ALA A CA 1
ATOM 5289 C C . ALA A 1 847 ? -20.620 8.552 28.506 1.00 61.22 844 ALA A C 1
ATOM 5290 O O . ALA A 1 847 ? -21.843 8.383 28.472 1.00 61.77 844 ALA A O 1
ATOM 5292 N N . LYS A 1 848 ? -19.968 9.380 27.686 1.00 63.47 845 LYS A N 1
ATOM 5293 C CA . LYS A 1 848 ? -20.630 10.169 26.639 1.00 68.05 845 LYS A CA 1
ATOM 5294 C C . LYS A 1 848 ? -20.570 9.490 25.262 1.00 64.11 845 LYS A C 1
ATOM 5295 O O . LYS A 1 848 ? -20.731 10.150 24.229 1.00 63.84 845 LYS A O 1
ATOM 5301 N N . ASP A 1 849 ? -20.368 8.174 25.250 1.00 60.03 846 ASP A N 1
ATOM 5302 C CA . ASP A 1 849 ? -20.130 7.426 24.020 1.00 58.52 846 ASP A CA 1
ATOM 5303 C C . ASP A 1 849 ? -21.415 7.297 23.197 1.00 60.00 846 ASP A C 1
ATOM 5304 O O . ASP A 1 849 ? -22.501 7.221 23.780 1.00 62.10 846 ASP A O 1
ATOM 5309 N N . PRO A 1 850 ? -21.304 7.283 21.846 1.00 60.11 847 PRO A N 1
ATOM 5310 C CA . PRO A 1 850 ? -22.502 7.124 21.016 1.00 62.08 847 PRO A CA 1
ATOM 5311 C C . PRO A 1 850 ? -23.280 5.826 21.253 1.00 62.41 847 PRO A C 1
ATOM 5312 O O . PRO A 1 850 ? -24.494 5.884 21.440 1.00 66.58 847 PRO A O 1
ATOM 5316 N N . SER A 1 851 ? -22.594 4.681 21.259 1.00 58.70 848 SER A N 1
ATOM 5317 C CA . SER A 1 851 ? -23.254 3.398 21.539 1.00 57.85 848 SER A CA 1
ATOM 5318 C C . SER A 1 851 ? -23.703 3.366 23.006 1.00 57.50 848 SER A C 1
ATOM 5319 O O . SER A 1 851 ? -22.848 3.422 23.888 1.00 56.30 848 SER A O 1
ATOM 5322 N N . PRO A 1 852 ? -25.033 3.279 23.271 1.00 59.13 849 PRO A N 1
ATOM 5323 C CA . PRO A 1 852 ? -25.552 3.302 24.649 1.00 60.74 849 PRO A CA 1
ATOM 5324 C C . PRO A 1 852 ? -24.979 2.234 25.583 1.00 60.54 849 PRO A C 1
ATOM 5325 O O . PRO A 1 852 ? -24.905 2.464 26.789 1.00 61.42 849 PRO A O 1
ATOM 5329 N N . ARG A 1 853 ? -24.604 1.081 25.032 1.00 60.79 850 ARG A N 1
ATOM 5330 C CA . ARG A 1 853 ? -24.013 0.002 25.816 1.00 62.28 850 ARG A CA 1
ATOM 5331 C C . ARG A 1 853 ? -22.637 0.378 26.387 1.00 57.48 850 ARG A C 1
ATOM 5332 O O . ARG A 1 853 ? -22.332 0.075 27.545 1.00 57.51 850 ARG A O 1
ATOM 5340 N N . ILE A 1 854 ? -21.816 1.030 25.571 1.00 53.80 851 ILE A N 1
ATOM 5341 C CA . ILE A 1 854 ? -20.486 1.477 25.997 1.00 50.81 851 ILE A CA 1
ATOM 5342 C C . ILE A 1 854 ? -20.624 2.656 26.966 1.00 50.88 851 ILE A C 1
ATOM 5343 O O . ILE A 1 854 ? -19.807 2.819 27.872 1.00 49.39 851 ILE A O 1
ATOM 5348 N N . ALA A 1 855 ? -21.663 3.465 26.761 1.00 52.63 852 ALA A N 1
ATOM 5349 C CA . ALA A 1 855 ? -21.962 4.610 27.620 1.00 54.17 852 ALA A CA 1
ATOM 5350 C C . ALA A 1 855 ? -22.303 4.196 29.046 1.00 55.95 852 ALA A C 1
ATOM 5351 O O . ALA A 1 855 ? -21.772 4.774 29.999 1.00 55.85 852 ALA A O 1
ATOM 5353 N N . SER A 1 856 ? -23.181 3.197 29.184 1.00 57.86 853 SER A N 1
ATOM 5354 C CA . SER A 1 856 ? -23.561 2.660 30.507 1.00 58.96 853 SER A CA 1
ATOM 5355 C C . SER A 1 856 ? -22.361 2.048 31.236 1.00 56.26 853 SER A C 1
ATOM 5356 O O . SER A 1 856 ? -22.283 2.115 32.462 1.00 57.06 853 SER A O 1
ATOM 5359 N N . LEU A 1 857 ? -21.442 1.458 30.474 1.00 53.95 854 LEU A N 1
ATOM 5360 C CA . LEU A 1 857 ? -20.167 0.989 31.012 1.00 53.11 854 LEU A CA 1
ATOM 5361 C C . LEU A 1 857 ? -19.332 2.143 31.554 1.00 52.94 854 LEU A C 1
ATOM 5362 O O . LEU A 1 857 ? -18.882 2.093 32.692 1.00 53.26 854 LEU A O 1
ATOM 5367 N N . GLY A 1 858 ? -19.153 3.183 30.747 1.00 53.67 855 GLY A N 1
ATOM 5368 C CA . GLY A 1 858 ? -18.413 4.381 31.160 1.00 54.83 855 GLY A CA 1
ATOM 5369 C C . GLY A 1 858 ? -18.957 5.028 32.422 1.00 58.23 855 GLY A C 1
ATOM 5370 O O . GLY A 1 858 ? -18.191 5.446 33.286 1.00 57.17 855 GLY A O 1
ATOM 5371 N N . ARG A 1 859 ? -20.284 5.111 32.518 1.00 63.43 856 ARG A N 1
AT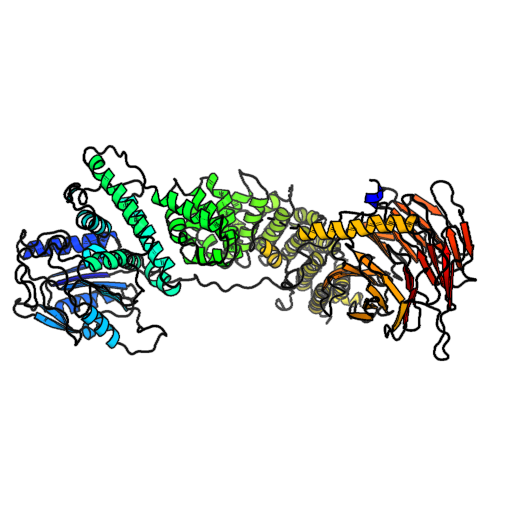OM 5372 C CA . ARG A 1 859 ? -20.959 5.521 33.756 1.00 68.44 856 ARG A CA 1
ATOM 5373 C C . ARG A 1 859 ? -20.517 4.666 34.941 1.00 70.92 856 ARG A C 1
ATOM 5374 O O . ARG A 1 859 ? -20.143 5.189 35.990 1.00 71.57 856 ARG A O 1
ATOM 5382 N N . ARG A 1 860 ? -20.559 3.351 34.756 1.00 73.57 857 ARG A N 1
ATOM 5383 C CA . ARG A 1 860 ? -20.212 2.407 35.815 1.00 77.50 857 ARG A CA 1
ATOM 5384 C C . ARG A 1 860 ? -18.739 2.506 36.268 1.00 73.24 857 ARG A C 1
ATOM 5385 O O . ARG A 1 860 ? -18.434 2.245 37.437 1.00 73.57 857 ARG A O 1
ATOM 5393 N N . VAL A 1 861 ? -17.846 2.904 35.361 1.00 68.45 858 VAL A N 1
ATOM 5394 C CA . VAL A 1 861 ? -16.431 3.127 35.702 1.00 65.98 858 VAL A CA 1
ATOM 5395 C C . VAL A 1 861 ? -16.272 4.407 36.538 1.00 67.86 858 VAL A C 1
ATOM 5396 O O . VAL A 1 861 ? -15.410 4.471 37.416 1.00 69.18 858 VAL A O 1
ATOM 5400 N N . LEU A 1 862 ? -17.086 5.425 36.253 1.00 66.93 859 LEU A N 1
ATOM 5401 C CA . LEU A 1 862 ? -17.094 6.652 37.057 1.00 67.05 859 LEU A CA 1
ATOM 5402 C C . LEU A 1 862 ? -17.583 6.416 38.495 1.00 67.56 859 LEU A C 1
ATOM 5403 O O . LEU A 1 862 ? -17.061 7.034 39.425 1.00 67.10 859 LEU A O 1
ATOM 5408 N N . SER A 1 863 ? -18.572 5.534 38.669 1.00 67.41 860 SER A N 1
ATOM 5409 C CA . SER A 1 863 ? -19.118 5.215 40.002 1.00 69.45 860 SER A CA 1
ATOM 5410 C C . SER A 1 863 ? -18.158 4.391 40.883 1.00 69.48 860 SER A C 1
ATOM 5411 O O . SER A 1 863 ? -18.276 4.410 42.112 1.00 72.91 860 SER A O 1
ATOM 5414 N N . ILE A 1 864 ? -17.214 3.686 40.259 1.00 65.98 861 ILE A N 1
ATOM 5415 C CA . ILE A 1 864 ? -16.097 3.038 40.974 1.00 66.12 861 ILE A CA 1
ATOM 5416 C C . ILE A 1 864 ? -15.171 4.080 41.625 1.00 67.73 861 ILE A C 1
ATOM 5417 O O . ILE A 1 864 ? -14.605 3.831 42.687 1.00 70.80 861 ILE A O 1
ATOM 5422 N N . ILE A 1 865 ? -15.033 5.236 40.976 1.00 68.30 862 ILE A N 1
ATOM 5423 C CA . ILE A 1 865 ? -14.271 6.386 41.490 1.00 70.34 862 ILE A CA 1
ATOM 5424 C C . ILE A 1 865 ? -15.123 7.250 42.449 1.00 72.20 862 ILE A C 1
ATOM 5425 O O . ILE A 1 865 ? -14.594 8.134 43.124 1.00 73.41 862 ILE A O 1
ATOM 5430 N N . GLY A 1 866 ? -16.432 6.993 42.507 1.00 72.13 863 GLY A N 1
ATOM 5431 C CA . GLY A 1 866 ? -17.356 7.712 43.390 1.00 75.11 863 GLY A CA 1
ATOM 5432 C C . GLY A 1 866 ? -18.164 8.804 42.706 1.00 75.96 863 GLY A C 1
ATOM 5433 O O . GLY A 1 866 ? -19.026 9.416 43.336 1.00 78.40 863 GLY A O 1
ATOM 5434 N N . ILE A 1 867 ? -17.889 9.043 41.422 1.00 75.23 864 ILE A N 1
ATOM 5435 C CA . ILE A 1 867 ? -18.619 10.023 40.610 1.00 76.64 864 ILE A CA 1
ATOM 5436 C C . ILE A 1 867 ? -19.873 9.327 40.061 1.00 78.11 864 ILE A C 1
ATOM 5437 O O . ILE A 1 867 ? -19.802 8.585 39.077 1.00 75.58 864 ILE A O 1
ATOM 5442 N N . GLU A 1 868 ? -21.011 9.569 40.711 1.00 83.41 865 GLU A N 1
ATOM 5443 C CA . GLU A 1 868 ? -22.264 8.864 40.421 1.00 86.88 865 GLU A CA 1
ATOM 5444 C C . GLU A 1 868 ? -23.198 9.735 39.585 1.00 87.19 865 GLU A C 1
ATOM 5445 O O . GLU A 1 868 ? -22.764 10.424 38.662 1.00 85.22 865 GLU A O 1
ATOM 5451 N N . GLU A 1 900 ? -18.776 -5.047 45.190 1.00 151.45 957 GLU A N 1
ATOM 5452 C CA . GLU A 1 900 ? -18.217 -4.131 44.195 1.00 147.31 957 GLU A CA 1
ATOM 5453 C C . GLU A 1 900 ? -17.627 -4.816 42.947 1.00 149.92 957 GLU A C 1
ATOM 5454 O O . GLU A 1 900 ? -17.296 -4.127 41.978 1.00 146.50 957 GLU A O 1
ATOM 5460 N N . ARG A 1 901 ? -17.475 -6.144 42.969 1.00 155.07 958 ARG A N 1
ATOM 5461 C CA . ARG A 1 901 ? -17.268 -6.919 41.727 1.00 153.58 958 ARG A CA 1
ATOM 5462 C C . ARG A 1 901 ? -18.594 -7.143 40.966 1.00 145.26 958 ARG A C 1
ATOM 5463 O O . ARG A 1 901 ? -18.583 -7.386 39.756 1.00 129.53 958 ARG A O 1
ATOM 5471 N N . SER A 1 902 ? -19.723 -7.070 41.677 1.00 147.97 959 SER A N 1
ATOM 5472 C CA . SER A 1 902 ? -21.036 -6.880 41.037 1.00 143.64 959 SER A CA 1
ATOM 5473 C C . SER A 1 902 ? -21.082 -5.513 40.354 1.00 140.81 959 SER A C 1
ATOM 5474 O O . SER A 1 902 ? -21.642 -5.381 39.265 1.00 145.82 959 SER A O 1
ATOM 5477 N N . LEU A 1 903 ? -20.506 -4.506 41.013 1.00 136.72 960 LEU A N 1
ATOM 5478 C CA . LEU A 1 903 ? -20.284 -3.185 40.410 1.00 128.68 960 LEU A CA 1
ATOM 5479 C C . LEU A 1 903 ? -19.134 -3.153 39.379 1.00 110.62 960 LEU A C 1
ATOM 5480 O O . LEU A 1 903 ? -19.077 -2.228 38.572 1.00 106.32 960 LEU A O 1
ATOM 5485 N N . LEU A 1 904 ? -18.216 -4.126 39.405 1.00 96.05 961 LEU A N 1
ATOM 5486 C CA . LEU A 1 904 ? -17.293 -4.323 38.272 1.00 86.36 961 LEU A CA 1
ATOM 5487 C C . LEU A 1 904 ? -18.066 -4.852 37.063 1.00 78.85 961 LEU A C 1
ATOM 5488 O O . LEU A 1 904 ? -18.687 -5.915 37.152 1.00 80.30 961 LEU A O 1
ATOM 5493 N N . PRO A 1 905 ? -18.014 -4.123 35.929 1.00 69.45 962 PRO A N 1
ATOM 5494 C CA . PRO A 1 905 ? -18.741 -4.546 34.735 1.00 66.74 962 PRO A CA 1
ATOM 5495 C C . PRO A 1 905 ? -18.104 -5.759 34.033 1.00 62.57 962 PRO A C 1
ATOM 5496 O O . PRO A 1 905 ? -16.884 -5.797 33.838 1.00 59.17 962 PRO A O 1
ATOM 5500 N N . LEU A 1 906 ? -18.945 -6.719 33.643 1.00 61.27 963 LEU A N 1
ATOM 5501 C CA . LEU A 1 906 ? -18.498 -7.982 33.048 1.00 58.53 963 LEU A CA 1
ATOM 5502 C C . LEU A 1 906 ? -18.159 -7.829 31.564 1.00 55.47 963 LEU A C 1
ATOM 5503 O O . LEU A 1 906 ? -18.983 -7.345 30.776 1.00 54.41 963 LEU A O 1
ATOM 5508 N N . SER A 1 907 ? -16.948 -8.256 31.197 1.00 52.76 964 SER A N 1
ATOM 5509 C CA . SER A 1 907 ? -16.509 -8.323 29.792 1.00 49.35 964 SER A CA 1
ATOM 5510 C C . SER A 1 907 ? -17.349 -9.340 29.025 1.00 49.66 964 SER A C 1
ATOM 5511 O O . SER A 1 907 ? -17.814 -10.320 29.609 1.00 52.04 964 SER A O 1
ATOM 5514 N N . THR A 1 908 ? -17.535 -9.104 27.726 1.00 47.86 965 THR A N 1
ATOM 5515 C CA . THR A 1 908 ? -18.386 -9.972 26.890 1.00 50.13 965 THR A CA 1
ATOM 5516 C C . THR A 1 908 ? -17.722 -10.659 25.664 1.00 48.82 965 THR A C 1
ATOM 5517 O O . THR A 1 908 ? -18.358 -11.502 25.016 1.00 48.90 965 THR A O 1
ATOM 5521 N N . ILE A 1 909 ? -16.458 -10.335 25.373 1.00 53.11 966 ILE A N 1
ATOM 5522 C CA . ILE A 1 909 ? -15.774 -10.835 24.159 1.00 50.27 966 ILE A CA 1
ATOM 5523 C C . ILE A 1 909 ? -15.595 -12.364 24.124 1.00 48.71 966 ILE A C 1
ATOM 5524 O O . ILE A 1 909 ? -15.825 -12.980 23.079 1.00 49.02 966 ILE A O 1
ATOM 5529 N N . TYR A 1 910 ? -15.196 -12.965 25.247 1.00 47.09 967 TYR A N 1
ATOM 5530 C CA . TYR A 1 910 ? -15.054 -14.428 25.342 1.00 44.73 967 TYR A CA 1
ATOM 5531 C C . TYR A 1 910 ? -16.379 -15.111 25.064 1.00 44.60 967 TYR A C 1
ATOM 5532 O O . TYR A 1 910 ? -16.467 -15.969 24.193 1.00 43.51 967 TYR A O 1
ATOM 5541 N N . GLY A 1 911 ? -17.401 -14.705 25.814 1.00 46.26 968 GLY A N 1
ATOM 5542 C CA . GLY A 1 911 ? -18.746 -15.249 25.688 1.00 47.42 968 GLY A CA 1
ATOM 5543 C C . GLY A 1 911 ? -19.295 -15.175 24.278 1.00 47.92 968 GLY A C 1
ATOM 5544 O O . GLY A 1 911 ? -19.737 -16.177 23.726 1.00 48.52 968 GLY A O 1
ATOM 5545 N N . TRP A 1 912 ? -19.253 -13.983 23.694 1.00 48.95 969 TRP A N 1
ATOM 5546 C CA . TRP A 1 912 ? -19.685 -13.774 22.310 1.00 49.95 969 TRP A CA 1
ATOM 5547 C C . TRP A 1 912 ? -18.889 -14.620 21.316 1.00 48.74 969 TRP A C 1
ATOM 5548 O O . TRP A 1 912 ? -19.475 -15.210 20.405 1.00 50.15 969 TRP A O 1
ATOM 5559 N N . SER A 1 913 ? -17.566 -14.672 21.494 1.00 47.05 970 SER A N 1
ATOM 5560 C CA . SER A 1 913 ? -16.674 -15.417 20.584 1.00 45.72 970 SER A CA 1
ATOM 5561 C C . SER A 1 913 ? -16.934 -16.926 20.560 1.00 45.11 970 SER A C 1
ATOM 5562 O O . SER A 1 913 ? -16.712 -17.574 19.535 1.00 44.56 970 SER A O 1
ATOM 5565 N N . CYS A 1 914 ? -17.400 -17.468 21.686 1.00 46.43 971 CYS A N 1
ATOM 5566 C CA . CYS A 1 914 ? -17.737 -18.896 21.813 1.00 47.73 971 CYS A CA 1
ATOM 5567 C C . CYS A 1 914 ? -18.885 -19.354 20.901 1.00 48.49 971 CYS A C 1
ATOM 5568 O O . CYS A 1 914 ? -18.978 -20.539 20.597 1.00 49.09 971 CYS A O 1
ATOM 5571 N N . GLY A 1 915 ? -19.755 -18.432 20.488 1.00 49.68 972 GLY A N 1
ATOM 5572 C CA . GLY A 1 915 ? -20.864 -18.737 19.574 1.00 51.93 972 GLY A CA 1
ATOM 5573 C C . GLY A 1 915 ? -20.472 -19.373 18.247 1.00 52.13 972 GLY A C 1
ATOM 5574 O O . GLY A 1 915 ? -21.188 -20.235 17.727 1.00 52.52 972 GLY A O 1
ATOM 5575 N N . HIS A 1 916 ? -19.334 -18.937 17.707 1.00 52.28 973 HIS A N 1
ATOM 5576 C CA . HIS A 1 916 ? -18.743 -19.504 16.488 1.00 53.54 973 HIS A CA 1
ATOM 5577 C C . HIS A 1 916 ? -18.571 -21.030 16.560 1.00 54.75 973 HIS A C 1
ATOM 5578 O O . HIS A 1 916 ? -18.836 -21.736 15.580 1.00 57.65 973 HIS A O 1
ATOM 5585 N N . PHE A 1 917 ? -18.125 -21.525 17.716 1.00 52.65 974 PHE A N 1
ATOM 5586 C CA . PHE A 1 917 ? -17.865 -22.957 17.905 1.00 51.34 974 PHE A CA 1
ATOM 5587 C C . PHE A 1 917 ? -19.070 -23.772 18.361 1.00 52.54 974 PHE A C 1
ATOM 5588 O O . PHE A 1 917 ? -19.034 -24.992 18.268 1.00 53.25 974 PHE A O 1
ATOM 5596 N N . SER A 1 918 ? -20.128 -23.112 18.834 1.00 54.89 975 SER A N 1
ATOM 5597 C CA . SER A 1 918 ? -21.396 -23.779 19.166 1.00 57.26 975 SER A CA 1
ATOM 5598 C C . SER A 1 918 ? -22.386 -23.675 18.007 1.00 60.36 975 SER A C 1
ATOM 5599 O O . SER A 1 918 ? -23.578 -23.495 18.225 1.00 62.64 975 SER A O 1
ATOM 5602 N N . LYS A 1 919 ? -21.882 -23.812 16.783 1.00 63.68 976 LYS A N 1
ATOM 5603 C CA . LYS A 1 919 ? -22.639 -23.523 15.563 1.00 69.59 976 LYS A CA 1
ATOM 5604 C C . LYS A 1 919 ? -21.943 -24.204 14.377 1.00 73.54 976 LYS A C 1
ATOM 5605 O O . LYS A 1 919 ? -20.713 -24.249 14.350 1.00 76.94 976 LYS A O 1
ATOM 5611 N N . PRO A 1 920 ? -22.715 -24.740 13.404 1.00 77.52 977 PRO A N 1
ATOM 5612 C CA . PRO A 1 920 ? -22.164 -25.422 12.227 1.00 79.61 977 PRO A CA 1
ATOM 5613 C C . PRO A 1 920 ? -20.892 -24.802 11.627 1.00 79.82 977 PRO A C 1
ATOM 5614 O O . PRO A 1 920 ? -20.896 -23.614 11.304 1.00 83.22 977 PRO A O 1
ATOM 5618 N N . LEU A 1 921 ? -19.825 -25.602 11.513 1.00 78.56 978 LEU A N 1
ATOM 5619 C CA . LEU A 1 921 ? -18.560 -25.192 10.878 1.00 78.29 978 LEU A CA 1
ATOM 5620 C C . LEU A 1 921 ? -18.363 -25.861 9.515 1.00 79.93 978 LEU A C 1
ATOM 5621 O O . LEU A 1 921 ? -18.687 -27.034 9.325 1.00 80.21 978 LEU A O 1
ATOM 5626 N N . SER A 1 928 ? -27.728 -16.450 -0.219 1.00 110.52 985 SER A N 1
ATOM 5627 C CA . SER A 1 928 ? -26.568 -16.353 -1.106 1.00 110.35 985 SER A CA 1
ATOM 5628 C C . SER A 1 928 ? -26.982 -15.998 -2.536 1.00 111.75 985 SER A C 1
ATOM 5629 O O . SER A 1 928 ? -26.536 -14.987 -3.085 1.00 110.10 985 SER A O 1
ATOM 5632 N N . GLN A 1 929 ? -27.845 -16.830 -3.117 1.00 115.68 986 GLN A N 1
ATOM 5633 C CA . GLN A 1 929 ? -28.336 -16.641 -4.492 1.00 115.64 986 GLN A CA 1
ATOM 5634 C C . GLN A 1 929 ? -29.474 -15.617 -4.585 1.00 117.76 986 GLN A C 1
ATOM 5635 O O . GLN A 1 929 ? -29.618 -14.952 -5.612 1.00 118.23 986 GLN A O 1
ATOM 5641 N N . GLU A 1 930 ? -30.278 -15.504 -3.527 1.00 119.92 987 GLU A N 1
ATOM 5642 C CA . GLU A 1 930 ? -31.262 -14.416 -3.405 1.00 118.95 987 GLU A CA 1
ATOM 5643 C C . GLU A 1 930 ? -30.591 -13.065 -3.101 1.00 111.48 987 GLU A C 1
ATOM 5644 O O . GLU A 1 930 ? -31.120 -12.014 -3.467 1.00 110.71 987 GLU A O 1
ATOM 5650 N N . ILE A 1 931 ? -29.443 -13.099 -2.423 1.00 105.86 988 ILE A N 1
ATOM 5651 C CA . ILE A 1 931 ? -28.660 -11.889 -2.144 1.00 100.57 988 ILE A CA 1
ATOM 5652 C C . ILE A 1 931 ? -28.027 -11.368 -3.435 1.00 98.19 988 ILE A C 1
ATOM 5653 O O . ILE A 1 931 ? -28.108 -10.174 -3.726 1.00 98.08 988 ILE A O 1
ATOM 5658 N N . ALA A 1 932 ? -27.394 -12.265 -4.190 1.00 96.51 989 ALA A N 1
ATOM 5659 C CA . ALA A 1 932 ? -26.752 -11.913 -5.462 1.00 95.65 989 ALA A CA 1
ATOM 5660 C C . ALA A 1 932 ? -27.749 -11.550 -6.579 1.00 96.18 989 ALA A C 1
ATOM 5661 O O . ALA A 1 932 ? -27.408 -10.785 -7.489 1.00 94.66 989 ALA A O 1
ATOM 5663 N N . ALA A 1 933 ? -28.963 -12.103 -6.512 1.00 95.70 990 ALA A N 1
ATOM 5664 C CA . ALA A 1 933 ? -30.032 -11.780 -7.469 1.00 95.03 990 ALA A CA 1
ATOM 5665 C C . ALA A 1 933 ? -30.565 -10.358 -7.274 1.00 91.00 990 ALA A C 1
ATOM 5666 O O . ALA A 1 933 ? -30.744 -9.619 -8.243 1.00 88.18 990 ALA A O 1
ATOM 5668 N N . LYS A 1 934 ? -30.832 -9.998 -6.019 1.00 91.50 991 LYS A N 1
ATOM 5669 C CA . LYS A 1 934 ? -31.213 -8.622 -5.643 1.00 89.81 991 LYS A CA 1
ATOM 5670 C C . LYS A 1 934 ? -30.131 -7.594 -5.979 1.00 82.64 991 LYS A C 1
ATOM 5671 O O . LYS A 1 934 ? -30.442 -6.464 -6.365 1.00 79.34 991 LYS A O 1
ATOM 5677 N N . ARG A 1 935 ? -28.872 -8.002 -5.815 1.00 79.19 992 ARG A N 1
ATOM 5678 C CA . ARG A 1 935 ? -27.701 -7.201 -6.199 1.00 75.05 992 ARG A CA 1
ATOM 5679 C C . ARG A 1 935 ? -27.740 -6.848 -7.685 1.00 74.18 992 ARG A C 1
ATOM 5680 O O . ARG A 1 935 ? -27.555 -5.695 -8.062 1.00 69.72 992 ARG A O 1
ATOM 5688 N N . GLU A 1 936 ? -27.994 -7.854 -8.516 1.00 79.66 993 GLU A N 1
ATOM 5689 C CA . GLU A 1 936 ? -28.107 -7.667 -9.961 1.00 83.54 993 GLU A CA 1
ATOM 5690 C C . GLU A 1 936 ? -29.276 -6.746 -10.334 1.00 79.88 993 GLU A C 1
ATOM 5691 O O . GLU A 1 936 ? -29.130 -5.891 -11.201 1.00 77.45 993 GLU A O 1
ATOM 5697 N N . GLU A 1 937 ? -30.412 -6.916 -9.660 1.00 78.42 994 GLU A N 1
ATOM 5698 C CA . GLU A 1 937 ? -31.632 -6.149 -9.955 1.00 78.28 994 GLU A CA 1
ATOM 5699 C C . GLU A 1 937 ? -31.448 -4.642 -9.729 1.00 73.71 994 GLU A C 1
ATOM 5700 O O . GLU A 1 937 ? -31.843 -3.836 -10.572 1.00 73.69 994 GLU A O 1
ATOM 5706 N N . LYS A 1 938 ? -30.851 -4.276 -8.595 1.00 70.57 995 LYS A N 1
ATOM 5707 C CA . LYS A 1 938 ? -30.570 -2.866 -8.276 1.00 66.52 995 LYS A CA 1
ATOM 5708 C C . LYS A 1 938 ? -29.471 -2.279 -9.164 1.00 63.84 995 LYS A C 1
ATOM 5709 O O . LYS A 1 938 ? -29.525 -1.102 -9.522 1.00 62.33 995 LYS A O 1
ATOM 5715 N N . GLU A 1 939 ? -28.474 -3.096 -9.498 1.00 63.08 996 GLU A N 1
ATOM 5716 C CA . GLU A 1 939 ? -27.398 -2.683 -10.401 1.00 63.01 996 GLU A CA 1
ATOM 5717 C C . GLU A 1 939 ? -27.894 -2.391 -11.827 1.00 64.74 996 GLU A C 1
ATOM 5718 O O . GLU A 1 939 ? -27.464 -1.406 -12.437 1.00 62.20 996 GLU A O 1
ATOM 5724 N N . LYS A 1 940 ? -28.789 -3.244 -12.340 1.00 68.35 997 LYS A N 1
ATOM 5725 C CA . LYS A 1 940 ? -29.449 -3.032 -13.649 1.00 71.45 997 LYS A CA 1
ATOM 5726 C C . LYS A 1 940 ? -30.116 -1.664 -13.691 1.00 67.77 997 LYS A C 1
ATOM 5727 O O . LYS A 1 940 ? -29.919 -0.889 -14.628 1.00 68.78 997 LYS A O 1
ATOM 5733 N N . PHE A 1 941 ? -30.916 -1.400 -12.659 1.00 63.38 998 PHE A N 1
ATOM 5734 C CA . PHE A 1 941 ? -31.602 -0.126 -12.479 1.00 60.43 998 PHE A CA 1
ATOM 5735 C C . PHE A 1 941 ? -30.619 1.045 -12.422 1.00 56.39 998 PHE A C 1
ATOM 5736 O O . PHE A 1 941 ? -30.862 2.085 -13.023 1.00 55.44 998 PHE A O 1
ATOM 5744 N N . ALA A 1 942 ? -29.516 0.866 -11.698 1.00 54.39 999 ALA A N 1
ATOM 5745 C CA . ALA A 1 942 ? -28.508 1.914 -11.551 1.00 51.70 999 ALA A CA 1
ATOM 5746 C C . ALA A 1 942 ? -27.902 2.266 -12.903 1.00 52.35 999 ALA A C 1
ATOM 5747 O O . ALA A 1 942 ? -27.962 3.421 -13.318 1.00 50.88 999 ALA A O 1
ATOM 5749 N N . LEU A 1 943 ? -27.358 1.261 -13.590 1.00 54.44 1000 LEU A N 1
ATOM 5750 C CA . LEU A 1 943 ? -26.724 1.455 -14.909 1.00 56.30 1000 LEU A CA 1
ATOM 5751 C C . LEU A 1 943 ? -27.661 2.062 -15.960 1.00 57.59 1000 LEU A C 1
ATOM 5752 O O . LEU A 1 943 ? -27.242 2.916 -16.739 1.00 55.98 1000 LEU A O 1
ATOM 5757 N N . GLU A 1 944 ? -28.918 1.620 -15.971 1.00 61.08 1001 GLU A N 1
ATOM 5758 C CA . GLU A 1 944 ? -29.931 2.178 -16.876 1.00 65.80 1001 GLU A CA 1
ATOM 5759 C C . GLU A 1 944 ? -30.287 3.636 -16.566 1.00 64.37 1001 GLU A C 1
ATOM 5760 O O . GLU A 1 944 ? -30.420 4.452 -17.481 1.00 66.73 1001 GLU A O 1
ATOM 5766 N N . HIS A 1 945 ? -30.437 3.961 -15.287 1.00 61.53 1002 HIS A N 1
ATOM 5767 C CA . HIS A 1 945 ? -30.789 5.327 -14.882 1.00 57.68 1002 HIS A CA 1
ATOM 5768 C C . HIS A 1 945 ? -29.614 6.304 -14.861 1.00 53.82 1002 HIS A C 1
ATOM 5769 O O . HIS A 1 945 ? -29.833 7.510 -14.908 1.00 52.32 1002 HIS A O 1
ATOM 5776 N N . ILE A 1 946 ? -28.385 5.793 -14.802 1.00 52.51 1003 ILE A N 1
ATOM 5777 C CA . ILE A 1 946 ? -27.184 6.625 -14.989 1.00 51.18 1003 ILE A CA 1
ATOM 5778 C C . ILE A 1 946 ? -27.109 7.114 -16.435 1.00 53.51 1003 ILE A C 1
ATOM 5779 O O . ILE A 1 946 ? -26.736 8.257 -16.690 1.00 52.47 1003 ILE A O 1
ATOM 5784 N N . ALA A 1 947 ? -27.458 6.236 -17.371 1.00 57.66 1004 ALA A N 1
ATOM 5785 C CA . ALA A 1 947 ? -27.505 6.582 -18.791 1.00 61.68 1004 ALA A CA 1
ATOM 5786 C C . ALA A 1 947 ? -28.563 7.646 -19.095 1.00 63.64 1004 ALA A C 1
ATOM 5787 O O . ALA A 1 947 ? -28.281 8.642 -19.767 1.00 63.25 1004 ALA A O 1
ATOM 5789 N N . LYS A 1 948 ? -29.776 7.416 -18.599 1.00 66.64 1005 LYS A N 1
ATOM 5790 C CA . LYS A 1 948 ? -30.886 8.368 -18.743 1.00 69.37 1005 LYS A CA 1
ATOM 5791 C C . LYS A 1 948 ? -30.521 9.715 -18.126 1.00 66.81 1005 LYS A C 1
ATOM 5792 O O . LYS A 1 948 ? -30.693 10.762 -18.753 1.00 66.49 1005 LYS A O 1
ATOM 5798 N N . CYS A 1 949 ? -29.991 9.670 -16.908 1.00 64.94 1006 CYS A N 1
ATOM 5799 C CA . CYS A 1 949 ? -29.456 10.859 -16.252 1.00 63.82 1006 CYS A CA 1
ATOM 5800 C C . CYS A 1 949 ? -28.470 11.598 -17.164 1.00 66.37 1006 CYS A C 1
ATOM 5801 O O . CYS A 1 949 ? -28.609 12.802 -17.377 1.00 67.55 1006 CYS A O 1
ATOM 5804 N N . GLN A 1 950 ? -27.508 10.864 -17.720 1.00 68.61 1007 GLN A N 1
ATOM 5805 C CA . GLN A 1 950 ? -26.450 11.456 -18.556 1.00 72.07 1007 GLN A CA 1
ATOM 5806 C C . GLN A 1 950 ? -26.951 12.146 -19.831 1.00 77.47 1007 GLN A C 1
ATOM 5807 O O . GLN A 1 950 ? -26.471 13.231 -20.172 1.00 80.07 1007 GLN A O 1
ATOM 5813 N N . HIS A 1 951 ? -27.916 11.529 -20.513 1.00 79.22 1008 HIS A N 1
ATOM 5814 C CA . HIS A 1 951 ? -28.185 11.842 -21.923 1.00 82.87 1008 HIS A CA 1
ATOM 5815 C C . HIS A 1 951 ? -29.543 12.469 -22.277 1.00 86.47 1008 HIS A C 1
ATOM 5816 O O . HIS A 1 951 ? -29.625 13.215 -23.256 1.00 90.48 1008 HIS A O 1
ATOM 5823 N N . SER A 1 952 ? -30.601 12.151 -21.532 1.00 88.28 1009 SER A N 1
ATOM 5824 C CA . SER A 1 952 ? -31.909 12.780 -21.765 1.00 89.25 1009 SER A CA 1
ATOM 5825 C C . SER A 1 952 ? -31.860 14.206 -21.219 1.00 87.08 1009 SER A C 1
ATOM 5826 O O . SER A 1 952 ? -31.620 14.407 -20.025 1.00 84.88 1009 SER A O 1
ATOM 5829 N N . SER A 1 953 ? -32.063 15.184 -22.104 1.00 88.32 1010 SER A N 1
ATOM 5830 C CA . SER A 1 953 ? -31.933 16.601 -21.752 1.00 85.02 1010 SER A CA 1
ATOM 5831 C C . SER A 1 953 ? -32.981 16.985 -20.720 1.00 80.71 1010 SER A C 1
ATOM 5832 O O . SER A 1 953 ? -34.135 16.542 -20.799 1.00 80.28 1010 SER A O 1
ATOM 5835 N N . ILE A 1 954 ? -32.566 17.801 -19.754 1.00 74.88 1011 ILE A N 1
ATOM 5836 C CA . ILE A 1 954 ? -33.431 18.198 -18.652 1.00 71.82 1011 ILE A CA 1
ATOM 5837 C C . ILE A 1 954 ? -34.134 19.503 -19.014 1.00 72.46 1011 ILE A C 1
ATOM 5838 O O . ILE A 1 954 ? -33.487 20.507 -19.325 1.00 69.16 1011 ILE A O 1
ATOM 5843 N N . SER A 1 955 ? -35.463 19.466 -18.954 1.00 75.17 1012 SER A N 1
ATOM 5844 C CA . SER A 1 955 ? -36.314 20.597 -19.319 1.00 79.79 1012 SER A CA 1
ATOM 5845 C C . SER A 1 955 ? -36.442 21.582 -18.128 1.00 77.84 1012 SER A C 1
ATOM 5846 O O . SER A 1 955 ? -35.533 21.670 -17.299 1.00 77.10 1012 SER A O 1
ATOM 5849 N N . LYS A 1 956 ? -37.542 22.333 -18.053 1.00 77.34 1013 LYS A N 1
ATOM 5850 C CA . LYS A 1 956 ? -37.810 23.228 -16.921 1.00 72.40 1013 LYS A CA 1
ATOM 5851 C C . LYS A 1 956 ? -38.234 22.435 -15.675 1.00 67.42 1013 LYS A C 1
ATOM 5852 O O . LYS A 1 956 ? -38.412 21.216 -15.726 1.00 67.69 1013 LYS A O 1
ATOM 5858 N N . LEU A 1 957 ? -38.379 23.142 -14.558 1.00 62.20 1014 LEU A N 1
ATOM 5859 C CA . LEU A 1 957 ? -38.867 22.564 -13.306 1.00 57.97 1014 LEU A CA 1
ATOM 5860 C C . LEU A 1 957 ? -40.381 22.634 -13.265 1.00 58.55 1014 LEU A C 1
ATOM 5861 O O . LEU A 1 957 ? -40.950 23.697 -13.489 1.00 60.11 1014 LEU A O 1
ATOM 5866 N N . ASN A 1 958 ? -41.026 21.515 -12.951 1.00 58.38 1015 ASN A N 1
ATOM 5867 C CA . ASN A 1 958 ? -42.466 21.506 -12.704 1.00 61.58 1015 ASN A CA 1
ATOM 5868 C C . ASN A 1 958 ? -42.723 22.068 -11.307 1.00 60.57 1015 ASN A C 1
ATOM 5869 O O . ASN A 1 958 ? -42.471 21.394 -10.299 1.00 60.63 1015 ASN A O 1
ATOM 5874 N N . ASN A 1 959 ? -43.232 23.298 -11.257 1.00 60.53 1016 ASN A N 1
ATOM 5875 C CA . ASN A 1 959 ? -43.395 24.026 -9.992 1.00 58.84 1016 ASN A CA 1
ATOM 5876 C C . ASN A 1 959 ? -44.455 23.375 -9.070 1.00 59.32 1016 ASN A C 1
ATOM 5877 O O . ASN A 1 959 ? -44.396 23.539 -7.847 1.00 57.01 1016 ASN A O 1
ATOM 5882 N N . ASN A 1 960 ? -45.406 22.634 -9.649 1.00 61.69 1017 ASN A N 1
ATOM 5883 C CA . ASN A 1 960 ? -46.323 21.802 -8.860 1.00 63.24 1017 ASN A CA 1
ATOM 5884 C C . ASN A 1 960 ? -45.545 20.602 -8.300 1.00 61.52 1017 ASN A C 1
ATOM 5885 O O . ASN A 1 960 ? -44.949 19.858 -9.077 1.00 61.68 1017 ASN A O 1
ATOM 5890 N N . PRO A 1 961 ? -45.535 20.412 -6.960 1.00 60.78 1018 PRO A N 1
ATOM 5891 C CA . PRO A 1 961 ? -44.773 19.301 -6.367 1.00 57.81 1018 PRO A CA 1
ATOM 5892 C C . PRO A 1 961 ? -45.475 17.940 -6.457 1.00 59.62 1018 PRO A C 1
ATOM 5893 O O . PRO A 1 961 ? -46.504 17.817 -7.116 1.00 62.30 1018 PRO A O 1
ATOM 5897 N N . ILE A 1 962 ? -44.887 16.930 -5.813 1.00 59.55 1019 ILE A N 1
ATOM 5898 C CA . ILE A 1 962 ? -45.551 15.633 -5.539 1.00 61.44 1019 ILE A CA 1
ATOM 5899 C C . ILE A 1 962 ? -45.494 15.224 -4.035 1.00 62.58 1019 ILE A C 1
ATOM 5900 O O . ILE A 1 962 ? -45.644 14.052 -3.689 1.00 60.86 1019 ILE A O 1
ATOM 5905 N N . ALA A 1 963 ? -45.248 16.193 -3.156 1.00 65.17 1020 ALA A N 1
ATOM 5906 C CA . ALA A 1 963 ? -45.572 16.082 -1.741 1.00 68.15 1020 ALA A CA 1
ATOM 5907 C C . ALA A 1 963 ? -45.636 17.481 -1.130 1.00 74.02 1020 ALA A C 1
ATOM 5908 O O . ALA A 1 963 ? -44.888 18.375 -1.526 1.00 75.01 1020 ALA A O 1
ATOM 5910 N N . ASN A 1 964 ? -46.568 17.675 -0.208 1.00 81.20 1021 ASN A N 1
ATOM 5911 C CA . ASN A 1 964 ? -46.493 18.767 0.755 1.00 88.27 1021 ASN A CA 1
ATOM 5912 C C . ASN A 1 964 ? -46.445 18.015 2.098 1.00 88.78 1021 ASN A C 1
ATOM 5913 O O . ASN A 1 964 ? -47.285 18.235 2.981 1.00 103.94 1021 ASN A O 1
ATOM 5918 N N . TRP A 1 965 ? -45.466 17.110 2.231 1.00 75.43 1022 TRP A N 1
ATOM 5919 C CA . TRP A 1 965 ? -45.400 16.215 3.391 1.00 70.19 1022 TRP A CA 1
ATOM 5920 C C . TRP A 1 965 ? -45.083 16.944 4.691 1.00 67.46 1022 TRP A C 1
ATOM 5921 O O . TRP A 1 965 ? -43.973 17.436 4.866 1.00 64.70 1022 TRP A O 1
ATOM 5932 N N . ASP A 1 966 ? -46.054 16.968 5.605 1.00 69.09 1023 ASP A N 1
ATOM 5933 C CA . ASP A 1 966 ? -45.867 17.559 6.922 1.00 69.18 1023 ASP A CA 1
ATOM 5934 C C . ASP A 1 966 ? -45.076 16.595 7.809 1.00 66.81 1023 ASP A C 1
ATOM 5935 O O . ASP A 1 966 ? -45.599 15.575 8.255 1.00 67.46 1023 ASP A O 1
ATOM 5940 N N . THR A 1 967 ? -43.815 16.933 8.063 1.00 64.15 1024 THR A N 1
ATOM 5941 C CA . THR A 1 967 ? -42.970 16.158 8.973 1.00 63.64 1024 THR A CA 1
ATOM 5942 C C . THR A 1 967 ? -43.380 16.299 10.442 1.00 67.87 1024 THR A C 1
ATOM 5943 O O . THR A 1 967 ? -42.985 15.476 11.271 1.00 68.80 1024 THR A O 1
ATOM 5947 N N . ARG A 1 968 ? -44.134 17.360 10.755 1.00 69.59 1025 ARG A N 1
ATOM 5948 C CA . ARG A 1 968 ? -44.465 17.772 12.126 1.00 70.70 1025 ARG A CA 1
ATOM 5949 C C . ARG A 1 968 ? -43.247 18.207 12.970 1.00 65.46 1025 ARG A C 1
ATOM 5950 O O . ARG A 1 968 ? -43.349 18.309 14.191 1.00 65.02 1025 ARG A O 1
ATOM 5958 N N . PHE A 1 969 ? -42.122 18.513 12.317 1.00 61.56 1026 PHE A N 1
ATOM 5959 C CA . PHE A 1 969 ? -40.971 19.088 13.001 1.00 60.32 1026 PHE A CA 1
ATOM 5960 C C . PHE A 1 969 ? -41.305 20.534 13.366 1.00 60.26 1026 PHE A C 1
ATOM 5961 O O . PHE A 1 969 ? -41.465 21.386 12.482 1.00 57.33 1026 PHE A O 1
ATOM 5969 N N . GLU A 1 970 ? -41.393 20.788 14.672 1.00 61.72 1027 GLU A N 1
ATOM 5970 C CA . GLU A 1 970 ? -41.779 22.094 15.227 1.00 63.51 1027 GLU A CA 1
ATOM 5971 C C . GLU A 1 970 ? -40.833 23.248 14.867 1.00 61.39 1027 GLU A C 1
ATOM 5972 O O . GLU A 1 970 ? -41.250 24.398 14.853 1.00 61.71 1027 GLU A O 1
ATOM 5978 N N . THR A 1 971 ? -39.567 22.935 14.606 1.00 60.59 1028 THR A N 1
ATOM 5979 C CA . THR A 1 971 ? -38.556 23.928 14.224 1.00 60.15 1028 THR A CA 1
ATOM 5980 C C . THR A 1 971 ? -38.178 23.911 12.736 1.00 57.60 1028 THR A C 1
ATOM 5981 O O . THR A 1 971 ? -37.601 24.879 12.244 1.00 56.88 1028 THR A O 1
ATOM 5985 N N . GLY A 1 972 ? -38.480 22.816 12.035 1.00 57.41 1029 GLY A N 1
ATOM 5986 C CA . GLY A 1 972 ? -38.218 22.694 10.597 1.00 55.74 1029 GLY A CA 1
ATOM 5987 C C . GLY A 1 972 ? -37.165 21.656 10.261 1.00 53.61 1029 GLY A C 1
ATOM 5988 O O . GLY A 1 972 ? -36.297 21.345 11.085 1.00 54.31 1029 GLY A O 1
ATOM 5989 N N . THR A 1 973 ? -37.248 21.133 9.038 1.00 52.77 1030 THR A N 1
ATOM 5990 C CA . THR A 1 973 ? -36.356 20.072 8.549 1.00 49.86 1030 THR A CA 1
ATOM 5991 C C . THR A 1 973 ? -34.975 20.633 8.218 1.00 47.60 1030 THR A C 1
ATOM 5992 O O . THR A 1 973 ? -34.850 21.470 7.324 1.00 52.96 1030 THR A O 1
ATOM 5996 N N . LYS A 1 974 ? -33.945 20.164 8.922 1.00 44.26 1031 LYS A N 1
ATOM 5997 C CA . LYS A 1 974 ? -32.579 20.640 8.703 1.00 42.40 1031 LYS A CA 1
ATOM 5998 C C . LYS A 1 974 ? -31.882 19.912 7.565 1.00 39.81 1031 LYS A C 1
ATOM 5999 O O . LYS A 1 974 ? -31.103 20.515 6.837 1.00 39.71 1031 LYS A O 1
ATOM 6005 N N . THR A 1 975 ? -32.144 18.622 7.405 1.00 38.85 1032 THR A N 1
ATOM 6006 C CA . THR A 1 975 ? -31.542 17.879 6.302 1.00 37.01 1032 THR A CA 1
ATOM 6007 C C . THR A 1 975 ? -32.370 16.661 5.923 1.00 35.98 1032 THR A C 1
ATOM 6008 O O . THR A 1 975 ? -33.136 16.146 6.737 1.00 37.59 1032 THR A O 1
ATOM 6012 N N . ALA A 1 976 ? -32.198 16.211 4.681 1.00 33.95 1033 ALA A N 1
ATOM 6013 C CA . ALA A 1 976 ? -32.947 15.073 4.148 1.00 33.05 1033 ALA A CA 1
ATOM 6014 C C . ALA A 1 976 ? -32.187 14.298 3.069 1.00 30.36 1033 ALA A C 1
ATOM 6015 O O . ALA A 1 976 ? -31.171 14.751 2.549 1.00 27.85 1033 ALA A O 1
ATOM 6017 N N . LEU A 1 977 ? -32.723 13.129 2.741 1.00 31.45 1034 LEU A N 1
ATOM 6018 C CA . LEU A 1 977 ? -32.098 12.163 1.853 1.00 32.02 1034 LEU A CA 1
ATOM 6019 C C . LEU A 1 977 ? -33.167 11.360 1.097 1.00 35.49 1034 LEU A C 1
ATOM 6020 O O . LEU A 1 977 ? -34.264 11.143 1.609 1.00 38.19 1034 LEU A O 1
ATOM 6025 N N . LEU A 1 978 ? -32.837 10.914 -0.113 1.00 36.40 1035 LEU A N 1
ATOM 6026 C CA . LEU A 1 978 ? -33.732 10.084 -0.919 1.00 37.60 1035 LEU A CA 1
ATOM 6027 C C . LEU A 1 978 ? -33.071 8.739 -1.189 1.00 40.34 1035 LEU A C 1
ATOM 6028 O O . LEU A 1 978 ? -31.892 8.671 -1.559 1.00 40.25 1035 LEU A O 1
ATOM 6033 N N . HIS A 1 979 ? -33.840 7.671 -0.989 1.00 43.65 1036 HIS A N 1
ATOM 6034 C CA . HIS A 1 979 ? -33.380 6.316 -1.261 1.00 43.94 1036 HIS A CA 1
ATOM 6035 C C . HIS A 1 979 ? -33.296 6.149 -2.785 1.00 44.60 1036 HIS A C 1
ATOM 6036 O O . HIS A 1 979 ? -34.184 6.632 -3.497 1.00 46.76 1036 HIS A O 1
ATOM 6043 N N . PRO A 1 980 ? -32.228 5.500 -3.290 1.00 43.05 1037 PRO A N 1
ATOM 6044 C CA . PRO A 1 980 ? -32.055 5.339 -4.740 1.00 45.53 1037 PRO A CA 1
ATOM 6045 C C . PRO A 1 980 ? -33.040 4.378 -5.420 1.00 49.54 1037 PRO A C 1
ATOM 6046 O O . PRO A 1 980 ? -33.514 4.660 -6.524 1.00 50.56 1037 PRO A O 1
ATOM 6050 N N . PHE A 1 981 ? -33.329 3.254 -4.766 1.00 52.21 1038 PHE A N 1
ATOM 6051 C CA . PHE A 1 981 ? -34.099 2.157 -5.366 1.00 55.06 1038 PHE A CA 1
ATOM 6052 C C . PHE A 1 981 ? -35.546 1.997 -4.874 1.00 56.28 1038 PHE A C 1
ATOM 6053 O O . PHE A 1 981 ? -36.242 1.075 -5.307 1.00 59.25 1038 PHE A O 1
ATOM 6061 N N . SER A 1 982 ? -36.008 2.881 -3.989 1.00 55.00 1039 SER A N 1
ATOM 6062 C CA . SER A 1 982 ? -37.412 2.863 -3.542 1.00 55.74 1039 SER A CA 1
ATOM 6063 C C . SER A 1 982 ? -37.876 4.276 -3.146 1.00 52.40 1039 SER A C 1
ATOM 6064 O O . SER A 1 982 ? -37.047 5.137 -2.841 1.00 48.92 1039 SER A O 1
ATOM 6067 N N . PRO A 1 983 ? -39.201 4.521 -3.150 1.00 52.92 1040 PRO A N 1
ATOM 6068 C CA . PRO A 1 983 ? -39.687 5.886 -3.005 1.00 53.02 1040 PRO A CA 1
ATOM 6069 C C . PRO A 1 983 ? -39.753 6.339 -1.539 1.00 53.53 1040 PRO A C 1
ATOM 6070 O O . PRO A 1 983 ? -40.843 6.510 -0.984 1.00 57.29 1040 PRO A O 1
ATOM 6074 N N . ILE A 1 984 ? -38.586 6.540 -0.929 1.00 50.92 1041 ILE A N 1
ATOM 6075 C CA . ILE A 1 984 ? -38.479 6.874 0.496 1.00 49.40 1041 ILE A CA 1
ATOM 6076 C C . ILE A 1 984 ? -37.676 8.155 0.678 1.00 46.47 1041 ILE A C 1
ATOM 6077 O O . ILE A 1 984 ? -36.666 8.345 0.012 1.00 45.40 1041 ILE A O 1
ATOM 6082 N N . VAL A 1 985 ? -38.131 9.012 1.592 1.00 47.48 1042 VAL A N 1
ATOM 6083 C CA . VAL A 1 985 ? -37.347 10.154 2.074 1.00 47.02 1042 VAL A CA 1
ATOM 6084 C C . VAL A 1 985 ? -37.017 9.903 3.537 1.00 45.70 1042 VAL A C 1
ATOM 6085 O O . VAL A 1 985 ? -37.883 9.458 4.295 1.00 47.83 1042 VAL A O 1
ATOM 6089 N N . VAL A 1 986 ? -35.782 10.210 3.926 1.00 42.57 1043 VAL A N 1
ATOM 6090 C CA . VAL A 1 986 ? -35.389 10.267 5.331 1.00 42.54 1043 VAL A CA 1
ATOM 6091 C C . VAL A 1 986 ? -35.085 11.723 5.622 1.00 41.55 1043 VAL A C 1
ATOM 6092 O O . VAL A 1 986 ? -34.317 12.340 4.897 1.00 40.12 1043 VAL A O 1
ATOM 6096 N N . ALA A 1 987 ? -35.689 12.264 6.677 1.00 43.73 1044 ALA A N 1
ATOM 6097 C CA . ALA A 1 987 ? -35.517 13.668 7.048 1.00 44.05 1044 ALA A CA 1
ATOM 6098 C C . ALA A 1 987 ? -35.151 13.779 8.518 1.00 44.92 1044 ALA A C 1
ATOM 6099 O O . ALA A 1 987 ? -35.643 13.003 9.342 1.00 47.15 1044 ALA A O 1
ATOM 6101 N N . ALA A 1 988 ? -34.305 14.759 8.837 1.00 44.32 1045 ALA A N 1
ATOM 6102 C CA . ALA A 1 988 ? -33.785 14.954 10.191 1.00 43.56 1045 ALA A CA 1
ATOM 6103 C C . ALA A 1 988 ? -34.112 16.342 10.740 1.00 45.69 1045 ALA A C 1
ATOM 6104 O O . ALA A 1 988 ? -33.879 17.348 10.075 1.00 45.42 1045 ALA A O 1
ATOM 6106 N N . ASP A 1 989 ? -34.634 16.375 11.966 1.00 50.46 1046 ASP A N 1
ATOM 6107 C CA . ASP A 1 989 ? -34.903 17.614 12.714 1.00 54.21 1046 ASP A CA 1
ATOM 6108 C C . ASP A 1 989 ? -33.593 18.232 13.216 1.00 51.23 1046 ASP A C 1
ATOM 6109 O O . ASP A 1 989 ? -32.545 17.592 13.183 1.00 47.18 1046 ASP A O 1
ATOM 6114 N N . GLU A 1 990 ? -33.657 19.468 13.707 1.00 54.27 1047 GLU A N 1
ATOM 6115 C CA . GLU A 1 990 ? -32.485 20.120 14.321 1.00 54.47 1047 GLU A CA 1
ATOM 6116 C C . GLU A 1 990 ? -31.996 19.450 15.596 1.00 53.65 1047 GLU A C 1
ATOM 6117 O O . GLU A 1 990 ? -30.837 19.623 15.968 1.00 56.92 1047 GLU A O 1
ATOM 6123 N N . ASN A 1 991 ? -32.870 18.698 16.261 1.00 52.95 1048 ASN A N 1
ATOM 6124 C CA . ASN A 1 991 ? -32.483 17.921 17.450 1.00 53.33 1048 ASN A CA 1
ATOM 6125 C C . ASN A 1 991 ? -32.316 16.410 17.142 1.00 51.59 1048 ASN A C 1
ATOM 6126 O O . ASN A 1 991 ? -32.473 15.555 18.022 1.00 50.56 1048 ASN A O 1
ATOM 6131 N N . GLU A 1 992 ? -31.967 16.112 15.884 1.00 49.08 1049 GLU A N 1
ATOM 6132 C CA . GLU A 1 992 ? -31.639 14.765 15.403 1.00 47.24 1049 GLU A CA 1
ATOM 6133 C C . GLU A 1 992 ? -32.761 13.727 15.530 1.00 47.58 1049 GLU A C 1
ATOM 6134 O O . GLU A 1 992 ? -32.485 12.533 15.625 1.00 47.84 1049 GLU A O 1
ATOM 6140 N N . ARG A 1 993 ? -34.017 14.170 15.521 1.00 48.68 1050 ARG A N 1
ATOM 6141 C CA . ARG A 1 993 ? -35.142 13.250 15.366 1.00 51.25 1050 ARG A CA 1
ATOM 6142 C C . ARG A 1 993 ? -35.147 12.789 13.920 1.00 49.30 1050 ARG A C 1
ATOM 6143 O O . ARG A 1 993 ? -35.045 13.621 13.018 1.00 47.00 1050 ARG A O 1
ATOM 6151 N N . ILE A 1 994 ? -35.272 11.481 13.696 1.00 49.59 1051 ILE A N 1
ATOM 6152 C CA . ILE A 1 994 ? -35.256 10.929 12.335 1.00 46.95 1051 ILE A CA 1
ATOM 6153 C C . ILE A 1 994 ? -36.621 10.348 11.985 1.00 48.05 1051 ILE A C 1
ATOM 6154 O O . ILE A 1 994 ? -37.198 9.584 12.755 1.00 47.98 1051 ILE A O 1
ATOM 6159 N N . ARG A 1 995 ? -37.115 10.740 10.811 1.00 48.03 1052 ARG A N 1
ATOM 6160 C CA . ARG A 1 995 ? -38.403 10.308 10.283 1.00 49.85 1052 ARG A CA 1
ATOM 6161 C C . ARG A 1 995 ? -38.180 9.743 8.887 1.00 47.47 1052 ARG A C 1
ATOM 6162 O O . ARG A 1 995 ? -37.443 10.330 8.097 1.00 45.17 1052 ARG A O 1
ATOM 6170 N N . VAL A 1 996 ? -38.814 8.608 8.598 1.00 48.57 1053 VAL A N 1
ATOM 6171 C CA . VAL A 1 996 ? -38.744 7.959 7.290 1.00 49.16 1053 VAL A CA 1
ATOM 6172 C C . VAL A 1 996 ? -40.158 7.930 6.698 1.00 54.57 1053 VAL A C 1
ATOM 6173 O O . VAL A 1 996 ? -41.103 7.468 7.356 1.00 57.74 1053 VAL A O 1
ATOM 6177 N N . TRP A 1 997 ? -40.291 8.417 5.460 1.00 55.82 1054 TRP A N 1
ATOM 6178 C CA . TRP A 1 997 ? -41.601 8.624 4.825 1.00 58.71 1054 TRP A CA 1
ATOM 6179 C C . TRP A 1 997 ? -41.620 8.144 3.384 1.00 56.81 1054 TRP A C 1
ATOM 6180 O O . TRP A 1 997 ? -40.735 8.476 2.602 1.00 54.03 1054 TRP A O 1
ATOM 6191 N N . ASN A 1 998 ? -42.653 7.376 3.051 1.00 59.13 1055 ASN A N 1
ATOM 6192 C CA . ASN A 1 998 ? -42.863 6.844 1.709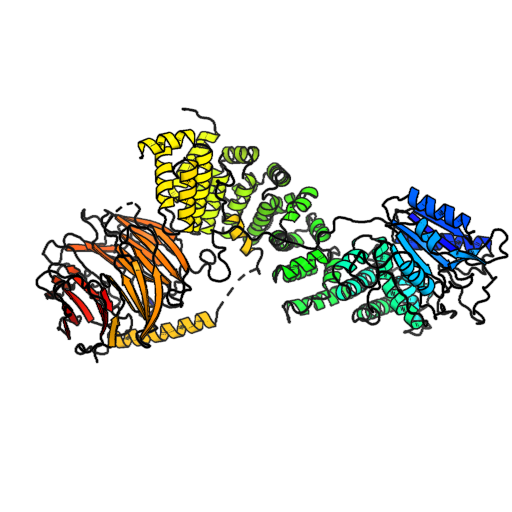 1.00 60.23 1055 ASN A CA 1
ATOM 6193 C C . ASN A 1 998 ? -43.678 7.850 0.888 1.00 61.22 1055 ASN A C 1
ATOM 6194 O O . ASN A 1 998 ? -44.889 7.978 1.090 1.00 62.12 1055 ASN A O 1
ATOM 6199 N N . TYR A 1 999 ? -43.016 8.552 -0.034 1.00 59.35 1056 TYR A N 1
ATOM 6200 C CA . TYR A 1 999 ? -43.694 9.566 -0.864 1.00 60.10 1056 TYR A CA 1
ATOM 6201 C C . TYR A 1 999 ? -44.660 9.017 -1.914 1.00 62.89 1056 TYR A C 1
ATOM 6202 O O . TYR A 1 999 ? -45.540 9.746 -2.372 1.00 63.10 1056 TYR A O 1
ATOM 6211 N N . GLU A 1 1000 ? -44.494 7.748 -2.288 1.00 64.75 1057 GLU A N 1
ATOM 6212 C CA . GLU A 1 1000 ? -45.396 7.088 -3.232 1.00 67.62 1057 GLU A CA 1
ATOM 6213 C C . GLU A 1 1000 ? -46.741 6.765 -2.594 1.00 68.64 1057 GLU A C 1
ATOM 6214 O O . GLU A 1 1000 ? -47.776 7.020 -3.193 1.00 71.10 1057 GLU A O 1
ATOM 6220 N N . GLU A 1 1001 ? -46.714 6.206 -1.389 1.00 69.14 1058 GLU A N 1
ATOM 6221 C CA . GLU A 1 1001 ? -47.932 5.879 -0.637 1.00 73.80 1058 GLU A CA 1
ATOM 6222 C C . GLU A 1 1001 ? -48.380 6.960 0.356 1.00 73.24 1058 GLU A C 1
ATOM 6223 O O . GLU A 1 1001 ? -49.476 6.861 0.898 1.00 75.68 1058 GLU A O 1
ATOM 6229 N N . ALA A 1 1002 ? -47.544 7.974 0.588 1.00 71.39 1059 ALA A N 1
ATOM 6230 C CA . ALA A 1 1002 ? -47.791 9.023 1.595 1.00 70.53 1059 ALA A CA 1
ATOM 6231 C C . ALA A 1 1002 ? -48.081 8.465 2.998 1.00 71.99 1059 ALA A C 1
ATOM 6232 O O . ALA A 1 1002 ? -49.228 8.454 3.455 1.00 74.16 1059 ALA A O 1
ATOM 6234 N N . THR A 1 1003 ? -47.027 8.002 3.670 1.00 69.48 1060 THR A N 1
ATOM 6235 C CA . THR A 1 1003 ? -47.168 7.329 4.964 1.00 70.07 1060 THR A CA 1
ATOM 6236 C C . THR A 1 1003 ? -45.845 7.247 5.756 1.00 66.54 1060 THR A C 1
ATOM 6237 O O . THR A 1 1003 ? -44.801 6.900 5.197 1.00 64.57 1060 THR A O 1
ATOM 6241 N N . LEU A 1 1004 ? -45.898 7.590 7.049 1.00 66.23 1061 LEU A N 1
ATOM 6242 C CA . LEU A 1 1004 ? -44.727 7.499 7.942 1.00 63.21 1061 LEU A CA 1
ATOM 6243 C C . LEU A 1 1004 ? -44.346 6.042 8.154 1.00 62.33 1061 LEU A C 1
ATOM 6244 O O . LEU A 1 1004 ? -45.082 5.291 8.802 1.00 63.69 1061 LEU A O 1
ATOM 6249 N N . LEU A 1 1005 ? -43.202 5.649 7.604 1.00 59.27 1062 LEU A N 1
ATOM 6250 C CA . LEU A 1 1005 ? -42.689 4.295 7.803 1.00 58.90 1062 LEU A CA 1
ATOM 6251 C C . LEU A 1 1005 ? -42.084 4.100 9.200 1.00 57.91 1062 LEU A C 1
ATOM 6252 O O . LEU A 1 1005 ? -42.270 3.047 9.802 1.00 58.47 1062 LEU A O 1
ATOM 6257 N N . ASN A 1 1006 ? -41.367 5.101 9.712 1.00 56.45 1063 ASN A N 1
ATOM 6258 C CA . ASN A 1 1006 ? -40.665 4.967 10.998 1.00 56.03 1063 ASN A CA 1
ATOM 6259 C C . ASN A 1 1006 ? -40.278 6.319 11.606 1.00 55.23 1063 ASN A C 1
ATOM 6260 O O . ASN A 1 1006 ? -40.205 7.329 10.899 1.00 53.68 1063 ASN A O 1
ATOM 6265 N N . GLY A 1 1007 ? -40.046 6.318 12.921 1.00 56.78 1064 GLY A N 1
ATOM 6266 C CA . GLY A 1 1007 ? -39.533 7.479 13.649 1.00 57.69 1064 GLY A CA 1
ATOM 6267 C C . GLY A 1 1007 ? -38.570 7.076 14.756 1.00 60.34 1064 GLY A C 1
ATOM 6268 O O . GLY A 1 1007 ? -38.947 6.306 15.638 1.00 64.36 1064 GLY A O 1
ATOM 6269 N N . PHE A 1 1008 ? -37.333 7.586 14.695 1.00 60.49 1065 PHE A N 1
ATOM 6270 C CA . PHE A 1 1008 ? -36.305 7.392 15.734 1.00 59.55 1065 PHE A CA 1
ATOM 6271 C C . PHE A 1 1008 ? -36.234 8.614 16.629 1.00 56.96 1065 PHE A C 1
ATOM 6272 O O . PHE A 1 1008 ? -36.815 9.658 16.346 1.00 57.39 1065 PHE A O 1
ATOM 6280 N N . ASP A 1 1009 ? -35.433 8.467 17.678 1.00 54.98 1066 ASP A N 1
ATOM 6281 C CA . ASP A 1 1009 ? -34.545 9.526 18.146 1.00 51.72 1066 ASP A CA 1
ATOM 6282 C C . ASP A 1 1009 ? -33.125 8.999 17.921 1.00 48.14 1066 ASP A C 1
ATOM 6283 O O . ASP A 1 1009 ? -32.811 7.880 18.310 1.00 49.35 1066 ASP A O 1
ATOM 6288 N N . ASN A 1 1010 ? -32.290 9.779 17.248 1.00 45.17 1067 ASN A N 1
ATOM 6289 C CA . ASN A 1 1010 ? -30.863 9.493 17.151 1.00 43.67 1067 ASN A CA 1
ATOM 6290 C C . ASN A 1 1010 ? -30.272 10.000 18.459 1.00 46.01 1067 ASN A C 1
ATOM 6291 O O . ASN A 1 1010 ? -30.051 11.196 18.599 1.00 52.34 1067 ASN A O 1
ATOM 6296 N N . HIS A 1 1011 ? -30.085 9.101 19.423 1.00 44.72 1068 HIS A N 1
ATOM 6297 C CA . HIS A 1 1011 ? -29.600 9.412 20.794 1.00 45.91 1068 HIS A CA 1
ATOM 6298 C C . HIS A 1 1011 ? -30.499 10.266 21.702 1.00 48.98 1068 HIS A C 1
ATOM 6299 O O . HIS A 1 1011 ? -31.226 11.135 21.234 1.00 47.89 1068 HIS A O 1
ATOM 6306 N N . ASP A 1 1012 ? -30.401 10.010 23.011 1.00 53.51 1069 ASP A N 1
ATOM 6307 C CA . ASP A 1 1012 ? -31.184 10.710 24.046 1.00 58.00 1069 ASP A CA 1
ATOM 6308 C C . ASP A 1 1012 ? -30.361 11.704 24.902 1.00 57.04 1069 ASP A C 1
ATOM 6309 O O . ASP A 1 1012 ? -30.862 12.204 25.906 1.00 58.19 1069 ASP A O 1
ATOM 6314 N N . PHE A 1 1013 ? -29.112 11.981 24.512 1.00 55.55 1070 PHE A N 1
ATOM 6315 C CA . PHE A 1 1013 ? -28.291 13.029 25.149 1.00 56.83 1070 PHE A CA 1
ATOM 6316 C C . PHE A 1 1013 ? -28.901 14.415 24.960 1.00 59.56 1070 PHE A C 1
ATOM 6317 O O . PHE A 1 1013 ? -29.454 14.697 23.901 1.00 57.61 1070 PHE A O 1
ATOM 6325 N N . PRO A 1 1014 ? -28.760 15.301 25.968 1.00 66.94 1071 PRO A N 1
ATOM 6326 C CA . PRO A 1 1014 ? -29.447 16.596 25.923 1.00 70.57 1071 PRO A CA 1
ATOM 6327 C C . PRO A 1 1014 ? -28.927 17.571 24.851 1.00 69.42 1071 PRO A C 1
ATOM 6328 O O . PRO A 1 1014 ? -29.712 18.349 24.313 1.00 72.13 1071 PRO A O 1
ATOM 6332 N N . ASP A 1 1015 ? -27.631 17.527 24.549 1.00 67.82 1072 ASP A N 1
ATOM 6333 C CA . ASP A 1 1015 ? -27.038 18.416 23.544 1.00 67.01 1072 ASP A CA 1
ATOM 6334 C C . ASP A 1 1015 ? -27.220 17.837 22.145 1.00 62.91 1072 ASP A C 1
ATOM 6335 O O . ASP A 1 1015 ? -26.590 16.841 21.789 1.00 64.50 1072 ASP A O 1
ATOM 6340 N N . LYS A 1 1016 ? -28.086 18.472 21.361 1.00 58.87 1073 LYS A N 1
ATOM 6341 C CA . LYS A 1 1016 ? -28.467 17.974 20.044 1.00 54.65 1073 LYS A CA 1
ATOM 6342 C C . LYS A 1 1016 ? -27.832 18.796 18.923 1.00 51.67 1073 LYS A C 1
ATOM 6343 O O . LYS A 1 1016 ? -27.336 19.897 19.155 1.00 51.86 1073 LYS A O 1
ATOM 6349 N N . GLY A 1 1017 ? -27.881 18.249 17.709 1.00 49.86 1074 GLY A N 1
ATOM 6350 C CA . GLY A 1 1017 ? -27.397 18.926 16.500 1.00 48.99 1074 GLY A CA 1
ATOM 6351 C C . GLY A 1 1017 ? -27.079 17.982 15.351 1.00 47.68 1074 GLY A C 1
ATOM 6352 O O . GLY A 1 1017 ? -26.068 17.281 15.389 1.00 49.13 1074 GLY A O 1
ATOM 6353 N N . ILE A 1 1018 ? -27.931 17.971 14.326 1.00 47.22 1075 ILE A N 1
ATOM 6354 C CA . ILE A 1 1018 ? -27.717 17.126 13.128 1.00 45.97 1075 ILE A CA 1
ATOM 6355 C C . ILE A 1 1018 ? -26.696 17.767 12.170 1.00 43.81 1075 ILE A C 1
ATOM 6356 O O . ILE A 1 1018 ? -26.681 18.985 12.010 1.00 42.49 1075 ILE A O 1
ATOM 6361 N N . SER A 1 1019 ? -25.844 16.943 11.551 1.00 42.43 1076 SER A N 1
ATOM 6362 C CA . SER A 1 1019 ? -24.931 17.414 10.505 1.00 42.22 1076 SER A CA 1
ATOM 6363 C C . SER A 1 1019 ? -25.069 16.714 9.152 1.00 41.77 1076 SER A C 1
ATOM 6364 O O . SER A 1 1019 ? -24.919 17.376 8.121 1.00 43.63 1076 SER A O 1
ATOM 6367 N N . LYS A 1 1020 ? -25.317 15.399 9.128 1.00 40.24 1077 LYS A N 1
ATOM 6368 C CA . LYS A 1 1020 ? -25.317 14.665 7.851 1.00 41.26 1077 LYS A CA 1
ATOM 6369 C C . LYS A 1 1020 ? -26.082 13.339 7.867 1.00 40.31 1077 LYS A C 1
ATOM 6370 O O . LYS A 1 1020 ? -26.043 12.607 8.853 1.00 42.21 1077 LYS A O 1
ATOM 6376 N N . LEU A 1 1021 ? -26.764 13.042 6.759 1.00 39.44 1078 LEU A N 1
ATOM 6377 C CA . LEU A 1 1021 ? -27.395 11.737 6.521 1.00 40.29 1078 LEU A CA 1
ATOM 6378 C C . LEU A 1 1021 ? -26.816 11.089 5.261 1.00 39.42 1078 LEU A C 1
ATOM 6379 O O . LEU A 1 1021 ? -26.813 11.713 4.209 1.00 43.27 1078 LEU A O 1
ATOM 6384 N N . CYS A 1 1022 ? -26.318 9.856 5.371 1.00 38.41 1079 CYS A N 1
ATOM 6385 C CA . CYS A 1 1022 ? -25.929 9.047 4.206 1.00 39.13 1079 CYS A CA 1
ATOM 6386 C C . CYS A 1 1022 ? -26.513 7.659 4.310 1.00 40.70 1079 CYS A C 1
ATOM 6387 O O . CYS A 1 1022 ? -26.804 7.181 5.412 1.00 41.46 1079 CYS A O 1
ATOM 6390 N N . LEU A 1 1023 ? -26.645 7.008 3.156 1.00 40.35 1080 LEU A N 1
ATOM 6391 C CA . LEU A 1 1023 ? -26.858 5.566 3.106 1.00 40.49 1080 LEU A CA 1
ATOM 6392 C C . LEU A 1 1023 ? -25.524 4.858 2.922 1.00 37.17 1080 LEU A C 1
ATOM 6393 O O . LEU A 1 1023 ? -24.621 5.366 2.256 1.00 33.84 1080 LEU A O 1
ATOM 6398 N N . ILE A 1 1024 ? -25.421 3.684 3.534 1.00 37.43 1081 ILE A N 1
ATOM 6399 C CA . ILE A 1 1024 ? -24.275 2.796 3.382 1.00 37.27 1081 ILE A CA 1
ATOM 6400 C C . ILE A 1 1024 ? -24.809 1.459 2.855 1.00 36.99 1081 ILE A C 1
ATOM 6401 O O . ILE A 1 1024 ? -25.869 1.019 3.258 1.00 37.24 1081 ILE A O 1
ATOM 6406 N N . ASN A 1 1025 ? -24.066 0.843 1.942 1.00 37.85 1082 ASN A N 1
ATOM 6407 C CA . ASN A 1 1025 ? -24.458 -0.399 1.262 1.00 41.37 1082 ASN A CA 1
ATOM 6408 C C . ASN A 1 1025 ? -25.769 -0.277 0.475 1.00 43.57 1082 ASN A C 1
ATOM 6409 O O . ASN A 1 1025 ? -26.630 -1.161 0.551 1.00 43.91 1082 ASN A O 1
ATOM 6414 N N . GLU A 1 1026 ? -25.896 0.813 -0.289 1.00 45.18 1083 GLU A N 1
ATOM 6415 C CA . GLU A 1 1026 ? -27.041 1.046 -1.190 1.00 46.17 1083 GLU A CA 1
ATOM 6416 C C . GLU A 1 1026 ? -27.382 -0.183 -2.048 1.00 50.29 1083 GLU A C 1
ATOM 6417 O O . GLU A 1 1026 ? -28.549 -0.580 -2.144 1.00 52.76 1083 GLU A O 1
ATOM 6423 N N . LEU A 1 1027 ? -26.361 -0.785 -2.657 1.00 50.98 1084 LEU A N 1
ATOM 6424 C CA . LEU A 1 1027 ? -26.571 -1.890 -3.596 1.00 54.80 1084 LEU A CA 1
ATOM 6425 C C . LEU A 1 1027 ? -27.097 -3.180 -2.966 1.00 58.85 1084 LEU A C 1
ATOM 6426 O O . LEU A 1 1027 ? -27.579 -4.050 -3.692 1.00 59.88 1084 LEU A O 1
ATOM 6431 N N . ASP A 1 1028 ? -27.017 -3.311 -1.640 1.00 61.59 1085 ASP A N 1
ATOM 6432 C CA . ASP A 1 1028 ? -27.730 -4.390 -0.941 1.00 67.04 1085 ASP A CA 1
ATOM 6433 C C . ASP A 1 1028 ? -27.945 -4.132 0.543 1.00 61.56 1085 ASP A C 1
ATOM 6434 O O . ASP A 1 1028 ? -27.060 -4.368 1.363 1.00 62.58 1085 ASP A O 1
ATOM 6439 N N . ASP A 1 1029 ? -29.145 -3.658 0.865 1.00 59.81 1086 ASP A N 1
ATOM 6440 C CA . ASP A 1 1029 ? -29.618 -3.499 2.246 1.00 60.00 1086 ASP A CA 1
ATOM 6441 C C . ASP A 1 1029 ? -28.948 -2.310 2.940 1.00 54.46 1086 ASP A C 1
ATOM 6442 O O . ASP A 1 1029 ? -27.998 -2.445 3.726 1.00 51.16 1086 ASP A O 1
ATOM 6447 N N . SER A 1 1030 ? -29.492 -1.140 2.619 1.00 51.58 1087 SER A N 1
ATOM 6448 C CA . SER A 1 1030 ? -28.991 0.142 3.079 1.00 47.28 1087 SER A CA 1
ATOM 6449 C C . SER A 1 1030 ? -29.012 0.282 4.602 1.00 45.20 1087 SER A C 1
ATOM 6450 O O . SER A 1 1030 ? -29.911 -0.221 5.270 1.00 48.05 1087 SER A O 1
ATOM 6453 N N . LEU A 1 1031 ? -27.989 0.951 5.125 1.00 41.43 1088 LEU A N 1
ATOM 6454 C CA . LEU A 1 1031 ? -27.901 1.335 6.526 1.00 39.60 1088 LEU A CA 1
ATOM 6455 C C . LEU A 1 1031 ? -27.850 2.854 6.536 1.00 36.29 1088 LEU A C 1
ATOM 6456 O O . LEU A 1 1031 ? -27.161 3.447 5.704 1.00 34.17 1088 LEU A O 1
ATOM 6461 N N . LEU A 1 1032 ? -28.568 3.480 7.466 1.00 35.74 1089 LEU A N 1
ATOM 6462 C CA . LEU A 1 1032 ? -28.587 4.941 7.567 1.00 34.66 1089 LEU A CA 1
ATOM 6463 C C . LEU A 1 1032 ? -27.456 5.403 8.467 1.00 33.27 1089 LEU A C 1
ATOM 6464 O O . LEU A 1 1032 ? -27.485 5.139 9.673 1.00 34.00 1089 LEU A O 1
ATOM 6469 N N . LEU A 1 1033 ? -26.467 6.079 7.879 1.00 30.92 1090 LEU A N 1
ATOM 6470 C CA . LEU A 1 1033 ? -25.436 6.775 8.645 1.00 28.78 1090 LEU A CA 1
ATOM 6471 C C . LEU A 1 1033 ? -26.013 8.116 9.054 1.00 28.31 1090 LEU A C 1
ATOM 6472 O O . LEU A 1 1033 ? -26.640 8.790 8.238 1.00 26.92 1090 LEU A O 1
ATOM 6477 N N . VAL A 1 1034 ? -25.800 8.487 10.316 1.00 29.02 1091 VAL A N 1
ATOM 6478 C CA . VAL A 1 1034 ? -26.272 9.759 10.869 1.00 29.73 1091 VAL A CA 1
ATOM 6479 C C . VAL A 1 1034 ? -25.122 10.428 11.615 1.00 30.13 1091 VAL A C 1
ATOM 6480 O O . VAL A 1 1034 ? -24.665 9.924 12.643 1.00 32.53 1091 VAL A O 1
ATOM 6484 N N . ALA A 1 1035 ? -24.671 11.566 11.101 1.00 29.61 1092 ALA A N 1
ATOM 6485 C CA . ALA A 1 1035 ? -23.580 12.323 11.709 1.00 29.47 1092 ALA A CA 1
ATOM 6486 C C . ALA A 1 1035 ? -24.145 13.499 12.503 1.00 30.16 1092 ALA A C 1
ATOM 6487 O O . ALA A 1 1035 ? -25.059 14.189 12.038 1.00 29.83 1092 ALA A O 1
ATOM 6489 N N . SER A 1 1036 ? -23.590 13.724 13.692 1.00 31.23 1093 SER A N 1
ATOM 6490 C CA . SER A 1 1036 ? -23.964 14.861 14.532 1.00 32.89 1093 SER A CA 1
ATOM 6491 C C . SER A 1 1036 ? -22.908 15.972 14.515 1.00 33.72 1093 SER A C 1
ATOM 6492 O O . SER A 1 1036 ? -21.719 15.733 14.280 1.00 33.19 1093 SER A O 1
ATOM 6495 N N . CYS A 1 1037 ? -23.354 17.184 14.820 1.00 35.27 1094 CYS A N 1
ATOM 6496 C CA . CYS A 1 1037 ? -22.484 18.359 14.870 1.00 35.92 1094 CYS A CA 1
ATOM 6497 C C . CYS A 1 1037 ? -21.335 18.302 15.909 1.00 37.55 1094 CYS A C 1
ATOM 6498 O O . CYS A 1 1037 ? -20.478 19.181 15.899 1.00 42.65 1094 CYS A O 1
ATOM 6501 N N . ASP A 1 1038 ? -21.317 17.306 16.801 1.00 36.47 1095 ASP A N 1
ATOM 6502 C CA . ASP A 1 1038 ? -20.126 17.019 17.632 1.00 34.97 1095 ASP A CA 1
ATOM 6503 C C . ASP A 1 1038 ? -19.252 15.872 17.077 1.00 34.58 1095 ASP A C 1
ATOM 6504 O O . ASP A 1 1038 ? -18.370 15.369 17.775 1.00 34.79 1095 ASP A O 1
ATOM 6509 N N . GLY A 1 1039 ? -19.507 15.460 15.832 1.00 34.02 1096 GLY A N 1
ATOM 6510 C CA . GLY A 1 1039 ? -18.707 14.444 15.154 1.00 32.99 1096 GLY A CA 1
ATOM 6511 C C . GLY A 1 1039 ? -19.060 12.993 15.443 1.00 34.05 1096 GLY A C 1
ATOM 6512 O O . GLY A 1 1039 ? -18.406 12.087 14.917 1.00 32.77 1096 GLY A O 1
ATOM 6513 N N . SER A 1 1040 ? -20.078 12.744 16.267 1.00 36.67 1097 SER A N 1
ATOM 6514 C CA . SER A 1 1040 ? -20.474 11.363 16.554 1.00 38.11 1097 SER A CA 1
ATOM 6515 C C . SER A 1 1040 ? -21.302 10.828 15.388 1.00 37.22 1097 SER A C 1
ATOM 6516 O O . SER A 1 1040 ? -22.164 11.524 14.839 1.00 38.03 1097 SER A O 1
ATOM 6519 N N . VAL A 1 1041 ? -20.984 9.593 15.013 1.00 35.84 1098 VAL A N 1
ATOM 6520 C CA . VAL A 1 1041 ? -21.570 8.905 13.884 1.00 33.76 1098 VAL A CA 1
ATOM 6521 C C . VAL A 1 1041 ? -22.350 7.730 14.455 1.00 34.74 1098 VAL A C 1
ATOM 6522 O O . VAL A 1 1041 ? -21.850 7.024 15.331 1.00 37.71 1098 VAL A O 1
ATOM 6526 N N . ARG A 1 1042 ? -23.576 7.543 13.977 1.00 33.13 1099 ARG A N 1
ATOM 6527 C CA . ARG A 1 1042 ? -24.378 6.378 14.323 1.00 34.22 1099 ARG A CA 1
ATOM 6528 C C . ARG A 1 1042 ? -24.934 5.795 13.037 1.00 33.79 1099 ARG A C 1
ATOM 6529 O O . ARG A 1 1042 ? -25.463 6.528 12.200 1.00 33.64 1099 ARG A O 1
ATOM 6537 N N . ILE A 1 1043 ? -24.797 4.479 12.877 1.00 34.61 1100 ILE A N 1
ATOM 6538 C CA . ILE A 1 1043 ? -25.253 3.785 11.680 1.00 35.16 1100 ILE A CA 1
ATOM 6539 C C . ILE A 1 1043 ? -26.377 2.819 12.051 1.00 35.48 1100 ILE A C 1
ATOM 6540 O O . ILE A 1 1043 ? -26.170 1.904 12.830 1.00 34.94 1100 ILE A O 1
ATOM 6545 N N . TRP A 1 1044 ? -27.559 3.039 11.475 1.00 37.32 1101 TRP A N 1
ATOM 6546 C CA . TRP A 1 1044 ? -28.781 2.299 11.814 1.00 41.00 1101 TRP A CA 1
ATOM 6547 C C . TRP A 1 1044 ? -29.191 1.275 10.741 1.00 42.99 1101 TRP A C 1
ATOM 6548 O O . TRP A 1 1044 ? -29.254 1.606 9.552 1.00 42.36 1101 TRP A O 1
ATOM 6559 N N . LYS A 1 1045 ? -29.491 0.049 11.176 1.00 45.16 1102 LYS A N 1
ATOM 6560 C CA . LYS A 1 1045 ? -30.029 -1.003 10.304 1.00 47.78 1102 LYS A CA 1
ATOM 6561 C C . LYS A 1 1045 ? -31.539 -1.021 10.434 1.00 49.84 1102 LYS A C 1
ATOM 6562 O O . LYS A 1 1045 ? -32.064 -0.769 11.518 1.00 51.76 1102 LYS A O 1
ATOM 6568 N N . ASN A 1 1046 ? -32.221 -1.353 9.334 1.00 50.50 1103 ASN A N 1
ATOM 6569 C CA . ASN A 1 1046 ? -33.697 -1.421 9.266 1.00 52.29 1103 ASN A CA 1
ATOM 6570 C C . ASN A 1 1046 ? -34.374 -0.145 9.788 1.00 49.51 1103 ASN A C 1
ATOM 6571 O O . ASN A 1 1046 ? -35.292 -0.179 10.611 1.00 49.82 1103 ASN A O 1
ATOM 6576 N N . TYR A 1 1047 ? -33.881 0.979 9.288 1.00 46.26 1104 TYR A N 1
ATOM 6577 C CA . TYR A 1 1047 ? -34.415 2.294 9.624 1.00 45.60 1104 TYR A CA 1
ATOM 6578 C C . TYR A 1 1047 ? -35.841 2.534 9.128 1.00 47.32 1104 TYR A C 1
ATOM 6579 O O . TYR A 1 1047 ? -36.598 3.259 9.770 1.00 47.28 1104 TYR A O 1
ATOM 6588 N N . ALA A 1 1048 ? -36.203 1.917 8.002 1.00 49.05 1105 ALA A N 1
ATOM 6589 C CA . ALA A 1 1048 ? -37.528 2.115 7.381 1.00 51.24 1105 ALA A CA 1
ATOM 6590 C C . ALA A 1 1048 ? -38.595 1.107 7.818 1.00 52.31 1105 ALA A C 1
ATOM 6591 O O . ALA A 1 1048 ? -39.681 1.087 7.242 1.00 52.73 1105 ALA A O 1
ATOM 6593 N N . THR A 1 1049 ? -38.289 0.283 8.822 1.00 53.78 1106 THR A N 1
ATOM 6594 C CA . THR A 1 1049 ? -39.233 -0.702 9.365 1.00 57.24 1106 THR A CA 1
ATOM 6595 C C . THR A 1 1049 ? -39.971 -0.119 10.569 1.00 58.02 1106 THR A C 1
ATOM 6596 O O . THR A 1 1049 ? -39.374 0.565 11.391 1.00 56.36 1106 THR A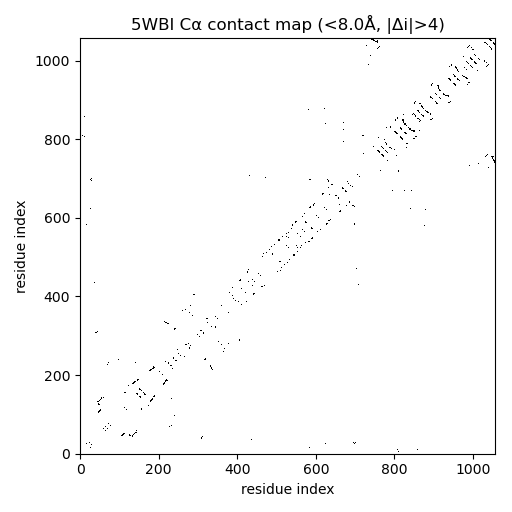 O 1
ATOM 6600 N N . LYS A 1 1050 ? -41.252 -0.458 10.683 1.00 62.17 1107 LYS A N 1
ATOM 6601 C CA . LYS A 1 1050 ? -42.224 0.218 11.573 1.00 65.91 1107 LYS A CA 1
ATOM 6602 C C . LYS A 1 1050 ? -41.745 0.632 12.968 1.00 65.38 1107 LYS A C 1
ATOM 6603 O O . LYS A 1 1050 ? -42.149 1.684 13.466 1.00 66.80 1107 LYS A O 1
ATOM 6609 N N . GLY A 1 1051 ? -40.919 -0.196 13.597 1.00 63.79 1108 GLY A N 1
ATOM 6610 C CA . GLY A 1 1051 ? -40.232 0.193 14.837 1.00 62.28 1108 GLY A CA 1
ATOM 6611 C C . GLY A 1 1051 ? -39.036 -0.680 15.151 1.00 61.07 1108 GLY A C 1
ATOM 6612 O O . GLY A 1 1051 ? -38.729 -0.916 16.318 1.00 61.18 1108 GLY A O 1
ATOM 6613 N N . LYS A 1 1052 ? -38.333 -1.113 14.106 1.00 59.88 1109 LYS A N 1
ATOM 6614 C CA . LYS A 1 1052 ? -37.392 -2.227 14.200 1.00 60.61 1109 LYS A CA 1
ATOM 6615 C C . LYS A 1 1052 ? -35.995 -1.815 13.770 1.00 57.55 1109 LYS A C 1
ATOM 6616 O O . LYS A 1 1052 ? -35.369 -2.451 12.918 1.00 58.23 1109 LYS A O 1
ATOM 6622 N N . GLN A 1 1053 ? -35.496 -0.771 14.418 1.00 54.94 1110 GLN A N 1
ATOM 6623 C CA . GLN A 1 1053 ? -34.207 -0.189 14.075 1.00 51.64 1110 GLN A CA 1
ATOM 6624 C C . GLN A 1 1053 ? -33.227 -0.615 15.134 1.00 52.78 1110 GLN A C 1
ATOM 6625 O O . GLN A 1 1053 ? -33.559 -0.635 16.317 1.00 55.47 1110 GLN A O 1
ATOM 6631 N N . LYS A 1 1054 ? -32.013 -0.935 14.711 1.00 52.40 1111 LYS A N 1
ATOM 6632 C CA . LYS A 1 1054 ? -30.953 -1.303 15.632 1.00 53.29 1111 LYS A CA 1
ATOM 6633 C C . LYS A 1 1054 ? -29.709 -0.503 15.274 1.00 47.53 1111 LYS A C 1
ATOM 6634 O O . LYS A 1 1054 ? -29.397 -0.328 14.097 1.00 45.81 1111 LYS A O 1
ATOM 6640 N N . LEU A 1 1055 ? -29.029 0.017 16.290 1.00 45.58 1112 LEU A N 1
ATOM 6641 C CA . LEU A 1 1055 ? -27.785 0.733 16.089 1.00 43.96 1112 LEU A CA 1
ATOM 6642 C C . LEU A 1 1055 ? -26.733 -0.317 15.786 1.00 45.58 1112 LEU A C 1
ATOM 6643 O O . LEU A 1 1055 ? -26.396 -1.118 16.642 1.00 47.22 1112 LEU A O 1
ATOM 6648 N N . VAL A 1 1056 ? -26.241 -0.314 14.553 1.00 47.51 1113 VAL A N 1
ATOM 6649 C CA . VAL A 1 1056 ? -25.248 -1.282 14.081 1.00 48.73 1113 VAL A CA 1
ATOM 6650 C C . VAL A 1 1056 ? -23.900 -0.978 14.721 1.00 48.34 1113 VAL A C 1
ATOM 6651 O O . VAL A 1 1056 ? -23.237 -1.875 15.245 1.00 50.86 1113 VAL A O 1
ATOM 6655 N N . THR A 1 1057 ? -23.502 0.288 14.646 1.00 46.96 1114 THR A N 1
ATOM 6656 C CA . THR A 1 1057 ? -22.272 0.778 15.264 1.00 47.21 1114 THR A CA 1
ATOM 6657 C C . THR A 1 1057 ? -22.414 2.262 15.512 1.00 46.85 1114 THR A C 1
ATOM 6658 O O . THR A 1 1057 ? -23.004 2.976 14.704 1.00 49.90 1114 THR A O 1
ATOM 6662 N N . GLY A 1 1058 ? -21.867 2.710 16.633 1.00 46.60 1115 GLY A N 1
ATOM 6663 C CA . GLY A 1 1058 ? -21.702 4.129 16.912 1.00 45.06 1115 GLY A CA 1
ATOM 6664 C C . GLY A 1 1058 ? -20.251 4.409 17.248 1.00 43.89 1115 GLY A C 1
ATOM 6665 O O . GLY A 1 1058 ? -19.601 3.616 17.931 1.00 46.08 1115 GLY A O 1
ATOM 6666 N N . PHE A 1 1059 ? -19.734 5.529 16.760 1.00 40.61 1116 PHE A N 1
ATOM 6667 C CA . PHE A 1 1059 ? -18.385 5.964 17.118 1.00 39.84 1116 PHE A CA 1
ATOM 6668 C C . PHE A 1 1059 ? -18.232 7.475 16.981 1.00 38.47 1116 PHE A C 1
ATOM 6669 O O . PHE A 1 1059 ? -19.002 8.127 16.273 1.00 36.20 1116 PHE A O 1
ATOM 6677 N N . SER A 1 1060 ? -17.246 8.016 17.688 1.00 39.12 1117 SER A N 1
ATOM 6678 C CA . SER A 1 1060 ? -16.927 9.435 17.625 1.00 39.03 1117 SER A CA 1
ATOM 6679 C C . SER A 1 1060 ? -15.753 9.659 16.680 1.00 39.25 1117 SER A C 1
ATOM 6680 O O . SER A 1 1060 ? -14.622 9.310 17.004 1.00 39.62 1117 SER A O 1
ATOM 6683 N N . SER A 1 1061 ? -16.050 10.195 15.492 1.00 41.29 1118 SER A N 1
ATOM 6684 C CA . SER A 1 1061 ? -15.035 10.778 14.605 1.00 42.84 1118 SER A CA 1
ATOM 6685 C C . SER A 1 1061 ? -14.690 12.141 15.185 1.00 49.80 1118 SER A C 1
ATOM 6686 O O . SER A 1 1061 ? -15.511 12.734 15.894 1.00 56.26 1118 SER A O 1
ATOM 6689 N N . ILE A 1 1062 ? -13.487 12.630 14.896 1.00 52.58 1119 ILE A N 1
ATOM 6690 C CA . ILE A 1 1062 ? -12.945 13.849 15.529 1.00 55.76 1119 ILE A CA 1
ATOM 6691 C C . ILE A 1 1062 ? -12.731 13.630 17.038 1.00 64.68 1119 ILE A C 1
ATOM 6692 O O . ILE A 1 1062 ? -13.672 13.313 17.775 1.00 63.49 1119 ILE A O 1
ATOM 6697 N N . GLN A 1 1063 ? -11.490 13.822 17.487 1.00 72.88 1120 GLN A N 1
ATOM 6698 C CA . GLN A 1 1063 ? -11.087 13.522 18.863 1.00 74.90 1120 GLN A CA 1
ATOM 6699 C C . GLN A 1 1063 ? -10.464 14.739 19.541 1.00 73.32 1120 GLN A C 1
ATOM 6700 O O . GLN A 1 1063 ? -10.831 15.088 20.665 1.00 72.46 1120 GLN A O 1
ATOM 6706 N N . LEU A 1 1072 ? -17.988 23.026 17.419 1.00 44.77 1129 LEU A N 1
ATOM 6707 C CA . LEU A 1 1072 ? -17.255 22.148 16.483 1.00 43.60 1129 LEU A CA 1
ATOM 6708 C C . LEU A 1 1072 ? -17.777 22.175 15.040 1.00 42.83 1129 LEU A C 1
ATOM 6709 O O . LEU A 1 1072 ? -16.984 22.199 14.096 1.00 42.02 1129 LEU A O 1
ATOM 6714 N N . ASN A 1 1073 ? -19.100 22.120 14.883 1.00 43.32 1130 ASN A N 1
ATOM 6715 C CA . ASN A 1 1073 ? -19.750 22.084 13.569 1.00 41.74 1130 ASN A CA 1
ATOM 6716 C C . ASN A 1 1073 ? -19.110 21.011 12.679 1.00 39.98 1130 ASN A C 1
ATOM 6717 O O . ASN A 1 1073 ? -18.501 21.312 11.642 1.00 40.85 1130 ASN A O 1
ATOM 6722 N N . ALA A 1 1074 ? -19.226 19.762 13.120 1.00 38.96 1131 ALA A N 1
ATOM 6723 C CA . ALA A 1 1074 ? -18.616 18.627 12.423 1.00 37.49 1131 ALA A CA 1
ATOM 6724 C C . ALA A 1 1074 ? -19.273 18.390 11.068 1.00 36.39 1131 ALA A C 1
ATOM 6725 O O . ALA A 1 1074 ? -20.471 18.622 10.886 1.00 36.18 1131 ALA A O 1
ATOM 6727 N N . VAL A 1 1075 ? -18.460 17.950 10.119 1.00 37.21 1132 VAL A N 1
ATOM 6728 C CA . VAL A 1 1075 ? -18.894 17.724 8.741 1.00 38.33 1132 VAL A CA 1
ATOM 6729 C C . VAL A 1 1075 ? -18.341 16.368 8.301 1.00 38.53 1132 VAL A C 1
ATOM 6730 O O . VAL A 1 1075 ? -17.220 15.987 8.661 1.00 38.95 1132 VAL A O 1
ATOM 6734 N N . VAL A 1 1076 ? -19.145 15.655 7.520 1.00 36.15 1133 VAL A N 1
ATOM 6735 C CA . VAL A 1 1076 ? -18.932 14.242 7.250 1.00 33.96 1133 VAL A CA 1
ATOM 6736 C C . VAL A 1 1076 ? -19.236 13.944 5.787 1.00 32.75 1133 VAL A C 1
ATOM 6737 O O . VAL A 1 1076 ? -20.053 14.618 5.171 1.00 35.22 1133 VAL A O 1
ATOM 6741 N N . ASP A 1 1077 ? -18.551 12.954 5.228 1.00 32.40 1134 ASP A N 1
ATOM 6742 C CA . ASP A 1 1077 ? -19.004 12.327 3.991 1.00 33.57 1134 ASP A CA 1
ATOM 6743 C C . ASP A 1 1077 ? -18.477 10.899 3.885 1.00 34.63 1134 ASP A C 1
ATOM 6744 O O . ASP A 1 1077 ? -17.343 10.624 4.291 1.00 36.15 1134 ASP A O 1
ATOM 6749 N N . TRP A 1 1078 ? -19.315 10.011 3.344 1.00 34.15 1135 TRP A N 1
ATOM 6750 C CA . TRP A 1 1078 ? -19.006 8.579 3.174 1.00 35.55 1135 TRP A CA 1
ATOM 6751 C C . TRP A 1 1078 ? -18.519 8.320 1.749 1.00 34.86 1135 TRP A C 1
ATOM 6752 O O . TRP A 1 1078 ? -18.894 9.044 0.829 1.00 35.28 1135 TRP A O 1
ATOM 6763 N N . GLN A 1 1079 ? -17.669 7.304 1.587 1.00 35.34 1136 GLN A N 1
ATOM 6764 C CA . GLN A 1 1079 ? -17.142 6.884 0.283 1.00 36.09 1136 GLN A CA 1
ATOM 6765 C C . GLN A 1 1079 ? -17.182 5.353 0.185 1.00 39.23 1136 GLN A C 1
ATOM 6766 O O . GLN A 1 1079 ? -16.281 4.670 0.670 1.00 42.76 1136 GLN A O 1
ATOM 6772 N N . GLN A 1 1080 ? -18.236 4.823 -0.437 1.00 40.03 1137 GLN A N 1
ATOM 6773 C CA . GLN A 1 1080 ? -18.470 3.369 -0.513 1.00 41.08 1137 GLN A CA 1
ATOM 6774 C C . GLN A 1 1080 ? -17.337 2.611 -1.201 1.00 44.36 1137 GLN A C 1
ATOM 6775 O O . GLN A 1 1080 ? -16.964 1.526 -0.755 1.00 48.49 1137 GLN A O 1
ATOM 6781 N N . GLN A 1 1081 ? -16.806 3.187 -2.280 1.00 46.39 1138 GLN A N 1
ATOM 6782 C CA . GLN A 1 1081 ? -15.747 2.561 -3.101 1.00 49.51 1138 GLN A CA 1
ATOM 6783 C C . GLN A 1 1081 ? -14.557 2.104 -2.255 1.00 47.61 1138 GLN A C 1
ATOM 6784 O O . GLN A 1 1081 ? -14.107 0.964 -2.378 1.00 49.76 1138 GLN A O 1
ATOM 6790 N N . SER A 1 1082 ? -14.083 3.004 -1.394 1.00 43.74 1139 SER A N 1
ATOM 6791 C CA . SER A 1 1082 ? -12.927 2.771 -0.527 1.00 43.49 1139 SER A CA 1
ATOM 6792 C C . SER A 1 1082 ? -13.273 2.236 0.873 1.00 41.41 1139 SER A C 1
ATOM 6793 O O . SER A 1 1082 ? -12.401 1.706 1.568 1.00 43.64 1139 SER A O 1
ATOM 6796 N N . GLY A 1 1083 ? -14.526 2.387 1.291 1.00 37.65 1140 GLY A N 1
ATOM 6797 C CA . GLY A 1 1083 ? -14.937 2.048 2.654 1.00 36.28 1140 GLY A CA 1
ATOM 6798 C C . GLY A 1 1083 ? -14.509 3.081 3.686 1.00 34.23 1140 GLY A C 1
ATOM 6799 O O . GLY A 1 1083 ? -14.434 2.781 4.878 1.00 32.74 1140 GLY A O 1
ATOM 6800 N N . TYR A 1 1084 ? -14.247 4.304 3.228 1.00 34.20 1141 TYR A N 1
ATOM 6801 C CA . TYR A 1 1084 ? -13.735 5.373 4.078 1.00 34.38 1141 TYR A CA 1
ATOM 6802 C C . TYR A 1 1084 ? -14.824 6.355 4.518 1.00 33.36 1141 TYR A C 1
ATOM 6803 O O . TYR A 1 1084 ? -15.704 6.703 3.735 1.00 33.30 1141 TYR A O 1
ATOM 6812 N N . LEU A 1 1085 ? -14.740 6.811 5.767 1.00 34.02 1142 LEU A N 1
ATOM 6813 C CA . LEU A 1 1085 ? -15.515 7.959 6.244 1.00 33.73 1142 LEU A CA 1
ATOM 6814 C C . LEU A 1 1085 ? -14.562 9.112 6.522 1.00 33.88 1142 LEU A C 1
ATOM 6815 O O . LEU A 1 1085 ? -13.634 8.973 7.328 1.00 35.33 1142 LEU A O 1
ATOM 6820 N N . TYR A 1 1086 ? -14.792 10.233 5.840 1.00 32.22 1143 TYR A N 1
ATOM 6821 C CA . TYR A 1 1086 ? -14.017 11.454 6.032 1.00 31.85 1143 TYR A CA 1
ATOM 6822 C C . TYR A 1 1086 ? -14.772 12.341 7.007 1.00 30.55 1143 TYR A C 1
ATOM 6823 O O . TYR A 1 1086 ? -15.935 12.668 6.770 1.00 31.16 1143 TYR A O 1
ATOM 6832 N N . ALA A 1 1087 ? -14.121 12.711 8.107 1.00 29.42 1144 ALA A N 1
ATOM 6833 C CA . AL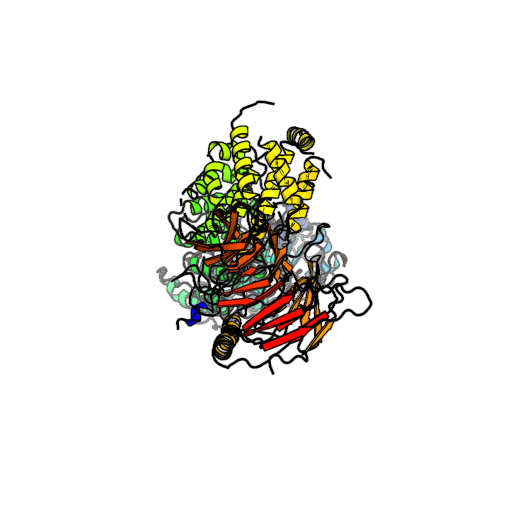A A 1 1087 ? -14.712 13.600 9.102 1.00 28.69 1144 ALA A CA 1
ATOM 6834 C C . ALA A 1 1087 ? -13.765 14.760 9.391 1.00 28.95 1144 ALA A C 1
ATOM 6835 O O . ALA A 1 1087 ? -12.540 14.587 9.405 1.00 30.12 1144 ALA A O 1
ATOM 6837 N N . SER A 1 1088 ? -14.347 15.935 9.618 1.00 26.96 1145 SER A N 1
ATOM 6838 C CA . SER A 1 1088 ? -13.597 17.147 9.940 1.00 27.19 1145 SER A CA 1
ATOM 6839 C C . SER A 1 1088 ? -14.578 18.227 10.399 1.00 27.23 1145 SER A C 1
ATOM 6840 O O . SER A 1 1088 ? -15.747 17.938 10.636 1.00 27.31 1145 SER A O 1
ATOM 6843 N N . GLY A 1 1089 ? -14.110 19.462 10.532 1.00 28.74 1146 GLY A N 1
ATOM 6844 C CA . GLY A 1 1089 ? -14.985 20.584 10.891 1.00 30.43 1146 GLY A CA 1
ATOM 6845 C C . GLY A 1 1089 ? -14.189 21.802 11.335 1.00 32.52 1146 GLY A C 1
ATOM 6846 O O . GLY A 1 1089 ? -13.439 22.382 10.545 1.00 31.11 1146 GLY A O 1
ATOM 6847 N N . GLU A 1 1090 ? -14.334 22.185 12.602 1.00 35.14 1147 GLU A N 1
ATOM 6848 C CA . GLU A 1 1090 ? -13.561 23.292 13.163 1.00 38.30 1147 GLU A CA 1
ATOM 6849 C C . GLU A 1 1090 ? -12.305 22.729 13.868 1.00 41.58 1147 GLU A C 1
ATOM 6850 O O . GLU A 1 1090 ? -12.115 22.879 15.077 1.00 44.47 1147 GLU A O 1
ATOM 6856 N N . THR A 1 1091 ? -11.457 22.078 13.068 1.00 42.91 1148 THR A N 1
ATOM 6857 C CA . THR A 1 1091 ? -10.207 21.456 13.510 1.00 46.41 1148 THR A CA 1
ATOM 6858 C C . THR A 1 1091 ? -9.151 21.649 12.425 1.00 48.38 1148 THR A C 1
ATOM 6859 O O . THR A 1 1091 ? -9.490 21.802 11.249 1.00 49.73 1148 THR A O 1
ATOM 6863 N N . SER A 1 1092 ? -7.877 21.601 12.811 1.00 49.40 1149 SER A N 1
ATOM 6864 C CA . SER A 1 1092 ? -6.765 21.644 11.848 1.00 47.92 1149 SER A CA 1
ATOM 6865 C C . SER A 1 1092 ? -6.612 20.387 10.966 1.00 45.05 1149 SER A C 1
ATOM 6866 O O . SER A 1 1092 ? -5.867 20.424 9.981 1.00 45.42 1149 SER A O 1
ATOM 6869 N N . THR A 1 1093 ? -7.293 19.291 11.320 1.00 41.83 1150 THR A N 1
ATOM 6870 C CA . THR A 1 1093 ? -7.126 17.993 10.654 1.00 40.32 1150 THR A CA 1
ATOM 6871 C C . THR A 1 1093 ? -8.410 17.451 10.026 1.00 37.30 1150 THR A C 1
ATOM 6872 O O . THR A 1 1093 ? -9.508 17.897 10.349 1.00 37.52 1150 THR A O 1
ATOM 6876 N N . VAL A 1 1094 ? -8.241 16.482 9.125 1.00 35.92 1151 VAL A N 1
ATOM 6877 C CA . VAL A 1 1094 ? -9.335 15.698 8.540 1.00 33.26 1151 VAL A CA 1
ATOM 6878 C C . VAL A 1 1094 ? -9.134 14.244 8.950 1.00 34.17 1151 VAL A C 1
ATOM 6879 O O . VAL A 1 1094 ? -8.160 13.610 8.536 1.00 34.16 1151 VAL A O 1
ATOM 6883 N N . THR A 1 1095 ? -10.055 13.725 9.760 1.00 34.52 1152 THR A N 1
ATOM 6884 C CA . THR A 1 1095 ? -10.001 12.335 10.198 1.00 35.51 1152 THR A CA 1
ATOM 6885 C C . THR A 1 1095 ? -10.525 11.417 9.103 1.00 34.21 1152 THR A C 1
ATOM 6886 O O . THR A 1 1095 ? -11.466 11.768 8.397 1.00 32.61 1152 THR A O 1
ATOM 6890 N N . LEU A 1 1096 ? -9.911 10.239 8.998 1.00 35.82 1153 LEU A N 1
ATOM 6891 C CA . LEU A 1 1096 ? -10.186 9.258 7.945 1.00 36.44 1153 LEU A CA 1
ATOM 6892 C C . LEU A 1 1096 ? -10.381 7.883 8.582 1.00 37.35 1153 LEU A C 1
ATOM 6893 O O . LEU A 1 1096 ? -9.429 7.329 9.153 1.00 36.46 1153 LEU A O 1
ATOM 6898 N N . TRP A 1 1097 ? -11.598 7.340 8.468 1.00 37.23 1154 TRP A N 1
ATOM 6899 C CA . TRP A 1 1097 ? -11.978 6.082 9.129 1.00 38.48 1154 TRP A CA 1
ATOM 6900 C C . TRP A 1 1097 ? -12.218 4.976 8.127 1.00 39.08 1154 TRP A C 1
ATOM 6901 O O . TRP A 1 1097 ? -13.018 5.150 7.220 1.00 39.92 1154 TRP A O 1
ATOM 6912 N N . ASP A 1 1098 ? -11.546 3.841 8.292 1.00 40.93 1155 ASP A N 1
ATOM 6913 C CA . ASP A 1 1098 ? -11.860 2.645 7.507 1.00 43.78 1155 ASP A CA 1
ATOM 6914 C C . ASP A 1 1098 ? -12.926 1.857 8.263 1.00 44.52 1155 ASP A C 1
ATOM 6915 O O . ASP A 1 1098 ? -12.626 1.263 9.294 1.00 47.17 1155 ASP A O 1
ATOM 6920 N N . LEU A 1 1099 ? -14.161 1.851 7.759 1.00 42.62 1156 LEU A N 1
ATOM 6921 C CA . LEU A 1 1099 ? -15.263 1.143 8.430 1.00 42.34 1156 LEU A CA 1
ATOM 6922 C C . LEU A 1 1099 ? -15.269 -0.380 8.244 1.00 43.70 1156 LEU A C 1
ATOM 6923 O O . LEU A 1 1099 ? -15.980 -1.074 8.972 1.00 43.77 1156 LEU A O 1
ATOM 6928 N N . GLU A 1 1100 ? -14.498 -0.907 7.291 1.00 46.14 1157 GLU A N 1
ATOM 6929 C CA . GLU A 1 1100 ? -14.288 -2.359 7.210 1.00 49.30 1157 GLU A CA 1
ATOM 6930 C C . GLU A 1 1100 ? -13.470 -2.835 8.399 1.00 48.85 1157 GLU A C 1
ATOM 6931 O O . GLU A 1 1100 ? -13.701 -3.927 8.919 1.00 52.00 1157 GLU A O 1
ATOM 6937 N N . LYS A 1 1101 ? -12.499 -2.020 8.796 1.00 46.45 1158 LYS A N 1
ATOM 6938 C CA . LYS A 1 1101 ? -11.694 -2.272 9.987 1.00 46.92 1158 LYS A CA 1
ATOM 6939 C C . LYS A 1 1101 ? -12.306 -1.645 11.237 1.00 44.37 1158 LYS A C 1
ATOM 6940 O O . LYS A 1 1101 ? -12.173 -2.202 12.318 1.00 46.67 1158 LYS A O 1
ATOM 6946 N N . GLU A 1 1102 ? -12.977 -0.501 11.077 1.00 40.40 1159 GLU A N 1
ATOM 6947 C CA . GLU A 1 1102 ? -13.428 0.352 12.192 1.00 38.02 1159 GLU A CA 1
ATOM 6948 C C . GLU A 1 1102 ? -12.204 0.860 12.969 1.00 37.53 1159 GLU A C 1
ATOM 6949 O O . GLU A 1 1102 ? -12.017 0.571 14.153 1.00 39.02 1159 GLU A O 1
ATOM 6955 N N . GLN A 1 1103 ? -11.363 1.596 12.248 1.00 35.84 1160 GLN A N 1
ATOM 6956 C CA . GLN A 1 1103 ? -10.102 2.135 12.755 1.00 36.40 1160 GLN A CA 1
ATOM 6957 C C . GLN A 1 1103 ? -9.895 3.541 12.213 1.00 35.37 1160 GLN A C 1
ATOM 6958 O O . GLN A 1 1103 ? -10.264 3.817 11.076 1.00 34.15 1160 GLN A O 1
ATOM 6964 N N . LEU A 1 1104 ? -9.311 4.422 13.023 1.00 36.82 1161 LEU A N 1
ATOM 6965 C CA . LEU A 1 1104 ? -8.823 5.704 12.524 1.00 37.23 1161 LEU A CA 1
ATOM 6966 C C . LEU A 1 1104 ? -7.555 5.404 11.731 1.00 39.69 1161 LEU A C 1
ATOM 6967 O O . LEU A 1 1104 ? -6.519 5.068 12.305 1.00 41.58 1161 LEU A O 1
ATOM 6972 N N . VAL A 1 1105 ? -7.658 5.536 10.411 1.00 40.36 1162 VAL A N 1
ATOM 6973 C CA . VAL A 1 1105 ? -6.595 5.148 9.484 1.00 41.74 1162 VAL A CA 1
ATOM 6974 C C . VAL A 1 1105 ? -5.535 6.242 9.344 1.00 42.06 1162 VAL A C 1
ATOM 6975 O O . VAL A 1 1105 ? -4.344 5.942 9.349 1.00 44.92 1162 VAL A O 1
ATOM 6979 N N . ARG A 1 1106 ? -5.959 7.493 9.208 1.00 41.06 1163 ARG A N 1
ATOM 6980 C CA . ARG A 1 1106 ? -5.019 8.615 9.189 1.00 42.75 1163 ARG A CA 1
ATOM 6981 C C . ARG A 1 1106 ? -5.681 9.922 9.631 1.00 41.64 1163 ARG A C 1
ATOM 6982 O O . ARG A 1 1106 ? -6.866 10.142 9.380 1.00 38.53 1163 ARG A O 1
ATOM 6990 N N . SER A 1 1107 ? -4.902 10.760 10.319 1.00 44.07 1164 SER A N 1
ATOM 6991 C CA . SER A 1 1107 ? -5.258 12.158 10.567 1.00 44.32 1164 SER A CA 1
ATOM 6992 C C . SER A 1 1107 ? -4.482 13.031 9.585 1.00 45.13 1164 SER A C 1
ATOM 6993 O O . SER A 1 1107 ? -3.289 13.283 9.773 1.00 49.88 1164 SER A O 1
ATOM 6996 N N . VAL A 1 1108 ? -5.161 13.468 8.527 1.00 42.56 1165 VAL A N 1
ATOM 6997 C CA . VAL A 1 1108 ? -4.563 14.312 7.487 1.00 41.79 1165 VAL A CA 1
ATOM 6998 C C . VAL A 1 1108 ? -4.596 15.777 7.931 1.00 40.14 1165 VAL A C 1
ATOM 6999 O O . VAL A 1 1108 ? -5.658 16.256 8.304 1.00 37.46 1165 VAL A O 1
ATOM 7003 N N . PRO A 1 1109 ? -3.449 16.495 7.892 1.00 42.54 1166 PRO A N 1
ATOM 7004 C CA . PRO A 1 1109 ? -3.506 17.938 8.172 1.00 43.82 1166 PRO A CA 1
ATOM 7005 C C . PRO A 1 1109 ? -4.206 18.706 7.048 1.00 44.68 1166 PRO A C 1
ATOM 7006 O O . PRO A 1 1109 ? -3.816 18.564 5.889 1.00 46.65 1166 PRO A O 1
ATOM 7010 N N . SER A 1 1110 ? -5.233 19.492 7.387 1.00 44.71 1167 SER A N 1
ATOM 7011 C CA . SER A 1 1110 ? -5.996 20.258 6.384 1.00 44.70 1167 SER A CA 1
ATOM 7012 C C . SER A 1 1110 ? -5.171 21.410 5.818 1.00 47.21 1167 SER A C 1
ATOM 7013 O O . SER A 1 1110 ? -5.273 21.737 4.642 1.00 45.98 1167 SER A O 1
ATOM 7016 N N . GLU A 1 1111 ? -4.367 22.020 6.682 1.00 53.04 1168 GLU A N 1
ATOM 7017 C CA . GLU A 1 1111 ? -3.412 23.062 6.304 1.00 61.52 1168 GLU A CA 1
ATOM 7018 C C . GLU A 1 1111 ? -4.095 24.317 5.760 1.00 60.10 1168 GLU A C 1
ATOM 7019 O O . GLU A 1 1111 ? -3.959 24.652 4.580 1.00 62.89 1168 GLU A O 1
ATOM 7025 N N . SER A 1 1112 ? -4.837 24.989 6.647 1.00 57.86 1169 SER A N 1
ATOM 7026 C CA . SER A 1 1112 ? -5.482 26.283 6.336 1.00 58.76 1169 SER A CA 1
ATOM 7027 C C . SER A 1 1112 ? -5.555 27.278 7.509 1.00 59.01 1169 SER A C 1
ATOM 7028 O O . SER A 1 1112 ? -5.306 28.470 7.319 1.00 60.80 1169 SER A O 1
ATOM 7031 N N . GLU A 1 1113 ? -5.929 26.792 8.691 1.00 57.48 1170 GLU A N 1
ATOM 7032 C CA . GLU A 1 1113 ? -6.016 27.593 9.934 1.00 61.06 1170 GLU A CA 1
ATOM 7033 C C . GLU A 1 1113 ? -7.374 28.276 10.168 1.00 59.70 1170 GLU A C 1
ATOM 7034 O O . GLU A 1 1113 ? -7.533 29.028 11.139 1.00 62.48 1170 GLU A O 1
ATOM 7040 N N . CYS A 1 1114 ? -8.339 28.010 9.285 1.00 55.71 1171 CYS A N 1
ATOM 7041 C CA . CYS A 1 1114 ? -9.763 28.155 9.599 1.00 54.74 1171 CYS A CA 1
ATOM 7042 C C . CYS A 1 1114 ? -10.468 26.816 9.331 1.00 51.54 1171 CYS A C 1
ATOM 7043 O O . CYS A 1 1114 ? -9.897 25.909 8.728 1.00 53.52 1171 CYS A O 1
ATOM 7046 N N . GLY A 1 1115 ? -11.707 26.696 9.789 1.00 47.13 1172 GLY A N 1
ATOM 7047 C CA . GLY A 1 1115 ? -12.401 25.415 9.770 1.00 43.75 1172 GLY A CA 1
ATOM 7048 C C . GLY A 1 1115 ? -12.839 24.923 8.401 1.00 42.18 1172 GLY A C 1
ATOM 7049 O O . GLY A 1 1115 ? -12.933 25.689 7.438 1.00 43.79 1172 GLY A O 1
ATOM 7050 N N . VAL A 1 1116 ? -13.090 23.621 8.333 1.00 39.24 1173 VAL A N 1
ATOM 7051 C CA . VAL A 1 1116 ? -13.730 22.980 7.195 1.00 36.97 1173 VAL A CA 1
ATOM 7052 C C . VAL A 1 1116 ? -15.250 23.145 7.365 1.00 37.24 1173 VAL A C 1
ATOM 7053 O O . VAL A 1 1116 ? -15.826 22.694 8.355 1.00 37.97 1173 VAL A O 1
ATOM 7057 N N . THR A 1 1117 ? -15.887 23.801 6.400 1.00 36.24 1174 THR A N 1
ATOM 7058 C CA . THR A 1 1117 ? -17.327 24.033 6.420 1.00 34.55 1174 THR A CA 1
ATOM 7059 C C . THR A 1 1117 ? -18.122 23.136 5.472 1.00 35.02 1174 THR A C 1
ATOM 7060 O O . THR A 1 1117 ? -19.353 23.118 5.540 1.00 35.51 1174 THR A O 1
ATOM 7064 N N . ALA A 1 1118 ? -17.433 22.417 4.585 1.00 35.99 1175 ALA A N 1
ATOM 7065 C CA . ALA A 1 1118 ? -18.082 21.552 3.587 1.00 36.98 1175 ALA A CA 1
ATOM 7066 C C . ALA A 1 1118 ? -17.134 20.440 3.195 1.00 36.40 1175 ALA A C 1
ATOM 7067 O O . ALA A 1 1118 ? -15.928 20.644 3.173 1.00 40.48 1175 ALA A O 1
ATOM 7069 N N . LEU A 1 1119 ? -17.679 19.272 2.872 1.00 34.62 1176 LEU A N 1
ATOM 7070 C CA . LEU A 1 1119 ? -16.861 18.084 2.632 1.00 34.29 1176 LEU A CA 1
ATOM 7071 C C . LEU A 1 1119 ? -17.523 17.158 1.608 1.00 32.74 1176 LEU A C 1
ATOM 7072 O O . LEU A 1 1119 ? -18.670 16.764 1.789 1.00 36.16 1176 LEU A O 1
ATOM 7077 N N . SER A 1 1120 ? -16.811 16.825 0.536 1.00 31.30 1177 SER A N 1
ATOM 7078 C CA . SER A 1 1120 ? -17.333 15.916 -0.482 1.00 32.19 1177 SER A CA 1
ATOM 7079 C C . SER A 1 1120 ? -16.292 14.908 -0.946 1.00 33.15 1177 SER A C 1
ATOM 7080 O O . SER A 1 1120 ? -15.260 15.278 -1.509 1.00 32.23 1177 SER A O 1
ATOM 7083 N N . ALA A 1 1121 ? -16.594 13.633 -0.714 1.00 35.02 1178 ALA A N 1
ATOM 7084 C CA . ALA A 1 1121 ? -15.785 12.521 -1.193 1.00 38.12 1178 ALA A CA 1
ATOM 7085 C C . ALA A 1 1121 ? -16.201 12.200 -2.616 1.00 39.02 1178 ALA A C 1
ATOM 7086 O O . ALA A 1 1121 ? -17.398 12.129 -2.908 1.00 39.81 1178 ALA A O 1
ATOM 7088 N N . SER A 1 1122 ? -15.218 12.015 -3.495 1.00 38.93 1179 SER A N 1
ATOM 7089 C CA . SER A 1 1122 ? -15.485 11.548 -4.856 1.00 40.66 1179 SER A CA 1
ATOM 7090 C C . SER A 1 1122 ? -16.051 10.133 -4.803 1.00 40.94 1179 SER A C 1
ATOM 7091 O O . SER A 1 1122 ? -15.411 9.240 -4.257 1.00 41.23 1179 SER A O 1
ATOM 7094 N N . GLN A 1 1123 ? -17.244 9.941 -5.363 1.00 43.03 1180 GLN A N 1
ATOM 7095 C CA . GLN A 1 1123 ? -17.845 8.602 -5.454 1.00 46.16 1180 GLN A CA 1
ATOM 7096 C C . GLN A 1 1123 ? -17.200 7.714 -6.518 1.00 47.50 1180 GLN A C 1
ATOM 7097 O O . GLN A 1 1123 ? -17.237 6.486 -6.401 1.00 48.85 1180 GLN A O 1
ATOM 7103 N N . VAL A 1 1124 ? -16.617 8.325 -7.544 1.00 47.87 1181 VAL A N 1
ATOM 7104 C CA . VAL A 1 1124 ? -15.945 7.576 -8.600 1.00 51.21 1181 VAL A CA 1
ATOM 7105 C C . VAL A 1 1124 ? -14.569 7.097 -8.138 1.00 50.85 1181 VAL A C 1
ATOM 7106 O O . VAL A 1 1124 ? -14.281 5.899 -8.199 1.00 55.39 1181 VAL A O 1
ATOM 7110 N N . HIS A 1 1125 ? -13.737 8.029 -7.672 1.00 48.13 1182 HIS A N 1
ATOM 7111 C CA . HIS A 1 1125 ? -12.328 7.743 -7.343 1.00 47.76 1182 HIS A CA 1
ATOM 7112 C C . HIS A 1 1125 ? -12.069 7.654 -5.839 1.00 45.00 1182 HIS A C 1
ATOM 7113 O O . HIS A 1 1125 ? -12.242 8.634 -5.109 1.00 42.21 1182 HIS A O 1
ATOM 7120 N N . GLY A 1 1126 ? -11.638 6.476 -5.391 1.00 45.14 1183 GLY A N 1
ATOM 7121 C CA . GLY A 1 1126 ? -11.352 6.227 -3.976 1.00 44.30 1183 GLY A CA 1
ATOM 7122 C C . GLY A 1 1126 ? -10.183 7.044 -3.455 1.00 43.55 1183 GLY A C 1
ATOM 7123 O O . GLY A 1 1126 ? -9.213 7.279 -4.168 1.00 44.66 1183 GLY A O 1
ATOM 7124 N N . GLY A 1 1127 ? -10.283 7.485 -2.207 1.00 42.75 1184 GLY A N 1
ATOM 7125 C CA . GLY A 1 1127 ? -9.260 8.331 -1.603 1.00 42.94 1184 GLY A CA 1
ATOM 7126 C C . GLY A 1 1127 ? -9.240 9.774 -2.079 1.00 41.96 1184 GLY A C 1
ATOM 7127 O O . GLY A 1 1127 ? -8.307 10.501 -1.764 1.00 43.93 1184 GLY A O 1
ATOM 7128 N N . GLN A 1 1128 ? -10.262 10.201 -2.817 1.00 41.66 1185 GLN A N 1
ATOM 7129 C CA . GLN A 1 1128 ? -10.295 11.533 -3.423 1.00 42.73 1185 GLN A CA 1
ATOM 7130 C C . GLN A 1 1128 ? -11.348 12.396 -2.721 1.00 39.00 1185 GLN A C 1
ATOM 7131 O O . GLN A 1 1128 ? -12.551 12.094 -2.771 1.00 37.91 1185 GLN A O 1
ATOM 7137 N N . LEU A 1 1129 ? -10.888 13.463 -2.069 1.00 37.22 1186 LEU A N 1
ATOM 7138 C CA . LEU A 1 1129 ? -11.731 14.292 -1.206 1.00 35.47 1186 LEU A CA 1
ATOM 7139 C C . LEU A 1 1129 ? -11.669 15.733 -1.657 1.00 35.43 1186 LEU A C 1
ATOM 7140 O O . LEU A 1 1129 ? -10.626 16.187 -2.118 1.00 38.76 1186 LEU A O 1
ATOM 7145 N N . ALA A 1 1130 ? -12.790 16.441 -1.504 1.00 33.85 1187 ALA A N 1
ATOM 7146 C CA . ALA A 1 1130 ? -12.885 17.886 -1.743 1.00 32.93 1187 ALA A CA 1
ATOM 7147 C C . ALA A 1 1130 ? -13.414 18.557 -0.482 1.00 31.56 1187 ALA A C 1
ATOM 7148 O O . ALA A 1 1130 ? -14.424 18.121 0.066 1.00 31.02 1187 ALA A O 1
ATOM 7150 N N . ALA A 1 1131 ? -12.738 19.610 -0.025 1.00 31.76 1188 ALA A N 1
ATOM 7151 C CA . ALA A 1 1131 ? -13.124 20.323 1.196 1.00 30.69 1188 ALA A CA 1
ATOM 7152 C C . ALA A 1 1131 ? -13.173 21.815 0.937 1.00 32.37 1188 ALA A C 1
ATOM 7153 O O . ALA A 1 1131 ? -12.275 22.361 0.300 1.00 35.33 1188 ALA A O 1
ATOM 7155 N N . GLY A 1 1132 ? -14.249 22.448 1.405 1.00 32.74 1189 GLY A N 1
ATOM 7156 C CA . GLY A 1 1132 ? -14.426 23.903 1.381 1.00 33.21 1189 GLY A CA 1
ATOM 7157 C C . GLY A 1 1132 ? -14.276 24.450 2.790 1.00 34.28 1189 GLY A C 1
ATOM 7158 O O . GLY A 1 1132 ? -14.556 23.750 3.773 1.00 33.36 1189 GLY A O 1
ATOM 7159 N N . PHE A 1 1133 ? -13.848 25.708 2.885 1.00 35.66 1190 PHE A N 1
ATOM 7160 C CA . PHE A 1 1133 ? -13.402 26.288 4.155 1.00 35.59 1190 PHE A CA 1
ATOM 7161 C C . PHE A 1 1133 ? -14.116 27.568 4.547 1.00 35.01 1190 PHE A C 1
ATOM 7162 O O . PHE A 1 1133 ? -14.656 28.286 3.705 1.00 34.63 1190 PHE A O 1
ATOM 7170 N N . ALA A 1 1134 ? -14.058 27.853 5.846 1.00 34.66 1191 ALA A N 1
ATOM 7171 C CA . ALA A 1 1134 ? -14.698 29.015 6.458 1.00 35.87 1191 ALA A CA 1
ATOM 7172 C C . ALA A 1 1134 ? -14.334 30.388 5.844 1.00 37.78 1191 ALA A C 1
ATOM 7173 O O . ALA A 1 1134 ? -15.091 31.352 5.995 1.00 38.55 1191 ALA A O 1
ATOM 7175 N N . ASP A 1 1135 ? -13.188 30.471 5.167 1.00 38.87 1192 ASP A N 1
ATOM 7176 C CA . ASP A 1 1135 ? -12.770 31.690 4.453 1.00 41.41 1192 ASP A CA 1
ATOM 7177 C C . ASP A 1 1135 ? -12.918 31.601 2.919 1.00 40.16 1192 ASP A C 1
ATOM 7178 O O . ASP A 1 1135 ? -12.271 32.354 2.180 1.00 40.39 1192 ASP A O 1
ATOM 7183 N N . GLY A 1 1136 ? -13.767 30.684 2.449 1.00 38.72 1193 GLY A N 1
ATOM 7184 C CA . GLY A 1 1136 ? -14.026 30.506 1.013 1.00 38.48 1193 GLY A CA 1
ATOM 7185 C C . GLY A 1 1136 ? -12.966 29.773 0.203 1.00 37.61 1193 GLY A C 1
ATOM 7186 O O . GLY A 1 1136 ? -13.024 29.779 -1.026 1.00 36.20 1193 GLY A O 1
ATOM 7187 N N . SER A 1 1137 ? -12.014 29.135 0.885 1.00 38.07 1194 SER A N 1
ATOM 7188 C CA . SER A 1 1137 ? -10.945 28.379 0.237 1.00 38.07 1194 SER A CA 1
ATOM 7189 C C . SER A 1 1137 ? -11.474 27.034 -0.240 1.00 37.30 1194 SER A C 1
ATOM 7190 O O . SER A 1 1137 ? -12.632 26.677 0.005 1.00 35.77 1194 SER A O 1
ATOM 7193 N N . LEU A 1 1138 ? -10.604 26.281 -0.904 1.00 38.66 1195 LEU A N 1
ATOM 7194 C CA . LEU A 1 1138 ? -10.980 25.011 -1.499 1.00 37.27 1195 LEU A CA 1
ATOM 7195 C C . LEU A 1 1138 ? -9.781 24.097 -1.672 1.00 37.53 1195 LEU A C 1
ATOM 7196 O O . LEU A 1 1138 ? -8.749 24.539 -2.180 1.00 38.79 1195 LEU A O 1
ATOM 7201 N N . ARG A 1 1139 ? -9.923 22.829 -1.285 1.00 35.85 1196 ARG A N 1
ATOM 7202 C CA . ARG A 1 1139 ? -8.784 21.904 -1.251 1.00 36.61 1196 ARG A CA 1
ATOM 7203 C C . ARG A 1 1139 ? -9.105 20.486 -1.735 1.00 37.36 1196 ARG A C 1
ATOM 7204 O O . ARG A 1 1139 ? -10.051 19.853 -1.267 1.00 37.58 1196 ARG A O 1
ATOM 7212 N N . LEU A 1 1140 ? -8.303 20.015 -2.688 1.00 39.14 1197 LEU A N 1
ATOM 7213 C CA . LEU A 1 1140 ? -8.311 18.624 -3.135 1.00 39.85 1197 LEU A CA 1
ATOM 7214 C C . LEU A 1 1140 ? -7.295 17.834 -2.321 1.00 42.04 1197 LEU A C 1
ATOM 7215 O O . LEU A 1 1140 ? -6.146 18.262 -2.192 1.00 44.14 1197 LEU A O 1
ATOM 7220 N N . TYR A 1 1141 ? -7.715 16.686 -1.783 1.00 41.60 1198 TYR A N 1
ATOM 7221 C CA . TYR A 1 1141 ? -6.822 15.789 -1.047 1.00 41.27 1198 TYR A CA 1
ATOM 7222 C C . TYR A 1 1141 ? -6.864 14.388 -1.637 1.00 42.96 1198 TYR A C 1
ATOM 7223 O O . TYR A 1 1141 ? -7.939 13.802 -1.714 1.00 43.17 1198 TYR A O 1
ATOM 7232 N N . ASP A 1 1142 ? -5.712 13.856 -2.052 1.00 46.53 1199 ASP A N 1
ATOM 7233 C CA . ASP A 1 1142 ? -5.581 12.412 -2.315 1.00 50.23 1199 ASP A CA 1
ATOM 7234 C C . ASP A 1 1142 ? -5.115 11.748 -1.022 1.00 50.26 1199 ASP A C 1
ATOM 7235 O O . ASP A 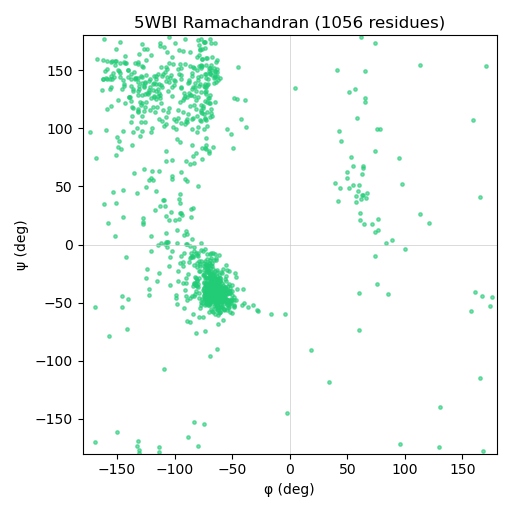1 1142 ? -3.938 11.813 -0.665 1.00 53.29 1199 ASP A O 1
ATOM 7240 N N . VAL A 1 1143 ? -6.041 11.082 -0.346 1.00 47.38 1200 VAL A N 1
ATOM 7241 C CA . VAL A 1 1143 ? -5.821 10.617 1.020 1.00 47.50 1200 VAL A CA 1
ATOM 7242 C C . VAL A 1 1143 ? -4.962 9.334 1.056 1.00 51.32 1200 VAL A C 1
ATOM 7243 O O . VAL A 1 1143 ? -4.454 8.955 2.113 1.00 49.25 1200 VAL A O 1
ATOM 7247 N N . ARG A 1 1144 ? -4.803 8.677 -0.094 1.00 56.46 1201 ARG A N 1
ATOM 7248 C CA . ARG A 1 1144 ? -3.866 7.551 -0.244 1.00 59.74 1201 ARG A CA 1
ATOM 7249 C C . ARG A 1 1144 ? -2.412 7.957 -0.522 1.00 59.94 1201 ARG A C 1
ATOM 7250 O O . ARG A 1 1144 ? -1.512 7.139 -0.353 1.00 62.26 1201 ARG A O 1
ATOM 7258 N N . SER A 1 1145 ? -2.183 9.200 -0.947 1.00 60.35 1202 SER A N 1
ATOM 7259 C CA . SER A 1 1145 ? -0.828 9.698 -1.257 1.00 62.51 1202 SER A CA 1
ATOM 7260 C C . SER A 1 1145 ? -0.049 10.022 0.027 1.00 64.86 1202 SER A C 1
ATOM 7261 O O . SER A 1 1145 ? -0.671 10.316 1.054 1.00 62.20 1202 SER A O 1
ATOM 7264 N N . PRO A 1 1146 ? 1.309 9.964 -0.016 1.00 68.63 1203 PRO A N 1
ATOM 7265 C CA . PRO A 1 1146 ? 2.060 10.406 1.167 1.00 69.97 1203 PRO A CA 1
ATOM 7266 C C . PRO A 1 1146 ? 1.740 11.854 1.511 1.00 70.70 1203 PRO A C 1
ATOM 7267 O O . PRO A 1 1146 ? 1.328 12.119 2.637 1.00 68.41 1203 PRO A O 1
ATOM 7271 N N . GLU A 1 1147 ? 1.893 12.758 0.538 1.00 76.05 1204 GLU A N 1
ATOM 7272 C CA . GLU A 1 1147 ? 1.438 14.150 0.672 1.00 80.73 1204 GLU A CA 1
ATOM 7273 C C . GLU A 1 1147 ? -0.060 14.209 0.286 1.00 70.12 1204 GLU A C 1
ATOM 7274 O O . GLU A 1 1147 ? -0.413 14.034 -0.881 1.00 66.62 1204 GLU A O 1
ATOM 7280 N N . PRO A 1 1148 ? -0.955 14.399 1.276 1.00 62.50 1205 PRO A N 1
ATOM 7281 C CA . PRO A 1 1148 ? -2.373 14.301 0.935 1.00 56.54 1205 PRO A CA 1
ATOM 7282 C C . PRO A 1 1148 ? -2.902 15.477 0.110 1.00 51.88 1205 PRO A C 1
ATOM 7283 O O . PRO A 1 1148 ? -3.758 15.273 -0.748 1.00 51.78 1205 PRO A O 1
ATOM 7287 N N . LEU A 1 1149 ? -2.384 16.679 0.356 1.00 47.40 1206 LEU A N 1
ATOM 7288 C CA . LEU A 1 1149 ? -2.871 17.882 -0.320 1.00 43.63 1206 LEU A CA 1
ATOM 7289 C C . LEU A 1 1149 ? -2.406 17.926 -1.783 1.00 43.29 1206 LEU A C 1
ATOM 7290 O O . LEU A 1 1149 ? -1.230 18.128 -2.065 1.00 46.17 1206 LEU A O 1
ATOM 7295 N N . VAL A 1 1150 ? -3.345 17.712 -2.699 1.00 40.72 1207 VAL A N 1
ATOM 7296 C CA . VAL A 1 1150 ? -3.089 17.789 -4.137 1.00 41.44 1207 VAL A CA 1
ATOM 7297 C C . VAL A 1 1150 ? -3.023 19.251 -4.583 1.00 41.81 1207 VAL A C 1
ATOM 7298 O O . VAL A 1 1150 ? -2.076 19.648 -5.264 1.00 44.98 1207 VAL A O 1
ATOM 7302 N N . CYS A 1 1151 ? -4.043 20.034 -4.238 1.00 38.69 1208 CYS A N 1
ATOM 7303 C CA . CYS A 1 1151 ? -4.049 21.461 -4.568 1.00 39.29 1208 CYS A CA 1
ATOM 7304 C C . CYS A 1 1151 ? -4.995 22.277 -3.677 1.00 36.95 1208 CYS A C 1
ATOM 7305 O O . CYS A 1 1151 ? -5.932 21.741 -3.084 1.00 34.57 1208 CYS A O 1
ATOM 7308 N N . ALA A 1 1152 ? -4.724 23.577 -3.592 1.00 37.42 1209 ALA A N 1
ATOM 7309 C CA . ALA A 1 1152 ? -5.493 24.498 -2.759 1.00 36.37 1209 ALA A CA 1
ATOM 7310 C C . ALA A 1 1152 ? -5.717 25.795 -3.537 1.00 37.77 1209 ALA A C 1
ATOM 7311 O O . ALA A 1 1152 ? -4.760 26.423 -3.965 1.00 39.66 1209 ALA A O 1
ATOM 7313 N N . THR A 1 1153 ? -6.975 26.189 -3.713 1.00 37.47 1210 THR A N 1
ATOM 7314 C CA . THR A 1 1153 ? -7.327 27.326 -4.557 1.00 40.77 1210 THR A CA 1
ATOM 7315 C C . THR A 1 1153 ? -8.363 28.205 -3.848 1.00 43.95 1210 THR A C 1
ATOM 7316 O O . THR A 1 1153 ? -9.151 27.713 -3.042 1.00 43.59 1210 THR A O 1
ATOM 7320 N N . ARG A 1 1154 ? -8.314 29.508 -4.124 1.00 51.47 1211 ARG A N 1
ATOM 7321 C CA . ARG A 1 1154 ? -9.270 30.495 -3.588 1.00 57.85 1211 ARG A CA 1
ATOM 7322 C C . ARG A 1 1154 ? -10.668 30.549 -4.244 1.00 64.12 1211 ARG A C 1
ATOM 7323 O O . ARG A 1 1154 ? -11.654 30.560 -3.515 1.00 68.12 1211 ARG A O 1
ATOM 7331 N N . PRO A 1 1155 ? -10.764 30.612 -5.597 1.00 72.49 1212 PRO A N 1
ATOM 7332 C CA . PRO A 1 1155 ? -12.007 30.715 -6.360 1.00 74.39 1212 PRO A CA 1
ATOM 7333 C C . PRO A 1 1155 ? -13.366 30.863 -5.675 1.00 66.08 1212 PRO A C 1
ATOM 7334 O O . PRO A 1 1155 ? -13.736 30.065 -4.820 1.00 68.34 1212 PRO A O 1
ATOM 7338 N N . HIS A 1 1156 ? -14.130 31.796 -6.240 1.00 60.70 1213 HIS A N 1
ATOM 7339 C CA . HIS A 1 1156 ? -14.949 32.820 -5.546 1.00 59.10 1213 HIS A CA 1
ATOM 7340 C C . HIS A 1 1156 ? -14.206 33.659 -4.484 1.00 58.90 1213 HIS A C 1
ATOM 7341 O O . HIS A 1 1156 ? -13.514 33.126 -3.608 1.00 54.09 1213 HIS A O 1
ATOM 7348 N N . GLN A 1 1157 ? -14.401 34.981 -4.595 1.00 61.45 1214 GLN A N 1
ATOM 7349 C CA . GLN A 1 1157 ? -13.505 36.000 -4.030 1.00 64.58 1214 GLN A CA 1
ATOM 7350 C C . GLN A 1 1157 ? -14.029 36.779 -2.817 1.00 64.22 1214 GLN A C 1
ATOM 7351 O O . GLN A 1 1157 ? -13.337 37.668 -2.313 1.00 69.27 1214 GLN A O 1
ATOM 7357 N N . LYS A 1 1158 ? -15.237 36.467 -2.366 1.00 60.11 1215 LYS A N 1
ATOM 7358 C CA . LYS A 1 1158 ? -15.752 36.994 -1.109 1.00 59.34 1215 LYS A CA 1
ATOM 7359 C C . LYS A 1 1158 ? -15.251 36.062 0.002 1.00 54.77 1215 LYS A C 1
ATOM 7360 O O . LYS A 1 1158 ? -15.408 34.847 -0.099 1.00 55.19 1215 LYS A O 1
ATOM 7366 N N . VAL A 1 1159 ? -14.635 36.613 1.046 1.00 53.12 1216 VAL A N 1
ATOM 7367 C CA . VAL A 1 1159 ? -14.173 35.805 2.184 1.00 51.27 1216 VAL A CA 1
ATOM 7368 C C . VAL A 1 1159 ? -15.387 35.452 3.037 1.00 52.36 1216 VAL A C 1
ATOM 7369 O O . VAL A 1 1159 ? -15.706 36.133 4.014 1.00 57.77 1216 VAL A O 1
ATOM 7373 N N . GLU A 1 1160 ? -16.078 34.397 2.622 1.00 51.29 1217 GLU A N 1
ATOM 7374 C CA . GLU A 1 1160 ? -17.219 33.836 3.349 1.00 50.99 1217 GLU A CA 1
ATOM 7375 C C . GLU A 1 1160 ? -17.175 32.332 3.171 1.00 49.37 1217 GLU A C 1
ATOM 7376 O O . GLU A 1 1160 ? -16.593 31.846 2.204 1.00 51.37 1217 GLU A O 1
ATOM 7382 N N . ARG A 1 1161 ? -17.796 31.591 4.080 1.00 48.23 1218 ARG A N 1
ATOM 7383 C CA . ARG A 1 1161 ? -17.650 30.140 4.060 1.00 47.71 1218 ARG A CA 1
ATOM 7384 C C . ARG A 1 1161 ? -18.249 29.471 2.822 1.00 44.25 1218 ARG A C 1
ATOM 7385 O O . ARG A 1 1161 ? -19.220 29.956 2.236 1.00 44.31 1218 ARG A O 1
ATOM 7393 N N . VAL A 1 1162 ? -17.625 28.368 2.421 1.00 40.68 1219 VAL A N 1
ATOM 7394 C CA . VAL A 1 1162 ? -18.176 27.492 1.403 1.00 37.75 1219 VAL A CA 1
ATOM 7395 C C . VAL A 1 1162 ? -19.258 26.701 2.123 1.00 34.17 1219 VAL A C 1
ATOM 7396 O O . VAL A 1 1162 ? -18.963 25.936 3.043 1.00 32.96 1219 VAL A O 1
ATOM 7400 N N . VAL A 1 1163 ? -20.502 26.897 1.705 1.00 31.23 1220 VAL A N 1
ATOM 7401 C CA . VAL A 1 1163 ? -21.637 26.258 2.378 1.00 29.57 1220 VAL A CA 1
ATOM 7402 C C . VAL A 1 1163 ? -21.773 24.834 1.870 1.00 28.10 1220 VAL A C 1
ATOM 7403 O O . VAL A 1 1163 ? -22.052 23.929 2.662 1.00 28.59 1220 VAL A O 1
ATOM 7407 N N . GLY A 1 1164 ? -21.569 24.636 0.567 1.00 26.98 1221 GLY A N 1
ATOM 7408 C CA . GLY A 1 1164 ? -21.617 23.302 -0.029 1.00 25.76 1221 GLY A CA 1
ATOM 7409 C C . GLY A 1 1164 ? -20.668 23.114 -1.192 1.00 26.08 1221 GLY A C 1
ATOM 7410 O O . GLY A 1 1164 ? -20.404 24.053 -1.937 1.00 26.16 1221 GLY A O 1
ATOM 7411 N N . LEU A 1 1165 ? -20.159 21.890 -1.340 1.00 27.11 1222 LEU A N 1
ATOM 7412 C CA . LEU A 1 1165 ? -19.371 21.496 -2.518 1.00 28.21 1222 LEU A CA 1
ATOM 7413 C C . LEU A 1 1165 ? -19.562 20.027 -2.889 1.00 27.04 1222 LEU A C 1
ATOM 7414 O O . LEU A 1 1165 ? -19.970 19.214 -2.056 1.00 26.78 1222 LEU A O 1
ATOM 7419 N N . SER A 1 1166 ? -19.304 19.712 -4.154 1.00 27.24 1223 SER A N 1
ATOM 7420 C CA . SER A 1 1166 ? -19.361 18.344 -4.664 1.00 28.10 1223 SER A CA 1
ATOM 7421 C C . SER A 1 1166 ? -18.600 18.156 -5.951 1.00 29.16 1223 SER A C 1
ATOM 7422 O O . SER A 1 1166 ? -18.568 19.050 -6.781 1.00 30.61 1223 SER A O 1
ATOM 7425 N N . PHE A 1 1167 ? -18.061 16.956 -6.150 1.00 29.67 1224 PHE A N 1
ATOM 7426 C CA . PHE A 1 1167 ? -17.455 16.605 -7.438 1.00 31.14 1224 PHE A CA 1
ATOM 7427 C C . PHE A 1 1167 ? -18.520 16.586 -8.527 1.00 32.02 1224 PHE A C 1
ATOM 7428 O O . PHE A 1 1167 ? -19.659 16.192 -8.278 1.00 31.90 1224 PHE A O 1
ATOM 7436 N N . GLN A 1 1168 ? -18.145 17.017 -9.730 1.00 34.06 1225 GLN A N 1
ATOM 7437 C CA . GLN A 1 1168 ? -19.088 17.073 -10.852 1.00 35.13 1225 GLN A CA 1
ATOM 7438 C C . GLN A 1 1168 ? -19.559 15.668 -11.218 1.00 35.66 1225 GLN A C 1
ATOM 7439 O O . GLN A 1 1168 ? -18.881 14.684 -10.897 1.00 35.02 1225 GLN A O 1
ATOM 7445 N N . PRO A 1 1169 ? -20.736 15.559 -11.858 1.00 37.23 1226 PRO A N 1
ATOM 7446 C CA . PRO A 1 1169 ? -21.142 14.226 -12.304 1.00 38.45 1226 PRO A CA 1
ATOM 7447 C C . PRO A 1 1169 ? -20.268 13.799 -13.484 1.00 41.22 1226 PRO A C 1
ATOM 7448 O O . PRO A 1 1169 ? -19.970 14.625 -14.357 1.00 43.69 1226 PRO A O 1
ATOM 7452 N N . GLY A 1 1170 ? -19.835 12.540 -13.472 1.00 41.29 1227 GLY A N 1
ATOM 7453 C CA . GLY A 1 1170 ? -18.926 12.002 -14.481 1.00 44.35 1227 GLY A CA 1
ATOM 7454 C C . GLY A 1 1170 ? -17.741 11.284 -13.870 1.00 45.37 1227 GLY A C 1
ATOM 7455 O O . GLY A 1 1170 ? -17.670 11.118 -12.655 1.00 44.59 1227 GLY A O 1
ATOM 7456 N N . LEU A 1 1171 ? -16.810 10.873 -14.729 1.00 48.87 1228 LEU A N 1
ATOM 7457 C CA . LEU A 1 1171 ? -15.615 10.118 -14.334 1.00 51.00 1228 LEU A CA 1
ATOM 7458 C C . LEU A 1 1171 ? -14.319 10.954 -14.261 1.00 54.65 1228 LEU A C 1
ATOM 7459 O O . LEU A 1 1171 ? -13.283 10.433 -13.853 1.00 56.49 1228 LEU A O 1
ATOM 7464 N N . ASP A 1 1172 ? -14.371 12.227 -14.655 1.00 58.44 1229 ASP A N 1
ATOM 7465 C CA . ASP A 1 1172 ? -13.227 13.140 -14.518 1.00 65.55 1229 ASP A CA 1
ATOM 7466 C C . ASP A 1 1172 ? -13.205 13.727 -13.096 1.00 67.13 1229 ASP A C 1
ATOM 7467 O O . ASP A 1 1172 ? -14.261 13.821 -12.463 1.00 71.16 1229 ASP A O 1
ATOM 7472 N N . PRO A 1 1173 ? -12.016 14.110 -12.577 1.00 67.49 1230 PRO A N 1
ATOM 7473 C CA . PRO A 1 1173 ? -11.935 14.971 -11.360 1.00 67.90 1230 PRO A CA 1
ATOM 7474 C C . PRO A 1 1173 ? -12.162 16.511 -11.523 1.00 73.47 1230 PRO A C 1
ATOM 7475 O O . PRO A 1 1173 ? -11.359 17.323 -11.018 1.00 69.53 1230 PRO A O 1
ATOM 7479 N N . ALA A 1 1174 ? -13.263 16.881 -12.199 1.00 77.75 1231 ALA A N 1
ATOM 7480 C CA . ALA A 1 1174 ? -13.804 18.259 -12.261 1.00 69.80 1231 ALA A CA 1
ATOM 7481 C C . ALA A 1 1174 ? -14.810 18.454 -11.113 1.00 67.37 1231 ALA A C 1
ATOM 7482 O O . ALA A 1 1174 ? -15.101 17.504 -10.391 1.00 61.52 1231 ALA A O 1
ATOM 7484 N N . LYS A 1 1175 ? -15.364 19.656 -10.956 1.00 73.44 1232 LYS A N 1
ATOM 7485 C CA . LYS A 1 1175 ? -16.052 20.026 -9.702 1.00 76.60 1232 LYS A CA 1
ATOM 7486 C C . LYS A 1 1175 ? -17.119 21.124 -9.807 1.00 85.30 1232 LYS A C 1
ATOM 7487 O O . LYS A 1 1175 ? -16.796 22.266 -10.154 1.00 79.86 1232 LYS A O 1
ATOM 7493 N N . VAL A 1 1176 ? -18.371 20.779 -9.463 1.00 97.04 1233 VAL A N 1
ATOM 7494 C CA . VAL A 1 1176 ? -19.491 21.744 -9.425 1.00 95.25 1233 VAL A CA 1
ATOM 7495 C C . VAL A 1 1176 ? -19.159 22.735 -8.346 1.00 84.25 1233 VAL A C 1
ATOM 7496 O O . VAL A 1 1176 ? -19.101 23.924 -8.601 1.00 89.59 1233 VAL A O 1
ATOM 7500 N N . VAL A 1 1177 ? -19.015 22.200 -7.139 1.00 77.37 1234 VAL A N 1
ATOM 7501 C CA . VAL A 1 1177 ? -18.349 22.826 -6.009 1.00 83.72 1234 VAL A CA 1
ATOM 7502 C C . VAL A 1 1177 ? -18.585 24.310 -5.753 1.00 65.53 1234 VAL A C 1
ATOM 7503 O O . VAL A 1 1177 ? -18.852 25.109 -6.643 1.00 59.37 1234 VAL A O 1
ATOM 7507 N N . SER A 1 1178 ? -18.495 24.651 -4.479 1.00 55.55 1235 SER A N 1
ATOM 7508 C CA . SER A 1 1178 ? -18.283 25.998 -4.047 1.00 51.24 1235 SER A CA 1
ATOM 7509 C C . SER A 1 1178 ? -19.445 26.867 -4.453 1.00 46.26 1235 SER A C 1
ATOM 7510 O O . SER A 1 1178 ? -19.368 27.709 -5.346 1.00 48.47 1235 SER A O 1
ATOM 7513 N N . ALA A 1 1179 ? -20.553 26.555 -3.808 1.00 40.19 1236 ALA A N 1
ATOM 7514 C CA . ALA A 1 1179 ? -21.531 27.538 -3.479 1.00 39.86 1236 ALA A CA 1
ATOM 7515 C C . ALA A 1 1179 ? -20.913 28.238 -2.281 1.00 37.70 1236 ALA A C 1
ATOM 7516 O O . ALA A 1 1179 ? -20.693 27.605 -1.242 1.00 36.95 1236 ALA A O 1
ATOM 7518 N N . SER A 1 1180 ? -20.561 29.510 -2.447 1.00 36.86 1237 SER A N 1
ATOM 7519 C CA . SER A 1 1180 ? -20.212 30.347 -1.311 1.00 36.89 1237 SER A CA 1
ATOM 7520 C C . SER A 1 1180 ? -21.499 30.880 -0.709 1.00 37.44 1237 SER A C 1
ATOM 7521 O O . SER A 1 1180 ? -22.494 31.064 -1.415 1.00 37.61 1237 SER A O 1
ATOM 7524 N N . GLN A 1 1181 ? -21.469 31.154 0.591 1.00 36.65 1238 GLN A N 1
ATOM 7525 C CA . GLN A 1 1181 ? -22.585 31.816 1.258 1.00 36.21 1238 GLN A CA 1
ATOM 7526 C C . GLN A 1 1181 ? -22.870 33.176 0.613 1.00 38.43 1238 GLN A C 1
ATOM 7527 O O . GLN A 1 1181 ? -24.029 33.576 0.517 1.00 40.19 1238 GLN A O 1
ATOM 7533 N N . ALA A 1 1182 ? -21.816 33.867 0.165 1.00 39.30 1239 ALA A N 1
ATOM 7534 C CA . ALA A 1 1182 ? -21.926 35.101 -0.649 1.00 41.43 1239 ALA A CA 1
ATOM 7535 C C . ALA A 1 1182 ? -22.929 34.993 -1.817 1.00 41.87 1239 ALA A C 1
ATOM 7536 O O . ALA A 1 1182 ? -23.480 35.998 -2.277 1.00 42.85 1239 ALA A O 1
ATOM 7538 N N . GLY A 1 1183 ? -23.119 33.772 -2.310 1.00 40.89 1240 GLY A N 1
ATOM 7539 C CA . GLY A 1 1183 ? -24.248 33.429 -3.170 1.00 42.37 1240 GLY A CA 1
ATOM 7540 C C . GLY A 1 1183 ? -23.919 33.070 -4.598 1.00 43.17 1240 GLY A C 1
ATOM 7541 O O . GLY A 1 1183 ? -24.771 33.189 -5.483 1.00 46.11 1240 GLY A O 1
ATOM 7542 N N . ASP A 1 1184 ? -22.706 32.581 -4.818 1.00 41.46 1241 ASP A N 1
ATOM 7543 C CA . ASP A 1 1184 ? -22.208 32.354 -6.159 1.00 42.05 1241 ASP A CA 1
ATOM 7544 C C . ASP A 1 1184 ? -21.636 30.946 -6.249 1.00 39.97 1241 ASP A C 1
ATOM 7545 O O . ASP A 1 1184 ? -20.755 30.577 -5.474 1.00 38.07 1241 ASP A O 1
ATOM 7550 N N . ILE A 1 1185 ? -22.173 30.160 -7.180 1.00 40.41 1242 ILE A N 1
ATOM 7551 C CA . ILE A 1 1185 ? -21.701 28.808 -7.423 1.00 39.83 1242 ILE A CA 1
ATOM 7552 C C . ILE A 1 1185 ? -20.569 28.943 -8.436 1.00 41.73 1242 ILE A C 1
ATOM 7553 O O . ILE A 1 1185 ? -20.662 29.749 -9.379 1.00 42.44 1242 ILE A O 1
ATOM 7558 N N . GLN A 1 1186 ? -19.505 28.166 -8.233 1.00 41.50 1243 GLN A N 1
ATOM 7559 C CA . GLN A 1 1186 ? -18.313 28.250 -9.072 1.00 44.25 1243 GLN A CA 1
ATOM 7560 C C . GLN A 1 1186 ? -17.881 26.895 -9.607 1.00 44.46 1243 GLN A C 1
ATOM 7561 O O . GLN A 1 1186 ? -17.383 26.060 -8.860 1.00 44.67 1243 GLN A O 1
ATOM 7567 N N . PHE A 1 1187 ? -18.030 26.706 -10.913 1.00 45.92 1244 PHE A N 1
ATOM 7568 C CA . PHE A 1 1187 ? -17.561 25.500 -11.587 1.00 46.34 1244 PHE A CA 1
ATOM 7569 C C . PHE A 1 1187 ? -16.064 25.674 -11.866 1.00 47.51 1244 PHE A C 1
ATOM 7570 O O . PHE A 1 1187 ? -15.623 26.768 -12.227 1.00 48.19 1244 PHE A O 1
ATOM 7578 N N . LEU A 1 1188 ? -15.288 24.609 -11.671 1.00 46.75 1245 LEU A N 1
ATOM 7579 C CA . LEU A 1 1188 ? -13.861 24.597 -12.014 1.00 48.63 1245 LEU A CA 1
ATOM 7580 C C . LEU A 1 1188 ? -13.327 23.172 -12.094 1.00 47.75 1245 LEU A C 1
ATOM 7581 O O . LEU A 1 1188 ? -13.739 22.330 -11.309 1.00 45.95 1245 LEU A O 1
ATOM 7586 N N . ASP A 1 1189 ? -12.434 22.898 -13.048 1.00 50.72 1246 ASP A N 1
ATOM 7587 C CA . ASP A 1 1189 ? -11.701 21.619 -13.075 1.00 52.80 1246 ASP A CA 1
ATOM 7588 C C . ASP A 1 1189 ? -10.197 21.869 -12.881 1.00 53.99 1246 ASP A C 1
ATOM 7589 O O . ASP A 1 1189 ? -9.587 22.664 -13.590 1.00 56.21 1246 ASP A O 1
ATOM 7594 N N . LEU A 1 1190 ? -9.623 21.194 -11.888 1.00 54.80 1247 LEU A N 1
ATOM 7595 C CA . LEU A 1 1190 ? -8.275 21.502 -11.395 1.00 58.07 1247 LEU A CA 1
ATOM 7596 C C . LEU A 1 1190 ? -7.144 20.744 -12.114 1.00 64.52 1247 LEU A C 1
ATOM 7597 O O . LEU A 1 1190 ? -5.987 20.796 -11.675 1.00 65.65 1247 LEU A O 1
ATOM 7602 N N . ARG A 1 1191 ? -7.465 20.053 -13.210 1.00 69.63 1248 ARG A N 1
ATOM 7603 C CA . ARG A 1 1191 ? -6.436 19.456 -14.069 1.00 75.52 1248 ARG A CA 1
ATOM 7604 C C . ARG A 1 1191 ? -5.663 20.532 -14.822 1.00 74.67 1248 ARG A C 1
ATOM 7605 O O . ARG A 1 1191 ? -4.439 20.571 -14.762 1.00 75.91 1248 ARG A O 1
ATOM 7613 N N . THR A 1 1192 ? -6.392 21.413 -15.502 1.00 75.55 1249 THR A N 1
ATOM 7614 C CA . THR A 1 1192 ? -5.802 22.425 -16.389 1.00 80.60 1249 THR A CA 1
ATOM 7615 C C . THR A 1 1192 ? -5.505 23.772 -15.706 1.00 78.43 1249 THR A C 1
ATOM 7616 O O . THR A 1 1192 ? -4.365 24.255 -15.759 1.00 77.22 1249 THR A O 1
ATOM 7620 N N . THR A 1 1193 ? -6.530 24.361 -15.079 1.00 74.56 1250 THR A N 1
ATOM 7621 C CA . THR A 1 1193 ? -6.457 25.717 -14.491 1.00 73.53 1250 THR A CA 1
ATOM 7622 C C . THR A 1 1193 ? -6.980 25.798 -13.067 1.00 70.77 1250 THR A C 1
ATOM 7623 O O . THR A 1 1193 ? -7.682 24.904 -12.601 1.00 69.13 1250 THR A O 1
ATOM 7627 N N . ARG A 1 1194 ? -6.630 26.895 -12.397 1.00 74.47 1251 ARG A N 1
ATOM 7628 C CA . ARG A 1 1194 ? -7.126 27.215 -11.047 1.00 74.81 1251 ARG A CA 1
ATOM 7629 C C . ARG A 1 1194 ? -8.396 28.060 -11.083 1.00 77.67 1251 ARG A C 1
ATOM 7630 O O . ARG A 1 1194 ? -9.303 27.862 -10.263 1.00 81.15 1251 ARG A O 1
ATOM 7638 N N . ASP A 1 1195 ? -8.448 29.005 -12.022 1.00 77.66 1252 ASP A N 1
ATOM 7639 C CA . ASP A 1 1195 ? -9.596 29.917 -12.151 1.00 77.14 1252 ASP A CA 1
ATOM 7640 C C . ASP A 1 1195 ? -10.792 29.261 -12.854 1.00 71.54 1252 ASP A C 1
ATOM 7641 O O . ASP A 1 1195 ? -10.635 28.347 -13.670 1.00 69.36 1252 ASP A O 1
ATOM 7646 N N . THR A 1 1196 ? -11.977 29.781 -12.536 1.00 66.50 1253 THR A N 1
ATOM 7647 C CA . THR A 1 1196 ? -13.250 29.086 -12.740 1.00 61.90 1253 THR A CA 1
ATOM 7648 C C . THR A 1 1196 ? -13.789 29.025 -14.175 1.00 62.00 1253 THR A C 1
ATOM 7649 O O . THR A 1 1196 ? -14.123 30.040 -14.780 1.00 63.88 1253 THR A O 1
ATOM 7653 N N . TYR A 1 1197 ? -13.807 27.800 -14.695 1.00 61.02 1254 TYR A N 1
ATOM 7654 C CA . TYR A 1 1197 ? -14.707 27.296 -15.754 1.00 59.04 1254 TYR A CA 1
ATOM 7655 C C . TYR A 1 1197 ? -15.966 28.144 -16.025 1.00 55.57 1254 TYR A C 1
ATOM 7656 O O . TYR A 1 1197 ? -16.142 28.651 -17.132 1.00 54.76 1254 TYR A O 1
ATOM 7665 N N . LEU A 1 1198 ? -16.805 28.310 -14.994 1.00 52.80 1255 LEU A N 1
ATOM 7666 C CA . LEU A 1 1198 ? -18.125 28.976 -15.092 1.00 51.39 1255 LEU A CA 1
ATOM 7667 C C . LEU A 1 1198 ? -18.574 29.545 -13.740 1.00 49.05 1255 LEU A C 1
ATOM 7668 O O . LEU A 1 1198 ? -18.457 28.873 -12.716 1.00 48.06 1255 LEU A O 1
ATOM 7673 N N . THR A 1 1199 ? -19.084 30.777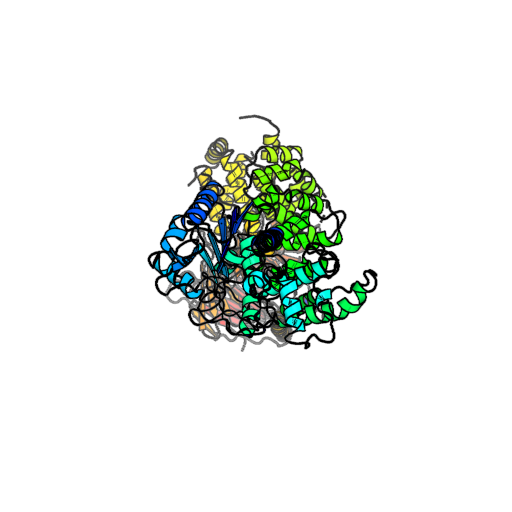 -13.753 1.00 49.93 1256 THR A N 1
ATOM 7674 C CA . THR A 1 1199 ? -19.672 31.423 -12.568 1.00 49.39 1256 THR A CA 1
ATOM 7675 C C . THR A 1 1199 ? -21.190 31.576 -12.724 1.00 48.86 1256 THR A C 1
ATOM 7676 O O . THR A 1 1199 ? -21.674 31.983 -13.785 1.00 50.52 1256 THR A O 1
ATOM 7680 N N . ILE A 1 1200 ? -21.937 31.248 -11.669 1.00 46.43 1257 ILE A N 1
ATOM 7681 C CA . ILE A 1 1200 ? -23.373 31.546 -11.624 1.00 47.13 1257 ILE A CA 1
ATOM 7682 C C . ILE A 1 1200 ? -23.668 32.297 -10.313 1.00 46.45 1257 ILE A C 1
ATOM 7683 O O . ILE A 1 1200 ? -23.238 31.867 -9.242 1.00 44.57 1257 ILE A O 1
ATOM 7688 N N . ASP A 1 1201 ? -24.355 33.440 -10.431 1.00 48.69 1258 ASP A N 1
ATOM 7689 C CA . ASP A 1 1201 ? -24.794 34.254 -9.293 1.00 49.20 1258 ASP A CA 1
ATOM 7690 C C . ASP A 1 1201 ? -26.221 33.876 -8.944 1.00 47.72 1258 ASP A C 1
ATOM 7691 O O . ASP A 1 1201 ? -27.168 34.484 -9.445 1.00 49.97 1258 ASP A O 1
ATOM 7696 N N . ALA A 1 1202 ? -26.369 32.878 -8.080 1.00 44.93 1259 ALA A N 1
ATOM 7697 C CA . ALA A 1 1202 ? -27.688 32.388 -7.680 1.00 44.11 1259 ALA A CA 1
ATOM 7698 C C . ALA A 1 1202 ? -28.429 33.346 -6.746 1.00 44.20 1259 ALA A C 1
ATOM 7699 O O . ALA A 1 1202 ? -29.631 33.548 -6.917 1.00 45.32 1259 ALA A O 1
ATOM 7701 N N . HIS A 1 1203 ? -27.725 33.923 -5.767 1.00 42.84 1260 HIS A N 1
ATOM 7702 C CA . HIS A 1 1203 ? -28.363 34.705 -4.692 1.00 43.32 1260 HIS A CA 1
ATOM 7703 C C . HIS A 1 1203 ? -27.517 35.895 -4.259 1.00 45.06 1260 HIS A C 1
ATOM 7704 O O . HIS A 1 1203 ? -26.313 35.756 -4.090 1.00 43.83 1260 HIS A O 1
ATOM 7711 N N . ARG A 1 1204 ? -28.146 37.058 -4.074 1.00 49.81 1261 ARG A N 1
ATOM 7712 C CA . ARG A 1 1204 ? -27.452 38.249 -3.540 1.00 53.96 1261 ARG A CA 1
ATOM 7713 C C . ARG A 1 1204 ? -27.188 38.052 -2.044 1.00 52.27 1261 ARG A C 1
ATOM 7714 O O . ARG A 1 1204 ? -27.947 38.510 -1.192 1.00 51.86 1261 ARG A O 1
ATOM 7722 N N . GLY A 1 1205 ? -26.109 37.338 -1.741 1.00 51.93 1262 GLY A N 1
ATOM 7723 C CA . GLY A 1 1205 ? -25.807 36.928 -0.371 1.00 52.12 1262 GLY A CA 1
ATOM 7724 C C . GLY A 1 1205 ? -26.703 35.808 0.133 1.00 50.60 1262 GLY A C 1
ATOM 7725 O O . GLY A 1 1205 ? -27.663 35.393 -0.532 1.00 51.99 1262 GLY A O 1
ATOM 7726 N N . SER A 1 1206 ? -26.367 35.312 1.318 1.00 47.74 1263 SER A N 1
ATOM 7727 C CA . SER A 1 1206 ? -27.241 34.419 2.075 1.00 46.78 1263 SER A CA 1
ATOM 7728 C C . SER A 1 1206 ? -27.557 33.107 1.375 1.00 43.48 1263 SER A C 1
ATOM 7729 O O . SER A 1 1206 ? -28.686 32.626 1.451 1.00 45.33 1263 SER A O 1
ATOM 7732 N N . LEU A 1 1207 ? -26.566 32.529 0.697 1.00 40.38 1264 LEU A N 1
ATOM 7733 C CA . LEU A 1 1207 ? -26.704 31.175 0.161 1.00 36.82 1264 LEU A CA 1
ATOM 7734 C C . LEU A 1 1207 ? -26.646 30.231 1.331 1.00 34.64 1264 LEU A C 1
ATOM 7735 O O . LEU A 1 1207 ? -25.734 30.298 2.148 1.00 33.96 1264 LEU A O 1
ATOM 7740 N N . THR A 1 1208 ? -27.626 29.347 1.384 1.00 35.04 1265 THR A N 1
ATOM 7741 C CA . THR A 1 1208 ? -27.872 28.510 2.552 1.00 35.58 1265 THR A CA 1
ATOM 7742 C C . THR A 1 1208 ? -27.881 26.993 2.256 1.00 32.93 1265 THR A C 1
ATOM 7743 O O . THR A 1 1208 ? -27.695 26.190 3.177 1.00 31.14 1265 THR A O 1
ATOM 7747 N N . ALA A 1 1209 ? -28.094 26.610 0.991 1.00 32.93 1266 ALA A N 1
ATOM 7748 C CA . ALA A 1 1209 ? -27.953 25.219 0.538 1.00 31.15 1266 ALA A CA 1
ATOM 7749 C C . ALA A 1 1209 ? -27.484 25.117 -0.914 1.00 30.11 1266 ALA A C 1
ATOM 7750 O O . ALA A 1 1209 ? -27.775 25.986 -1.740 1.00 29.77 1266 ALA A O 1
ATOM 7752 N N . LEU A 1 1210 ? -26.758 24.041 -1.198 1.00 30.10 1267 LEU A N 1
ATOM 7753 C CA . LEU A 1 1210 ? -26.408 23.622 -2.560 1.00 31.40 1267 LEU A CA 1
ATOM 7754 C C . LEU A 1 1210 ? -26.673 22.127 -2.659 1.00 31.41 1267 LEU A C 1
ATOM 7755 O O . LEU A 1 1210 ? -26.437 21.390 -1.697 1.00 32.24 1267 LEU A O 1
ATOM 7760 N N . ALA A 1 1211 ? -27.149 21.700 -3.827 1.00 32.60 1268 ALA A N 1
ATOM 7761 C CA . ALA A 1 1211 ? -27.450 20.300 -4.126 1.00 32.68 1268 ALA A CA 1
ATOM 7762 C C . ALA A 1 1211 ? -26.983 19.994 -5.537 1.00 34.77 1268 ALA A C 1
ATOM 7763 O O . ALA A 1 1211 ? -27.351 20.700 -6.478 1.00 38.33 1268 ALA A O 1
ATOM 7765 N N . VAL A 1 1212 ? -26.180 18.944 -5.673 1.00 34.66 1269 VAL A N 1
ATOM 7766 C CA . VAL A 1 1212 ? -25.590 18.550 -6.948 1.00 35.65 1269 VAL A CA 1
ATOM 7767 C C . VAL A 1 1212 ? -25.950 17.098 -7.204 1.00 36.97 1269 VAL A C 1
ATOM 7768 O O . VAL A 1 1212 ? -25.737 16.239 -6.347 1.00 36.04 1269 VAL A O 1
ATOM 7772 N N . HIS A 1 1213 ? -26.480 16.829 -8.392 1.00 40.83 1270 HIS A N 1
ATOM 7773 C CA . HIS A 1 1213 ? -26.908 15.479 -8.762 1.00 43.58 1270 HIS A CA 1
ATOM 7774 C C . HIS A 1 1213 ? -25.671 14.591 -8.953 1.00 45.10 1270 HIS A C 1
ATOM 7775 O O . HIS A 1 1213 ? -24.584 15.086 -9.275 1.00 45.63 1270 HIS A O 1
ATOM 7782 N N . ARG A 1 1214 ? -25.841 13.292 -8.720 1.00 46.08 1271 ARG A N 1
ATOM 7783 C CA . ARG A 1 1214 ? -24.743 12.327 -8.854 1.00 47.03 1271 ARG A CA 1
ATOM 7784 C C . ARG A 1 1214 ? -24.354 12.001 -10.297 1.00 47.24 1271 ARG A C 1
ATOM 7785 O O . ARG A 1 1214 ? -23.220 11.601 -10.542 1.00 50.06 1271 ARG A O 1
ATOM 7793 N N . HIS A 1 1215 ? -25.284 12.164 -11.239 1.00 47.56 1272 HIS A N 1
ATOM 7794 C CA . HIS A 1 1215 ? -25.083 11.752 -12.650 1.00 48.06 1272 HIS A CA 1
ATOM 7795 C C . HIS A 1 1215 ? -25.655 12.729 -13.680 1.00 48.53 1272 HIS A C 1
ATOM 7796 O O . HIS A 1 1215 ? -24.977 13.054 -14.666 1.00 50.08 1272 HIS A O 1
ATOM 7803 N N . ALA A 1 1216 ? -26.895 13.169 -13.458 1.00 46.81 1273 ALA A N 1
ATOM 7804 C CA . ALA A 1 1216 ? -27.585 14.116 -14.348 1.00 46.73 1273 ALA A CA 1
ATOM 7805 C C . ALA A 1 1216 ? -27.037 15.550 -14.247 1.00 43.53 1273 ALA A C 1
ATOM 7806 O O . ALA A 1 1216 ? -26.691 16.008 -13.165 1.00 39.56 1273 ALA A O 1
ATOM 7808 N N . PRO A 1 1217 ? -26.972 16.270 -15.381 1.00 45.76 1274 PRO A N 1
ATOM 7809 C CA . PRO A 1 1217 ? -26.398 17.617 -15.392 1.00 45.96 1274 PRO A CA 1
ATOM 7810 C C . PRO A 1 1217 ? -27.344 18.676 -14.808 1.00 45.42 1274 PRO A C 1
ATOM 7811 O O . PRO A 1 1217 ? -27.910 19.491 -15.545 1.00 47.88 1274 PRO A O 1
ATOM 7815 N N . ILE A 1 1218 ? -27.508 18.666 -13.491 1.00 41.98 1275 ILE A N 1
ATOM 7816 C CA . ILE A 1 1218 ? -28.405 19.616 -12.842 1.00 41.75 1275 ILE A CA 1
ATOM 7817 C C . ILE A 1 1218 ? -27.962 19.904 -11.403 1.00 41.13 1275 ILE A C 1
ATOM 7818 O O . ILE A 1 1218 ? -27.449 19.017 -10.714 1.00 40.77 1275 ILE A O 1
ATOM 7823 N N . ILE A 1 1219 ? -28.140 21.157 -10.977 1.00 41.14 1276 ILE A N 1
ATOM 7824 C CA . ILE A 1 1219 ? -27.877 21.573 -9.597 1.00 38.73 1276 ILE A CA 1
ATOM 7825 C C . ILE A 1 1219 ? -29.008 22.445 -9.065 1.00 39.24 1276 ILE A C 1
ATOM 7826 O O . ILE A 1 1219 ? -29.736 23.085 -9.840 1.00 39.83 1276 ILE A O 1
ATOM 7831 N N . ALA A 1 1220 ? -29.140 22.463 -7.739 1.00 37.60 1277 ALA A N 1
ATOM 7832 C CA . ALA A 1 1220 ? -30.103 23.325 -7.058 1.00 38.35 1277 ALA A CA 1
ATOM 7833 C C . ALA A 1 1220 ? -29.389 24.127 -5.982 1.00 36.10 1277 ALA A C 1
ATOM 7834 O O . ALA A 1 1220 ? -28.357 23.700 -5.471 1.00 34.29 1277 ALA A O 1
ATOM 7836 N N . SER A 1 1221 ? -29.933 25.299 -5.667 1.00 36.08 1278 SER A N 1
ATOM 7837 C CA . SER A 1 1221 ? -29.387 26.160 -4.629 1.00 36.20 1278 SER A CA 1
ATOM 7838 C C . SER A 1 1221 ? -30.520 26.734 -3.806 1.00 38.78 1278 SER A C 1
ATOM 7839 O O . SER A 1 1221 ? -31.568 27.072 -4.355 1.00 40.86 1278 SER A O 1
ATOM 7842 N N . GLY A 1 1222 ? -30.284 26.857 -2.500 1.00 39.40 1279 GLY A N 1
ATOM 7843 C CA . GLY A 1 1222 ? -31.226 27.461 -1.557 1.00 40.64 1279 GLY A CA 1
ATOM 7844 C C . GLY A 1 1222 ? -30.737 28.820 -1.078 1.00 41.48 1279 GLY A C 1
ATOM 7845 O O . GLY A 1 1222 ? -29.530 29.049 -0.970 1.00 40.96 1279 GLY A O 1
ATOM 7846 N N . SER A 1 1223 ? -31.682 29.714 -0.789 1.00 43.29 1280 SER A N 1
ATOM 7847 C CA . SER A 1 1223 ? -31.403 31.049 -0.263 1.00 45.25 1280 SER A CA 1
ATOM 7848 C C . SER A 1 1223 ? -32.006 31.161 1.120 1.00 46.02 1280 SER A C 1
ATOM 7849 O O . SER A 1 1223 ? -33.071 30.602 1.390 1.00 45.35 1280 SER A O 1
ATOM 7852 N N . ALA A 1 1224 ? -31.323 31.889 1.997 1.00 48.19 1281 ALA A N 1
ATOM 7853 C CA . ALA A 1 1224 ? -31.847 32.168 3.330 1.00 51.36 1281 ALA A CA 1
ATOM 7854 C C . ALA A 1 1224 ? -32.975 33.194 3.325 1.00 55.85 1281 ALA A C 1
ATOM 7855 O O . ALA A 1 1224 ? -33.528 33.490 4.378 1.00 56.05 1281 ALA A O 1
ATOM 7857 N N . LYS A 1 1225 ? -33.302 33.767 2.166 1.00 61.25 1282 LYS A N 1
ATOM 7858 C CA . LYS A 1 1225 ? -34.566 34.474 2.021 1.00 67.57 1282 LYS A CA 1
ATOM 7859 C C . LYS A 1 1225 ? -35.693 33.454 2.212 1.00 69.40 1282 LYS A C 1
ATOM 7860 O O . LYS A 1 1225 ? -36.131 33.243 3.334 1.00 78.51 1282 LYS A O 1
ATOM 7866 N N . GLN A 1 1226 ? -36.137 32.818 1.133 1.00 69.23 1283 GLN A N 1
ATOM 7867 C CA . GLN A 1 1226 ? -37.315 31.939 1.139 1.00 70.31 1283 GLN A CA 1
ATOM 7868 C C . GLN A 1 1226 ? -37.217 30.848 0.064 1.00 62.10 1283 GLN A C 1
ATOM 7869 O O . GLN A 1 1226 ? -38.153 30.099 -0.138 1.00 61.41 1283 GLN A O 1
ATOM 7875 N N . LEU A 1 1227 ? -36.072 30.742 -0.595 1.00 57.81 1284 LEU A N 1
ATOM 7876 C CA . LEU A 1 1227 ? -36.039 30.596 -2.052 1.00 55.03 1284 LEU A CA 1
ATOM 7877 C C . LEU A 1 1227 ? -35.129 29.480 -2.528 1.00 50.19 1284 LEU A C 1
ATOM 7878 O O . LEU A 1 1227 ? -34.039 29.302 -1.996 1.00 48.11 1284 LEU A O 1
ATOM 7883 N N . ILE A 1 1228 ? -35.581 28.752 -3.546 1.00 48.55 1285 ILE A N 1
ATOM 7884 C CA . ILE A 1 1228 ? -34.800 27.697 -4.181 1.00 46.19 1285 ILE A CA 1
ATOM 7885 C C . ILE A 1 1228 ? -34.669 28.034 -5.653 1.00 45.73 1285 ILE A C 1
ATOM 7886 O O . ILE A 1 1228 ? -35.660 28.371 -6.290 1.00 47.14 1285 ILE A O 1
ATOM 7891 N N . LYS A 1 1229 ? -33.454 27.931 -6.183 1.00 43.85 1286 LYS A N 1
ATOM 7892 C CA . LYS A 1 1229 ? -33.214 28.049 -7.621 1.00 45.00 1286 LYS A CA 1
ATOM 7893 C C . LYS A 1 1229 ? -32.639 26.753 -8.156 1.00 44.00 1286 LYS A C 1
ATOM 7894 O O . LYS A 1 1229 ? -31.878 26.081 -7.464 1.00 42.80 1286 LYS A O 1
ATOM 7900 N N . VAL A 1 1230 ? -33.021 26.408 -9.384 1.00 46.13 1287 VAL A N 1
ATOM 7901 C CA . VAL A 1 1230 ? -32.554 25.186 -10.048 1.00 47.70 1287 VAL A CA 1
ATOM 7902 C C . VAL A 1 1230 ? -31.851 25.575 -11.337 1.00 46.33 1287 VAL A C 1
ATOM 7903 O O . VAL A 1 1230 ? -32.354 26.403 -12.086 1.00 47.17 1287 VAL A O 1
ATOM 7907 N N . PHE A 1 1231 ? -30.700 24.956 -11.589 1.00 44.93 1288 PHE A N 1
ATOM 7908 C CA . PHE A 1 1231 ? -29.853 25.295 -12.730 1.00 45.56 1288 PHE A CA 1
ATOM 7909 C C . PHE A 1 1231 ? -29.362 24.048 -13.458 1.00 47.26 1288 PHE A C 1
ATOM 7910 O O . PHE A 1 1231 ? -29.029 23.043 -12.823 1.00 46.77 1288 PHE A O 1
ATOM 7918 N N . SER A 1 1232 ? -29.285 24.129 -14.785 1.00 49.64 1289 SER A N 1
ATOM 7919 C CA . SER A 1 1232 ? -28.565 23.129 -15.571 1.00 50.87 1289 SER A CA 1
ATOM 7920 C C . SER A 1 1232 ? -27.067 23.329 -15.354 1.00 50.96 1289 SER A C 1
ATOM 7921 O O . SER A 1 1232 ? -26.632 24.415 -14.962 1.00 50.53 1289 SER A O 1
ATOM 7924 N N . LEU A 1 1233 ? -26.282 22.294 -15.645 1.00 52.39 1290 LEU A N 1
ATOM 7925 C CA . LEU A 1 1233 ? -24.828 22.309 -15.382 1.00 52.14 1290 LEU A CA 1
ATOM 7926 C C . LEU A 1 1233 ? -24.068 23.313 -16.251 1.00 52.99 1290 LEU A C 1
ATOM 7927 O O . LEU A 1 1233 ? -22.959 23.716 -15.907 1.00 50.02 1290 LEU A O 1
ATOM 7932 N N . GLN A 1 1234 ? -24.677 23.702 -17.371 1.00 58.86 1291 GLN A N 1
ATOM 7933 C CA . GLN A 1 1234 ? -24.161 24.768 -18.246 1.00 62.40 1291 GLN A CA 1
ATOM 7934 C C . GLN A 1 1234 ? -24.535 26.168 -17.714 1.00 61.29 1291 GLN A C 1
ATOM 7935 O O . GLN A 1 1234 ? -23.818 27.138 -17.973 1.00 62.56 1291 GLN A O 1
ATOM 7941 N N . GLY A 1 1235 ? -25.658 26.265 -16.994 1.00 58.46 1292 GLY A N 1
ATOM 7942 C CA . GLY A 1 1235 ? -26.020 27.474 -16.233 1.00 56.62 1292 GLY A CA 1
ATOM 7943 C C . GLY A 1 1235 ? -27.325 28.194 -16.557 1.00 57.24 1292 GLY A C 1
ATOM 7944 O O . GLY A 1 1235 ? -27.474 29.364 -16.186 1.00 56.20 1292 GLY A O 1
ATOM 7945 N N . GLU A 1 1236 ? -28.266 27.521 -17.231 1.00 57.74 1293 GLU A N 1
ATOM 7946 C CA . GLU A 1 1236 ? -29.626 28.051 -17.414 1.00 58.35 1293 GLU A CA 1
ATOM 7947 C C . GLU A 1 1236 ? -30.341 27.937 -16.087 1.00 56.79 1293 GLU A C 1
ATOM 7948 O O . GLU A 1 1236 ? -30.106 26.984 -15.355 1.00 54.64 1293 GLU A O 1
ATOM 7954 N N . GLN A 1 1237 ? -31.237 28.874 -15.794 1.00 58.69 1294 GLN A N 1
ATOM 7955 C CA . GLN A 1 1237 ? -32.190 28.686 -14.694 1.00 57.75 1294 GLN A CA 1
ATOM 7956 C C . GLN A 1 1237 ? -33.337 27.815 -15.194 1.00 58.04 1294 GLN A C 1
ATOM 7957 O O . GLN A 1 1237 ? -34.128 28.244 -16.032 1.00 60.43 1294 GLN A O 1
ATOM 7963 N N . LEU A 1 1238 ? -33.410 26.592 -14.683 1.00 57.13 1295 LEU A N 1
ATOM 7964 C CA . LEU A 1 1238 ? -34.502 25.678 -15.007 1.00 59.30 1295 LEU A CA 1
ATOM 7965 C C . LEU A 1 1238 ? -35.764 25.997 -14.194 1.00 60.67 1295 LEU A C 1
ATOM 7966 O O . LEU A 1 1238 ? -36.878 25.837 -14.708 1.00 64.23 1295 LEU A O 1
ATOM 7971 N N . GLY A 1 1239 ? -35.598 26.452 -12.947 1.00 58.05 1296 GLY A N 1
ATOM 7972 C CA . GLY A 1 1239 ? -36.741 26.891 -12.136 1.00 58.22 1296 GLY A CA 1
ATOM 7973 C C . GLY A 1 1239 ? -36.436 27.659 -10.858 1.00 55.83 1296 GLY A C 1
ATOM 7974 O O . GLY A 1 1239 ? -35.323 27.605 -10.344 1.00 53.10 1296 GLY A O 1
ATOM 7975 N N . ILE A 1 1240 ? -37.441 28.399 -10.383 1.00 57.71 1297 ILE A N 1
ATOM 7976 C CA . ILE A 1 1240 ? -37.479 28.967 -9.031 1.00 57.48 1297 ILE A CA 1
ATOM 7977 C C . ILE A 1 1240 ? -38.657 28.338 -8.294 1.00 60.09 1297 ILE A C 1
ATOM 7978 O O . ILE A 1 1240 ? -39.735 28.173 -8.867 1.00 63.59 1297 ILE A O 1
ATOM 7983 N N . ILE A 1 1241 ? -38.433 27.984 -7.029 1.00 59.89 1298 ILE A N 1
ATOM 7984 C CA . ILE A 1 1241 ? -39.512 27.708 -6.086 1.00 60.99 1298 ILE A CA 1
ATOM 7985 C C . ILE A 1 1241 ? -39.384 28.743 -4.977 1.00 58.97 1298 ILE A C 1
ATOM 7986 O O . ILE A 1 1241 ? -38.280 29.062 -4.547 1.00 55.16 1298 ILE A O 1
ATOM 7991 N N . ARG A 1 1242 ? -40.521 29.264 -4.529 1.00 63.31 1299 ARG A N 1
ATOM 7992 C CA . ARG A 1 1242 ? -40.571 30.222 -3.437 1.00 66.24 1299 ARG A CA 1
ATOM 7993 C C . ARG A 1 1242 ? -41.549 29.706 -2.382 1.00 67.16 1299 ARG A C 1
ATOM 7994 O O . ARG A 1 1242 ? -42.647 29.258 -2.700 1.00 69.22 1299 ARG A O 1
ATOM 8002 N N . TYR A 1 1243 ? -41.131 29.808 -1.127 1.00 67.48 1300 TYR A N 1
ATOM 8003 C CA . TYR A 1 1243 ? -41.682 29.055 -0.008 1.00 69.53 1300 TYR A CA 1
ATOM 8004 C C . TYR A 1 1243 ? -42.254 30.111 0.947 1.00 70.24 1300 TYR A C 1
ATOM 8005 O O . TYR A 1 1243 ? -41.560 31.045 1.317 1.00 65.72 1300 TYR A O 1
ATOM 8014 N N . TYR A 1 1244 ? -43.518 29.966 1.334 1.00 77.79 1301 TYR A N 1
ATOM 8015 C CA . TYR A 1 1244 ? -44.281 31.067 1.955 1.00 84.72 1301 TYR A CA 1
ATOM 8016 C C . TYR A 1 1244 ? -44.604 30.825 3.448 1.00 78.13 1301 TYR A C 1
ATOM 8017 O O . TYR A 1 1244 ? -45.003 29.718 3.816 1.00 77.17 1301 TYR A O 1
ATOM 8026 N N . PRO A 1 1245 ? -44.465 31.863 4.306 1.00 72.91 1302 PRO A N 1
ATOM 8027 C CA . PRO A 1 1245 ? -44.903 31.735 5.707 1.00 72.48 1302 PRO A CA 1
ATOM 8028 C C . PRO A 1 1245 ? -46.417 31.570 5.867 1.00 74.72 1302 PRO A C 1
ATOM 8029 O O . PRO A 1 1245 ? -47.179 32.059 5.038 1.00 76.99 1302 PRO A O 1
ATOM 8033 N N . SER A 1 1246 ? -46.828 30.897 6.942 1.00 74.47 1303 SER A N 1
ATOM 8034 C CA . SER A 1 1246 ? -48.224 30.485 7.152 1.00 77.47 1303 SER A CA 1
ATOM 8035 C C . SER A 1 1246 ? -48.980 31.439 8.071 1.00 81.51 1303 SER A C 1
ATOM 8036 O O . SER A 1 1246 ? -50.120 31.801 7.795 1.00 84.85 1303 SER A O 1
ATOM 8039 N N . PHE A 1 1247 ? -48.351 31.799 9.182 1.00 81.89 1304 PHE A N 1
ATOM 8040 C CA . PHE A 1 1247 ? -48.736 32.980 9.960 1.00 86.56 1304 PHE A CA 1
ATOM 8041 C C . PHE A 1 1247 ? -47.572 33.969 9.840 1.00 87.06 1304 PHE A C 1
ATOM 8042 O O . PHE A 1 1247 ? -46.589 33.672 9.154 1.00 84.26 1304 PHE A O 1
ATOM 8050 N N . MET A 1 1248 ? -47.664 35.129 10.489 1.00 92.24 1305 MET A N 1
ATOM 8051 C CA . MET A 1 1248 ? -46.685 36.203 10.246 1.00 94.08 1305 MET A CA 1
ATOM 8052 C C . MET A 1 1248 ? -45.436 36.009 11.127 1.00 98.04 1305 MET A C 1
ATOM 8053 O O . MET A 1 1248 ? -45.349 36.527 12.241 1.00 99.31 1305 MET A O 1
ATOM 8058 N N . ALA A 1 1249 ? -44.501 35.207 10.614 1.00 104.83 1306 ALA A N 1
ATOM 8059 C CA . ALA A 1 1249 ? -43.156 35.025 11.191 1.00 111.76 1306 ALA A CA 1
ATOM 8060 C C . ALA A 1 1249 ? -42.030 35.378 10.196 1.00 125.53 1306 ALA A C 1
ATOM 8061 O O . ALA A 1 1249 ? -41.055 36.028 10.583 1.00 136.73 1306 ALA A O 1
ATOM 8063 N N . GLN A 1 1250 ? -42.165 34.938 8.937 1.00 135.67 1307 GLN A N 1
ATOM 8064 C CA . GLN A 1 1250 ? -41.187 35.183 7.847 1.00 134.74 1307 GLN A CA 1
ATOM 8065 C C . GLN A 1 1250 ? -39.799 34.589 8.174 1.00 133.63 1307 GLN A C 1
ATOM 8066 O O . GLN A 1 1250 ? -38.773 35.267 8.069 1.00 129.79 1307 GLN A O 1
ATOM 8072 N N . LYS A 1 1251 ? -39.799 33.309 8.554 1.00 135.97 1308 LYS A N 1
ATOM 8073 C CA . LYS A 1 1251 ? -38.599 32.595 9.019 1.00 129.55 1308 LYS A CA 1
ATOM 8074 C C . LYS A 1 1251 ? -38.208 31.433 8.100 1.00 129.97 1308 LYS A C 1
ATOM 8075 O O . LYS A 1 1251 ? -37.881 30.343 8.582 1.00 123.73 1308 LYS A O 1
ATOM 8081 N N . ILE A 1 1252 ? -38.207 31.669 6.786 1.00 134.20 1309 ILE A N 1
ATOM 8082 C CA . ILE A 1 1252 ? -37.829 30.637 5.799 1.00 136.32 1309 ILE A CA 1
ATOM 8083 C C . ILE A 1 1252 ? -36.338 30.788 5.429 1.00 149.85 1309 ILE A C 1
ATOM 8084 O O . ILE A 1 1252 ? -35.949 30.680 4.260 1.00 163.86 1309 ILE A O 1
ATOM 8089 N N . GLY A 1 1253 ? -35.504 31.004 6.448 1.00 147.22 1310 GLY A N 1
ATOM 8090 C CA . GLY A 1 1253 ? -34.076 31.263 6.272 1.00 136.90 1310 GLY A CA 1
ATOM 8091 C C . GLY A 1 1253 ? -33.178 30.046 6.329 1.00 123.16 1310 GLY A C 1
ATOM 8092 O O . GLY A 1 1253 ? -32.015 30.105 5.920 1.00 113.82 1310 GLY A O 1
ATOM 8093 N N . SER A 1 1254 ? -33.712 28.940 6.836 1.00 117.78 1311 SER A N 1
ATOM 8094 C CA . SER A 1 1254 ? -32.982 27.690 6.896 1.00 112.60 1311 SER A CA 1
ATOM 8095 C C . SER A 1 1254 ? -33.474 26.777 5.776 1.00 101.55 1311 SER A C 1
ATOM 8096 O O . SER A 1 1254 ? -33.943 25.661 6.039 1.00 106.54 1311 SER A O 1
ATOM 8099 N N . VAL A 1 1255 ? -33.357 27.235 4.525 1.00 79.67 1312 VAL A N 1
ATOM 8100 C CA . VAL A 1 1255 ? -33.420 26.309 3.396 1.00 69.58 1312 VAL A CA 1
ATOM 8101 C C . VAL A 1 1255 ? -32.120 25.537 3.531 1.00 61.68 1312 VAL A C 1
ATOM 8102 O O . VAL A 1 1255 ? -31.123 25.857 2.898 1.00 59.63 1312 VAL A O 1
ATOM 8106 N N . SER A 1 1256 ? -32.138 24.553 4.423 1.00 57.92 1313 SER A N 1
ATOM 8107 C CA . SER A 1 1256 ? -30.966 23.750 4.735 1.00 52.63 1313 SER A CA 1
ATOM 8108 C C . SER A 1 1256 ? -31.050 22.445 3.974 1.00 46.56 1313 SER A C 1
ATOM 8109 O O . SER A 1 1256 ? -30.054 22.009 3.411 1.00 44.55 1313 SER A O 1
ATOM 8112 N N . CYS A 1 1257 ? -32.237 21.833 3.949 1.00 46.33 1314 CYS A N 1
ATOM 8113 C CA . CYS A 1 1257 ? -32.446 20.584 3.216 1.00 46.13 1314 CYS A CA 1
ATOM 8114 C C . CYS A 1 1257 ? -32.815 20.859 1.746 1.00 41.48 1314 CYS A C 1
ATOM 8115 O O . CYS A 1 1257 ? -33.704 21.650 1.430 1.00 38.95 1314 CYS A O 1
ATOM 8118 N N . LEU A 1 1258 ? -32.082 20.195 0.862 1.00 38.97 1315 LEU A N 1
ATOM 8119 C CA . LEU A 1 1258 ? -32.099 20.459 -0.567 1.00 38.29 1315 LEU A CA 1
ATOM 8120 C C . LEU A 1 1258 ? -31.230 19.355 -1.155 1.00 37.52 1315 LEU A C 1
ATOM 8121 O O . LEU A 1 1258 ? -29.998 19.433 -1.116 1.00 37.69 1315 LEU A O 1
ATOM 8126 N N . THR A 1 1259 ? -31.866 18.292 -1.632 1.00 37.26 1316 THR A N 1
ATOM 8127 C CA . THR A 1 1259 ? -31.143 17.078 -2.013 1.00 35.93 1316 THR A CA 1
ATOM 8128 C C . THR A 1 1259 ? -31.802 16.443 -3.240 1.00 36.70 1316 THR A C 1
ATOM 8129 O O . THR A 1 1259 ? -33.033 16.397 -3.339 1.00 37.40 1316 THR A O 1
ATOM 8133 N N . PHE A 1 1260 ? -30.978 15.985 -4.181 1.00 35.89 1317 PHE A N 1
ATOM 8134 C CA . PHE A 1 1260 ? -31.473 15.322 -5.388 1.00 37.20 1317 PHE A CA 1
ATOM 8135 C C . PHE A 1 1260 ? -31.570 13.811 -5.188 1.00 37.18 1317 PHE A C 1
ATOM 8136 O O . PHE A 1 1260 ? -30.870 13.227 -4.360 1.00 34.37 1317 PHE A O 1
ATOM 8144 N N . HIS A 1 1261 ? -32.447 13.189 -5.969 1.00 39.81 1318 HIS A N 1
ATOM 8145 C CA . HIS A 1 1261 ? -32.557 11.741 -6.002 1.00 41.59 1318 HIS A CA 1
ATOM 8146 C C . HIS A 1 1261 ? -31.337 11.211 -6.770 1.00 43.45 1318 HIS A C 1
ATOM 8147 O O . HIS A 1 1261 ? -30.965 11.809 -7.777 1.00 46.74 1318 HIS A O 1
ATOM 8154 N N . PRO A 1 1262 ? -30.699 10.115 -6.296 1.00 43.20 1319 PRO A N 1
ATOM 8155 C CA . PRO A 1 1262 ? -29.479 9.585 -6.940 1.00 44.02 1319 PRO A CA 1
ATOM 8156 C C . PRO A 1 1262 ? -29.593 9.218 -8.430 1.00 48.34 1319 PRO A C 1
ATOM 8157 O O . PRO A 1 1262 ? -28.677 9.518 -9.204 1.00 48.90 1319 PRO A O 1
ATOM 8161 N N . TYR A 1 1263 ? -30.686 8.556 -8.808 1.00 50.48 1320 TYR A N 1
ATOM 8162 C CA . TYR A 1 1263 ? -30.883 8.052 -10.176 1.00 53.78 1320 TYR A CA 1
ATOM 8163 C C . TYR A 1 1263 ? -32.029 8.696 -10.992 1.00 56.61 1320 TYR A C 1
ATOM 8164 O O . TYR A 1 1263 ? -32.219 8.347 -12.164 1.00 59.53 1320 TYR A O 1
ATOM 8173 N N . GLN A 1 1264 ? -32.759 9.643 -10.396 1.00 54.04 1321 GLN A N 1
ATOM 8174 C CA . GLN A 1 1264 ? -33.883 10.333 -11.057 1.00 52.64 1321 GLN A CA 1
ATOM 8175 C C . GLN A 1 1264 ? -33.703 11.847 -10.929 1.00 49.32 1321 GLN A C 1
ATOM 8176 O O . GLN A 1 1264 ? -33.048 12.318 -10.000 1.00 47.23 1321 GLN A O 1
ATOM 8182 N N . VAL A 1 1265 ? -34.271 12.606 -11.862 1.00 49.62 1322 VAL A N 1
ATOM 8183 C CA . VAL A 1 1265 ? -34.247 14.078 -11.786 1.00 48.53 1322 VAL A CA 1
ATOM 8184 C C . VAL A 1 1265 ? -35.411 14.520 -10.880 1.00 49.53 1322 VAL A C 1
ATOM 8185 O O . VAL A 1 1265 ? -36.457 15.003 -11.338 1.00 51.03 1322 VAL A O 1
ATOM 8189 N N . LEU A 1 1266 ? -35.194 14.337 -9.580 1.00 48.08 1323 LEU A N 1
ATOM 8190 C CA . LEU A 1 1266 ? -36.214 14.514 -8.554 1.00 47.85 1323 LEU A CA 1
ATOM 8191 C C . LEU A 1 1266 ? -35.552 15.208 -7.357 1.00 45.58 1323 LEU A C 1
ATOM 8192 O O . LEU A 1 1266 ? -34.516 14.760 -6.870 1.00 44.46 1323 LEU A O 1
ATOM 8197 N N . LEU A 1 1267 ? -36.143 16.312 -6.912 1.00 45.94 1324 LEU A N 1
ATOM 8198 C CA . LEU A 1 1267 ? -35.543 17.184 -5.907 1.00 43.66 1324 LEU A CA 1
ATOM 8199 C C . LEU A 1 1267 ? -36.441 17.232 -4.681 1.00 45.94 1324 LEU A C 1
ATOM 8200 O O . LEU A 1 1267 ? -37.589 17.676 -4.777 1.00 49.03 1324 LEU A O 1
ATOM 8205 N N . ALA A 1 1268 ? -35.926 16.777 -3.538 1.00 45.19 1325 ALA A N 1
ATOM 8206 C CA . ALA A 1 1268 ? -36.588 17.001 -2.243 1.00 46.32 1325 ALA A CA 1
ATOM 8207 C C . ALA A 1 1268 ? -36.124 18.340 -1.668 1.00 44.42 1325 ALA A C 1
ATOM 8208 O O . ALA A 1 1268 ? -34.952 18.693 -1.795 1.00 41.46 1325 ALA A O 1
ATOM 8210 N N . ALA A 1 1269 ? -37.049 19.066 -1.039 1.00 47.28 1326 ALA A N 1
ATOM 8211 C CA . ALA A 1 1269 ? -36.811 20.433 -0.558 1.00 49.48 1326 ALA A CA 1
ATOM 8212 C C . ALA A 1 1269 ? -37.670 20.782 0.662 1.00 54.42 1326 ALA A C 1
ATOM 8213 O O . ALA A 1 1269 ? -38.749 20.235 0.846 1.00 55.79 1326 ALA A O 1
ATOM 8215 N N . GLY A 1 1270 ? -37.187 21.718 1.471 1.00 61.21 1327 GLY A N 1
ATOM 8216 C CA . GLY A 1 1270 ? -37.825 22.067 2.736 1.00 76.13 1327 GLY A CA 1
ATOM 8217 C C . GLY A 1 1270 ? -36.947 22.987 3.566 1.00 98.46 1327 GLY A C 1
ATOM 8218 O O . GLY A 1 1270 ? -35.717 22.950 3.452 1.00 112.23 1327 GLY A O 1
ATOM 8219 N N . ALA A 1 1271 ? -37.577 23.788 4.425 1.00 118.35 1328 ALA A N 1
ATOM 8220 C CA . ALA A 1 1271 ? -36.895 24.872 5.144 1.00 119.08 1328 ALA A CA 1
ATOM 8221 C C . ALA A 1 1271 ? -37.217 24.870 6.645 1.00 113.24 1328 ALA A C 1
ATOM 8222 O O . ALA A 1 1271 ? -37.777 23.896 7.160 1.00 107.17 1328 ALA A O 1
ATOM 8224 N N . ALA A 1 1272 ? -36.826 25.942 7.344 1.00 110.04 1329 ALA A N 1
ATOM 8225 C CA . ALA A 1 1272 ? -37.342 26.237 8.689 1.00 110.28 1329 ALA A CA 1
ATOM 8226 C C . ALA A 1 1272 ? -38.839 26.579 8.612 1.00 116.63 1329 ALA A C 1
ATOM 8227 O O . ALA A 1 1272 ? -39.223 27.753 8.544 1.00 118.51 1329 ALA A O 1
ATOM 8229 N N . ASP A 1 1273 ? -39.667 25.533 8.607 1.00 112.09 1330 ASP A N 1
ATOM 8230 C CA . ASP A 1 1273 ? -41.127 25.661 8.539 1.00 104.34 1330 ASP A CA 1
ATOM 8231 C C . ASP A 1 1273 ? -41.806 24.395 9.104 1.00 96.89 1330 ASP A C 1
ATOM 8232 O O . ASP A 1 1273 ? -42.227 24.400 10.264 1.00 99.18 1330 ASP A O 1
ATOM 8237 N N . SER A 1 1274 ? -41.861 23.321 8.305 1.00 85.21 1331 SER A N 1
ATOM 8238 C CA . SER A 1 1274 ? -42.575 22.072 8.658 1.00 77.80 1331 SER A CA 1
ATOM 8239 C C . SER A 1 1274 ? -42.583 21.014 7.545 1.00 70.50 1331 SER A C 1
ATOM 8240 O O . SER A 1 1274 ? -42.368 19.832 7.816 1.00 67.06 1331 SER A O 1
ATOM 8243 N N . PHE A 1 1275 ? -42.856 21.431 6.307 1.00 66.15 1332 PHE A N 1
ATOM 8244 C CA . PHE A 1 1275 ? -43.074 20.485 5.200 1.00 62.10 1332 PHE A CA 1
ATOM 8245 C C . PHE A 1 1275 ? -41.790 20.053 4.490 1.00 57.76 1332 PHE A C 1
ATOM 8246 O O . PHE A 1 1275 ? -40.725 20.664 4.661 1.00 57.38 1332 PHE A O 1
ATOM 8254 N N . VAL A 1 1276 ? -41.921 18.986 3.702 1.00 54.17 1333 VAL A N 1
ATOM 8255 C CA . VAL A 1 1276 ? -40.887 18.527 2.771 1.00 50.62 1333 VAL A CA 1
ATOM 8256 C C . VAL A 1 1276 ? -41.582 18.284 1.445 1.00 50.19 1333 VAL A C 1
ATOM 8257 O O . VAL A 1 1276 ? -42.448 17.415 1.352 1.00 50.75 1333 VAL A O 1
ATOM 8261 N N . SER A 1 1277 ? -41.200 19.055 0.430 1.00 49.88 1334 SER A N 1
ATOM 8262 C CA . SER A 1 1277 ? -41.791 18.948 -0.902 1.00 51.66 1334 SER A CA 1
ATOM 8263 C C . SER A 1 1277 ? -40.818 18.294 -1.874 1.00 50.14 1334 SER A C 1
ATOM 8264 O O . SER A 1 1277 ? -39.613 18.502 -1.785 1.00 46.72 1334 SER A O 1
ATOM 8267 N N . ILE A 1 1278 ? -41.364 17.502 -2.795 1.00 52.93 1335 ILE A N 1
ATOM 8268 C CA . ILE A 1 1278 ? -40.581 16.750 -3.771 1.00 52.25 1335 ILE A CA 1
ATOM 8269 C C . ILE A 1 1278 ? -41.020 17.173 -5.169 1.00 55.62 1335 ILE A C 1
ATOM 8270 O O . ILE A 1 1278 ? -42.170 16.947 -5.553 1.00 59.62 1335 ILE A O 1
ATOM 8275 N N . TYR A 1 1279 ? -40.102 17.777 -5.923 1.00 54.15 1336 TYR A N 1
ATOM 8276 C CA . TYR A 1 1279 ? -40.402 18.335 -7.241 1.00 55.37 1336 TYR A CA 1
ATOM 8277 C C . TYR A 1 1279 ? -39.720 17.550 -8.343 1.00 55.47 1336 TYR A C 1
ATOM 8278 O O . TYR A 1 1279 ? -38.665 16.958 -8.126 1.00 50.60 1336 TYR A O 1
ATOM 8287 N N . THR A 1 1280 ? -40.327 17.590 -9.531 1.00 61.92 1337 THR A N 1
ATOM 8288 C CA . THR A 1 1280 ? -39.831 16.892 -10.726 1.00 64.71 1337 THR A CA 1
ATOM 8289 C C . THR A 1 1280 ? -39.736 17.839 -11.921 1.00 64.95 1337 THR A C 1
ATOM 8290 O O . THR A 1 1280 ? -40.183 18.980 -11.848 1.00 63.02 1337 THR A O 1
ATOM 8294 N N . HIS A 1 1281 ? -39.153 17.346 -13.013 1.00 69.45 1338 HIS A N 1
ATOM 8295 C CA . HIS A 1 1281 ? -39.015 18.112 -14.255 1.00 77.25 1338 HIS A CA 1
ATOM 8296 C C . HIS A 1 1281 ? -39.863 17.474 -15.359 1.00 84.82 1338 HIS A C 1
ATOM 8297 O O . HIS A 1 1281 ? -39.347 16.996 -16.372 1.00 88.57 1338 HIS A O 1
ATOM 8304 N N . ASP A 1 1282 ? -41.178 17.485 -15.114 1.00 90.02 1339 ASP A N 1
ATOM 8305 C CA . ASP A 1 1282 ? -42.220 16.984 -16.025 1.00 93.99 1339 ASP A CA 1
ATOM 8306 C C . ASP A 1 1282 ? -42.070 15.492 -16.321 1.00 94.02 1339 ASP A C 1
ATOM 8307 O O . ASP A 1 1282 ? -43.048 14.743 -16.282 1.00 96.09 1339 ASP A O 1
#

InterPro domains:
  IPR001680 WD40 repeat [PF00400] (1079-1101)
  IPR001680 WD40 repeat [PF00400] (1255-1288)
  IPR001680 WD40 repeat [SM00320] (1015-1055)
  IPR001680 WD40 repeat [SM00320] (1058-1102)
  IPR001680 WD40 repeat [SM00320] (1109-1155)
  IPR001680 WD40 repeat [SM00320] (1158-1199)
  IPR001680 WD40 repeat [SM00320] (1203-1246)
  IPR001680 WD40 repeat [SM00320] (1250-1289)
  IPR001680 WD40 repeat [SM00320] (1302-1337)
  IPR004083 Regulatory associated protein of TOR [PTHR12848] (37-1336)
  IPR011989 Armadillo-like helical [G3DSA:1.25.10.10] (474-741)
  IPR015943 WD40/YVTN repeat-like-containing domain superfamily [G3DSA:2.130.10.10] (1027-1344)
  IPR016024 Armadillo-type fold [SSF48371] (456-864)
  IPR029347 Raptor, N-terminal CASPase-like domain [PF14538] (104-255)
  IPR029347 Raptor, N-terminal CASPase-like domain [SM01302] (103-256)
  IPR036322 WD40-repeat-containing domain superfamily [SSF50978] (1032-1338)

GO terms:
  GO:0005737 cytoplasm (C, IDA)
  GO:0010507 negative regulation of autophagy (P, IMP)
  GO:0005515 protein binding (F, IPI)
  GO:0019900 kinase binding (F, IPI)
  GO:0009793 embryo development ending in seed dormancy (P, IMP)
  GO:0010492 maintenance of shoot apical meristem identity (P, IMP)

Radius of gyration: 41.98 Å; Cα contacts (8 Å, |Δi|>4): 2134; chains: 1; bounding box: 61×127×79 Å